Protein 3C3D (pdb70)

Structure (mmCIF, N/CA/C/O backbone):
data_3C3D
#
_entry.id   3C3D
#
_cell.length_a   185.278
_cell.length_b   185.278
_cell.length_c   67.789
_cell.angle_alpha   90.00
_cell.angle_beta   90.00
_cell.angle_gamma   120.00
#
_symmetry.space_group_name_H-M   'P 32'
#
loop_
_entity.id
_entity.type
_entity.pdbx_description
1 polymer '2-phospho-L-lactate transferase'
2 non-polymer 'PHOSPHATE ION'
3 non-polymer 1-deoxy-1-(8-hydroxy-2,4-dioxo-3,4-dihydropyrimido[4,5-b]quinolin-10(2H)-yl)-D-ribitol
4 water water
#
loop_
_atom_site.group_PDB
_atom_site.id
_atom_site.type_symbol
_atom_site.label_atom_id
_atom_site.label_alt_id
_atom_site.label_comp_id
_atom_site.label_asym_id
_atom_site.label_entity_id
_atom_site.label_seq_id
_atom_site.pdbx_PDB_ins_code
_atom_site.Cartn_x
_atom_site.Cartn_y
_atom_site.Cartn_z
_atom_site.occupancy
_atom_site.B_iso_or_equiv
_atom_site.auth_seq_id
_atom_site.auth_comp_id
_atom_site.auth_asym_id
_atom_site.auth_atom_id
_atom_site.pdbx_PDB_model_num
ATOM 9 N N . ILE A 1 2 ? -56.897 65.630 7.445 1.00 26.89 2 ILE A N 1
ATOM 10 C CA . ILE A 1 2 ? -55.856 66.402 8.090 1.00 23.26 2 ILE A CA 1
ATOM 11 C C . ILE A 1 2 ? -55.536 65.755 9.426 1.00 22.47 2 ILE A C 1
ATOM 12 O O . ILE A 1 2 ? -56.438 65.368 10.154 1.00 23.08 2 ILE A O 1
ATOM 17 N N . ILE A 1 3 ? -54.254 65.614 9.741 1.00 21.34 3 ILE A N 1
ATOM 18 C CA . ILE A 1 3 ? -53.853 65.034 11.018 1.00 21.02 3 ILE A CA 1
ATOM 19 C C . ILE A 1 3 ? -52.923 66.001 11.755 1.00 22.31 3 ILE A C 1
ATOM 20 O O . ILE A 1 3 ? -51.920 66.440 11.190 1.00 23.62 3 ILE A O 1
ATOM 25 N N . PHE A 1 4 ? -53.264 66.345 13.001 1.00 21.38 4 PHE A N 1
ATOM 26 C CA . PHE A 1 4 ? -52.425 67.227 13.814 1.00 19.94 4 PHE A CA 1
ATOM 27 C C . PHE A 1 4 ? -51.383 66.318 14.435 1.00 20.59 4 PHE A C 1
ATOM 28 O O . PHE A 1 4 ? -51.719 65.373 15.142 1.00 21.97 4 PHE A O 1
ATOM 36 N N . SER A 1 5 ? -50.114 66.596 14.178 1.00 22.90 5 SER A N 1
ATOM 37 C CA . SER A 1 5 ? -49.061 65.743 14.697 1.00 24.30 5 SER A CA 1
ATOM 38 C C . SER A 1 5 ? -48.025 66.428 15.562 1.00 26.89 5 SER A C 1
ATOM 39 O O . SER A 1 5 ? -47.669 67.591 15.348 1.00 27.07 5 SER A O 1
ATOM 42 N N . GLY A 1 6 ? -47.537 65.666 16.536 1.00 29.40 6 GLY A N 1
ATOM 43 C CA . GLY A 1 6 ? -46.522 66.138 17.458 1.00 30.04 6 GLY A CA 1
ATOM 44 C C . GLY A 1 6 ? -46.086 64.957 18.305 1.00 31.18 6 GLY A C 1
ATOM 45 O O . GLY A 1 6 ? -46.750 63.928 18.302 1.00 33.90 6 GLY A O 1
ATOM 46 N N . GLY A 1 7 ? -44.985 65.073 19.028 1.00 30.02 7 GLY A N 1
ATOM 47 C CA . GLY A 1 7 ? -44.567 63.952 19.848 1.00 31.66 7 GLY A CA 1
ATOM 48 C C . GLY A 1 7 ? -44.283 62.692 19.052 1.00 32.15 7 GLY A C 1
ATOM 49 O O . GLY A 1 7 ? -43.975 62.763 17.868 1.00 32.28 7 GLY A O 1
ATOM 50 N N . THR A 1 8 ? -44.380 61.531 19.692 1.00 33.92 8 THR A N 1
ATOM 51 C CA . THR A 1 8 ? -44.115 60.281 18.993 1.00 34.97 8 THR A CA 1
ATOM 52 C C . THR A 1 8 ? -45.373 59.460 18.790 1.00 33.47 8 THR A C 1
ATOM 53 O O . THR A 1 8 ? -45.401 58.547 17.969 1.00 34.79 8 THR A O 1
ATOM 57 N N . GLY A 1 9 ? -46.422 59.782 19.530 1.00 31.96 9 GLY A N 1
ATOM 58 C CA . GLY A 1 9 ? -47.655 59.038 19.378 1.00 29.36 9 GLY A CA 1
ATOM 59 C C . GLY A 1 9 ? -48.284 59.166 18.001 1.00 29.92 9 GLY A C 1
ATOM 60 O O . GLY A 1 9 ? -48.557 58.160 17.345 1.00 30.63 9 GLY A O 1
ATOM 61 N N . THR A 1 10 ? -48.504 60.395 17.546 1.00 27.73 10 THR A N 1
ATOM 62 C CA . THR A 1 10 ? -49.140 60.620 16.257 1.00 26.80 10 THR A CA 1
ATOM 63 C C . THR A 1 10 ? -48.345 60.054 15.089 1.00 27.20 10 THR A C 1
ATOM 64 O O . THR A 1 10 ? -48.908 59.463 14.167 1.00 27.22 10 THR A O 1
ATOM 68 N N . PRO A 1 11 ? -47.022 60.244 15.099 1.00 28.15 11 PRO A N 1
ATOM 69 C CA . PRO A 1 11 ? -46.300 59.675 13.965 1.00 28.44 11 PRO A CA 1
ATOM 70 C C . PRO A 1 11 ? -46.421 58.150 13.940 1.00 27.86 11 PRO A C 1
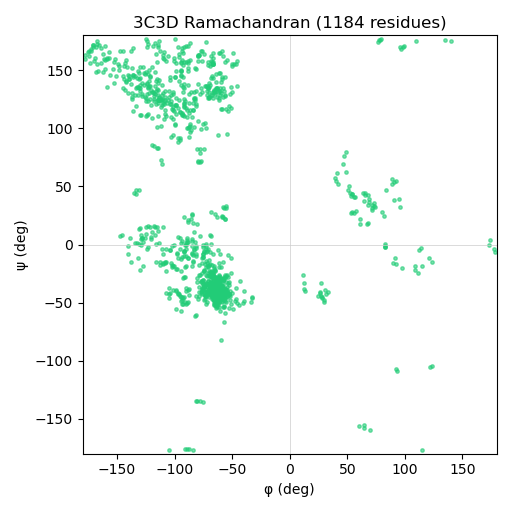ATOM 71 O O . PRO A 1 11 ? -46.388 57.548 12.872 1.00 28.19 11 PRO A O 1
ATOM 75 N N . LYS A 1 12 ? -46.589 57.513 15.095 1.00 28.22 12 LYS A N 1
ATOM 76 C CA . LYS A 1 12 ? -46.744 56.054 15.087 1.00 28.12 12 LYS A CA 1
ATOM 77 C C . LYS A 1 12 ? -48.079 55.674 14.461 1.00 27.39 12 LYS A C 1
ATOM 78 O O . LYS A 1 12 ? -48.196 54.653 13.787 1.00 26.97 12 LYS A O 1
ATOM 84 N N . LEU A 1 13 ? -49.085 56.509 14.687 1.00 26.74 13 LEU A N 1
ATOM 85 C CA . LEU A 1 13 ? -50.405 56.274 14.141 1.00 25.35 13 LEU A CA 1
ATOM 86 C C . LEU A 1 13 ? -50.375 56.562 12.640 1.00 27.13 13 LEU A C 1
ATOM 87 O O . LEU A 1 13 ? -51.045 55.885 11.859 1.00 27.79 13 LEU A O 1
ATOM 92 N N . LEU A 1 14 ? -49.600 57.564 12.234 1.00 26.30 14 LEU A N 1
ATOM 93 C CA . LEU A 1 14 ? -49.498 57.893 10.816 1.00 26.74 14 LEU A CA 1
ATOM 94 C C . LEU A 1 14 ? -48.854 56.729 10.070 1.00 27.09 14 LEU A C 1
ATOM 95 O O . LEU A 1 14 ? -49.123 56.503 8.890 1.00 25.75 14 LEU A O 1
ATOM 100 N N . ASP A 1 15 ? -48.008 55.991 10.778 1.00 28.26 15 ASP A N 1
ATOM 101 C CA . ASP A 1 15 ? -47.318 54.850 10.209 1.00 30.10 15 ASP A CA 1
ATOM 102 C C . ASP A 1 15 ? -48.347 53.806 9.765 1.00 31.48 15 ASP A C 1
ATOM 103 O O . ASP A 1 15 ? -48.137 53.090 8.789 1.00 32.15 15 ASP A O 1
ATOM 108 N N . GLY A 1 16 ? -49.463 53.727 10.484 1.00 31.17 16 GLY A N 1
ATOM 109 C CA . GLY A 1 16 ? -50.498 52.782 10.111 1.00 29.70 16 GLY A CA 1
ATOM 110 C C . GLY A 1 16 ? -51.457 53.394 9.104 1.00 29.34 16 GLY A C 1
ATOM 111 O O . GLY A 1 16 ? -51.896 52.727 8.176 1.00 29.39 16 GLY A O 1
ATOM 112 N N . LEU A 1 17 ? -51.769 54.674 9.279 1.00 28.73 17 LEU A N 1
ATOM 113 C CA . LEU A 1 17 ? -52.688 55.378 8.392 1.00 28.96 17 LEU A CA 1
ATOM 114 C C . LEU A 1 17 ? -52.220 55.443 6.948 1.00 30.28 17 LEU A C 1
ATOM 115 O O . LEU A 1 17 ? -53.031 55.426 6.029 1.00 30.04 17 LEU A O 1
ATOM 120 N N . LYS A 1 18 ? -50.910 55.543 6.751 1.00 31.33 18 LYS A N 1
ATOM 121 C CA . LYS A 1 18 ? -50.361 55.636 5.408 1.00 31.71 18 LYS A CA 1
ATOM 122 C C . LYS A 1 18 ? -50.416 54.279 4.709 1.00 33.09 18 LYS A C 1
ATOM 123 O O . LYS A 1 18 ? -50.101 54.170 3.523 1.00 31.45 18 LYS A O 1
ATOM 129 N N . GLU A 1 19 ? -50.818 53.254 5.457 1.00 33.96 19 GLU A N 1
ATOM 130 C CA . GLU A 1 19 ? -50.939 51.901 4.920 1.00 35.78 19 GLU A CA 1
ATOM 131 C C . GLU A 1 19 ? -52.387 51.580 4.525 1.00 35.25 19 GLU A C 1
ATOM 132 O O . GLU A 1 19 ? -52.637 50.527 3.939 1.00 36.80 19 GLU A O 1
ATOM 138 N N . ILE A 1 20 ? -53.338 52.459 4.853 1.00 31.46 20 ILE A N 1
ATOM 139 C CA . ILE A 1 20 ? -54.729 52.177 4.525 1.00 28.95 20 ILE A CA 1
ATOM 140 C C . ILE A 1 20 ? -55.463 53.282 3.785 1.00 28.52 20 ILE A C 1
ATOM 141 O O . ILE A 1 20 ? -56.663 53.193 3.538 1.00 27.04 20 ILE A O 1
ATOM 146 N N . LEU A 1 21 ? -54.734 54.320 3.422 1.00 28.25 21 LEU A N 1
ATOM 147 C CA . LEU A 1 21 ? -55.306 55.421 2.673 1.00 28.16 21 LEU A CA 1
ATOM 148 C C . LEU A 1 21 ? -54.244 55.913 1.708 1.00 29.34 21 LEU A C 1
ATOM 149 O O . LEU A 1 21 ? -53.043 55.744 1.940 1.00 30.03 21 LEU A O 1
ATOM 154 N N . PRO A 1 22 ? -54.672 56.510 0.595 1.00 29.34 22 PRO A N 1
ATOM 155 C CA . PRO A 1 22 ? -53.693 57.011 -0.372 1.00 29.41 22 PRO A CA 1
ATOM 156 C C . PRO A 1 22 ? -52.918 58.163 0.266 1.00 30.44 22 PRO A C 1
ATOM 157 O O . PRO A 1 22 ? -53.515 59.121 0.780 1.00 30.40 22 PRO A O 1
ATOM 161 N N . GLU A 1 23 ? -51.592 58.046 0.258 1.00 31.91 23 GLU A N 1
ATOM 162 C CA . GLU A 1 23 ? -50.728 59.055 0.859 1.00 34.60 23 GLU A CA 1
ATOM 163 C C . GLU A 1 23 ? -50.946 60.487 0.400 1.00 34.04 23 GLU A C 1
ATOM 164 O O . GLU A 1 23 ? -50.755 61.415 1.183 1.00 33.54 23 GLU A O 1
ATOM 170 N N . GLU A 1 24 ? -51.348 60.668 -0.854 1.00 34.31 24 GLU A N 1
ATOM 171 C CA . GLU A 1 24 ? -51.569 62.008 -1.391 1.00 36.47 24 GLU A CA 1
ATOM 172 C C . GLU A 1 24 ? -52.731 62.695 -0.703 1.00 35.10 24 GLU A C 1
ATOM 173 O O . GLU A 1 24 ? -52.847 63.918 -0.750 1.00 34.41 24 GLU A O 1
ATOM 179 N N . GLU A 1 25 ? -53.592 61.903 -0.070 1.00 34.38 25 GLU A N 1
ATOM 180 C CA . GLU A 1 25 ? -54.759 62.441 0.623 1.00 34.89 25 GLU A CA 1
ATOM 181 C C . GLU A 1 25 ? -54.485 62.780 2.091 1.00 32.67 25 GLU A C 1
ATOM 182 O O . GLU A 1 25 ? -55.372 63.284 2.781 1.00 31.57 25 GLU A O 1
ATOM 188 N N . LEU A 1 26 ? -53.283 62.488 2.579 1.00 29.07 26 LEU A N 1
ATOM 189 C CA . LEU A 1 26 ? -52.967 62.792 3.973 1.00 27.33 26 LEU A CA 1
ATOM 190 C C . LEU A 1 26 ? -52.195 64.094 4.066 1.00 26.32 26 LEU A C 1
ATOM 191 O O . LEU A 1 26 ? -51.122 64.244 3.490 1.00 25.91 26 LEU A O 1
ATOM 196 N N . THR A 1 27 ? -52.771 65.037 4.789 1.00 25.73 27 THR A N 1
ATOM 197 C CA . THR A 1 27 ? -52.165 66.332 5.016 1.00 24.08 27 THR A CA 1
ATOM 198 C C . THR A 1 27 ? -51.882 66.357 6.511 1.00 23.08 27 THR A C 1
ATOM 199 O O . THR A 1 27 ? -52.794 66.187 7.324 1.00 22.95 27 THR A O 1
ATOM 203 N N . VAL A 1 28 ? -50.620 66.549 6.871 1.00 20.83 28 VAL A N 1
ATOM 204 C CA . VAL A 1 28 ? -50.238 66.567 8.271 1.00 19.95 28 VAL A CA 1
ATOM 205 C C . VAL A 1 28 ? -49.868 67.975 8.725 1.00 20.58 28 VAL A C 1
ATOM 206 O O . VAL A 1 28 ? -48.967 68.578 8.162 1.00 22.17 28 VAL A O 1
ATOM 210 N N . VAL A 1 29 ? -50.565 68.498 9.727 1.00 18.27 29 VAL A N 1
ATOM 211 C CA . VAL A 1 29 ? -50.253 69.816 10.253 1.00 18.46 29 VAL A CA 1
ATOM 212 C C . VAL A 1 29 ? -49.371 69.542 11.474 1.00 20.09 29 VAL A C 1
ATOM 213 O O . VAL A 1 29 ? -49.808 68.907 12.433 1.00 20.09 29 VAL A O 1
ATOM 217 N N . VAL A 1 30 ? -48.127 70.015 11.429 1.00 20.30 30 VAL A N 1
ATOM 218 C CA . VAL A 1 30 ? -47.176 69.731 12.496 1.00 20.85 30 VAL A CA 1
ATOM 219 C C . VAL A 1 30 ? -46.858 70.825 13.504 1.00 20.92 30 VAL A C 1
ATOM 220 O O . VAL A 1 30 ? -46.785 72.006 13.178 1.00 23.02 30 VAL A O 1
ATOM 224 N N . ASN A 1 31 ? -46.657 70.409 14.746 1.00 21.16 31 ASN A N 1
ATOM 225 C CA . ASN A 1 31 ? -46.311 71.323 15.821 1.00 20.87 31 ASN A CA 1
ATOM 226 C C . ASN A 1 31 ? -44.902 71.887 15.586 1.00 21.10 31 ASN A C 1
ATOM 227 O O . ASN A 1 31 ? -44.019 71.174 15.089 1.00 19.76 31 ASN A O 1
ATOM 232 N N . THR A 1 32 ? -44.692 73.158 15.925 1.00 19.46 32 THR A N 1
ATOM 233 C CA . THR A 1 32 ? -43.371 73.751 15.748 1.00 20.12 32 THR A CA 1
ATOM 234 C C . THR A 1 32 ? -42.901 74.427 17.023 1.00 20.72 32 THR A C 1
ATOM 235 O O . THR A 1 32 ? -41.873 75.107 17.027 1.00 21.60 32 THR A O 1
ATOM 239 N N . ALA A 1 33 ? -43.648 74.238 18.109 1.00 20.32 33 ALA A N 1
ATOM 240 C CA . ALA A 1 33 ? -43.300 74.871 19.377 1.00 21.41 33 ALA A CA 1
ATOM 241 C C . ALA A 1 33 ? -42.032 74.309 20.009 1.00 23.51 33 ALA A C 1
ATOM 242 O O . ALA A 1 33 ? -41.555 74.831 21.015 1.00 24.88 33 ALA A O 1
ATOM 244 N N . GLU A 1 34 ? -41.484 73.254 19.413 1.00 25.51 34 GLU A N 1
ATOM 245 C CA . GLU A 1 34 ? -40.256 72.639 19.917 1.00 27.47 34 GLU A CA 1
ATOM 246 C C . GLU A 1 34 ? -39.078 73.034 19.028 1.00 26.71 34 GLU A C 1
ATOM 247 O O . GLU A 1 34 ? -37.944 72.670 19.327 1.00 27.30 34 GLU A O 1
ATOM 253 N N . ASP A 1 35 ? -39.342 73.746 17.932 1.00 23.45 35 ASP A N 1
ATOM 254 C CA . ASP A 1 35 ? -38.279 74.140 17.009 1.00 24.99 35 ASP A CA 1
ATOM 255 C C . ASP A 1 35 ? -37.206 75.016 17.681 1.00 25.09 35 ASP A C 1
ATOM 256 O O . ASP A 1 35 ? -37.521 75.949 18.424 1.00 26.38 35 ASP A O 1
ATOM 261 N N . LEU A 1 36 ? -35.938 74.704 17.427 1.00 24.30 36 LEU A N 1
ATOM 262 C CA . LEU A 1 36 ? -34.813 75.457 17.973 1.00 23.70 36 LEU A CA 1
ATOM 263 C C . LEU A 1 36 ? -33.657 75.543 16.998 1.00 22.81 36 LEU A C 1
ATOM 264 O O . LEU A 1 36 ? -33.370 74.589 16.276 1.00 23.93 36 LEU A O 1
ATOM 269 N N . TRP A 1 37 ? -32.987 76.686 16.967 1.00 21.27 37 TRP A N 1
ATOM 270 C CA . TRP A 1 37 ? -31.810 76.795 16.130 1.00 19.77 37 TRP A CA 1
ATOM 271 C C . TRP A 1 37 ? -30.724 76.179 17.001 1.00 19.52 37 TRP A C 1
ATOM 272 O O . TRP A 1 37 ? -30.543 76.580 18.149 1.00 20.97 37 TRP A O 1
ATOM 283 N N . VAL A 1 38 ? -30.039 75.170 16.479 1.00 18.60 38 VAL A N 1
ATOM 284 C CA . VAL A 1 38 ? -28.984 74.493 17.220 1.00 17.62 38 VAL A CA 1
ATOM 285 C C . VAL A 1 38 ? -27.760 74.384 16.324 1.00 20.10 38 VAL A C 1
ATOM 286 O O . VAL A 1 38 ? -27.856 73.925 15.179 1.00 19.71 38 VAL A O 1
ATOM 290 N N . SER A 1 39 ? -26.613 74.822 16.832 1.00 19.38 39 SER A N 1
ATOM 291 C CA . SER A 1 39 ? -25.390 74.755 16.058 1.00 20.09 39 SER A CA 1
ATOM 292 C C . SER A 1 39 ? -25.524 75.387 14.673 1.00 20.58 39 SER A C 1
ATOM 293 O O . SER A 1 39 ? -25.090 74.810 13.682 1.00 21.11 39 SER A O 1
ATOM 296 N N . GLY A 1 40 ? -26.147 76.562 14.619 1.00 22.04 40 GLY A N 1
ATOM 297 C CA . GLY A 1 40 ? -26.296 77.284 13.364 1.00 19.98 40 GLY A CA 1
ATOM 298 C C . GLY A 1 40 ? -27.442 76.898 12.452 1.00 20.87 40 GLY A C 1
ATOM 299 O O . GLY A 1 40 ? -27.643 77.525 11.403 1.00 21.67 40 GLY A O 1
ATOM 300 N N . ASN A 1 41 ? -28.219 75.893 12.833 1.00 19.66 41 ASN A N 1
ATOM 301 C CA . ASN A 1 41 ? -29.299 75.470 11.959 1.00 20.78 41 ASN A CA 1
ATOM 302 C C . ASN A 1 41 ? -30.585 75.112 12.676 1.00 22.48 41 ASN A C 1
ATOM 303 O O . ASN A 1 41 ? -30.572 74.578 13.781 1.00 23.59 41 ASN A O 1
ATOM 308 N N . LEU A 1 42 ? -31.700 75.404 12.022 1.00 22.70 42 LEU A N 1
ATOM 309 C CA . LEU A 1 42 ? -32.999 75.153 12.606 1.00 22.86 42 LEU A CA 1
ATOM 310 C C . LEU A 1 42 ? -33.406 73.691 12.709 1.00 22.34 42 LEU A C 1
ATOM 311 O O . LEU A 1 42 ? -33.400 72.954 11.734 1.00 21.81 42 LEU A O 1
ATOM 316 N N . ILE A 1 43 ? -33.767 73.265 13.904 1.00 21.91 43 ILE A N 1
ATOM 317 C CA . ILE A 1 43 ? -34.218 71.906 14.050 1.00 22.54 43 ILE A CA 1
ATOM 318 C C . ILE A 1 43 ? -35.729 71.921 14.318 1.00 23.10 43 ILE A C 1
ATOM 319 O O . ILE A 1 43 ? -36.206 72.604 15.233 1.00 21.58 43 ILE A O 1
ATOM 324 N N . SER A 1 44 ? -36.472 71.210 13.470 1.00 22.40 44 SER A N 1
ATOM 325 C CA . SER A 1 44 ? -37.920 71.092 13.625 1.00 22.62 44 SER A CA 1
ATOM 326 C C . SER A 1 44 ? -38.138 69.619 13.791 1.00 22.74 44 SER A C 1
ATOM 327 O O . SER A 1 44 ? -38.410 68.907 12.827 1.00 24.61 44 SER A O 1
ATOM 330 N N . PRO A 1 45 ? -38.018 69.148 15.026 1.00 22.75 45 PRO A N 1
ATOM 331 C CA . PRO A 1 45 ? -38.173 67.752 15.404 1.00 24.30 45 PRO A CA 1
ATOM 332 C C . PRO A 1 45 ? -39.481 67.080 15.004 1.00 24.68 45 PRO A C 1
ATOM 333 O O . PRO A 1 45 ? -39.468 65.944 14.542 1.00 25.91 45 PRO A O 1
ATOM 337 N N . ASP A 1 46 ? -40.605 67.769 15.159 1.00 24.24 46 ASP A N 1
ATOM 338 C CA . ASP A 1 46 ? -41.882 67.161 14.804 1.00 26.06 46 ASP A CA 1
ATOM 339 C C . ASP A 1 46 ? -42.071 67.102 13.289 1.00 25.91 46 ASP A C 1
ATOM 340 O O . ASP A 1 46 ? -42.630 66.152 12.754 1.00 25.75 46 ASP A O 1
ATOM 345 N N . LEU A 1 47 ? -41.591 68.128 12.606 1.00 26.03 47 LEU A N 1
ATOM 346 C CA . LEU A 1 47 ? -41.661 68.197 11.159 1.00 27.99 47 LEU A CA 1
ATOM 347 C C . LEU A 1 47 ? -40.778 67.122 10.532 1.00 27.96 47 LEU A C 1
ATOM 348 O O . LEU A 1 47 ? -41.185 66.429 9.602 1.00 27.57 47 LEU A O 1
ATOM 353 N N . ASP A 1 48 ? -39.564 66.997 11.060 1.00 26.46 48 ASP A N 1
ATOM 354 C CA . ASP A 1 48 ? -38.587 66.042 10.569 1.00 26.14 48 ASP A CA 1
ATOM 355 C C . ASP A 1 48 ? -38.976 64.589 10.756 1.00 26.79 48 ASP A C 1
ATOM 356 O O . ASP A 1 48 ? -38.758 63.760 9.867 1.00 26.66 48 ASP A O 1
ATOM 361 N N . THR A 1 49 ? -39.551 64.281 11.912 1.00 25.79 49 THR A N 1
ATOM 362 C CA . THR A 1 49 ? -39.981 62.927 12.195 1.00 24.11 49 THR A CA 1
ATOM 363 C C . THR A 1 49 ? -41.007 62.523 11.137 1.00 23.44 49 THR A C 1
ATOM 364 O O . THR A 1 49 ? -40.951 61.429 10.586 1.00 22.53 49 THR A O 1
ATOM 368 N N . VAL A 1 50 ? -41.930 63.421 10.832 1.00 22.10 50 VAL A N 1
ATOM 369 C CA . VAL A 1 50 ? -42.929 63.118 9.834 1.00 23.74 50 VAL A CA 1
ATOM 370 C C . VAL A 1 50 ? -42.273 62.983 8.462 1.00 25.98 50 VAL A C 1
ATOM 371 O O . VAL A 1 50 ? -42.620 62.087 7.701 1.00 25.71 50 VAL A O 1
ATOM 375 N N . LEU A 1 51 ? -41.320 63.862 8.156 1.00 25.87 51 LEU A N 1
ATOM 376 C CA . LEU A 1 51 ? -40.616 63.789 6.884 1.00 27.23 51 LEU A CA 1
ATOM 377 C C . LEU A 1 51 ? -39.924 62.443 6.724 1.00 28.85 51 LEU A C 1
ATOM 378 O O . LEU A 1 51 ? -39.971 61.835 5.653 1.00 29.89 51 LEU A O 1
ATOM 383 N N . TYR A 1 52 ? -39.267 62.001 7.794 1.00 28.84 52 TYR A N 1
ATOM 384 C CA . TYR A 1 52 ? -38.531 60.744 7.793 1.00 29.91 52 TYR A CA 1
ATOM 385 C C . TYR A 1 52 ? -39.471 59.544 7.749 1.00 31.61 52 TYR A C 1
ATOM 386 O O . TYR A 1 52 ? -39.166 58.519 7.144 1.00 32.33 52 TYR A O 1
ATOM 395 N N . LEU A 1 53 ? -40.613 59.669 8.403 1.00 32.33 53 LEU A N 1
ATOM 396 C CA . LEU A 1 53 ? -41.568 58.583 8.411 1.00 31.83 53 LEU A CA 1
ATOM 397 C C . LEU A 1 53 ? -42.116 58.367 6.993 1.00 31.89 53 LEU A C 1
ATOM 398 O O . LEU A 1 53 ? -42.248 57.228 6.544 1.00 31.08 53 LEU A O 1
ATOM 403 N N . PHE A 1 54 ? -42.398 59.450 6.275 1.00 30.77 54 PHE A N 1
ATOM 404 C CA . PHE A 1 54 ? -42.932 59.315 4.925 1.00 33.13 54 PHE A CA 1
ATOM 405 C C . PHE A 1 54 ? -41.885 59.123 3.831 1.00 34.27 54 PHE A C 1
ATOM 406 O O . PHE A 1 54 ? -42.218 59.077 2.645 1.00 35.36 54 PHE A O 1
ATOM 414 N N . SER A 1 55 ? -40.623 59.000 4.221 1.00 34.37 55 SER A N 1
ATOM 415 C CA . SER A 1 55 ? -39.553 58.818 3.243 1.00 35.19 55 SER A CA 1
ATOM 416 C C . SER A 1 55 ? -38.778 57.558 3.585 1.00 36.59 55 SER A C 1
ATOM 417 O O . SER A 1 55 ? -37.672 57.329 3.094 1.00 36.87 55 SER A O 1
ATOM 420 N N . ASP A 1 56 ? -39.382 56.750 4.449 1.00 38.49 56 ASP A N 1
ATOM 421 C CA . ASP A 1 56 ? -38.818 55.486 4.898 1.00 40.40 56 ASP A CA 1
ATOM 422 C C . ASP A 1 56 ? -37.382 55.562 5.408 1.00 39.04 56 ASP A C 1
ATOM 423 O O . ASP A 1 56 ? -36.534 54.748 5.039 1.00 40.27 56 ASP A O 1
ATOM 428 N N . GLN A 1 57 ? -37.104 56.537 6.265 1.00 36.84 57 GLN A N 1
ATOM 429 C CA . GLN A 1 57 ? -35.770 56.658 6.835 1.00 34.95 57 GLN A CA 1
ATOM 430 C C . GLN A 1 57 ? -35.805 56.910 8.330 1.00 32.92 57 GLN A C 1
ATOM 431 O O . GLN A 1 57 ? -34.764 57.047 8.962 1.00 33.33 57 GLN A O 1
ATOM 437 N N . ILE A 1 58 ? -37.001 56.952 8.904 1.00 31.16 58 ILE A N 1
ATOM 438 C CA . ILE A 1 58 ? -37.134 57.189 10.339 1.00 30.63 58 ILE A CA 1
ATOM 439 C C . ILE A 1 58 ? -36.516 56.050 11.142 1.00 30.81 58 ILE A C 1
ATOM 440 O O . ILE A 1 58 ? -36.531 54.904 10.712 1.00 31.29 58 ILE A O 1
ATOM 445 N N . ASP A 1 59 ? -35.958 56.371 12.303 1.00 33.16 59 ASP A N 1
ATOM 446 C CA . ASP A 1 59 ? -35.375 55.359 13.181 1.00 36.23 59 ASP A CA 1
ATOM 447 C C . ASP A 1 59 ? -36.513 54.836 14.050 1.00 36.67 59 ASP A C 1
ATOM 448 O O . ASP A 1 59 ? -36.952 55.506 14.983 1.00 37.17 59 ASP A O 1
ATOM 453 N N . ARG A 1 60 ? -37.002 53.642 13.733 1.00 37.88 60 ARG A N 1
ATOM 454 C CA . ARG A 1 60 ? -38.122 53.059 14.473 1.00 39.65 60 ARG A CA 1
ATOM 455 C C . ARG A 1 60 ? -37.804 52.600 15.881 1.00 40.42 60 ARG A C 1
ATOM 456 O O . ARG A 1 60 ? -38.693 52.166 16.614 1.00 41.20 60 ARG A O 1
ATOM 464 N N . LYS A 1 61 ? -36.541 52.705 16.269 1.00 41.73 61 LYS A N 1
ATOM 465 C CA . LYS A 1 61 ? -36.147 52.302 17.606 1.00 43.48 61 LYS A CA 1
ATOM 466 C C . LYS A 1 61 ? -36.456 53.415 18.616 1.00 42.97 61 LYS A C 1
ATOM 467 O O . LYS A 1 61 ? -36.984 53.134 19.693 1.00 43.90 61 LYS A O 1
ATOM 473 N N . ARG A 1 62 ? -36.140 54.666 18.267 1.00 40.92 62 ARG A N 1
ATOM 474 C CA . ARG A 1 62 ? -36.410 55.812 19.146 1.00 39.39 62 ARG A CA 1
ATOM 475 C C . ARG A 1 62 ? -37.547 56.666 18.587 1.00 37.45 62 ARG A C 1
ATOM 476 O O . ARG A 1 62 ? -38.129 57.498 19.284 1.00 36.25 62 ARG A O 1
ATOM 484 N N . TRP A 1 63 ? -37.853 56.449 17.317 1.00 36.26 63 TRP A N 1
ATOM 485 C CA . TRP A 1 63 ? -38.889 57.199 16.618 1.00 34.29 63 TRP A CA 1
ATOM 486 C C . TRP A 1 63 ? -38.552 58.672 16.400 1.00 32.86 63 TRP A C 1
ATOM 487 O O . TRP A 1 63 ? -39.426 59.540 16.431 1.00 32.07 63 TRP A O 1
ATOM 498 N N . TRP A 1 64 ? -37.265 58.942 16.194 1.00 31.29 64 TRP A N 1
ATOM 499 C CA . TRP A 1 64 ? -36.775 60.280 15.892 1.00 29.80 64 TRP A CA 1
ATOM 500 C C . TRP A 1 64 ? -35.413 60.083 15.256 1.00 30.51 64 TRP A C 1
ATOM 501 O O . TRP A 1 64 ? -34.736 59.089 15.536 1.00 30.62 64 TRP A O 1
ATOM 512 N N . GLY A 1 65 ? -35.020 61.001 14.378 1.00 29.19 65 GLY A N 1
ATOM 513 C CA . GLY A 1 65 ? -33.733 60.858 13.730 1.00 28.98 65 GLY A CA 1
ATOM 514 C C . GLY A 1 65 ? -33.790 59.828 12.618 1.00 30.25 65 GLY A C 1
ATOM 515 O O . GLY A 1 65 ? -34.816 59.176 12.416 1.00 29.42 65 GLY A O 1
ATOM 516 N N . ILE A 1 66 ? -32.683 59.677 11.899 1.00 31.00 66 ILE A N 1
ATOM 517 C CA . ILE A 1 66 ? -32.606 58.752 10.782 1.00 32.77 66 ILE A CA 1
ATOM 518 C C . ILE A 1 66 ? -32.039 57.386 11.167 1.00 34.48 66 ILE A C 1
ATOM 519 O O . ILE A 1 66 ? -31.161 57.288 12.017 1.00 35.47 66 ILE A O 1
ATOM 524 N N . GLU A 1 67 ? -32.554 56.336 10.530 1.00 36.56 67 GLU A N 1
ATOM 525 C CA . GLU A 1 67 ? -32.114 54.966 10.799 1.00 39.77 67 GLU A CA 1
ATOM 526 C C . GLU A 1 67 ? -30.640 54.754 10.443 1.00 38.38 67 GLU A C 1
ATOM 527 O O . GLU A 1 67 ? -30.191 55.162 9.374 1.00 36.68 67 GLU A O 1
ATOM 533 N N . ASN A 1 68 ? -29.912 54.097 11.346 1.00 39.15 68 ASN A N 1
ATOM 534 C CA . ASN A 1 68 ? -28.476 53.822 11.197 1.00 41.55 68 ASN A CA 1
ATOM 535 C C . ASN A 1 68 ? -27.704 55.021 10.638 1.00 39.46 68 ASN A C 1
ATOM 536 O O . ASN A 1 68 ? -26.966 54.914 9.663 1.00 39.67 68 ASN A O 1
ATOM 541 N N . ASP A 1 69 ? -27.890 56.163 11.285 1.00 37.09 69 ASP A N 1
ATOM 542 C CA . ASP A 1 69 ? -27.234 57.402 10.901 1.00 35.25 69 ASP A CA 1
ATOM 543 C C . ASP A 1 69 ? -25.879 57.435 11.595 1.00 34.87 69 ASP A C 1
ATOM 544 O O . ASP A 1 69 ? -25.664 56.742 12.599 1.00 34.39 69 ASP A O 1
ATOM 549 N N . THR A 1 70 ? -24.962 58.228 11.050 1.00 33.24 70 THR A N 1
ATOM 550 C CA . THR A 1 70 ? -23.635 58.370 11.644 1.00 32.15 70 THR A CA 1
ATOM 551 C C . THR A 1 70 ? -23.618 59.605 12.535 1.00 31.92 70 THR A C 1
ATOM 552 O O . THR A 1 70 ? -24.478 60.480 12.413 1.00 31.88 70 THR A O 1
ATOM 556 N N . PHE A 1 71 ? -22.639 59.663 13.432 1.00 31.48 71 PHE A N 1
ATOM 557 C CA . PHE A 1 71 ? -22.497 60.774 14.369 1.00 32.13 71 PHE A CA 1
ATOM 558 C C . PHE A 1 71 ? -21.065 61.292 14.462 1.00 32.40 71 PHE A C 1
ATOM 559 O O . PHE A 1 71 ? -20.540 61.501 15.553 1.00 34.05 71 PHE A O 1
ATOM 567 N N . GLY A 1 72 ? -20.448 61.502 13.304 1.00 32.12 72 GLY A N 1
ATOM 568 C CA . GLY A 1 72 ? -19.088 61.989 13.262 1.00 31.49 72 GLY A CA 1
ATOM 569 C C . GLY A 1 72 ? -18.898 63.306 13.980 1.00 31.01 72 GLY A C 1
ATOM 570 O O . GLY A 1 72 ? -18.042 63.431 14.847 1.00 32.84 72 GLY A O 1
ATOM 571 N N . THR A 1 73 ? -19.706 64.294 13.634 1.00 29.99 73 THR A N 1
ATOM 572 C CA . THR A 1 73 ? -19.577 65.593 14.257 1.00 29.20 73 THR A CA 1
ATOM 573 C C . THR A 1 73 ? -19.923 65.604 15.744 1.00 30.23 73 THR A C 1
ATOM 574 O O . THR A 1 73 ? -19.229 66.215 16.555 1.00 26.72 73 THR A O 1
ATOM 578 N N . TYR A 1 74 ? -21.003 64.916 16.082 1.00 32.46 74 TYR A N 1
ATOM 579 C CA . TYR A 1 74 ? -21.454 64.840 17.456 1.00 34.18 74 TYR A CA 1
ATOM 580 C C . TYR A 1 74 ? -20.383 64.210 18.340 1.00 34.73 74 TYR A C 1
ATOM 581 O O . TYR A 1 74 ? -20.115 64.693 19.438 1.00 31.43 74 TYR A O 1
ATOM 590 N N . GLU A 1 75 ? -19.786 63.124 17.859 1.00 36.71 75 GLU A N 1
ATOM 591 C CA . GLU A 1 75 ? -18.768 62.426 18.629 1.00 40.93 75 GLU A CA 1
ATOM 592 C C . GLU A 1 75 ? -17.505 63.253 18.805 1.00 40.83 75 GLU A C 1
ATOM 593 O O . GLU A 1 75 ? -16.902 63.259 19.881 1.00 40.01 75 GLU A O 1
ATOM 599 N N . ARG A 1 76 ? -17.113 63.958 17.750 1.00 40.85 76 ARG A N 1
ATOM 600 C CA . ARG A 1 76 ? -15.930 64.793 17.815 1.00 41.27 76 ARG A CA 1
ATOM 601 C C . ARG A 1 76 ? -16.088 65.819 18.937 1.00 41.33 76 ARG A C 1
ATOM 602 O O . ARG A 1 76 ? -15.192 65.991 19.757 1.00 41.68 76 ARG A O 1
ATOM 618 N N . LYS A 1 78 ? -17.949 65.623 21.493 1.00 47.72 78 LYS A N 1
ATOM 619 C CA . LYS A 1 78 ? -18.047 64.948 22.775 1.00 48.70 78 LYS A CA 1
ATOM 620 C C . LYS A 1 78 ? -16.631 64.723 23.314 1.00 47.90 78 LYS A C 1
ATOM 621 O O . LYS A 1 78 ? -16.379 64.898 24.502 1.00 47.69 78 LYS A O 1
ATOM 627 N N . GLU A 1 79 ? -15.712 64.346 22.427 1.00 46.64 79 GLU A N 1
ATOM 628 C CA . GLU A 1 79 ? -14.323 64.118 22.806 1.00 45.77 79 GLU A CA 1
ATOM 629 C C . GLU A 1 79 ? -13.733 65.408 23.369 1.00 45.57 79 GLU A C 1
ATOM 630 O O . GLU A 1 79 ? -12.844 65.368 24.221 1.00 46.55 79 GLU A O 1
ATOM 636 N N . LEU A 1 80 ? -14.227 66.545 22.876 1.00 43.14 80 LEU A N 1
ATOM 637 C CA . LEU A 1 80 ? -13.761 67.860 23.305 1.00 41.49 80 LEU A CA 1
ATOM 638 C C . LEU A 1 80 ? -14.581 68.384 24.472 1.00 42.33 80 LEU A C 1
ATOM 639 O O . LEU A 1 80 ? -14.343 69.487 24.970 1.00 42.62 80 LEU A O 1
ATOM 644 N N . GLY A 1 81 ? -15.560 67.590 24.894 1.00 43.18 81 GLY A N 1
ATOM 645 C CA . GLY A 1 81 ? -16.401 67.970 26.015 1.00 43.47 81 GLY A CA 1
ATOM 646 C C . GLY A 1 81 ? -17.406 69.068 25.742 1.00 44.33 81 GLY A C 1
ATOM 647 O O . GLY A 1 81 ? -17.716 69.861 26.632 1.00 45.87 81 GLY A O 1
ATOM 648 N N . ILE A 1 82 ? -17.921 69.125 24.519 1.00 43.76 82 ILE A N 1
ATOM 649 C CA . ILE A 1 82 ? -18.907 70.134 24.157 1.00 43.04 82 ILE A CA 1
ATOM 650 C C . ILE A 1 82 ? -20.206 69.434 23.773 1.00 43.61 82 ILE A C 1
ATOM 651 O O . ILE A 1 82 ? -20.216 68.569 22.906 1.00 43.31 82 ILE A O 1
ATOM 656 N N . GLU A 1 83 ? -21.303 69.808 24.421 1.00 45.40 83 GLU A N 1
ATOM 657 C CA . GLU A 1 83 ? -22.606 69.193 24.141 1.00 45.98 83 GLU A CA 1
ATOM 658 C C . GLU A 1 83 ? -23.450 70.102 23.249 1.00 42.74 83 GLU A C 1
ATOM 659 O O . GLU A 1 83 ? -23.572 71.292 23.523 1.00 41.78 83 GLU A O 1
ATOM 665 N N . GLU A 1 84 ? -24.029 69.559 22.180 1.00 39.64 84 GLU A N 1
ATOM 666 C CA . GLU A 1 84 ? -24.858 70.399 21.313 1.00 38.00 84 GLU A CA 1
ATOM 667 C C . GLU A 1 84 ? -26.221 70.615 21.945 1.00 36.23 84 GLU A C 1
ATOM 668 O O . GLU A 1 84 ? -26.875 71.624 21.687 1.00 36.74 84 GLU A O 1
ATOM 674 N N . GLY A 1 85 ? -26.636 69.665 22.781 1.00 34.68 85 GLY A N 1
ATOM 675 C CA . GLY A 1 85 ? -27.926 69.764 23.438 1.00 34.70 85 GLY A CA 1
ATOM 676 C C . GLY A 1 85 ? -28.800 68.558 23.149 1.00 35.81 85 GLY A C 1
ATOM 677 O O . GLY A 1 85 ? -29.807 68.328 23.817 1.00 36.74 85 GLY A O 1
ATOM 678 N N . LEU A 1 86 ? -28.410 67.790 22.139 1.00 35.74 86 LEU A N 1
ATOM 679 C CA . LEU A 1 86 ? -29.133 66.591 21.736 1.00 34.47 86 LEU A CA 1
ATOM 680 C C . LEU A 1 86 ? -28.247 65.878 20.738 1.00 33.35 86 LEU A C 1
ATOM 681 O O . LEU A 1 86 ? -27.386 66.501 20.128 1.00 33.31 86 LEU A O 1
ATOM 686 N N . LYS A 1 87 ? -28.456 64.578 20.576 1.00 33.06 87 LYS A N 1
ATOM 687 C CA . LYS A 1 87 ? -27.643 63.798 19.666 1.00 33.42 87 LYS A CA 1
ATOM 688 C C . LYS A 1 87 ? -28.010 64.060 18.194 1.00 32.76 87 LYS A C 1
ATOM 689 O O . LYS A 1 87 ? -29.023 63.571 17.692 1.00 32.33 87 LYS A O 1
ATOM 695 N N . LEU A 1 88 ? -27.170 64.830 17.508 1.00 30.75 88 LEU A N 1
ATOM 696 C CA . LEU A 1 88 ? -27.405 65.170 16.107 1.00 30.89 88 LEU A CA 1
ATOM 697 C C . LEU A 1 88 ? -26.610 64.311 15.136 1.00 29.99 88 LEU A C 1
ATOM 698 O O . LEU A 1 88 ? -25.388 64.424 15.084 1.00 31.98 88 LEU A O 1
ATOM 703 N N . GLY A 1 89 ? -27.297 63.464 14.369 1.00 26.54 89 GLY A N 1
ATOM 704 C CA . GLY A 1 89 ? -26.615 62.624 13.403 1.00 22.68 89 GLY A CA 1
ATOM 705 C C . GLY A 1 89 ? -26.191 63.410 12.171 1.00 23.52 89 GLY A C 1
ATOM 706 O O . GLY A 1 89 ? -26.761 64.463 11.877 1.00 21.66 89 GLY A O 1
ATOM 707 N N . ASP A 1 90 ? -25.200 62.904 11.438 1.00 23.75 90 ASP A N 1
ATOM 708 C CA . ASP A 1 90 ? -24.709 63.594 10.252 1.00 25.81 90 ASP A CA 1
ATOM 709 C C . ASP A 1 90 ? -25.764 63.736 9.158 1.00 25.20 90 ASP A C 1
ATOM 710 O O . ASP A 1 90 ? -25.926 64.819 8.593 1.00 24.96 90 ASP A O 1
ATOM 715 N N . ARG A 1 91 ? -26.487 62.658 8.858 1.00 26.06 91 ARG A N 1
ATOM 716 C CA . ARG A 1 91 ? -27.523 62.719 7.823 1.00 26.14 91 ARG A CA 1
ATOM 717 C C . ARG A 1 91 ? -28.669 63.642 8.231 1.00 23.70 91 ARG A C 1
ATOM 718 O O . ARG A 1 91 ? -29.198 64.403 7.410 1.00 23.42 91 ARG A O 1
ATOM 726 N N . ASP A 1 92 ? -29.033 63.588 9.506 1.00 22.69 92 ASP A N 1
ATOM 727 C CA . ASP A 1 92 ? -30.097 64.416 10.061 1.00 21.50 92 ASP A CA 1
ATOM 728 C C . ASP A 1 92 ? -29.713 65.897 9.956 1.00 22.68 92 ASP A C 1
ATOM 729 O O . ASP A 1 92 ? -30.550 66.748 9.627 1.00 23.47 92 ASP A O 1
ATOM 734 N N . ARG A 1 93 ? -28.442 66.208 10.225 1.00 22.07 93 ARG A N 1
ATOM 735 C CA . ARG A 1 93 ? -27.970 67.593 10.167 1.00 21.88 93 ARG A CA 1
ATOM 736 C C . ARG A 1 93 ? -28.136 68.159 8.756 1.00 22.84 93 ARG A C 1
ATOM 737 O O . ARG A 1 93 ? -28.336 69.371 8.587 1.00 24.17 93 ARG A O 1
ATOM 745 N N . ALA A 1 94 ? -28.067 67.290 7.746 1.00 21.79 94 ALA A N 1
ATOM 746 C CA . ALA A 1 94 ? -28.228 67.731 6.358 1.00 22.43 94 ALA A CA 1
ATOM 747 C C . ALA A 1 94 ? -29.613 68.347 6.159 1.00 23.16 94 ALA A C 1
ATOM 748 O O . ALA A 1 94 ? -29.773 69.328 5.419 1.00 22.48 94 ALA A O 1
ATOM 750 N N . THR A 1 95 ? -30.604 67.775 6.843 1.00 22.81 95 THR A N 1
ATOM 751 C CA . THR A 1 95 ? -31.983 68.249 6.778 1.00 21.70 95 THR A CA 1
ATOM 752 C C . THR A 1 95 ? -32.062 69.654 7.375 1.00 22.23 95 THR A C 1
ATOM 753 O O . THR A 1 95 ? -32.686 70.551 6.802 1.00 23.44 95 THR A O 1
ATOM 757 N N . HIS A 1 96 ? -31.419 69.851 8.523 1.00 22.85 96 HIS A N 1
ATOM 758 C CA . HIS A 1 96 ? -31.412 71.158 9.177 1.00 22.46 96 HIS A CA 1
ATOM 759 C C . HIS A 1 96 ? -30.735 72.187 8.255 1.00 23.64 96 HIS A C 1
ATOM 760 O O . HIS A 1 96 ? -31.216 73.318 8.104 1.00 23.34 96 HIS A O 1
ATOM 767 N N . ILE A 1 97 ? -29.624 71.796 7.638 1.00 21.96 97 ILE A N 1
ATOM 768 C CA . ILE A 1 97 ? -28.903 72.702 6.751 1.00 22.76 97 ILE A CA 1
ATOM 769 C C . ILE A 1 97 ? -29.733 73.099 5.516 1.00 24.30 97 ILE A C 1
ATOM 770 O O . ILE A 1 97 ? -29.908 74.302 5.236 1.00 24.44 97 ILE A O 1
ATOM 775 N N . ILE A 1 98 ? -30.258 72.107 4.793 1.00 22.83 98 ILE A N 1
ATOM 776 C CA . ILE A 1 98 ? -31.080 72.376 3.612 1.00 21.87 98 ILE A CA 1
ATOM 777 C C . ILE A 1 98 ? -32.228 73.301 3.992 1.00 22.35 98 ILE A C 1
ATOM 778 O O . ILE A 1 98 ? -32.524 74.271 3.286 1.00 24.73 98 ILE A O 1
ATOM 783 N N . ARG A 1 99 ? -32.880 73.005 5.108 1.00 19.91 99 ARG A N 1
ATOM 784 C CA . ARG A 1 99 ? -33.981 73.841 5.550 1.00 20.89 99 ARG A CA 1
ATOM 785 C C . ARG A 1 99 ? -33.505 75.248 5.907 1.00 21.51 99 ARG A C 1
ATOM 786 O O . ARG A 1 99 ? -34.125 76.239 5.518 1.00 21.80 99 ARG A O 1
ATOM 794 N N . SER A 1 100 ? -32.405 75.336 6.650 1.00 22.33 100 SER A N 1
ATOM 795 C CA . SER A 1 100 ? -31.903 76.635 7.081 1.00 24.14 100 SER A CA 1
ATOM 796 C C . SER A 1 100 ? -31.328 77.496 5.949 1.00 24.62 100 SER A C 1
ATOM 797 O O . SER A 1 100 ? -31.437 78.727 5.984 1.00 24.12 100 SER A O 1
ATOM 800 N N . ASN A 1 101 ? -30.723 76.873 4.944 1.00 24.70 101 ASN A N 1
ATOM 801 C CA . ASN A 1 101 ? -30.215 77.683 3.841 1.00 25.66 101 ASN A CA 1
ATOM 802 C C . ASN A 1 101 ? -31.397 78.358 3.171 1.00 24.59 101 ASN A C 1
ATOM 803 O O . ASN A 1 101 ? -31.320 79.524 2.781 1.00 26.23 101 ASN A O 1
ATOM 808 N N . ILE A 1 102 ? -32.506 77.634 3.071 1.00 24.83 102 ILE A N 1
ATOM 809 C CA . ILE A 1 102 ? -33.713 78.186 2.460 1.00 23.38 102 ILE A CA 1
ATOM 810 C C . ILE A 1 102 ? -34.261 79.343 3.300 1.00 23.68 102 ILE A C 1
ATOM 811 O O . ILE A 1 102 ? -34.614 80.397 2.769 1.00 24.18 102 ILE A O 1
ATOM 816 N N . ILE A 1 103 ? -34.317 79.171 4.612 1.00 24.14 103 ILE A N 1
ATOM 817 C CA . ILE A 1 103 ? -34.818 80.249 5.448 1.00 25.49 103 ILE A CA 1
ATOM 818 C C . ILE A 1 103 ? -33.852 81.438 5.407 1.00 26.57 103 ILE A C 1
ATOM 819 O O . ILE A 1 103 ? -34.275 82.596 5.375 1.00 25.98 103 ILE A O 1
ATOM 824 N N . ARG A 1 104 ? -32.556 81.150 5.390 1.00 26.53 104 ARG A N 1
ATOM 825 C CA . ARG A 1 104 ? -31.564 82.209 5.335 1.00 29.11 104 ARG A CA 1
ATOM 826 C C . ARG A 1 104 ? -31.683 83.011 4.042 1.00 31.17 104 ARG A C 1
ATOM 827 O O . ARG A 1 104 ? -31.384 84.205 4.024 1.00 30.65 104 ARG A O 1
ATOM 835 N N . ASP A 1 105 ? -32.125 82.368 2.964 1.00 32.63 105 ASP A N 1
ATOM 836 C CA . ASP A 1 105 ? -32.299 83.077 1.707 1.00 35.08 105 ASP A CA 1
ATOM 837 C C . ASP A 1 105 ? -33.542 83.962 1.689 1.00 35.11 105 ASP A C 1
ATOM 838 O O . ASP A 1 105 ? -33.737 84.722 0.753 1.00 37.75 105 ASP A O 1
ATOM 843 N N . GLY A 1 106 ? -34.391 83.864 2.702 1.00 33.19 106 GLY A N 1
ATOM 844 C CA . GLY A 1 106 ? -35.567 84.716 2.723 1.00 31.12 106 GLY A CA 1
ATOM 845 C C . GLY A 1 106 ? -36.907 84.012 2.600 1.00 30.61 106 GLY A C 1
ATOM 846 O O . GLY A 1 106 ? -37.951 84.661 2.652 1.00 30.68 106 GLY A O 1
ATOM 847 N N . ALA A 1 107 ? -36.882 82.694 2.430 1.00 28.45 107 ALA A N 1
ATOM 848 C CA . ALA A 1 107 ? -38.104 81.921 2.311 1.00 27.30 107 ALA A CA 1
ATOM 849 C C . ALA A 1 107 ? -38.587 81.497 3.707 1.00 27.74 107 ALA A C 1
ATOM 850 O O . ALA A 1 107 ? -37.873 81.652 4.692 1.00 28.59 107 ALA A O 1
ATOM 852 N N . SER A 1 108 ? -39.797 80.947 3.772 1.00 27.22 108 SER A N 1
ATOM 853 C CA . SER A 1 108 ? -40.412 80.531 5.029 1.00 25.13 108 SER A CA 1
ATOM 854 C C . SER A 1 108 ? -40.207 79.074 5.404 1.00 23.73 108 SER A C 1
ATOM 855 O O . SER A 1 108 ? -39.760 78.257 4.601 1.00 24.05 108 SER A O 1
ATOM 858 N N . LEU A 1 109 ? -40.559 78.745 6.638 1.00 22.64 109 LEU A N 1
ATOM 859 C CA . LEU A 1 109 ? -40.445 77.374 7.109 1.00 22.19 109 LEU A CA 1
ATOM 860 C C . LEU A 1 109 ? -41.280 76.458 6.213 1.00 21.25 109 LEU A C 1
ATOM 861 O O . LEU A 1 109 ? -40.857 75.351 5.883 1.00 21.99 109 LEU A O 1
ATOM 866 N N . THR A 1 110 ? -42.462 76.916 5.806 1.00 20.95 110 THR A N 1
ATOM 867 C CA . THR A 1 110 ? -43.314 76.110 4.934 1.00 22.35 110 THR A CA 1
ATOM 868 C C . THR A 1 110 ? -42.610 75.845 3.595 1.00 23.81 110 THR A C 1
ATOM 869 O O . THR A 1 110 ? -42.576 74.707 3.119 1.00 26.00 110 THR A O 1
ATOM 873 N N . ASP A 1 111 ? -42.048 76.898 3.006 1.00 23.80 111 ASP A N 1
ATOM 874 C CA . ASP A 1 111 ? -41.298 76.790 1.754 1.00 25.28 111 ASP A CA 1
ATOM 875 C C . ASP A 1 111 ? -40.217 75.718 1.883 1.00 25.03 111 ASP A C 1
ATOM 876 O O . ASP A 1 111 ? -40.025 74.905 0.972 1.00 26.20 111 ASP A O 1
ATOM 881 N N . SER A 1 112 ? -39.508 75.705 3.008 1.00 23.09 112 SER A N 1
ATOM 882 C CA . SER A 1 112 ? -38.451 74.713 3.170 1.00 24.68 112 SER A CA 1
ATOM 883 C C . SER A 1 112 ? -39.019 73.312 3.325 1.00 24.31 112 SER A C 1
ATOM 884 O O . SER A 1 112 ? -38.356 72.318 2.989 1.00 25.25 112 SER A O 1
ATOM 887 N N . THR A 1 113 ? -40.243 73.216 3.829 1.00 22.75 113 THR A N 1
ATOM 888 C CA . THR A 1 113 ? -40.838 71.905 4.003 1.00 23.03 113 THR A CA 1
ATOM 889 C C . THR A 1 113 ? -41.274 71.373 2.643 1.00 22.92 113 THR A C 1
ATOM 890 O O . THR A 1 113 ? -41.193 70.174 2.376 1.00 23.10 113 THR A O 1
ATOM 894 N N . VAL A 1 114 ? -41.703 72.268 1.766 1.00 22.39 114 VAL A N 1
ATOM 895 C CA . VAL A 1 114 ? -42.097 71.857 0.429 1.00 24.94 114 VAL A CA 1
ATOM 896 C C . VAL A 1 114 ? -40.874 71.313 -0.316 1.00 26.27 114 VAL A C 1
ATOM 897 O O . VAL A 1 114 ? -40.930 70.254 -0.948 1.00 27.56 114 VAL A O 1
ATOM 901 N N . LYS A 1 115 ? -39.758 72.023 -0.216 1.00 27.04 115 LYS A N 1
ATOM 902 C CA . LYS A 1 115 ? -38.536 71.592 -0.881 1.00 27.80 115 LYS A CA 1
ATOM 903 C C . LYS A 1 115 ? -38.026 70.255 -0.345 1.00 27.11 115 LYS A C 1
ATOM 904 O O . LYS A 1 115 ? -37.675 69.358 -1.120 1.00 28.91 115 LYS A O 1
ATOM 910 N N . LEU A 1 116 ? -37.985 70.115 0.976 1.00 25.93 116 LEU A N 1
ATOM 911 C CA . LEU A 1 116 ? -37.520 68.870 1.577 1.00 26.27 116 LEU A CA 1
ATOM 912 C C . LEU A 1 116 ? -38.429 67.704 1.193 1.00 26.45 116 LEU A C 1
ATOM 913 O O . LEU A 1 116 ? -37.972 66.566 1.073 1.00 25.80 116 LEU A O 1
ATOM 918 N N . SER A 1 117 ? -39.715 67.985 1.003 1.00 27.07 117 SER A N 1
ATOM 919 C CA . SER A 1 117 ? -40.656 66.942 0.617 1.00 29.35 117 SER A CA 1
ATOM 920 C C . SER A 1 117 ? -40.354 66.473 -0.798 1.00 29.53 117 SER A C 1
ATOM 921 O O . SER A 1 117 ? -40.444 65.281 -1.090 1.00 28.02 117 SER A O 1
ATOM 924 N N . SER A 1 118 ? -39.993 67.410 -1.674 1.00 29.97 118 SER A N 1
ATOM 925 C CA . SER A 1 118 ? -39.645 67.049 -3.043 1.00 30.38 118 SER A CA 1
ATOM 926 C C . SER A 1 118 ? -38.398 66.196 -3.023 1.00 30.35 118 SER A C 1
ATOM 927 O O . SER A 1 118 ? -38.370 65.117 -3.611 1.00 30.73 118 SER A O 1
ATOM 930 N N . LEU A 1 119 ? -37.366 66.696 -2.348 1.00 29.02 119 LEU A N 1
ATOM 931 C CA . LEU A 1 119 ? -36.090 65.987 -2.270 1.00 28.91 119 LEU A CA 1
ATOM 932 C C . LEU A 1 119 ? -36.258 64.579 -1.762 1.00 28.04 119 LEU A C 1
ATOM 933 O O . LEU A 1 119 ? -35.632 63.656 -2.272 1.00 30.21 119 LEU A O 1
ATOM 938 N N . PHE A 1 120 ? -37.102 64.414 -0.750 1.00 28.67 120 PHE A N 1
ATOM 939 C CA . PHE A 1 120 ? -37.333 63.103 -0.157 1.00 29.29 120 PHE A CA 1
ATOM 940 C C . PHE A 1 120 ? -38.325 62.253 -0.946 1.00 28.03 120 PHE A C 1
ATOM 941 O O . PHE A 1 120 ? -38.474 61.063 -0.680 1.00 26.19 120 PHE A O 1
ATOM 949 N N . GLY A 1 121 ? -38.993 62.871 -1.917 1.00 28.43 121 GLY A N 1
ATOM 950 C CA . GLY A 1 121 ? -39.959 62.151 -2.732 1.00 30.87 121 GLY A CA 1
ATOM 951 C C . GLY A 1 121 ? -41.201 61.724 -1.965 1.00 32.06 121 GLY A C 1
ATOM 952 O O . GLY A 1 121 ? -41.687 60.605 -2.126 1.00 32.16 121 GLY A O 1
ATOM 953 N N . ILE A 1 122 ? -41.713 62.624 -1.132 1.00 31.88 122 ILE A N 1
ATOM 954 C CA . ILE A 1 122 ? -42.897 62.370 -0.319 1.00 31.84 122 ILE A CA 1
ATOM 955 C C . ILE A 1 122 ? -44.174 62.811 -1.051 1.00 33.22 122 ILE A C 1
ATOM 956 O O . ILE A 1 122 ? -44.225 63.894 -1.632 1.00 31.51 122 ILE A O 1
ATOM 961 N N . LYS A 1 123 ? -45.197 61.958 -1.023 1.00 35.29 123 LYS A N 1
ATOM 962 C CA . LYS A 1 123 ? -46.464 62.253 -1.685 1.00 36.84 123 LYS A CA 1
ATOM 963 C C . LYS A 1 123 ? -47.420 62.951 -0.718 1.00 35.04 123 LYS A C 1
ATOM 964 O O . LYS A 1 123 ? -48.287 63.723 -1.133 1.00 32.92 123 LYS A O 1
ATOM 970 N N . ALA A 1 124 ? -47.253 62.681 0.573 1.00 33.27 124 ALA A N 1
ATOM 971 C CA . ALA A 1 124 ? -48.102 63.298 1.585 1.00 31.68 124 ALA A CA 1
ATOM 972 C C . ALA A 1 124 ? -47.848 64.799 1.646 1.00 31.02 124 ALA A C 1
ATOM 973 O O . ALA A 1 124 ? -46.777 65.279 1.269 1.00 31.99 124 ALA A O 1
ATOM 975 N N . ASN A 1 125 ? -48.840 65.542 2.116 1.00 28.97 125 ASN A N 1
ATOM 976 C CA . ASN A 1 125 ? -48.720 66.984 2.223 1.00 29.42 125 ASN A CA 1
ATOM 977 C C . ASN A 1 125 ? -48.387 67.365 3.681 1.00 28.88 125 ASN A C 1
ATOM 978 O O . ASN A 1 125 ? -49.259 67.362 4.553 1.00 28.42 125 ASN A O 1
ATOM 983 N N . ILE A 1 126 ? -47.121 67.689 3.932 1.00 26.75 126 ILE A N 1
ATOM 984 C CA . ILE A 1 126 ? -46.650 68.036 5.271 1.00 24.96 126 ILE A CA 1
ATOM 985 C C . ILE A 1 126 ? -46.541 69.540 5.459 1.00 25.24 126 ILE A C 1
ATOM 986 O O . ILE A 1 126 ? -45.793 70.213 4.755 1.00 26.58 126 ILE A O 1
ATOM 991 N N . LEU A 1 127 ? -47.274 70.069 6.427 1.00 24.63 127 LEU A N 1
ATOM 992 C CA . LEU A 1 127 ? -47.285 71.505 6.658 1.00 24.59 127 LEU A CA 1
ATOM 993 C C . LEU A 1 127 ? -47.055 71.927 8.111 1.00 25.44 127 LEU A C 1
ATOM 994 O O . LEU A 1 127 ? -47.614 71.345 9.046 1.00 24.04 127 LEU A O 1
ATOM 999 N N . PRO A 1 128 ? -46.190 72.928 8.323 1.00 25.12 128 PRO A N 1
ATOM 1000 C CA . PRO A 1 128 ? -46.005 73.320 9.720 1.00 23.46 128 PRO A CA 1
ATOM 1001 C C . PRO A 1 128 ? -47.214 74.165 10.107 1.00 23.73 128 PRO A C 1
ATOM 1002 O O . PRO A 1 128 ? -47.776 74.870 9.276 1.00 21.84 128 PRO A O 1
ATOM 1014 N N . SER A 1 130 ? -47.510 76.896 11.645 1.00 22.50 130 SER A N 1
ATOM 1015 C CA . SER A 1 130 ? -47.358 78.331 11.480 1.00 22.87 130 SER A CA 1
ATOM 1016 C C . SER A 1 130 ? -45.941 78.627 11.036 1.00 22.91 130 SER A C 1
ATOM 1017 O O . SER A 1 130 ? -45.046 77.819 11.242 1.00 22.80 130 SER A O 1
ATOM 1020 N N . ASP A 1 131 ? -45.748 79.778 10.406 1.00 25.03 131 ASP A N 1
ATOM 1021 C CA . ASP A 1 131 ? -44.424 80.185 9.952 1.00 27.34 131 ASP A CA 1
ATOM 1022 C C . ASP A 1 131 ? -43.780 81.070 11.025 1.00 27.60 131 ASP A C 1
ATOM 1023 O O . ASP A 1 131 ? -42.585 81.334 10.982 1.00 27.86 131 ASP A O 1
ATOM 1028 N N . ASP A 1 132 ? -44.582 81.508 11.994 1.00 27.39 132 ASP A N 1
ATOM 1029 C CA . ASP A 1 132 ? -44.102 82.358 13.080 1.00 29.30 132 ASP A CA 1
ATOM 1030 C C . ASP A 1 132 ? -43.423 81.542 14.186 1.00 27.59 132 ASP A C 1
ATOM 1031 O O . ASP A 1 132 ? -43.755 80.382 14.413 1.00 27.65 132 ASP A O 1
ATOM 1036 N N . PRO A 1 133 ? -42.458 82.147 14.883 1.00 24.81 133 PRO A N 1
ATOM 1037 C CA . PRO A 1 133 ? -41.751 81.445 15.953 1.00 23.09 133 PRO A CA 1
ATOM 1038 C C . PRO A 1 133 ? -42.614 81.203 17.184 1.00 22.95 133 PRO A C 1
ATOM 1039 O O . PRO A 1 133 ? -43.322 82.099 17.635 1.00 23.51 133 PRO A O 1
ATOM 1043 N N . VAL A 1 134 ? -42.563 79.986 17.717 1.00 22.14 134 VAL A N 1
ATOM 1044 C CA . VAL A 1 134 ? -43.316 79.631 18.910 1.00 20.89 134 VAL A CA 1
ATOM 1045 C C . VAL A 1 134 ? -42.386 78.744 19.743 1.00 21.12 134 VAL A C 1
ATOM 1046 O O . VAL A 1 134 ? -41.781 77.810 19.226 1.00 21.07 134 VAL A O 1
ATOM 1050 N N . SER A 1 135 ? -42.254 79.058 21.028 1.00 22.46 135 SER A N 1
ATOM 1051 C CA . SER A 1 135 ? -41.352 78.307 21.910 1.00 23.05 135 SER A CA 1
ATOM 1052 C C . SER A 1 135 ? -42.014 77.819 23.177 1.00 23.00 135 SER A C 1
ATOM 1053 O O . SER A 1 135 ? -42.629 78.590 23.910 1.00 24.93 135 SER A O 1
ATOM 1056 N N . THR A 1 136 ? -41.853 76.539 23.454 1.00 22.93 136 THR A N 1
ATOM 1057 C CA . THR A 1 136 ? -42.428 75.959 24.639 1.00 23.33 136 THR A CA 1
ATOM 1058 C C . THR A 1 136 ? -41.462 76.005 25.803 1.00 22.56 136 THR A C 1
ATOM 1059 O O . THR A 1 136 ? -40.366 75.456 25.742 1.00 21.94 136 THR A O 1
ATOM 1063 N N . TYR A 1 137 ? -41.877 76.666 26.871 1.00 22.06 137 TYR A N 1
ATOM 1064 C CA . TYR A 1 137 ? -41.038 76.750 28.044 1.00 23.41 137 TYR A CA 1
ATOM 1065 C C . TYR A 1 137 ? -41.702 75.996 29.175 1.00 23.13 137 TYR A C 1
ATOM 1066 O O . TYR A 1 137 ? -42.919 76.026 29.308 1.00 23.12 137 TYR A O 1
ATOM 1075 N N . ILE A 1 138 ? -40.896 75.305 29.973 1.00 23.57 138 ILE A N 1
ATOM 1076 C CA . ILE A 1 138 ? -41.405 74.550 31.105 1.00 24.02 138 ILE A CA 1
ATOM 1077 C C . ILE A 1 138 ? -41.018 75.259 32.400 1.00 25.16 138 ILE A C 1
ATOM 1078 O O . ILE A 1 138 ? -39.842 75.533 32.649 1.00 22.81 138 ILE A O 1
ATOM 1083 N N . GLU A 1 139 ? -42.015 75.570 33.220 1.00 26.63 139 GLU A N 1
ATOM 1084 C CA . GLU A 1 139 ? -41.762 76.248 34.480 1.00 27.05 139 GLU A CA 1
ATOM 1085 C C . GLU A 1 139 ? -41.579 75.196 35.575 1.00 28.17 139 GLU A C 1
ATOM 1086 O O . GLU A 1 139 ? -42.523 74.499 35.942 1.00 29.46 139 GLU A O 1
ATOM 1092 N N . THR A 1 140 ? -40.356 75.061 36.080 1.00 28.73 140 THR A N 1
ATOM 1093 C CA . THR A 1 140 ? -40.084 74.079 37.120 1.00 29.35 140 THR A CA 1
ATOM 1094 C C . THR A 1 140 ? -39.719 74.752 38.431 1.00 30.46 140 THR A C 1
ATOM 1095 O O . THR A 1 140 ? -39.597 75.970 38.500 1.00 30.23 140 THR A O 1
ATOM 1099 N N . ALA A 1 141 ? -39.543 73.943 39.470 1.00 32.75 141 ALA A N 1
ATOM 1100 C CA . ALA A 1 141 ? -39.178 74.456 40.787 1.00 35.87 141 ALA A CA 1
ATOM 1101 C C . ALA A 1 141 ? -37.756 75.014 40.766 1.00 37.19 141 ALA A C 1
ATOM 1102 O O . ALA A 1 141 ? -37.409 75.861 41.587 1.00 37.68 141 ALA A O 1
ATOM 1104 N N . GLU A 1 142 ? -36.950 74.527 39.821 1.00 39.14 142 GLU A N 1
ATOM 1105 C CA . GLU A 1 142 ? -35.556 74.955 39.646 1.00 41.82 142 GLU A CA 1
ATOM 1106 C C . GLU A 1 142 ? -35.492 76.214 38.785 1.00 41.32 142 GLU A C 1
ATOM 1107 O O . GLU A 1 142 ? -34.493 76.931 38.782 1.00 42.85 142 GLU A O 1
ATOM 1113 N N . GLY A 1 143 ? -36.561 76.476 38.047 1.00 39.53 143 GLY A N 1
ATOM 1114 C CA . GLY A 1 143 ? -36.587 77.653 37.202 1.00 37.50 143 GLY A CA 1
ATOM 1115 C C . GLY A 1 143 ? -37.238 77.370 35.862 1.00 36.34 143 GLY A C 1
ATOM 1116 O O . GLY A 1 143 ? -37.591 76.237 35.551 1.00 36.86 143 GLY A O 1
ATOM 1117 N N . ILE A 1 144 ? -37.395 78.407 35.058 1.00 34.71 144 ILE A N 1
ATOM 1118 C CA . ILE A 1 144 ? -38.011 78.256 33.757 1.00 32.34 144 ILE A CA 1
ATOM 1119 C C . ILE A 1 144 ? -36.960 77.900 32.710 1.00 32.48 144 ILE A C 1
ATOM 1120 O O . ILE A 1 144 ? -35.878 78.472 32.706 1.00 32.93 144 ILE A O 1
ATOM 1133 N N . HIS A 1 146 ? -36.371 75.818 28.456 1.00 31.78 146 HIS A N 1
ATOM 1134 C CA . HIS A 1 146 ? -36.947 75.340 27.206 1.00 30.19 146 HIS A CA 1
ATOM 1135 C C . HIS A 1 146 ? -37.260 73.852 27.350 1.00 28.58 146 HIS A C 1
ATOM 1136 O O . HIS A 1 146 ? -36.572 73.142 28.087 1.00 27.05 146 HIS A O 1
ATOM 1143 N N . PHE A 1 147 ? -38.294 73.394 26.643 1.00 26.63 147 PHE A N 1
ATOM 1144 C CA . PHE A 1 147 ? -38.707 71.996 26.689 1.00 26.76 147 PHE A CA 1
ATOM 1145 C C . PHE A 1 147 ? -37.522 71.046 26.557 1.00 26.44 147 PHE A C 1
ATOM 1146 O O . PHE A 1 147 ? -37.404 70.088 27.318 1.00 25.90 147 PHE A O 1
ATOM 1154 N N . GLN A 1 148 ? -36.655 71.314 25.579 1.00 27.98 148 GLN A N 1
ATOM 1155 C CA . GLN A 1 148 ? -35.472 70.486 25.351 1.00 30.26 148 GLN A CA 1
ATOM 1156 C C . GLN A 1 148 ? -34.607 70.387 26.605 1.00 29.62 148 GLN A C 1
ATOM 1157 O O . GLN A 1 148 ? -34.153 69.298 26.960 1.00 31.01 148 GLN A O 1
ATOM 1163 N N . ASP A 1 149 ? -34.375 71.514 27.272 1.00 29.13 149 ASP A N 1
ATOM 1164 C CA . ASP A 1 149 ? -33.555 71.505 28.486 1.00 31.42 149 ASP A CA 1
ATOM 1165 C C . ASP A 1 149 ? -34.173 70.605 29.537 1.00 29.72 149 ASP A C 1
ATOM 1166 O O . ASP A 1 149 ? -33.472 69.868 30.229 1.00 30.04 149 ASP A O 1
ATOM 1171 N N . PHE A 1 150 ? -35.496 70.675 29.639 1.00 27.96 150 PHE A N 1
ATOM 1172 C CA . PHE A 1 150 ? -36.247 69.880 30.593 1.00 28.15 150 PHE A CA 1
ATOM 1173 C C . PHE A 1 150 ? -36.308 68.397 30.239 1.00 29.50 150 PHE A C 1
ATOM 1174 O O . PHE A 1 150 ? -36.026 67.547 31.081 1.00 28.14 150 PHE A O 1
ATOM 1182 N N . TRP A 1 151 ? -36.668 68.093 28.992 1.00 30.62 151 TRP A N 1
ATOM 1183 C CA . TRP A 1 151 ? -36.798 66.706 28.551 1.00 31.70 151 TRP A CA 1
ATOM 1184 C C . TRP A 1 151 ? -35.506 65.969 28.208 1.00 31.46 151 TRP A C 1
ATOM 1185 O O . TRP A 1 151 ? -35.330 64.813 28.594 1.00 32.01 151 TRP A O 1
ATOM 1196 N N . ILE A 1 152 ? -34.605 66.615 27.476 1.00 32.08 152 ILE A N 1
ATOM 1197 C CA . ILE A 1 152 ? -33.354 65.962 27.107 1.00 32.66 152 ILE A CA 1
ATOM 1198 C C . ILE A 1 152 ? -32.245 66.264 28.113 1.00 34.82 152 ILE A C 1
ATOM 1199 O O . ILE A 1 152 ? -31.601 65.352 28.631 1.00 35.96 152 ILE A O 1
ATOM 1204 N N . GLY A 1 153 ? -32.036 67.540 28.406 1.00 36.77 153 GLY A N 1
ATOM 1205 C CA . GLY A 1 153 ? -31.011 67.917 29.364 1.00 39.26 153 GLY A CA 1
ATOM 1206 C C . GLY A 1 153 ? -31.243 67.358 30.763 1.00 41.14 153 GLY A C 1
ATOM 1207 O O . GLY A 1 153 ? -30.364 66.691 31.318 1.00 42.15 153 GLY A O 1
ATOM 1208 N N . LYS A 1 154 ? -32.426 67.610 31.326 1.00 41.45 154 LYS A N 1
ATOM 1209 C CA . LYS A 1 154 ? -32.766 67.140 32.672 1.00 41.44 154 LYS A CA 1
ATOM 1210 C C . LYS A 1 154 ? -33.492 65.791 32.684 1.00 40.66 154 LYS A C 1
ATOM 1211 O O . LYS A 1 154 ? -33.903 65.316 33.740 1.00 40.12 154 LYS A O 1
ATOM 1217 N N . ARG A 1 155 ? -33.671 65.193 31.511 1.00 40.58 155 ARG A N 1
ATOM 1218 C CA . ARG A 1 155 ? -34.345 63.901 31.395 1.00 40.63 155 ARG A CA 1
ATOM 1219 C C . ARG A 1 155 ? -35.763 63.884 31.963 1.00 39.77 155 ARG A C 1
ATOM 1220 O O . ARG A 1 155 ? -36.238 62.846 32.417 1.00 38.98 155 ARG A O 1
ATOM 1228 N N . GLY A 1 156 ? -36.431 65.033 31.934 1.00 38.40 156 GLY A N 1
ATOM 1229 C CA . GLY A 1 156 ? -37.786 65.124 32.447 1.00 37.10 156 GLY A CA 1
ATOM 1230 C C . GLY A 1 156 ? -37.892 64.934 33.953 1.00 36.62 156 GLY A C 1
ATOM 1231 O O . GLY A 1 156 ? -38.979 64.682 34.471 1.00 35.05 156 GLY A O 1
ATOM 1232 N N . GLU A 1 157 ? -36.770 65.068 34.657 1.00 36.92 157 GLU A N 1
ATOM 1233 C CA . GLU A 1 157 ? -36.745 64.893 36.113 1.00 37.48 157 GLU A CA 1
ATOM 1234 C C . GLU A 1 157 ? -37.301 66.054 36.954 1.00 35.51 157 GLU A C 1
ATOM 1235 O O . GLU A 1 157 ? -38.006 65.827 37.931 1.00 34.98 157 GLU A O 1
ATOM 1241 N N . PRO A 1 158 ? -37.004 67.312 36.583 1.00 34.94 158 PRO A N 1
ATOM 1242 C CA . PRO A 1 158 ? -37.504 68.467 37.343 1.00 34.54 158 PRO A CA 1
ATOM 1243 C C . PRO A 1 158 ? -38.993 68.387 37.692 1.00 35.56 158 PRO A C 1
ATOM 1244 O O . PRO A 1 158 ? -39.764 67.713 37.006 1.00 35.57 158 PRO A O 1
ATOM 1248 N N . ASP A 1 159 ? -39.396 69.080 38.753 1.00 35.74 159 ASP A N 1
ATOM 1249 C CA . ASP A 1 159 ? -40.793 69.111 39.152 1.00 37.41 159 ASP A CA 1
ATOM 1250 C C . ASP A 1 159 ? -41.463 70.232 38.387 1.00 36.96 159 ASP A C 1
ATOM 1251 O O . ASP A 1 159 ? -41.173 71.411 38.590 1.00 38.17 159 ASP A O 1
ATOM 1256 N N . VAL A 1 160 ? -42.362 69.853 37.496 1.00 35.42 160 VAL A N 1
ATOM 1257 C CA . VAL A 1 160 ? -43.062 70.815 36.663 1.00 32.65 160 VAL A CA 1
ATOM 1258 C C . VAL A 1 160 ? -44.173 71.522 37.397 1.00 31.70 160 VAL A C 1
ATOM 1259 O O . VAL A 1 160 ? -45.021 70.876 38.008 1.00 32.35 160 VAL A O 1
ATOM 1263 N N . ARG A 1 161 ? -44.177 72.849 37.313 1.00 30.36 161 ARG A N 1
ATOM 1264 C CA . ARG A 1 161 ? -45.193 73.656 37.967 1.00 30.71 161 ARG A CA 1
ATOM 1265 C C . ARG A 1 161 ? -45.935 74.540 36.978 1.00 29.38 161 ARG A C 1
ATOM 1266 O O . ARG A 1 161 ? -46.857 75.261 37.357 1.00 29.39 161 ARG A O 1
ATOM 1274 N N . GLY A 1 162 ? -45.547 74.487 35.708 1.00 27.42 162 GLY A N 1
ATOM 1275 C CA . GLY A 1 162 ? -46.229 75.296 34.715 1.00 24.49 162 GLY A CA 1
ATOM 1276 C C . GLY A 1 162 ? -45.723 75.112 33.296 1.00 25.96 162 GLY A C 1
ATOM 1277 O O . GLY A 1 162 ? -44.609 74.621 33.069 1.00 25.22 162 GLY A O 1
ATOM 1278 N N . VAL A 1 163 ? -46.542 75.484 32.323 1.00 23.32 163 VAL A N 1
ATOM 1279 C CA . VAL A 1 163 ? -46.109 75.364 30.953 1.00 25.21 163 VAL A CA 1
ATOM 1280 C C . VAL A 1 163 ? -46.413 76.691 30.294 1.00 26.91 163 VAL A C 1
ATOM 1281 O O . VAL A 1 163 ? -47.485 77.245 30.502 1.00 27.22 163 VAL A O 1
ATOM 1285 N N . ASP A 1 164 ? -45.453 77.203 29.523 1.00 27.46 164 ASP A N 1
ATOM 1286 C CA . ASP A 1 164 ? -45.616 78.482 28.834 1.00 28.26 164 ASP A CA 1
ATOM 1287 C C . ASP A 1 164 ? -45.247 78.368 27.351 1.00 27.24 164 ASP A C 1
ATOM 1288 O O . ASP A 1 164 ? -44.081 78.175 26.998 1.00 26.59 164 ASP A O 1
ATOM 1293 N N . ILE A 1 165 ? -46.251 78.475 26.486 1.00 27.44 165 ILE A N 1
ATOM 1294 C CA . ILE A 1 165 ? -46.042 78.405 25.039 1.00 26.90 165 ILE A CA 1
ATOM 1295 C C . ILE A 1 165 ? -45.917 79.844 24.546 1.00 26.19 165 ILE A C 1
ATOM 1296 O O . ILE A 1 165 ? -46.908 80.485 24.196 1.00 27.44 165 ILE A O 1
ATOM 1301 N N . ARG A 1 166 ? -44.694 80.354 24.535 1.00 25.20 166 ARG A N 1
ATOM 1302 C CA . ARG A 1 166 ? -44.468 81.734 24.127 1.00 24.94 166 ARG A CA 1
ATOM 1303 C C . ARG A 1 166 ? -44.610 82.009 22.643 1.00 24.24 166 ARG A C 1
ATOM 1304 O O . ARG A 1 166 ? -44.139 81.243 21.794 1.00 24.41 166 ARG A O 1
ATOM 1312 N N . GLY A 1 167 ? -45.278 83.114 22.336 1.00 24.66 167 GLY A N 1
ATOM 1313 C CA . GLY A 1 167 ? -45.459 83.514 20.955 1.00 25.56 167 GLY A CA 1
ATOM 1314 C C . GLY A 1 167 ? -46.692 82.988 20.258 1.00 27.23 167 GLY A C 1
ATOM 1315 O O . GLY A 1 167 ? -47.076 83.507 19.208 1.00 27.51 167 GLY A O 1
ATOM 1316 N N . VAL A 1 168 ? -47.326 81.971 20.830 1.00 28.09 168 VAL A N 1
ATOM 1317 C CA . VAL A 1 168 ? -48.505 81.389 20.194 1.00 29.72 168 VAL A CA 1
ATOM 1318 C C . VAL A 1 168 ? -49.598 82.427 19.911 1.00 30.07 168 VAL A C 1
ATOM 1319 O O . VAL A 1 168 ? -50.192 82.418 18.836 1.00 28.53 168 VAL A O 1
ATOM 1323 N N . SER A 1 169 ? -49.842 83.328 20.861 1.00 31.81 169 SER A N 1
ATOM 1324 C CA . SER A 1 169 ? -50.857 84.373 20.689 1.00 33.89 169 SER A CA 1
ATOM 1325 C C . SER A 1 169 ? -50.462 85.373 19.600 1.00 34.08 169 SER A C 1
ATOM 1326 O O . SER A 1 169 ? -51.319 85.986 18.976 1.00 33.91 169 SER A O 1
ATOM 1329 N N . GLU A 1 170 ? -49.167 85.552 19.375 1.00 33.47 170 GLU A N 1
ATOM 1330 C CA . GLU A 1 170 ? -48.722 86.493 18.356 1.00 34.50 170 GLU A CA 1
ATOM 1331 C C . GLU A 1 170 ? -48.576 85.793 17.004 1.00 33.04 170 GLU A C 1
ATOM 1332 O O . GLU A 1 170 ? -48.533 86.436 15.960 1.00 33.53 170 GLU A O 1
ATOM 1338 N N . ALA A 1 171 ? -48.497 84.471 17.027 1.00 30.32 171 ALA A N 1
ATOM 1339 C CA . ALA A 1 171 ? -48.342 83.711 15.805 1.00 28.59 171 ALA A CA 1
ATOM 1340 C C . ALA A 1 171 ? -49.664 83.571 15.066 1.00 28.64 171 ALA A C 1
ATOM 1341 O O . ALA A 1 171 ? -50.732 83.800 15.623 1.00 29.38 171 ALA A O 1
ATOM 1343 N N . SER A 1 172 ? -49.590 83.208 13.797 1.00 27.60 172 SER A N 1
ATOM 1344 C CA . SER A 1 172 ? -50.788 83.032 12.999 1.00 29.26 172 SER A CA 1
ATOM 1345 C C . SER A 1 172 ? -50.780 81.665 12.342 1.00 28.02 172 SER A C 1
ATOM 1346 O O . SER A 1 172 ? -49.719 81.093 12.093 1.00 27.97 172 SER A O 1
ATOM 1349 N N . ILE A 1 173 ? -51.967 81.140 12.067 1.00 25.98 173 ILE A N 1
ATOM 1350 C CA . ILE A 1 173 ? -52.070 79.849 11.408 1.00 25.62 173 ILE A CA 1
ATOM 1351 C C . ILE A 1 173 ? -51.490 79.981 9.998 1.00 24.39 173 ILE A C 1
ATOM 1352 O O . ILE A 1 173 ? -51.814 80.909 9.273 1.00 25.83 173 ILE A O 1
ATOM 1357 N N . SER A 1 174 ? -50.618 79.063 9.616 1.00 25.14 174 SER A N 1
ATOM 1358 C CA . SER A 1 174 ? -50.025 79.097 8.285 1.00 26.55 174 SER A CA 1
ATOM 1359 C C . SER A 1 174 ? -51.090 79.234 7.197 1.00 27.33 174 SER A C 1
ATOM 1360 O O . SER A 1 174 ? -52.087 78.506 7.199 1.00 28.41 174 SER A O 1
ATOM 1363 N N . PRO A 1 175 ? -50.897 80.176 6.257 1.00 27.66 175 PRO A N 1
ATOM 1364 C CA . PRO A 1 175 ? -51.852 80.391 5.162 1.00 26.48 175 PRO A CA 1
ATOM 1365 C C . PRO A 1 175 ? -52.109 79.089 4.402 1.00 25.17 175 PRO A C 1
ATOM 1366 O O . PRO A 1 175 ? -53.235 78.816 3.996 1.00 24.33 175 PRO A O 1
ATOM 1370 N N . LYS A 1 176 ? -51.082 78.260 4.236 1.00 26.50 176 LYS A N 1
ATOM 1371 C CA . LYS A 1 176 ? -51.290 76.987 3.549 1.00 28.69 176 LYS A CA 1
ATOM 1372 C C . LYS A 1 176 ? -52.168 76.030 4.358 1.00 28.36 176 LYS A C 1
ATOM 1373 O O . LYS A 1 176 ? -52.855 75.182 3.795 1.00 29.29 176 LYS A O 1
ATOM 1379 N N . VAL A 1 177 ? -52.141 76.158 5.678 1.00 27.24 177 VAL A N 1
ATOM 1380 C CA . VAL A 1 177 ? -52.966 75.310 6.512 1.00 26.07 177 VAL A CA 1
ATOM 1381 C C . VAL A 1 177 ? -54.416 75.776 6.353 1.00 26.58 177 VAL A C 1
ATOM 1382 O O . VAL A 1 177 ? -55.329 74.959 6.253 1.00 24.90 177 VAL A O 1
ATOM 1386 N N . LEU A 1 178 ? -54.622 77.088 6.312 1.00 25.07 178 LEU A N 1
ATOM 1387 C CA . LEU A 1 178 ? -55.967 77.606 6.150 1.00 26.22 178 LEU A CA 1
ATOM 1388 C C . LEU A 1 178 ? -56.537 77.148 4.811 1.00 27.60 178 LEU A C 1
ATOM 1389 O O . LEU A 1 178 ? -57.720 76.806 4.714 1.00 27.79 178 LEU A O 1
ATOM 1394 N N . GLU A 1 179 ? -55.687 77.140 3.785 1.00 28.65 179 GLU A N 1
ATOM 1395 C CA . GLU A 1 179 ? -56.099 76.711 2.457 1.00 28.61 179 GLU A CA 1
ATOM 1396 C C . GLU A 1 179 ? -56.475 75.224 2.513 1.00 27.17 179 GLU A C 1
ATOM 1397 O O . GLU A 1 179 ? -57.482 74.813 1.947 1.00 27.13 179 GLU A O 1
ATOM 1403 N N . ALA A 1 180 ? -55.678 74.421 3.209 1.00 25.38 180 ALA A N 1
ATOM 1404 C CA . ALA A 1 180 ? -55.976 72.995 3.328 1.00 25.46 180 ALA A CA 1
ATOM 1405 C C . ALA A 1 180 ? -57.316 72.750 4.036 1.00 27.74 180 ALA A C 1
ATOM 1406 O O . ALA A 1 180 ? -58.067 71.849 3.655 1.00 27.53 180 ALA A O 1
ATOM 1408 N N . PHE A 1 181 ? -57.612 73.552 5.059 1.00 28.12 181 PHE A N 1
ATOM 1409 C CA . PHE A 1 181 ? -58.857 73.430 5.813 1.00 31.85 181 PHE A CA 1
ATOM 1410 C C . PHE A 1 181 ? -60.065 73.754 4.946 1.00 35.38 181 PHE A C 1
ATOM 1411 O O . PHE A 1 181 ? -61.142 73.180 5.103 1.00 35.67 181 PHE A O 1
ATOM 1419 N N . GLU A 1 182 ? -59.880 74.699 4.038 1.00 38.88 182 GLU A N 1
ATOM 1420 C CA . GLU A 1 182 ? -60.950 75.114 3.161 1.00 40.73 182 GLU A CA 1
ATOM 1421 C C . GLU A 1 182 ? -61.481 73.932 2.361 1.00 41.18 182 GLU A C 1
ATOM 1422 O O . GLU A 1 182 ? -62.668 73.884 2.033 1.00 39.88 182 GLU A O 1
ATOM 1428 N N . LYS A 1 183 ? -60.601 72.979 2.060 1.00 41.00 183 LYS A N 1
ATOM 1429 C CA . LYS A 1 183 ? -60.968 71.809 1.270 1.00 42.63 183 LYS A CA 1
ATOM 1430 C C . LYS A 1 183 ? -61.192 70.536 2.080 1.00 42.61 183 LYS A C 1
ATOM 1431 O O . LYS A 1 183 ? -61.785 69.582 1.592 1.00 43.22 183 LYS A O 1
ATOM 1437 N N . GLU A 1 184 ? -60.706 70.516 3.313 1.00 42.09 184 GLU A N 1
ATOM 1438 C CA . GLU A 1 184 ? -60.853 69.345 4.165 1.00 41.05 184 GLU A CA 1
ATOM 1439 C C . GLU A 1 184 ? -62.102 69.414 5.008 1.00 39.94 184 GLU A C 1
ATOM 1440 O O . GLU A 1 184 ? -62.618 70.492 5.284 1.00 41.37 184 GLU A O 1
ATOM 1446 N N . GLU A 1 185 ? -62.564 68.253 5.443 1.00 37.99 185 GLU A N 1
ATOM 1447 C CA . GLU A 1 185 ? -63.742 68.172 6.282 1.00 38.03 185 GLU A CA 1
ATOM 1448 C C . GLU A 1 185 ? -63.453 67.299 7.511 1.00 34.52 185 GLU A C 1
ATOM 1449 O O . GLU A 1 185 ? -64.120 67.432 8.541 1.00 33.04 185 GLU A O 1
ATOM 1455 N N . ASN A 1 186 ? -62.442 66.435 7.404 1.00 30.41 186 ASN A N 1
ATOM 1456 C CA . ASN A 1 186 ? -62.060 65.540 8.501 1.00 29.15 186 ASN A CA 1
ATOM 1457 C C . ASN A 1 186 ? -60.698 65.858 9.116 1.00 28.52 186 ASN A C 1
ATOM 1458 O O . ASN A 1 186 ? -59.674 65.887 8.430 1.00 29.85 186 ASN A O 1
ATOM 1463 N N . ILE A 1 187 ? -60.698 66.077 10.423 1.00 26.22 187 ILE A N 1
ATOM 1464 C CA . ILE A 1 187 ? -59.486 66.389 11.154 1.00 24.43 187 ILE A CA 1
ATOM 1465 C C . ILE A 1 187 ? -59.238 65.327 12.224 1.00 23.71 187 ILE A C 1
ATOM 1466 O O . ILE A 1 187 ? -60.137 64.974 12.982 1.00 24.06 187 ILE A O 1
ATOM 1471 N N . LEU A 1 188 ? -58.016 64.814 12.273 1.00 21.68 188 LEU A N 1
ATOM 1472 C CA . LEU A 1 188 ? -57.636 63.810 13.250 1.00 21.20 188 LEU A CA 1
ATOM 1473 C C . LEU A 1 188 ? -56.567 64.357 14.210 1.00 22.29 188 LEU A C 1
ATOM 1474 O O . LEU A 1 188 ? -55.589 64.978 13.779 1.00 22.75 188 LEU A O 1
ATOM 1479 N N . ILE A 1 189 ? -56.754 64.131 15.506 1.00 21.33 189 ILE A N 1
ATOM 1480 C CA . ILE A 1 189 ? -55.778 64.567 16.503 1.00 22.68 189 ILE A CA 1
ATOM 1481 C C . ILE A 1 189 ? -55.131 63.297 17.021 1.00 23.58 189 ILE A C 1
ATOM 1482 O O . ILE A 1 189 ? -55.750 62.504 17.737 1.00 23.20 189 ILE A O 1
ATOM 1487 N N . GLY A 1 190 ? -53.881 63.091 16.626 1.00 24.73 190 GLY A N 1
ATOM 1488 C CA . GLY A 1 190 ? -53.164 61.897 17.026 1.00 24.92 190 GLY A CA 1
ATOM 1489 C C . GLY A 1 190 ? -53.035 61.746 18.519 1.00 26.94 190 GLY A C 1
ATOM 1490 O O . GLY A 1 190 ? -53.298 62.698 19.260 1.00 25.37 190 GLY A O 1
ATOM 1491 N N . PRO A 1 191 ? -52.633 60.555 19.001 1.00 27.78 191 PRO A N 1
ATOM 1492 C CA . PRO A 1 191 ? -52.467 60.280 20.434 1.00 28.47 191 PRO A CA 1
ATOM 1493 C C . PRO A 1 191 ? -51.155 60.835 20.976 1.00 29.44 191 PRO A C 1
ATOM 1494 O O . PRO A 1 191 ? -50.227 60.088 21.290 1.00 31.87 191 PRO A O 1
ATOM 1498 N N . SER A 1 192 ? -51.083 62.154 21.073 1.00 31.32 192 SER A N 1
ATOM 1499 C CA . SER A 1 192 ? -49.893 62.812 21.596 1.00 32.23 192 SER A CA 1
ATOM 1500 C C . SER A 1 192 ? -50.260 63.696 22.770 1.00 32.18 192 SER A C 1
ATOM 1501 O O . SER A 1 192 ? -51.445 63.918 23.049 1.00 33.26 192 SER A O 1
ATOM 1504 N N . ASN A 1 193 ? -49.231 64.185 23.454 1.00 31.10 193 ASN A N 1
ATOM 1505 C CA . ASN A 1 193 ? -49.391 65.067 24.601 1.00 30.19 193 ASN A CA 1
ATOM 1506 C C . ASN A 1 193 ? -50.311 66.224 24.217 1.00 29.89 193 ASN A C 1
ATOM 1507 O O . ASN A 1 193 ? -49.986 67.015 23.337 1.00 29.99 193 ASN A O 1
ATOM 1512 N N . PRO A 1 194 ? -51.463 66.344 24.885 1.00 29.27 194 PRO A N 1
ATOM 1513 C CA . PRO A 1 194 ? -52.419 67.416 24.597 1.00 29.84 194 PRO A CA 1
ATOM 1514 C C . PRO A 1 194 ? -51.944 68.804 25.029 1.00 30.75 194 PRO A C 1
ATOM 1515 O O . PRO A 1 194 ? -52.522 69.816 24.627 1.00 32.32 194 PRO A O 1
ATOM 1519 N N . ILE A 1 195 ? -50.892 68.862 25.837 1.00 29.70 195 ILE A N 1
ATOM 1520 C CA . ILE A 1 195 ? -50.401 70.151 26.307 1.00 29.34 195 ILE A CA 1
ATOM 1521 C C . ILE A 1 195 ? -49.337 70.805 25.427 1.00 28.59 195 ILE A C 1
ATOM 1522 O O . ILE A 1 195 ? -49.468 71.973 25.060 1.00 26.68 195 ILE A O 1
ATOM 1527 N N . THR A 1 196 ? -48.294 70.048 25.095 1.00 27.48 196 THR A N 1
ATOM 1528 C CA . THR A 1 196 ? -47.191 70.574 24.297 1.00 28.17 196 THR A CA 1
ATOM 1529 C C . THR A 1 196 ? -47.057 70.040 22.865 1.00 29.36 196 THR A C 1
ATOM 1530 O O . THR A 1 196 ? -46.340 70.632 22.060 1.00 29.65 196 THR A O 1
ATOM 1534 N N . SER A 1 197 ? -47.714 68.924 22.550 1.00 29.13 197 SER A N 1
ATOM 1535 C CA . SER A 1 197 ? -47.6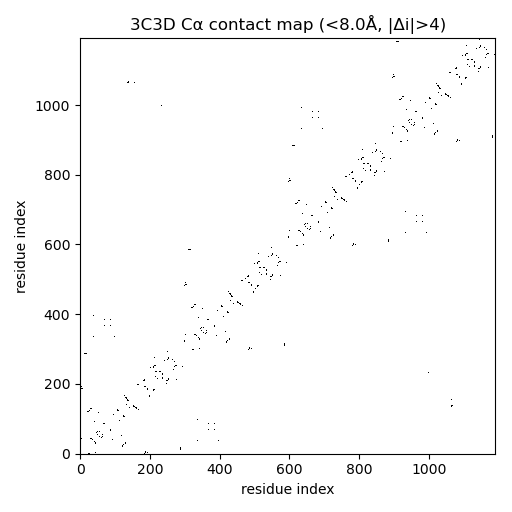19 68.371 21.197 1.00 29.37 197 SER A CA 1
ATOM 1536 C C . SER A 1 197 ? -48.795 68.816 20.330 1.00 29.42 197 SER A C 1
ATOM 1537 O O . SER A 1 197 ? -48.610 69.180 19.173 1.00 31.72 197 SER A O 1
ATOM 1540 N N . ILE A 1 198 ? -49.998 68.798 20.894 1.00 27.51 198 ILE A N 1
ATOM 1541 C CA . ILE A 1 198 ? -51.196 69.207 20.176 1.00 25.54 198 ILE A CA 1
ATOM 1542 C C . ILE A 1 198 ? -51.605 70.617 20.575 1.00 26.84 198 ILE A C 1
ATOM 1543 O O . ILE A 1 198 ? -52.044 71.415 19.737 1.00 28.00 198 ILE A O 1
ATOM 1548 N N . GLY A 1 199 ? -51.455 70.907 21.868 1.00 27.39 199 GLY A N 1
ATOM 1549 C CA . GLY A 1 199 ? -51.824 72.198 22.427 1.00 24.77 199 GLY A CA 1
ATOM 1550 C C . GLY A 1 199 ? -51.409 73.421 21.639 1.00 24.35 199 GLY A C 1
ATOM 1551 O O . GLY A 1 199 ? -52.241 74.288 21.361 1.00 24.05 199 GLY A O 1
ATOM 1552 N N . PRO A 1 200 ? -50.124 73.535 21.273 1.00 23.50 200 PRO A N 1
ATOM 1553 C CA . PRO A 1 200 ? -49.667 74.700 20.509 1.00 23.10 200 PRO A CA 1
ATOM 1554 C C . PRO A 1 200 ? -50.486 74.897 19.238 1.00 22.33 200 PRO A C 1
ATOM 1555 O O . PRO A 1 200 ? -50.847 76.024 18.889 1.00 21.67 200 PRO A O 1
ATOM 1559 N N . ILE A 1 201 ? -50.798 73.799 18.555 1.00 21.37 201 ILE A N 1
ATOM 1560 C CA . ILE A 1 201 ? -51.565 73.894 17.320 1.00 22.30 201 ILE A CA 1
ATOM 1561 C C . ILE A 1 201 ? -52.980 74.415 17.555 1.00 24.03 201 ILE A C 1
ATOM 1562 O O . ILE A 1 201 ? -53.422 75.346 16.876 1.00 24.51 201 ILE A O 1
ATOM 1567 N N . ILE A 1 202 ? -53.702 73.836 18.510 1.00 24.45 202 ILE A N 1
ATOM 1568 C CA . ILE A 1 202 ? -55.064 74.302 18.744 1.00 26.59 202 ILE A CA 1
ATOM 1569 C C . ILE A 1 202 ? -55.103 75.638 19.478 1.00 26.88 202 ILE A C 1
ATOM 1570 O O . ILE A 1 202 ? -56.153 76.269 19.557 1.00 27.22 202 ILE A O 1
ATOM 1575 N N . SER A 1 203 ? -53.960 76.079 19.997 1.00 27.23 203 SER A N 1
ATOM 1576 C CA . SER A 1 203 ? -53.885 77.353 20.707 1.00 28.10 203 SER A CA 1
ATOM 1577 C C . SER A 1 203 ? -53.701 78.518 19.746 1.00 29.60 203 SER A C 1
ATOM 1578 O O . SER A 1 203 ? -53.861 79.678 20.137 1.00 31.25 203 SER A O 1
ATOM 1581 N N . LEU A 1 204 ? -53.351 78.228 18.497 1.00 27.34 204 LEU A N 1
ATOM 1582 C CA . LEU A 1 204 ? -53.174 79.301 17.532 1.00 26.82 204 LEU A CA 1
ATOM 1583 C C . LEU A 1 204 ? -54.495 80.052 17.409 1.00 27.60 204 LEU A C 1
ATOM 1584 O O . LEU A 1 204 ? -55.568 79.451 17.431 1.00 28.62 204 LEU A O 1
ATOM 1589 N N . PRO A 1 205 ? -54.434 81.389 17.305 1.00 29.14 205 PRO A N 1
ATOM 1590 C CA . PRO A 1 205 ? -55.666 82.174 17.188 1.00 29.02 205 PRO A CA 1
ATOM 1591 C C . PRO A 1 205 ? -56.551 81.772 16.018 1.00 30.01 205 PRO A C 1
ATOM 1592 O O . PRO A 1 205 ? -56.094 81.660 14.878 1.00 29.36 205 PRO A O 1
ATOM 1596 N N . GLY A 1 206 ? -57.824 81.542 16.329 1.00 30.70 206 GLY A N 1
ATOM 1597 C CA . GLY A 1 206 ? -58.798 81.159 15.326 1.00 30.05 206 GLY A CA 1
ATOM 1598 C C . GLY A 1 206 ? -58.921 79.666 15.086 1.00 30.66 206 GLY A C 1
ATOM 1599 O O . GLY A 1 206 ? -59.929 79.218 14.540 1.00 31.41 206 GLY A O 1
ATOM 1608 N N . ARG A 1 208 ? -59.427 77.034 17.142 1.00 34.60 208 ARG A N 1
ATOM 1609 C CA . ARG A 1 208 ? -60.560 76.419 17.825 1.00 37.39 208 ARG A CA 1
ATOM 1610 C C . ARG A 1 208 ? -61.858 76.615 17.063 1.00 37.80 208 ARG A C 1
ATOM 1611 O O . ARG A 1 208 ? -62.596 75.663 16.832 1.00 37.59 208 ARG A O 1
ATOM 1619 N N . GLU A 1 209 ? -62.136 77.850 16.669 1.00 37.85 209 GLU A N 1
ATOM 1620 C CA . GLU A 1 209 ? -63.362 78.131 15.954 1.00 39.52 209 GLU A CA 1
ATOM 1621 C C . GLU A 1 209 ? -63.332 77.437 14.597 1.00 38.94 209 GLU A C 1
ATOM 1622 O O . GLU A 1 209 ? -64.370 77.085 14.029 1.00 39.59 209 GLU A O 1
ATOM 1628 N N . LEU A 1 210 ? -62.136 77.216 14.080 1.00 36.72 210 LEU A N 1
ATOM 1629 C CA . LEU A 1 210 ? -62.003 76.556 12.800 1.00 35.15 210 LEU A CA 1
ATOM 1630 C C . LEU A 1 210 ? -62.330 75.061 12.967 1.00 34.40 210 LEU A C 1
ATOM 1631 O O . LEU A 1 210 ? -62.995 74.465 12.125 1.00 34.90 210 LEU A O 1
ATOM 1636 N N . LEU A 1 211 ? -61.884 74.460 14.066 1.00 32.88 211 LEU A N 1
ATOM 1637 C CA . LEU A 1 211 ? -62.140 73.045 14.323 1.00 32.58 211 LEU A CA 1
ATOM 1638 C C . LEU A 1 211 ? -63.615 72.740 14.549 1.00 33.05 211 LEU A C 1
ATOM 1639 O O . LEU A 1 211 ? -64.090 71.666 14.198 1.00 33.60 211 LEU A O 1
ATOM 1644 N N . LYS A 1 212 ? -64.342 73.686 15.129 1.00 33.20 212 LYS A N 1
ATOM 1645 C CA . LYS A 1 212 ? -65.759 73.491 15.393 1.00 34.00 212 LYS A CA 1
ATOM 1646 C C . LYS A 1 212 ? -66.551 73.206 14.127 1.00 34.76 212 LYS A C 1
ATOM 1647 O O . LYS A 1 212 ? -67.469 72.384 14.130 1.00 34.63 212 LYS A O 1
ATOM 1653 N N . LYS A 1 213 ? -66.192 73.870 13.037 1.00 35.05 213 LYS A N 1
ATOM 1654 C CA . LYS A 1 213 ? -66.906 73.670 11.790 1.00 36.58 213 LYS A CA 1
ATOM 1655 C C . LYS A 1 213 ? -66.457 72.411 11.044 1.00 35.45 213 LYS A C 1
ATOM 1656 O O . LYS A 1 213 ? -66.730 72.260 9.857 1.00 36.92 213 LYS A O 1
ATOM 1662 N N . LYS A 1 214 ? -65.780 71.499 11.734 1.00 32.72 214 LYS A N 1
ATOM 1663 C CA . LYS A 1 214 ? -65.323 70.285 11.075 1.00 31.49 214 LYS A CA 1
ATOM 1664 C C . LYS A 1 214 ? -65.503 69.019 11.889 1.00 29.55 214 LYS A C 1
ATOM 1665 O O . LYS A 1 214 ? -65.781 69.076 13.079 1.00 30.17 214 LYS A O 1
ATOM 1671 N N . LYS A 1 215 ? -65.370 67.871 11.236 1.00 28.23 215 LYS A N 1
ATOM 1672 C CA . LYS A 1 215 ? -65.518 66.599 11.927 1.00 28.44 215 LYS A CA 1
ATOM 1673 C C . LYS A 1 215 ? -64.169 66.259 12.537 1.00 28.11 215 LYS A C 1
ATOM 1674 O O . LYS A 1 215 ? -63.221 65.941 11.814 1.00 27.69 215 LYS A O 1
ATOM 1680 N N . VAL A 1 216 ? -64.090 66.330 13.866 1.00 26.93 216 VAL A N 1
ATOM 1681 C CA . VAL A 1 216 ? -62.854 66.059 14.579 1.00 25.81 216 VAL A CA 1
ATOM 1682 C C . VAL A 1 216 ? -62.879 64.771 15.388 1.00 26.80 216 VAL A C 1
ATOM 1683 O O . VAL A 1 216 ? -63.806 64.526 16.168 1.00 28.29 216 VAL A O 1
ATOM 1687 N N . VAL A 1 217 ? -61.842 63.963 15.208 1.00 24.42 217 VAL A N 1
ATOM 1688 C CA . VAL A 1 217 ? -61.689 62.709 15.922 1.00 22.95 217 VAL A CA 1
ATOM 1689 C C . VAL A 1 217 ? -60.349 62.755 16.656 1.00 23.59 217 VAL A C 1
ATOM 1690 O O . VAL A 1 217 ? -59.344 63.148 16.081 1.00 24.93 217 VAL A O 1
ATOM 1694 N N . ALA A 1 218 ? -60.330 62.354 17.919 1.00 23.39 218 ALA A N 1
ATOM 1695 C CA . ALA A 1 218 ? -59.094 62.357 18.684 1.00 23.23 218 ALA A CA 1
ATOM 1696 C C . ALA A 1 218 ? -58.867 60.985 19.293 1.00 24.32 218 ALA A C 1
ATOM 1697 O O . ALA A 1 218 ? -59.818 60.287 19.612 1.00 25.05 218 ALA A O 1
ATOM 1699 N N . VAL A 1 219 ? -57.607 60.594 19.436 1.00 25.55 219 VAL A N 1
ATOM 1700 C CA . VAL A 1 219 ? -57.250 59.314 20.041 1.00 26.24 219 VAL A CA 1
ATOM 1701 C C . VAL A 1 219 ? -56.511 59.649 21.325 1.00 28.68 219 VAL A C 1
ATOM 1702 O O . VAL A 1 219 ? -55.510 60.369 21.296 1.00 28.60 219 VAL A O 1
ATOM 1706 N N . SER A 1 220 ? -57.000 59.122 22.444 1.00 29.72 220 SER A N 1
ATOM 1707 C CA . SER A 1 220 ? -56.388 59.393 23.733 1.00 30.22 220 SER A CA 1
ATOM 1708 C C . SER A 1 220 ? -54.968 58.851 23.836 1.00 30.76 220 SER A C 1
ATOM 1709 O O . SER A 1 220 ? -54.692 57.716 23.435 1.00 30.44 220 SER A O 1
ATOM 1712 N N . PRO A 1 221 ? -54.040 59.673 24.357 1.00 31.08 221 PRO A N 1
ATOM 1713 C CA . PRO A 1 221 ? -52.640 59.277 24.522 1.00 31.91 221 PRO A CA 1
ATOM 1714 C C . PRO A 1 221 ? -52.433 58.678 25.910 1.00 32.24 221 PRO A C 1
ATOM 1715 O O . PRO A 1 221 ? -51.352 58.196 26.229 1.00 32.88 221 PRO A O 1
ATOM 1719 N N . ILE A 1 222 ? -53.477 58.721 26.731 1.00 33.69 222 ILE A N 1
ATOM 1720 C CA . ILE A 1 222 ? -53.397 58.188 28.086 1.00 36.80 222 ILE A CA 1
ATOM 1721 C C . ILE A 1 222 ? -54.081 56.834 28.263 1.00 37.77 222 ILE A C 1
ATOM 1722 O O . ILE A 1 222 ? -55.237 56.653 27.883 1.00 39.50 222 ILE A O 1
ATOM 1727 N N . ILE A 1 223 ? -53.354 55.884 28.839 1.00 38.88 223 ILE A N 1
ATOM 1728 C CA . ILE A 1 223 ? -53.902 54.560 29.109 1.00 40.14 223 ILE A CA 1
ATOM 1729 C C . ILE A 1 223 ? -53.929 54.408 30.621 1.00 40.50 223 ILE A C 1
ATOM 1730 O O . ILE A 1 223 ? -52.902 54.148 31.248 1.00 38.94 223 ILE A O 1
ATOM 1735 N N . GLY A 1 224 ? -55.104 54.594 31.208 1.00 41.12 224 GLY A N 1
ATOM 1736 C CA . GLY A 1 224 ? -55.212 54.489 32.648 1.00 41.67 224 GLY A CA 1
ATOM 1737 C C . GLY A 1 224 ? -55.049 55.848 33.302 1.00 43.12 224 GLY A C 1
ATOM 1738 O O . GLY A 1 224 ? -55.927 56.708 33.184 1.00 42.16 224 GLY A O 1
ATOM 1739 N N . ASN A 1 225 ? -53.916 56.044 33.976 1.00 44.42 225 ASN A N 1
ATOM 1740 C CA . ASN A 1 225 ? -53.631 57.298 34.679 1.00 46.37 225 ASN A CA 1
ATOM 1741 C C . ASN A 1 225 ? -52.247 57.838 34.306 1.00 45.50 225 ASN A C 1
ATOM 1742 O O . ASN A 1 225 ? -51.704 58.723 34.963 1.00 44.41 225 ASN A O 1
ATOM 1747 N N . ALA A 1 226 ? -51.681 57.291 33.240 1.00 44.86 226 ALA A N 1
ATOM 1748 C CA . ALA A 1 226 ? -50.375 57.719 32.769 1.00 44.24 226 ALA A CA 1
ATOM 1749 C C . ALA A 1 226 ? -50.295 57.551 31.259 1.00 44.04 226 ALA A C 1
ATOM 1750 O O . ALA A 1 226 ? -51.009 56.738 30.665 1.00 44.04 226 ALA A O 1
ATOM 1752 N N . PRO A 1 227 ? -49.426 58.334 30.614 1.00 43.83 227 PRO A N 1
ATOM 1753 C CA . PRO A 1 227 ? -49.275 58.240 29.161 1.00 42.78 227 PRO A CA 1
ATOM 1754 C C . PRO A 1 227 ? -48.393 57.051 28.803 1.00 41.98 227 PRO A C 1
ATOM 1755 O O . PRO A 1 227 ? -47.674 56.524 29.653 1.00 40.26 227 PRO A O 1
ATOM 1759 N N . VAL A 1 228 ? -48.461 56.629 27.547 1.00 42.77 228 VAL A N 1
ATOM 1760 C CA . VAL A 1 228 ? -47.650 55.513 27.071 1.00 42.77 228 VAL A CA 1
ATOM 1761 C C . VAL A 1 228 ? -46.168 55.897 27.138 1.00 43.48 228 VAL A C 1
ATOM 1762 O O . VAL A 1 228 ? -45.315 55.068 27.459 1.00 43.64 228 VAL A O 1
ATOM 1766 N N . SER A 1 229 ? -45.877 57.164 26.837 1.00 44.72 229 SER A N 1
ATOM 1767 C CA . SER A 1 229 ? -44.506 57.698 26.856 1.00 44.72 229 SER A CA 1
ATOM 1768 C C . SER A 1 229 ? -44.555 59.222 26.937 1.00 44.26 229 SER A C 1
ATOM 1769 O O . SER A 1 229 ? -45.573 59.833 26.602 1.00 44.98 229 SER A O 1
ATOM 1772 N N . GLY A 1 230 ? -43.458 59.839 27.367 1.00 42.84 230 GLY A N 1
ATOM 1773 C CA . GLY A 1 230 ? -43.438 61.289 27.447 1.00 41.62 230 GLY A CA 1
ATOM 1774 C C . GLY A 1 230 ? -43.766 61.831 28.825 1.00 40.82 230 GLY A C 1
ATOM 1775 O O . GLY A 1 230 ? -44.203 61.090 29.702 1.00 40.20 230 GLY A O 1
ATOM 1776 N N . PRO A 1 231 ? -43.576 63.140 29.034 1.00 40.37 231 PRO A N 1
ATOM 1777 C CA . PRO A 1 231 ? -43.842 63.797 30.314 1.00 38.88 231 PRO A CA 1
ATOM 1778 C C . PRO A 1 231 ? -45.269 64.318 30.505 1.00 37.38 231 PRO A C 1
ATOM 1779 O O . PRO A 1 231 ? -45.497 65.204 31.334 1.00 37.84 231 PRO A O 1
ATOM 1783 N N . ALA A 1 232 ? -46.230 63.788 29.753 1.00 35.02 232 ALA A N 1
ATOM 1784 C CA . ALA A 1 232 ? -47.612 64.252 29.886 1.00 33.42 232 ALA A CA 1
ATOM 1785 C C . ALA A 1 232 ? -48.102 64.120 31.326 1.00 32.88 232 ALA A C 1
ATOM 1786 O O . ALA A 1 232 ? -48.960 64.888 31.776 1.00 31.59 232 ALA A O 1
ATOM 1788 N N . GLY A 1 233 ? -47.540 63.147 32.041 1.00 32.47 233 GLY A N 1
ATOM 1789 C CA . GLY A 1 233 ? -47.910 62.909 33.424 1.00 31.48 233 GLY A CA 1
ATOM 1790 C C . GLY A 1 233 ? -47.594 64.090 34.320 1.00 31.71 233 GLY A C 1
ATOM 1791 O O . GLY A 1 233 ? -48.249 64.302 35.342 1.00 32.55 233 GLY A O 1
ATOM 1792 N N . LYS A 1 234 ? -46.580 64.861 33.947 1.00 30.89 234 LYS A N 1
ATOM 1793 C CA . LYS A 1 234 ? -46.209 66.029 34.726 1.00 29.80 234 LYS A CA 1
ATOM 1794 C C . LYS A 1 234 ? -46.787 67.295 34.123 1.00 29.69 234 LYS A C 1
ATOM 1795 O O . LYS A 1 234 ? -47.267 68.168 34.847 1.00 28.70 234 LYS A O 1
ATOM 1801 N N . LEU A 1 235 ? -46.767 67.392 32.798 1.00 29.09 235 LEU A N 1
ATOM 1802 C CA . LEU A 1 235 ? -47.266 68.601 32.159 1.00 31.17 235 LEU A CA 1
ATOM 1803 C C . LEU A 1 235 ? -48.768 68.816 32.283 1.00 31.73 235 LEU A C 1
ATOM 1804 O O . LEU A 1 235 ? -49.230 69.949 32.397 1.00 31.78 235 LEU A O 1
ATOM 1817 N N . PRO A 1 237 ? -51.054 67.768 34.813 1.00 34.90 237 PRO A N 1
ATOM 1818 C CA . PRO A 1 237 ? -51.463 68.243 36.138 1.00 36.27 237 PRO A CA 1
ATOM 1819 C C . PRO A 1 237 ? -50.927 69.650 36.417 1.00 37.76 237 PRO A C 1
ATOM 1820 O O . PRO A 1 237 ? -51.517 70.411 37.185 1.00 38.35 237 PRO A O 1
ATOM 1824 N N . ALA A 1 238 ? -49.820 70.003 35.770 1.00 38.42 238 ALA A N 1
ATOM 1825 C CA . ALA A 1 238 ? -49.235 71.323 35.945 1.00 38.72 238 ALA A CA 1
ATOM 1826 C C . ALA A 1 238 ? -50.085 72.383 35.244 1.00 40.04 238 ALA A C 1
ATOM 1827 O O . ALA A 1 238 ? -49.783 73.577 35.324 1.00 40.37 238 ALA A O 1
ATOM 1829 N N . CYS A 1 239 ? -51.137 71.946 34.552 1.00 39.96 239 CYS A N 1
ATOM 1830 C CA . CYS A 1 239 ? -52.045 72.862 33.865 1.00 39.96 239 CYS A CA 1
ATOM 1831 C C . CYS A 1 239 ? -53.471 72.663 34.357 1.00 40.02 239 CYS A C 1
ATOM 1832 O O . CYS A 1 239 ? -54.429 73.106 33.721 1.00 40.25 239 CYS A O 1
ATOM 1835 N N . GLY A 1 240 ? -53.603 71.985 35.492 1.00 40.28 240 GLY A N 1
ATOM 1836 C CA . GLY A 1 240 ? -54.916 71.754 36.069 1.00 40.67 240 GLY A CA 1
ATOM 1837 C C . GLY A 1 240 ? -55.755 70.754 35.306 1.00 40.00 240 GLY A C 1
ATOM 1838 O O . GLY A 1 240 ? -56.978 70.866 35.268 1.00 39.80 240 GLY A O 1
ATOM 1839 N N . ILE A 1 241 ? -55.095 69.779 34.690 1.00 39.94 241 ILE A N 1
ATOM 1840 C CA . ILE A 1 241 ? -55.796 68.753 33.929 1.00 40.63 241 ILE A CA 1
ATOM 1841 C C . ILE A 1 241 ? -55.514 67.386 34.534 1.00 40.82 241 ILE A C 1
ATOM 1842 O O . ILE A 1 241 ? -54.359 67.042 34.796 1.00 40.09 241 ILE A O 1
ATOM 1847 N N . GLU A 1 242 ? -56.574 66.616 34.761 1.00 41.92 242 GLU A N 1
ATOM 1848 C CA . GLU A 1 242 ? -56.448 65.279 35.340 1.00 44.10 242 GLU A CA 1
ATOM 1849 C C . GLU A 1 242 ? -55.830 64.352 34.294 1.00 43.49 242 GLU A C 1
ATOM 1850 O O . GLU A 1 242 ? -56.230 64.373 33.129 1.00 44.30 242 GLU A O 1
ATOM 1856 N N . VAL A 1 243 ? -54.851 63.547 34.697 1.00 41.93 243 VAL A N 1
ATOM 1857 C CA . VAL A 1 243 ? -54.215 62.641 33.753 1.00 40.59 243 VAL A CA 1
ATOM 1858 C C . VAL A 1 243 ? -55.078 61.401 33.488 1.00 40.24 243 VAL A C 1
ATOM 1859 O O . VAL A 1 243 ? -54.855 60.344 34.077 1.00 40.10 243 VAL A O 1
ATOM 1863 N N . SER A 1 244 ? -56.055 61.541 32.593 1.00 38.45 244 SER A N 1
ATOM 1864 C CA . SER A 1 244 ? -56.946 60.442 32.233 1.00 38.73 244 SER A CA 1
ATOM 1865 C C . SER A 1 244 ? -57.572 60.711 30.870 1.00 39.34 244 SER A C 1
ATOM 1866 O O . SER A 1 244 ? -57.632 61.858 30.423 1.00 39.55 244 SER A O 1
ATOM 1869 N N . SER A 1 245 ? -58.066 59.663 30.220 1.00 39.09 245 SER A N 1
ATOM 1870 C CA . SER A 1 245 ? -58.701 59.842 28.928 1.00 39.64 245 SER A CA 1
ATOM 1871 C C . SER A 1 245 ? -59.815 60.867 29.049 1.00 40.13 245 SER A C 1
ATOM 1872 O O . SER A 1 245 ? -60.061 61.644 28.126 1.00 39.10 245 SER A O 1
ATOM 1883 N N . GLY A 1 247 ? -59.864 63.435 31.111 1.00 39.35 247 GLY A N 1
ATOM 1884 C CA . GLY A 1 247 ? -59.251 64.750 31.161 1.00 35.28 247 GLY A CA 1
ATOM 1885 C C . GLY A 1 247 ? -58.951 65.233 29.757 1.00 33.30 247 GLY A C 1
ATOM 1886 O O . GLY A 1 247 ? -59.230 66.384 29.407 1.00 32.52 247 GLY A O 1
ATOM 1887 N N . VAL A 1 248 ? -58.402 64.344 28.936 1.00 31.34 248 VAL A N 1
ATOM 1888 C CA . VAL A 1 248 ? -58.077 64.691 27.556 1.00 30.66 248 VAL A CA 1
ATOM 1889 C C . VAL A 1 248 ? -59.321 65.087 26.775 1.00 31.69 248 VAL A C 1
ATOM 1890 O O . VAL A 1 248 ? -59.306 66.071 26.026 1.00 32.97 248 VAL A O 1
ATOM 1894 N N . ALA A 1 249 ? -60.401 64.334 26.957 1.00 31.22 249 ALA A N 1
ATOM 1895 C CA . ALA A 1 249 ? -61.645 64.624 26.253 1.00 30.73 249 ALA A CA 1
ATOM 1896 C C . ALA A 1 249 ? -62.214 65.985 26.650 1.00 31.94 249 ALA A C 1
ATOM 1897 O O . ALA A 1 249 ? -62.759 66.701 25.805 1.00 30.00 249 ALA A O 1
ATOM 1899 N N . GLU A 1 250 ? -62.094 66.340 27.931 1.00 33.87 250 GLU A N 1
ATOM 1900 C CA . GLU A 1 250 ? -62.601 67.626 28.414 1.00 37.15 250 GLU A CA 1
ATOM 1901 C C . GLU A 1 250 ? -61.768 68.761 27.825 1.00 35.97 250 GLU A C 1
ATOM 1902 O O . GLU A 1 250 ? -62.273 69.852 27.546 1.00 33.33 250 GLU A O 1
ATOM 1908 N N . TYR A 1 251 ? -60.484 68.484 27.633 1.00 35.55 251 TYR A N 1
ATOM 1909 C CA . TYR A 1 251 ? -59.570 69.465 27.070 1.00 35.95 251 TYR A CA 1
ATOM 1910 C C . TYR A 1 251 ? -59.979 69.847 25.643 1.00 35.00 251 TYR A C 1
ATOM 1911 O O . TYR A 1 251 ? -59.831 71.005 25.243 1.00 36.64 251 TYR A O 1
ATOM 1920 N N . TYR A 1 252 ? -60.506 68.887 24.884 1.00 32.09 252 TYR A N 1
ATOM 1921 C CA . TYR A 1 252 ? -60.916 69.149 23.506 1.00 30.63 252 TYR A CA 1
ATOM 1922 C C . TYR A 1 252 ? -62.419 69.363 23.359 1.00 31.82 252 TYR A C 1
ATOM 1923 O O . TYR A 1 252 ? -62.929 69.601 22.254 1.00 30.91 252 TYR A O 1
ATOM 1932 N N . GLN A 1 253 ? -63.111 69.273 24.488 1.00 32.57 253 GLN A N 1
ATOM 1933 C CA . GLN A 1 253 ? -64.559 69.421 24.576 1.00 34.67 253 GLN A CA 1
ATOM 1934 C C . GLN A 1 253 ? -65.183 70.394 23.582 1.00 34.53 253 GLN A C 1
ATOM 1935 O O . GLN A 1 253 ? -66.191 70.091 22.952 1.00 34.26 253 GLN A O 1
ATOM 1941 N N . ASP A 1 254 ? -64.584 71.566 23.450 1.00 35.36 254 ASP A N 1
ATOM 1942 C CA . ASP A 1 254 ? -65.084 72.585 22.542 1.00 36.13 254 ASP A CA 1
ATOM 1943 C C . ASP A 1 254 ? -65.287 72.164 21.085 1.00 35.31 254 ASP A C 1
ATOM 1944 O O . ASP A 1 254 ? -66.112 72.752 20.389 1.00 34.92 254 ASP A O 1
ATOM 1949 N N . PHE A 1 255 ? -64.552 71.159 20.615 1.00 32.37 255 PHE A N 1
ATOM 1950 C CA . PHE A 1 255 ? -64.677 70.765 19.217 1.00 30.56 255 PHE A CA 1
ATOM 1951 C C . PHE A 1 255 ? -64.641 69.268 18.935 1.00 30.12 255 PHE A C 1
ATOM 1952 O O . PHE A 1 255 ? -64.884 68.846 17.810 1.00 33.01 255 PHE A O 1
ATOM 1960 N N . LEU A 1 256 ? -64.340 68.465 19.941 1.00 29.64 256 LEU A N 1
ATOM 1961 C CA . LEU A 1 256 ? -64.258 67.025 19.749 1.00 28.88 256 LEU A CA 1
ATOM 1962 C C . LEU A 1 256 ? -65.580 66.403 19.319 1.00 29.85 256 LEU A C 1
ATOM 1963 O O . LEU A 1 256 ? -66.621 66.667 19.914 1.00 32.97 256 LEU A O 1
ATOM 1968 N N . ASP A 1 257 ? -65.553 65.580 18.278 1.00 29.97 257 ASP A N 1
ATOM 1969 C CA . ASP A 1 257 ? -66.775 64.923 17.827 1.00 29.83 257 ASP A CA 1
ATOM 1970 C C . ASP A 1 257 ? -66.755 63.438 18.178 1.00 29.59 257 ASP A C 1
ATOM 1971 O O . ASP A 1 257 ? -67.760 62.888 18.599 1.00 30.75 257 ASP A O 1
ATOM 1976 N N . VAL A 1 258 ? -65.608 62.795 17.999 1.00 27.61 258 VAL A N 1
ATOM 1977 C CA . VAL A 1 258 ? -65.476 61.374 18.282 1.00 26.03 258 VAL A CA 1
ATOM 1978 C C . VAL A 1 258 ? -64.204 61.148 19.076 1.00 26.90 258 VAL A C 1
ATOM 1979 O O . VAL A 1 258 ? -63.155 61.686 18.739 1.00 29.04 258 VAL A O 1
ATOM 1983 N N . PHE A 1 259 ? -64.288 60.344 20.124 1.00 26.60 259 PHE A N 1
ATOM 1984 C CA . PHE A 1 259 ? -63.135 60.092 20.960 1.00 27.28 259 PHE A CA 1
ATOM 1985 C C . PHE A 1 259 ? -62.822 58.610 21.023 1.00 27.91 259 PHE A C 1
ATOM 1986 O O . PHE A 1 259 ? -63.722 57.787 21.170 1.00 30.88 259 PHE A O 1
ATOM 1994 N N . VAL A 1 260 ? -61.548 58.264 20.921 1.00 26.89 260 VAL A N 1
ATOM 1995 C CA . VAL A 1 260 ? -61.134 56.876 20.973 1.00 27.89 260 VAL A CA 1
ATOM 1996 C C . VAL A 1 260 ? -60.112 56.668 22.089 1.00 29.32 260 VAL A C 1
ATOM 1997 O O . VAL A 1 260 ? -59.007 57.188 22.007 1.00 29.46 260 VAL A O 1
ATOM 2001 N N . PHE A 1 261 ? -60.474 55.934 23.139 1.00 32.09 261 PHE A N 1
ATOM 2002 C CA . PHE A 1 261 ? -59.519 55.669 24.221 1.00 35.03 261 PHE A CA 1
ATOM 2003 C C . PHE A 1 261 ? -59.261 54.167 24.356 1.00 36.25 261 PHE A C 1
ATOM 2004 O O . PHE A 1 261 ? -59.938 53.362 23.716 1.00 36.62 261 PHE A O 1
ATOM 2012 N N . ASP A 1 262 ? -58.282 53.787 25.170 1.00 38.90 262 ASP A N 1
ATOM 2013 C CA . ASP A 1 262 ? -57.924 52.381 25.309 1.00 44.15 262 ASP A CA 1
ATOM 2014 C C . ASP A 1 262 ? -58.975 51.486 25.973 1.00 46.26 262 ASP A C 1
ATOM 2015 O O . ASP A 1 262 ? -59.823 51.954 26.734 1.00 46.42 262 ASP A O 1
ATOM 2020 N N . GLU A 1 263 ? -58.910 50.192 25.661 1.00 48.01 263 GLU A N 1
ATOM 2021 C CA . GLU A 1 263 ? -59.838 49.201 26.200 1.00 50.36 263 GLU A CA 1
ATOM 2022 C C . GLU A 1 263 ? -59.618 49.019 27.694 1.00 51.14 263 GLU A C 1
ATOM 2023 O O . GLU A 1 263 ? -60.571 48.835 28.451 1.00 52.80 263 GLU A O 1
ATOM 2029 N N . ARG A 1 264 ? -58.358 49.057 28.113 1.00 50.38 264 ARG A N 1
ATOM 2030 C CA . ARG A 1 264 ? -58.035 48.879 29.517 1.00 51.33 264 ARG A CA 1
ATOM 2031 C C . ARG A 1 264 ? -58.783 49.807 30.459 1.00 52.97 264 ARG A C 1
ATOM 2032 O O . ARG A 1 264 ? -58.710 49.620 31.670 1.00 53.58 264 ARG A O 1
ATOM 2040 N N . ASP A 1 265 ? -59.501 50.794 29.932 1.00 55.45 265 ASP A N 1
ATOM 2041 C CA . ASP A 1 265 ? -60.206 51.724 30.806 1.00 60.44 265 ASP A CA 1
ATOM 2042 C C . ASP A 1 265 ? -61.679 51.455 31.077 1.00 63.23 265 ASP A C 1
ATOM 2043 O O . ASP A 1 265 ? -62.127 51.598 32.214 1.00 64.66 265 ASP A O 1
ATOM 2048 N N . ARG A 1 266 ? -62.443 51.085 30.057 1.00 67.37 266 ARG A N 1
ATOM 2049 C CA . ARG A 1 266 ? -63.863 50.817 30.272 1.00 72.92 266 ARG A CA 1
ATOM 2050 C C . ARG A 1 266 ? -64.448 51.958 31.102 1.00 74.86 266 ARG A C 1
ATOM 2051 O O . ARG A 1 266 ? -64.672 51.813 32.306 1.00 75.31 266 ARG A O 1
ATOM 2059 N N . ALA A 1 267 ? -64.675 53.101 30.468 1.00 77.34 267 ALA A N 1
ATOM 2060 C CA . ALA A 1 267 ? -65.226 54.244 31.182 1.00 79.91 267 ALA A CA 1
ATOM 2061 C C . ALA A 1 267 ? -66.682 54.500 30.804 1.00 81.15 267 ALA A C 1
ATOM 2062 O O . ALA A 1 267 ? -67.150 54.075 29.746 1.00 80.63 267 ALA A O 1
ATOM 2064 N N . ASP A 1 268 ? -67.385 55.194 31.692 1.00 83.14 268 ASP A N 1
ATOM 2065 C CA . ASP A 1 268 ? -68.790 55.522 31.496 1.00 85.22 268 ASP A CA 1
ATOM 2066 C C . ASP A 1 268 ? -69.009 56.250 30.174 1.00 84.98 268 ASP A C 1
ATOM 2067 O O . ASP A 1 268 ? -68.506 57.353 29.972 1.00 84.60 268 ASP A O 1
ATOM 2072 N N . GLU A 1 269 ? -69.760 55.626 29.276 1.00 85.13 269 GLU A N 1
ATOM 2073 C CA . GLU A 1 269 ? -70.047 56.237 27.987 1.00 85.62 269 GLU A CA 1
ATOM 2074 C C . GLU A 1 269 ? -70.992 57.430 28.151 1.00 84.59 269 GLU A C 1
ATOM 2075 O O . GLU A 1 269 ? -71.103 58.270 27.255 1.00 84.48 269 GLU A O 1
ATOM 2081 N N . PHE A 1 270 ? -71.665 57.503 29.300 1.00 82.78 270 PHE A N 1
ATOM 2082 C CA . PHE A 1 270 ? -72.582 58.608 29.580 1.00 80.91 270 PHE A CA 1
ATOM 2083 C C . PHE A 1 270 ? -71.776 59.879 29.838 1.00 78.02 270 PHE A C 1
ATOM 2084 O O . PHE A 1 270 ? -72.184 60.978 29.452 1.00 76.91 270 PHE A O 1
ATOM 2092 N N . ALA A 1 271 ? -70.630 59.710 30.494 1.00 74.75 271 ALA A N 1
ATOM 2093 C CA . ALA A 1 271 ? -69.738 60.820 30.809 1.00 71.46 271 ALA A CA 1
ATOM 2094 C C . ALA A 1 271 ? -69.308 61.522 29.522 1.00 69.75 271 ALA A C 1
ATOM 2095 O O . ALA A 1 271 ? -69.393 62.747 29.411 1.00 68.86 271 ALA A O 1
ATOM 2097 N N . PHE A 1 272 ? -68.849 60.740 28.548 1.00 67.61 272 PHE A N 1
ATOM 2098 C CA . PHE A 1 272 ? -68.422 61.301 27.275 1.00 65.25 272 PHE A CA 1
ATOM 2099 C C . PHE A 1 272 ? -69.609 61.926 26.549 1.00 65.85 272 PHE A C 1
ATOM 2100 O O . PHE A 1 272 ? -69.492 63.014 25.986 1.00 65.73 272 PHE A O 1
ATOM 2108 N N . GLU A 1 273 ? -70.752 61.246 26.567 1.00 66.96 273 GLU A N 1
ATOM 2109 C CA . GLU A 1 273 ? -71.942 61.776 25.909 1.00 68.63 273 GLU A CA 1
ATOM 2110 C C . GLU A 1 273 ? -72.270 63.159 26.461 1.00 68.58 273 GLU A C 1
ATOM 2111 O O . GLU A 1 273 ? -72.678 64.055 25.716 1.00 68.51 273 GLU A O 1
ATOM 2117 N N . ARG A 1 274 ? -72.083 63.326 27.769 1.00 68.07 274 ARG A N 1
ATOM 2118 C CA . ARG A 1 274 ? -72.341 64.603 28.426 1.00 67.47 274 ARG A CA 1
ATOM 2119 C C . ARG A 1 274 ? -71.395 65.682 27.911 1.00 65.33 274 ARG A C 1
ATOM 2120 O O . ARG A 1 274 ? -71.765 66.851 27.843 1.00 65.13 274 ARG A O 1
ATOM 2128 N N . LEU A 1 275 ? -70.177 65.281 27.547 1.00 63.07 275 LEU A N 1
ATOM 2129 C CA . LEU A 1 275 ? -69.174 66.203 27.008 1.00 60.20 275 LEU A CA 1
ATOM 2130 C C . LEU A 1 275 ? -69.501 66.548 25.564 1.00 58.84 275 LEU A C 1
ATOM 2131 O O . LEU A 1 275 ? -68.902 67.448 24.979 1.00 58.20 275 LEU A O 1
ATOM 2136 N N . GLY A 1 276 ? -70.444 65.812 24.987 1.00 58.25 276 GLY A N 1
ATOM 2137 C CA . GLY A 1 276 ? -70.844 66.059 23.613 1.00 56.13 276 GLY A CA 1
ATOM 2138 C C . GLY A 1 276 ? -69.969 65.404 22.561 1.00 54.10 276 GLY A C 1
ATOM 2139 O O . GLY A 1 276 ? -69.578 66.047 21.589 1.00 54.23 276 GLY A O 1
ATOM 2140 N N . CYS A 1 277 ? -69.651 64.129 22.741 1.00 52.32 277 CYS A N 1
ATOM 2141 C CA . CYS A 1 277 ? -68.829 63.435 21.755 1.00 50.74 277 CYS A CA 1
ATOM 2142 C C . CYS A 1 277 ? -69.001 61.928 21.859 1.00 48.87 277 CYS A C 1
ATOM 2143 O O . CYS A 1 277 ? -69.011 61.366 22.953 1.00 49.26 277 CYS A O 1
ATOM 2146 N N . HIS A 1 278 ? -69.143 61.273 20.718 1.00 46.64 278 HIS A N 1
ATOM 2147 C CA . HIS A 1 278 ? -69.296 59.829 20.706 1.00 46.40 278 HIS A CA 1
ATOM 2148 C C . HIS A 1 278 ? -67.953 59.220 21.062 1.00 42.89 278 HIS A C 1
ATOM 2149 O O . HIS A 1 278 ? -66.938 59.607 20.515 1.00 43.52 278 HIS A O 1
ATOM 2156 N N . ALA A 1 279 ? -67.938 58.270 21.982 1.00 40.71 279 ALA A N 1
ATOM 2157 C CA . ALA A 1 279 ? -66.686 57.641 22.375 1.00 39.48 279 ALA A CA 1
ATOM 2158 C C . ALA A 1 279 ? -66.718 56.132 22.178 1.00 39.60 279 ALA A C 1
ATOM 2159 O O . ALA A 1 279 ? -67.773 55.508 22.262 1.00 41.61 279 ALA A O 1
ATOM 2161 N N . SER A 1 280 ? -65.554 55.551 21.908 1.00 38.91 280 SER A N 1
ATOM 2162 C CA . SER A 1 280 ? -65.420 54.111 21.716 1.00 38.03 280 SER A CA 1
ATOM 2163 C C . SER A 1 280 ? -64.013 53.710 22.121 1.00 39.04 280 SER A C 1
ATOM 2164 O O . SER A 1 280 ? -63.110 54.550 22.162 1.00 38.75 280 SER A O 1
ATOM 2167 N N . ARG A 1 281 ? -63.822 52.427 22.412 1.00 39.25 281 ARG A N 1
ATOM 2168 C CA . ARG A 1 281 ? -62.518 51.946 22.841 1.00 39.48 281 ARG A CA 1
ATOM 2169 C C . ARG A 1 281 ? -61.807 51.071 21.821 1.00 38.05 281 ARG A C 1
ATOM 2170 O O . ARG A 1 281 ? -62.414 50.555 20.886 1.00 39.16 281 ARG A O 1
ATOM 2178 N N . ALA A 1 282 ? -60.505 50.906 22.014 1.00 36.76 282 ALA A N 1
ATOM 2179 C CA . ALA A 1 282 ? -59.700 50.095 21.115 1.00 35.13 282 ALA A CA 1
ATOM 2180 C C . ALA A 1 282 ? -58.337 49.954 21.752 1.00 35.19 282 ALA A C 1
ATOM 2181 O O . ALA A 1 282 ? -58.061 50.600 22.765 1.00 35.48 282 ALA A O 1
ATOM 2183 N N . ASP A 1 283 ? -57.485 49.110 21.179 1.00 35.53 283 ASP A N 1
ATOM 2184 C CA . ASP A 1 283 ? -56.136 48.937 21.713 1.00 36.85 283 ASP A CA 1
ATOM 2185 C C . ASP A 1 283 ? -55.279 50.068 21.139 1.00 36.66 283 ASP A C 1
ATOM 2186 O O . ASP A 1 283 ? -54.858 50.011 19.986 1.00 38.62 283 ASP A O 1
ATOM 2191 N N . THR A 1 284 ? -55.038 51.099 21.942 1.00 36.61 284 THR A N 1
ATOM 2192 C CA . THR A 1 284 ? -54.247 52.250 21.504 1.00 37.37 284 THR A CA 1
ATOM 2193 C C . THR A 1 284 ? -52.755 52.078 21.774 1.00 39.39 284 THR A C 1
ATOM 2194 O O . THR A 1 284 ? -51.967 53.000 21.557 1.00 40.58 284 THR A O 1
ATOM 2198 N N . LEU A 1 285 ? -52.367 50.900 22.248 1.00 40.37 285 LEU A N 1
ATOM 2199 C CA . LEU A 1 285 ? -50.965 50.642 22.536 1.00 41.60 285 LEU A CA 1
ATOM 2200 C C . LEU A 1 285 ? -50.311 50.095 21.277 1.00 41.80 285 LEU A C 1
ATOM 2201 O O . LEU A 1 285 ? -50.395 48.902 20.984 1.00 42.93 285 LEU A O 1
ATOM 2214 N N . THR A 1 287 ? -47.505 48.759 19.620 1.00 43.65 287 THR A N 1
ATOM 2215 C CA . THR A 1 287 ? -46.218 48.118 19.813 1.00 44.13 287 THR A CA 1
ATOM 2216 C C . THR A 1 287 ? -45.577 47.661 18.500 1.00 44.51 287 THR A C 1
ATOM 2217 O O . THR A 1 287 ? -44.475 47.112 18.503 1.00 45.45 287 THR A O 1
ATOM 2221 N N . SER A 1 288 ? -46.263 47.888 17.383 1.00 43.22 288 SER A N 1
ATOM 2222 C CA . SER A 1 288 ? -45.742 47.496 16.077 1.00 43.31 288 SER A CA 1
ATOM 2223 C C . SER A 1 288 ? -46.520 48.148 14.947 1.00 43.25 288 SER A C 1
ATOM 2224 O O . SER A 1 288 ? -47.562 48.770 15.166 1.00 43.80 288 SER A O 1
ATOM 2227 N N . THR A 1 289 ? -46.022 47.991 13.732 1.00 42.25 289 THR A N 1
ATOM 2228 C CA . THR A 1 289 ? -46.694 48.572 12.592 1.00 43.80 289 THR A CA 1
ATOM 2229 C C . THR A 1 289 ? -48.106 48.004 12.472 1.00 42.98 289 THR A C 1
ATOM 2230 O O . THR A 1 289 ? -49.053 48.745 12.223 1.00 44.38 289 THR A O 1
ATOM 2234 N N . GLU A 1 290 ? -48.255 46.697 12.666 1.00 42.30 290 GLU A N 1
ATOM 2235 C CA . GLU A 1 290 ? -49.573 46.082 12.572 1.00 41.99 290 GLU A CA 1
ATOM 2236 C C . GLU A 1 290 ? -50.557 46.672 13.572 1.00 39.60 290 GLU A C 1
ATOM 2237 O O . GLU A 1 290 ? -51.703 46.959 13.224 1.00 39.49 290 GLU A O 1
ATOM 2243 N N . LYS A 1 291 ? -50.120 46.863 14.811 1.00 36.58 291 LYS A N 1
ATOM 2244 C CA . LYS A 1 291 ? -50.998 47.448 15.812 1.00 36.13 291 LYS A CA 1
ATOM 2245 C C . LYS A 1 291 ? -51.427 48.863 15.418 1.00 34.38 291 LYS A C 1
ATOM 2246 O O . LYS A 1 291 ? -52.574 49.247 15.639 1.00 33.79 291 LYS A O 1
ATOM 2252 N N . SER A 1 292 ? -50.510 49.626 14.823 1.00 32.70 292 SER A N 1
ATOM 2253 C CA . SER A 1 292 ? -50.810 50.989 14.380 1.00 32.25 292 SER A CA 1
ATOM 2254 C C . SER A 1 292 ? -51.818 50.922 13.244 1.00 31.12 292 SER A C 1
ATOM 2255 O O . SER A 1 292 ? -52.741 51.729 13.169 1.00 29.70 292 SER A O 1
ATOM 2258 N N . LYS A 1 293 ? -51.622 49.956 12.354 1.00 30.03 293 LYS A N 1
ATOM 2259 C CA . LYS A 1 293 ? -52.526 49.776 11.230 1.00 30.77 293 LYS A CA 1
ATOM 2260 C C . LYS A 1 293 ? -53.921 49.475 11.774 1.00 30.70 293 LYS A C 1
ATOM 2261 O O . LYS A 1 293 ? -54.905 50.089 11.350 1.00 29.44 293 LYS A O 1
ATOM 2267 N N . GLU A 1 294 ? -53.998 48.550 12.731 1.00 30.26 294 GLU A N 1
ATOM 2268 C CA . GLU A 1 294 ? -55.283 48.195 13.328 1.00 31.44 294 GLU A CA 1
ATOM 2269 C C . GLU A 1 294 ? -55.966 49.411 13.955 1.00 28.94 294 GLU A C 1
ATOM 2270 O O . GLU A 1 294 ? -57.170 49.614 13.782 1.00 29.01 294 GLU A O 1
ATOM 2276 N N . LEU A 1 295 ? -55.200 50.227 14.671 1.00 25.79 295 LEU A N 1
ATOM 2277 C CA . LEU A 1 295 ? -55.770 51.419 15.280 1.00 23.84 295 LEU A CA 1
ATOM 2278 C C . LEU A 1 295 ? -56.156 52.449 14.195 1.00 22.66 295 LEU A C 1
ATOM 2279 O O . LEU A 1 295 ? -57.168 53.137 14.316 1.00 22.79 295 LEU A O 1
ATOM 2284 N N . ALA A 1 296 ? -55.371 52.544 13.128 1.00 20.50 296 ALA A N 1
ATOM 2285 C CA . ALA A 1 296 ? -55.698 53.494 12.072 1.00 22.05 296 ALA A CA 1
ATOM 2286 C C . ALA A 1 296 ? -57.017 53.098 11.405 1.00 22.00 296 ALA A C 1
ATOM 2287 O O . ALA A 1 296 ? -57.803 53.963 11.016 1.00 21.76 296 ALA A O 1
ATOM 2289 N N . GLU A 1 297 ? -57.264 51.795 11.280 1.00 22.28 297 GLU A N 1
ATOM 2290 C CA . GLU A 1 297 ? -58.509 51.331 10.669 1.00 24.85 297 GLU A CA 1
ATOM 2291 C C . GLU A 1 297 ? -59.695 51.743 11.538 1.00 24.01 297 GLU A C 1
ATOM 2292 O O . GLU A 1 297 ? -60.711 52.225 11.031 1.00 23.27 297 GLU A O 1
ATOM 2298 N N . ILE A 1 298 ? -59.573 51.559 12.847 1.00 23.97 298 ILE A N 1
ATOM 2299 C CA . ILE A 1 298 ? -60.655 51.957 13.734 1.00 24.02 298 ILE A CA 1
ATOM 2300 C C . ILE A 1 298 ? -60.873 53.462 13.636 1.00 24.59 298 ILE A C 1
ATOM 2301 O O . ILE A 1 298 ? -62.014 53.943 13.684 1.00 24.83 298 ILE A O 1
ATOM 2306 N N . VAL A 1 299 ? -59.781 54.210 13.483 1.00 23.88 299 VAL A N 1
ATOM 2307 C CA . VAL A 1 299 ? -59.896 55.652 13.356 1.00 23.34 299 VAL A CA 1
ATOM 2308 C C . VAL A 1 299 ? -60.634 55.986 12.064 1.00 22.86 299 VAL A C 1
ATOM 2309 O O . VAL A 1 299 ? -61.533 56.827 12.066 1.00 22.74 299 VAL A O 1
ATOM 2313 N N . VAL A 1 300 ? -60.280 55.335 10.960 1.00 22.67 300 VAL A N 1
ATOM 2314 C CA . VAL A 1 300 ? -60.977 55.634 9.711 1.00 23.05 300 VAL A CA 1
ATOM 2315 C C . VAL A 1 300 ? -62.457 55.288 9.848 1.00 25.11 300 VAL A C 1
ATOM 2316 O O . VAL A 1 300 ? -63.332 56.010 9.356 1.00 24.89 300 VAL A O 1
ATOM 2320 N N . GLN A 1 301 ? -62.738 54.195 10.547 1.00 25.35 301 GLN A N 1
ATOM 2321 C CA . GLN A 1 301 ? -64.108 53.775 10.773 1.00 26.29 301 GLN A CA 1
ATOM 2322 C C . GLN A 1 301 ? -64.859 54.872 11.541 1.00 27.64 301 GLN A C 1
ATOM 2323 O O . GLN A 1 301 ? -66.036 55.145 11.262 1.00 27.58 301 GLN A O 1
ATOM 2329 N N . ALA A 1 302 ? -64.180 55.507 12.502 1.00 27.26 302 ALA A N 1
ATOM 2330 C CA . ALA A 1 302 ? -64.803 56.582 13.283 1.00 26.31 302 ALA A CA 1
ATOM 2331 C C . ALA A 1 302 ? -65.268 57.727 12.386 1.00 27.26 302 ALA A C 1
ATOM 2332 O O . ALA A 1 302 ? -66.321 58.323 12.625 1.00 27.98 302 ALA A O 1
ATOM 2334 N N . PHE A 1 303 ? -64.488 58.044 11.356 1.00 26.60 303 PHE A N 1
ATOM 2335 C CA . PHE A 1 303 ? -64.866 59.116 10.441 1.00 27.54 303 PHE A CA 1
ATOM 2336 C C . PHE A 1 303 ? -66.015 58.679 9.548 1.00 30.39 303 PHE A C 1
ATOM 2337 O O . PHE A 1 303 ? -66.851 59.495 9.167 1.00 30.21 303 PHE A O 1
ATOM 2345 N N . LEU A 1 304 ? -66.051 57.392 9.210 1.00 32.81 304 LEU A N 1
ATOM 2346 C CA . LEU A 1 304 ? -67.112 56.861 8.362 1.00 34.70 304 LEU A CA 1
ATOM 2347 C C . LEU A 1 304 ? -68.444 56.758 9.101 1.00 38.43 304 LEU A C 1
ATOM 2348 O O . LEU A 1 304 ? -69.475 57.132 8.552 1.00 36.89 304 LEU A O 1
ATOM 2353 N N . GLU A 1 305 ? -68.424 56.255 10.336 1.00 44.44 305 GLU A N 1
ATOM 2354 C CA . GLU A 1 305 ? -69.650 56.120 11.135 1.00 52.60 305 GLU A CA 1
ATOM 2355 C C . GLU A 1 305 ? -70.302 57.470 11.411 1.00 58.27 305 GLU A C 1
ATOM 2356 O O . GLU A 1 305 ? -71.531 57.589 11.409 1.00 58.50 305 GLU A O 1
ATOM 2362 N N . HIS A 1 306 ? -69.468 58.476 11.669 1.00 64.74 306 HIS A N 1
ATOM 2363 C CA . HIS A 1 306 ? -69.933 59.836 11.943 1.00 71.63 306 HIS A CA 1
ATOM 2364 C C . HIS A 1 306 ? -70.796 59.913 13.221 1.00 74.64 306 HIS A C 1
ATOM 2365 O O . HIS A 1 306 ? -70.278 60.419 14.249 1.00 75.56 306 HIS A O 1
ATOM 2380 N N . ILE B 1 2 ? 6.488 86.541 15.709 1.00 32.35 2 ILE B N 1
ATOM 2381 C CA . ILE B 1 2 ? 5.210 86.674 15.041 1.00 30.54 2 ILE B CA 1
ATOM 2382 C C . ILE B 1 2 ? 5.309 86.208 13.604 1.00 30.21 2 ILE B C 1
ATOM 2383 O O . ILE B 1 2 ? 6.205 86.625 12.871 1.00 30.44 2 ILE B O 1
ATOM 2388 N N . ILE B 1 3 ? 4.387 85.339 13.204 1.00 29.71 3 ILE B N 1
ATOM 2389 C CA . ILE B 1 3 ? 4.371 84.825 11.842 1.00 28.68 3 ILE B CA 1
ATOM 2390 C C . ILE B 1 3 ? 3.037 85.156 11.154 1.00 29.37 3 ILE B C 1
ATOM 2391 O O . ILE B 1 3 ? 1.965 84.839 11.684 1.00 30.27 3 ILE B O 1
ATOM 2396 N N . PHE B 1 4 ? 3.118 85.810 9.992 1.00 28.02 4 PHE B N 1
ATOM 2397 C CA . PHE B 1 4 ? 1.952 86.174 9.188 1.00 26.44 4 PHE B CA 1
ATOM 2398 C C . PHE B 1 4 ? 1.665 84.951 8.315 1.00 28.13 4 PHE B C 1
ATOM 2399 O O . PHE B 1 4 ? 2.482 84.583 7.466 1.00 27.03 4 PHE B O 1
ATOM 2407 N N . SER B 1 5 ? 0.509 84.322 8.522 1.00 27.90 5 SER B N 1
ATOM 2408 C CA . SER B 1 5 ? 0.182 83.119 7.782 1.00 28.76 5 SER B CA 1
ATOM 2409 C C . SER B 1 5 ? -1.074 83.158 6.948 1.00 29.79 5 SER B C 1
ATOM 2410 O O . SER B 1 5 ? -2.084 83.734 7.329 1.00 31.64 5 SER B O 1
ATOM 2413 N N . GLY B 1 6 ? -1.009 82.499 5.807 1.00 31.13 6 GLY B N 1
ATOM 2414 C CA . GLY B 1 6 ? -2.158 82.430 4.938 1.00 31.98 6 GLY B CA 1
ATOM 2415 C C . GLY B 1 6 ? -1.811 81.397 3.905 1.00 33.00 6 GLY B C 1
ATOM 2416 O O . GLY B 1 6 ? -0.637 81.083 3.724 1.00 34.76 6 GLY B O 1
ATOM 2417 N N . GLY B 1 7 ? -2.810 80.855 3.228 1.00 33.12 7 GLY B N 1
ATOM 2418 C CA . GLY B 1 7 ? -2.530 79.868 2.202 1.00 32.75 7 GLY B CA 1
ATOM 2419 C C . GLY B 1 7 ? -1.912 78.602 2.744 1.00 33.90 7 GLY B C 1
ATOM 2420 O O . GLY B 1 7 ? -2.062 78.293 3.928 1.00 35.24 7 GLY B O 1
ATOM 2421 N N . THR B 1 8 ? -1.218 77.861 1.891 1.00 34.02 8 THR B N 1
ATOM 2422 C CA . THR B 1 8 ? -0.600 76.616 2.326 1.00 36.31 8 THR B CA 1
ATOM 2423 C C . THR B 1 8 ? 0.916 76.755 2.556 1.00 35.81 8 THR B C 1
ATOM 2424 O O . THR B 1 8 ? 1.522 75.950 3.261 1.00 36.33 8 THR B O 1
ATOM 2428 N N . GLY B 1 9 ? 1.518 77.789 1.982 1.00 35.16 9 GLY B N 1
ATOM 2429 C CA . GLY B 1 9 ? 2.948 77.982 2.148 1.00 33.86 9 GLY B CA 1
ATOM 2430 C C . GLY B 1 9 ? 3.416 78.168 3.583 1.00 33.67 9 GLY B C 1
ATOM 2431 O O . GLY B 1 9 ? 4.251 77.412 4.078 1.00 33.25 9 GLY B O 1
ATOM 2432 N N . THR B 1 10 ? 2.874 79.168 4.263 1.00 31.23 10 THR B N 1
ATOM 2433 C CA . THR B 1 10 ? 3.289 79.425 5.624 1.00 30.54 10 THR B CA 1
ATOM 2434 C C . THR B 1 10 ? 3.051 78.263 6.576 1.00 30.31 10 THR B C 1
ATOM 2435 O O . THR B 1 10 ? 3.894 77.947 7.414 1.00 29.63 10 THR B O 1
ATOM 2439 N N . PRO B 1 11 ? 1.888 77.620 6.475 1.00 31.46 11 PRO B N 1
ATOM 2440 C CA . PRO B 1 11 ? 1.705 76.507 7.404 1.00 31.33 11 PRO B CA 1
ATOM 2441 C C . PRO B 1 11 ? 2.756 75.423 7.163 1.00 30.34 11 PRO B C 1
ATOM 2442 O O . PRO B 1 11 ? 3.151 74.724 8.094 1.00 29.31 11 PRO B O 1
ATOM 2446 N N . LYS B 1 12 ? 3.238 75.286 5.932 1.00 29.82 12 LYS B N 1
ATOM 2447 C CA . LYS B 1 12 ? 4.266 74.276 5.693 1.00 30.26 12 LYS B CA 1
ATOM 2448 C C . LYS B 1 12 ? 5.566 74.666 6.397 1.00 27.83 12 LYS B C 1
ATOM 2449 O O . LYS B 1 12 ? 6.294 73.815 6.904 1.00 27.15 12 LYS B O 1
ATOM 2455 N N . LEU B 1 13 ? 5.843 75.960 6.440 1.00 25.24 13 LEU B N 1
ATOM 2456 C CA . LEU B 1 13 ? 7.043 76.450 7.085 1.00 25.14 13 LEU B CA 1
ATOM 2457 C C . LEU B 1 13 ? 6.865 76.346 8.597 1.00 26.40 13 LEU B C 1
ATOM 2458 O O . LEU B 1 13 ? 7.773 75.917 9.314 1.00 27.47 13 LEU B O 1
ATOM 2463 N N . LEU B 1 14 ? 5.693 76.732 9.086 1.00 25.10 14 LEU B N 1
ATOM 2464 C CA . LEU B 1 14 ? 5.421 76.629 10.504 1.00 24.65 14 LEU B CA 1
ATOM 2465 C C . LEU B 1 14 ? 5.608 75.184 10.931 1.00 25.00 14 LEU B C 1
ATOM 2466 O O . LEU B 1 14 ? 5.953 74.909 12.088 1.00 24.71 14 LEU B O 1
ATOM 2471 N N . ASP B 1 15 ? 5.392 74.256 10.001 1.00 24.88 15 ASP B N 1
ATOM 2472 C CA . ASP B 1 15 ? 5.537 72.840 10.318 1.00 26.22 15 ASP B CA 1
ATOM 2473 C C . ASP B 1 15 ? 6.972 72.565 10.758 1.00 26.88 15 ASP B C 1
ATOM 2474 O O . ASP B 1 15 ? 7.208 71.727 11.621 1.00 29.16 15 ASP B O 1
ATOM 2479 N N . GLY B 1 16 ? 7.918 73.291 10.167 1.00 26.99 16 GLY B N 1
ATOM 2480 C CA . GLY B 1 16 ? 9.314 73.134 10.526 1.00 28.67 16 GLY B CA 1
ATOM 2481 C C . GLY B 1 16 ? 9.704 74.041 11.690 1.00 29.84 16 GLY B C 1
ATOM 2482 O O . GLY B 1 16 ? 10.468 73.635 12.566 1.00 29.81 16 GLY B O 1
ATOM 2483 N N . LEU B 1 17 ? 9.178 75.265 11.710 1.00 28.08 17 LEU B N 1
ATOM 2484 C CA . LEU B 1 17 ? 9.485 76.214 12.776 1.00 28.35 17 LEU B CA 1
ATOM 2485 C C . LEU B 1 17 ? 9.107 75.695 14.155 1.00 28.91 17 LEU B C 1
ATOM 2486 O O . LEU B 1 17 ? 9.784 75.969 15.139 1.00 28.62 17 LEU B O 1
ATOM 2491 N N . LYS B 1 18 ? 8.013 74.953 14.230 1.00 28.77 18 LYS B N 1
ATOM 2492 C CA . LYS B 1 18 ? 7.565 74.446 15.511 1.00 29.78 18 LYS B CA 1
ATOM 2493 C C . LYS B 1 18 ? 8.477 73.322 16.012 1.00 29.76 18 LYS B C 1
ATOM 2494 O O . LYS B 1 18 ? 8.274 72.784 17.095 1.00 30.30 18 LYS B O 1
ATOM 2500 N N . GLU B 1 19 ? 9.487 72.981 15.224 1.00 30.83 19 GLU B N 1
ATOM 2501 C CA . GLU B 1 19 ? 10.425 71.924 15.589 1.00 32.77 19 GLU B CA 1
ATOM 2502 C C . GLU B 1 19 ? 11.766 72.486 16.064 1.00 31.46 19 GLU B C 1
ATOM 2503 O O . GLU B 1 19 ? 12.645 71.730 16.485 1.00 30.95 19 GLU B O 1
ATOM 2509 N N . ILE B 1 20 ? 11.923 73.804 15.993 1.00 28.93 20 ILE B N 1
ATOM 2510 C CA . ILE B 1 20 ? 13.178 74.418 16.401 1.00 28.34 20 ILE B CA 1
ATOM 2511 C C . ILE B 1 20 ? 13.008 75.573 17.380 1.00 28.72 20 ILE B C 1
ATOM 2512 O O . ILE B 1 20 ? 13.991 76.180 17.796 1.00 30.16 20 ILE B O 1
ATOM 2517 N N . LEU B 1 21 ? 11.764 75.889 17.726 1.00 27.46 21 LEU B N 1
ATOM 2518 C CA . LEU B 1 21 ? 11.482 76.947 18.689 1.00 27.38 21 LEU B CA 1
ATOM 2519 C C . LEU B 1 21 ? 10.389 76.510 19.654 1.00 28.14 21 LEU B C 1
ATOM 2520 O O . LEU B 1 21 ? 9.543 75.676 19.324 1.00 26.86 21 LEU B O 1
ATOM 2525 N N . PRO B 1 22 ? 10.407 77.058 20.875 1.00 29.19 22 PRO B N 1
ATOM 2526 C CA . PRO B 1 22 ? 9.371 76.670 21.832 1.00 31.53 22 PRO B CA 1
ATOM 2527 C C . PRO B 1 22 ? 8.008 77.148 21.315 1.00 34.57 22 PRO B C 1
ATOM 2528 O O . PRO B 1 22 ? 7.851 78.315 20.936 1.00 33.49 22 PRO B O 1
ATOM 2532 N N . GLU B 1 23 ? 7.045 76.226 21.289 1.00 37.16 23 GLU B N 1
ATOM 2533 C CA . GLU B 1 23 ? 5.706 76.510 20.794 1.00 39.77 23 GLU B CA 1
ATOM 2534 C C . GLU B 1 23 ? 5.048 77.764 21.388 1.00 39.47 23 GLU B C 1
ATOM 2535 O O . GLU B 1 23 ? 4.417 78.533 20.661 1.00 37.59 23 GLU B O 1
ATOM 2541 N N . GLU B 1 24 ? 5.201 77.964 22.697 1.00 39.33 24 GLU B N 1
ATOM 2542 C CA . GLU B 1 24 ? 4.612 79.114 23.386 1.00 40.50 24 GLU B CA 1
ATOM 2543 C C . GLU B 1 24 ? 5.070 80.449 22.804 1.00 40.12 24 GLU B C 1
ATOM 2544 O O . GLU B 1 24 ? 4.337 81.440 22.839 1.00 41.16 24 GLU B O 1
ATOM 2550 N N . GLU B 1 25 ? 6.289 80.478 22.281 1.00 38.44 25 GLU B N 1
ATOM 2551 C CA . GLU B 1 25 ? 6.838 81.707 21.729 1.00 37.25 25 GLU B CA 1
ATOM 2552 C C . GLU B 1 25 ? 6.367 81.993 20.306 1.00 35.49 25 GLU B C 1
ATOM 2553 O O . GLU B 1 25 ? 6.696 83.033 19.736 1.00 34.88 25 GLU B O 1
ATOM 2559 N N . LEU B 1 26 ? 5.585 81.081 19.739 1.00 32.23 26 LEU B N 1
ATOM 2560 C CA . LEU B 1 26 ? 5.092 81.263 18.378 1.00 30.47 26 LEU B CA 1
ATOM 2561 C C . LEU B 1 26 ? 3.718 81.926 18.295 1.00 29.08 26 LEU B C 1
ATOM 2562 O O . LEU B 1 26 ? 2.702 81.337 18.677 1.00 28.49 26 LEU B O 1
ATOM 2567 N N . THR B 1 27 ? 3.691 83.152 17.790 1.00 26.17 27 THR B N 1
ATOM 2568 C CA . THR B 1 27 ? 2.443 83.876 17.629 1.00 26.23 27 THR B CA 1
ATOM 2569 C C . THR B 1 27 ? 2.126 83.950 16.129 1.00 26.29 27 THR B C 1
ATOM 2570 O O . THR B 1 27 ? 2.829 84.604 15.360 1.00 26.10 27 THR B O 1
ATOM 2574 N N . VAL B 1 28 ? 1.069 83.257 15.720 1.00 25.34 28 VAL B N 1
ATOM 2575 C CA . VAL B 1 28 ? 0.685 83.237 14.315 1.00 24.76 28 VAL B CA 1
ATOM 2576 C C . VAL B 1 28 ? -0.496 84.154 14.044 1.00 24.75 28 VAL B C 1
ATOM 2577 O O . VAL B 1 28 ? -1.588 83.941 14.567 1.00 26.13 28 VAL B O 1
ATOM 2581 N N . VAL B 1 29 ? -0.279 85.183 13.239 1.00 23.91 29 VAL B N 1
ATOM 2582 C CA . VAL B 1 29 ? -1.352 86.101 12.900 1.00 24.06 29 VAL B CA 1
ATOM 2583 C C . VAL B 1 29 ? -1.907 85.586 11.573 1.00 25.75 29 VAL B C 1
ATOM 2584 O O . VAL B 1 29 ? -1.212 85.611 10.554 1.00 27.51 29 VAL B O 1
ATOM 2588 N N . VAL B 1 30 ? -3.153 85.116 11.592 1.00 25.19 30 VAL B N 1
ATOM 2589 C CA . VAL B 1 30 ? -3.768 84.534 10.405 1.00 26.06 30 VAL B CA 1
ATOM 2590 C C . VAL B 1 30 ? -4.723 85.428 9.611 1.00 26.94 30 VAL B C 1
ATOM 2591 O O . VAL B 1 30 ? -5.457 86.244 10.169 1.00 25.81 30 VAL B O 1
ATOM 2595 N N . ASN B 1 31 ? -4.694 85.255 8.292 1.00 27.90 31 ASN B N 1
ATOM 2596 C CA . ASN B 1 31 ? -5.555 85.990 7.368 1.00 28.05 31 ASN B CA 1
ATOM 2597 C C . ASN B 1 31 ? -6.990 85.500 7.539 1.00 27.86 31 ASN B C 1
ATOM 2598 O O . ASN B 1 31 ? -7.220 84.305 7.693 1.00 27.69 31 ASN B O 1
ATOM 2603 N N . THR B 1 32 ? -7.951 86.418 7.521 1.00 27.69 32 THR B N 1
ATOM 2604 C CA . THR B 1 32 ? -9.362 86.049 7.653 1.00 27.83 32 THR B CA 1
ATOM 2605 C C . THR B 1 32 ? -10.185 86.485 6.445 1.00 29.22 32 THR B C 1
ATOM 2606 O O . THR B 1 32 ? -11.404 86.344 6.450 1.00 28.91 32 THR B O 1
ATOM 2610 N N . ALA B 1 33 ? -9.523 87.007 5.413 1.00 31.30 33 ALA B N 1
ATOM 2611 C CA . ALA B 1 33 ? -10.213 87.483 4.208 1.00 33.10 33 ALA B CA 1
ATOM 2612 C C . ALA B 1 33 ? -10.843 86.374 3.369 1.00 34.10 33 ALA B C 1
ATOM 2613 O O . ALA B 1 33 ? -11.439 86.637 2.329 1.00 34.55 33 ALA B O 1
ATOM 2615 N N . GLU B 1 34 ? -10.706 85.138 3.825 1.00 36.40 34 GLU B N 1
ATOM 2616 C CA . GLU B 1 34 ? -11.251 83.984 3.119 1.00 37.93 34 GLU B CA 1
ATOM 2617 C C . GLU B 1 34 ? -12.397 83.410 3.942 1.00 36.47 34 GLU B C 1
ATOM 2618 O O . GLU B 1 34 ? -13.049 82.462 3.521 1.00 35.71 34 GLU B O 1
ATOM 2624 N N . ASP B 1 35 ? -12.625 83.971 5.124 1.00 35.74 35 ASP B N 1
ATOM 2625 C CA . ASP B 1 35 ? -13.676 83.476 6.008 1.00 35.96 35 ASP B CA 1
ATOM 2626 C C . ASP B 1 35 ? -15.067 83.588 5.365 1.00 35.28 35 ASP B C 1
ATOM 2627 O O . ASP B 1 35 ? -15.427 84.624 4.813 1.00 34.52 35 ASP B O 1
ATOM 2632 N N . LEU B 1 36 ? -15.833 82.503 5.428 1.00 33.85 36 LEU B N 1
ATOM 2633 C CA . LEU B 1 36 ? -17.186 82.482 4.880 1.00 32.80 36 LEU B CA 1
ATOM 2634 C C . LEU B 1 36 ? -18.117 81.684 5.759 1.00 30.61 36 LEU B C 1
ATOM 2635 O O . LEU B 1 36 ? -17.735 80.637 6.287 1.00 28.96 36 LEU B O 1
ATOM 2640 N N . TRP B 1 37 ? -19.341 82.181 5.925 1.00 28.10 37 TRP B N 1
ATOM 2641 C CA . TRP B 1 37 ? -20.327 81.437 6.691 1.00 26.52 37 TRP B CA 1
ATOM 2642 C C . TRP B 1 37 ? -20.888 80.436 5.689 1.00 25.82 37 TRP B C 1
ATOM 2643 O O . TRP B 1 37 ? -21.290 80.813 4.591 1.00 26.39 37 TRP B O 1
ATOM 2654 N N . VAL B 1 38 ? -20.857 79.160 6.047 1.00 25.98 38 VAL B N 1
ATOM 2655 C CA . VAL B 1 38 ? -21.344 78.105 5.168 1.00 26.00 38 VAL B CA 1
ATOM 2656 C C . VAL B 1 38 ? -22.161 77.133 5.999 1.00 26.12 38 VAL B C 1
ATOM 2657 O O . VAL B 1 38 ? -21.686 76.632 7.015 1.00 27.23 38 VAL B O 1
ATOM 2661 N N . SER B 1 39 ? -23.390 76.880 5.562 1.00 25.12 39 SER B N 1
ATOM 2662 C CA . SER B 1 39 ? -24.284 75.971 6.255 1.00 24.31 39 SER B CA 1
ATOM 2663 C C . SER B 1 39 ? -24.504 76.361 7.717 1.00 23.50 39 SER B C 1
ATOM 2664 O O . SER B 1 39 ? -24.529 75.518 8.610 1.00 21.19 39 SER B O 1
ATOM 2667 N N . GLY B 1 40 ? -24.654 77.662 7.935 1.00 23.36 40 GLY B N 1
ATOM 2668 C CA . GLY B 1 40 ? -24.913 78.176 9.260 1.00 23.81 40 GLY B CA 1
ATOM 2669 C C . GLY B 1 40 ? -23.712 78.367 10.155 1.00 25.24 40 GLY B C 1
ATOM 2670 O O . GLY B 1 40 ? -23.863 78.839 11.287 1.00 25.29 40 GLY B O 1
ATOM 2671 N N . ASN B 1 41 ? -22.521 78.017 9.677 1.00 24.07 41 ASN B N 1
ATOM 2672 C CA . ASN B 1 41 ? -21.352 78.180 10.523 1.00 24.34 41 ASN B CA 1
ATOM 2673 C C . ASN B 1 41 ? -20.146 78.817 9.872 1.00 24.67 41 ASN B C 1
ATOM 2674 O O . ASN B 1 41 ? -19.880 78.632 8.685 1.00 25.06 41 ASN B O 1
ATOM 2679 N N . LEU B 1 42 ? -19.426 79.595 10.670 1.00 24.54 42 LEU B N 1
ATOM 2680 C CA . LEU B 1 42 ? -18.256 80.301 10.182 1.00 24.48 42 LEU B CA 1
ATOM 2681 C C . LEU B 1 42 ? -17.067 79.403 9.867 1.00 23.86 42 LEU B C 1
ATOM 2682 O O . LEU B 1 42 ? -16.640 78.612 10.699 1.00 22.14 42 LEU B O 1
ATOM 2687 N N . ILE B 1 43 ? -16.551 79.513 8.650 1.00 23.44 43 ILE B N 1
ATOM 2688 C CA . ILE B 1 43 ? -15.390 78.738 8.269 1.00 23.28 43 ILE B CA 1
ATOM 2689 C C . ILE B 1 43 ? -14.198 79.690 8.100 1.00 25.84 43 ILE B C 1
ATOM 2690 O O . ILE B 1 43 ? -14.246 80.612 7.270 1.00 24.89 43 ILE B O 1
ATOM 2695 N N . SER B 1 44 ? -13.150 79.467 8.897 1.00 26.09 44 SER B N 1
ATOM 2696 C CA . SER B 1 44 ? -11.920 80.257 8.822 1.00 28.10 44 SER B CA 1
ATOM 2697 C C . SER B 1 44 ? -10.862 79.281 8.386 1.00 27.19 44 SER B C 1
ATOM 2698 O O . SER B 1 44 ? -10.112 78.747 9.200 1.00 29.17 44 SER B O 1
ATOM 2701 N N . PRO B 1 45 ? -10.775 79.041 7.083 1.00 26.81 45 PRO B N 1
ATOM 2702 C CA . PRO B 1 45 ? -9.809 78.100 6.517 1.00 27.17 45 PRO B CA 1
ATOM 2703 C C . PRO B 1 45 ? -8.356 78.286 6.931 1.00 28.44 45 PRO B C 1
ATOM 2704 O O . PRO B 1 45 ? -7.691 77.321 7.309 1.00 28.97 45 PRO B O 1
ATOM 2708 N N . ASP B 1 46 ? -7.860 79.516 6.861 1.00 29.10 46 ASP B N 1
ATOM 2709 C CA . ASP B 1 46 ? -6.473 79.774 7.219 1.00 29.56 46 ASP B CA 1
ATOM 2710 C C . ASP B 1 46 ? -6.246 79.609 8.717 1.00 28.57 46 ASP B C 1
ATOM 2711 O O . ASP B 1 46 ? -5.173 79.199 9.151 1.00 28.96 46 ASP B O 1
ATOM 2716 N N . LEU B 1 47 ? -7.267 79.916 9.509 1.00 27.69 47 LEU B N 1
ATOM 2717 C CA . LEU B 1 47 ? -7.179 79.775 10.957 1.00 27.11 47 LEU B CA 1
ATOM 2718 C C . LEU B 1 47 ? -7.177 78.300 11.337 1.00 26.65 47 LEU B C 1
ATOM 2719 O O . LEU B 1 47 ? -6.410 77.871 12.194 1.00 28.34 47 LEU B O 1
ATOM 2724 N N . ASP B 1 48 ? -8.037 77.533 10.680 1.00 25.19 48 ASP B N 1
ATOM 2725 C CA . ASP B 1 48 ? -8.173 76.108 10.946 1.00 25.99 48 ASP B CA 1
ATOM 2726 C C . ASP B 1 48 ? -6.974 75.275 10.514 1.00 24.76 48 ASP B C 1
ATOM 2727 O O . ASP B 1 48 ? -6.601 74.318 11.191 1.00 23.32 48 ASP B O 1
ATOM 2732 N N . THR B 1 49 ? -6.367 75.645 9.394 1.00 23.72 49 THR B N 1
ATOM 2733 C CA . THR B 1 49 ? -5.203 74.929 8.910 1.00 24.23 49 THR B CA 1
ATOM 2734 C C . THR B 1 49 ? -4.108 75.017 9.973 1.00 23.89 49 THR B C 1
ATOM 2735 O O . THR B 1 49 ? -3.434 74.038 10.267 1.00 22.00 49 THR B O 1
ATOM 2739 N N . VAL B 1 50 ? -3.958 76.194 10.566 1.00 23.90 50 VAL B N 1
ATOM 2740 C CA . VAL B 1 50 ? -2.950 76.367 11.591 1.00 24.51 50 VAL B CA 1
ATOM 2741 C C . VAL B 1 50 ? -3.347 75.608 12.862 1.00 24.89 50 VAL B C 1
ATOM 2742 O O . VAL B 1 50 ? -2.510 74.954 13.483 1.00 25.19 50 VAL B O 1
ATOM 2746 N N . LEU B 1 51 ? -4.624 75.667 13.232 1.00 24.11 51 LEU B N 1
ATOM 2747 C CA . LEU B 1 51 ? -5.091 74.952 14.414 1.00 23.51 51 LEU B CA 1
ATOM 2748 C C . LEU B 1 51 ? -4.879 73.457 14.262 1.00 23.98 51 LEU B C 1
ATOM 2749 O O . LEU B 1 51 ? -4.522 72.773 15.223 1.00 25.34 51 LEU B O 1
ATOM 2754 N N . TYR B 1 52 ? -5.125 72.945 13.059 1.00 22.66 52 TYR B N 1
ATOM 2755 C CA . TYR B 1 52 ? -4.971 71.522 12.802 1.00 23.22 52 TYR B CA 1
ATOM 2756 C C . TYR B 1 52 ? -3.490 71.155 12.722 1.00 23.64 52 TYR B C 1
ATOM 2757 O O . TYR B 1 52 ? -3.078 70.083 13.157 1.00 23.93 52 TYR B O 1
ATOM 2766 N N . LEU B 1 53 ? -2.689 72.052 12.166 1.00 23.98 53 LEU B N 1
ATOM 2767 C CA . LEU B 1 53 ? -1.266 71.815 12.055 1.00 24.23 53 LEU B CA 1
ATOM 2768 C C . LEU B 1 53 ? -0.673 71.708 13.467 1.00 25.87 53 LEU B C 1
ATOM 2769 O O . LEU B 1 53 ? 0.028 70.748 13.775 1.00 25.48 53 LEU B O 1
ATOM 2774 N N . PHE B 1 54 ? -0.978 72.664 14.341 1.00 26.94 54 PHE B N 1
ATOM 2775 C CA . PHE B 1 54 ? -0.445 72.605 15.695 1.00 27.88 54 PHE B CA 1
ATOM 2776 C C . PHE B 1 54 ? -1.068 71.536 16.597 1.00 29.52 54 PHE B C 1
ATOM 2777 O O . PHE B 1 54 ? -0.596 71.332 17.716 1.00 32.60 54 PHE B O 1
ATOM 2785 N N . SER B 1 55 ? -2.112 70.851 16.132 1.00 29.06 55 SER B N 1
ATOM 2786 C CA . SER B 1 55 ? -2.733 69.808 16.949 1.00 28.88 55 SER B CA 1
ATOM 2787 C C . SER B 1 55 ? -2.581 68.425 16.315 1.00 31.48 55 SER B C 1
ATOM 2788 O O . SER B 1 55 ? -3.263 67.463 16.686 1.00 30.59 55 SER B O 1
ATOM 2791 N N . ASP B 1 56 ? -1.673 68.341 15.348 1.00 33.43 56 ASP B N 1
ATOM 2792 C CA . ASP B 1 56 ? -1.364 67.095 14.661 1.00 36.50 56 ASP B CA 1
ATOM 2793 C C . ASP B 1 56 ? -2.566 66.383 14.053 1.00 35.98 56 ASP B C 1
ATOM 2794 O O . ASP B 1 56 ? -2.693 65.167 14.165 1.00 36.28 56 ASP B O 1
ATOM 2799 N N . GLN B 1 57 ? -3.450 67.132 13.407 1.00 34.77 57 GLN B N 1
ATOM 2800 C CA . GLN B 1 57 ? -4.604 66.508 12.780 1.00 33.42 57 GLN B CA 1
ATOM 2801 C C . GLN B 1 57 ? -4.823 67.004 11.353 1.00 31.64 57 GLN B C 1
ATOM 2802 O O . GLN B 1 57 ? -5.754 66.571 10.676 1.00 30.27 57 GLN B O 1
ATOM 2808 N N . ILE B 1 58 ? -3.940 67.891 10.900 1.00 30.13 58 ILE B N 1
ATOM 2809 C CA . ILE B 1 58 ? -4.001 68.443 9.547 1.00 30.29 58 ILE B CA 1
ATOM 2810 C C . ILE B 1 58 ? -3.855 67.321 8.519 1.00 32.20 58 ILE B C 1
ATOM 2811 O O . ILE B 1 58 ? -3.183 66.319 8.773 1.00 30.64 58 ILE B O 1
ATOM 2816 N N . ASP B 1 59 ? -4.504 67.478 7.370 1.00 34.41 59 ASP B N 1
ATOM 2817 C CA . ASP B 1 59 ? -4.410 66.493 6.298 1.00 36.63 59 ASP B CA 1
ATOM 2818 C C . ASP B 1 59 ? -3.214 66.920 5.452 1.00 37.29 59 ASP B C 1
ATOM 2819 O O . ASP B 1 59 ? -3.310 67.835 4.632 1.00 36.46 59 ASP B O 1
ATOM 2824 N N . ARG B 1 60 ? -2.086 66.252 5.677 1.00 38.53 60 ARG B N 1
ATOM 2825 C CA . ARG B 1 60 ? -0.835 66.563 4.987 1.00 40.57 60 ARG B CA 1
ATOM 2826 C C . ARG B 1 60 ? -0.803 66.221 3.503 1.00 42.45 60 ARG B C 1
ATOM 2827 O O . ARG B 1 60 ? 0.238 66.306 2.855 1.00 43.06 60 ARG B O 1
ATOM 2835 N N . LYS B 1 61 ? -1.950 65.843 2.961 1.00 44.54 61 LYS B N 1
ATOM 2836 C CA . LYS B 1 61 ? -2.018 65.520 1.553 1.00 45.51 61 LYS B CA 1
ATOM 2837 C C . LYS B 1 61 ? -2.489 66.762 0.804 1.00 44.63 61 LYS B C 1
ATOM 2838 O O . LYS B 1 61 ? -1.932 67.109 -0.232 1.00 45.72 61 LYS B O 1
ATOM 2844 N N . ARG B 1 62 ? -3.499 67.444 1.334 1.00 42.81 62 ARG B N 1
ATOM 2845 C CA . ARG B 1 62 ? -4.001 68.651 0.681 1.00 42.09 62 ARG B CA 1
ATOM 2846 C C . ARG B 1 62 ? -3.614 69.884 1.473 1.00 39.36 62 ARG B C 1
ATOM 2847 O O . ARG B 1 62 ? -3.694 71.013 0.975 1.00 38.49 62 ARG B O 1
ATOM 2855 N N . TRP B 1 63 ? -3.196 69.653 2.712 1.00 36.65 63 TRP B N 1
ATOM 2856 C CA . TRP B 1 63 ? -2.818 70.715 3.628 1.00 34.06 63 TRP B CA 1
ATOM 2857 C C . TRP B 1 63 ? -3.965 71.653 3.986 1.00 33.51 63 TRP B C 1
ATOM 2858 O O . TRP B 1 63 ? -3.827 72.881 3.986 1.00 32.83 63 TRP B O 1
ATOM 2869 N N . TRP B 1 64 ? -5.111 71.042 4.270 1.00 32.46 64 TRP B N 1
ATOM 2870 C CA . TRP B 1 64 ? -6.321 71.724 4.717 1.00 31.77 64 TRP B CA 1
ATOM 2871 C C . TRP B 1 64 ? -7.246 70.616 5.184 1.00 31.38 64 TRP B C 1
ATOM 2872 O O . TRP B 1 64 ? -7.178 69.490 4.679 1.00 31.96 64 TRP B O 1
ATOM 2883 N N . GLY B 1 65 ? -8.080 70.903 6.175 1.00 29.99 65 GLY B N 1
ATOM 2884 C CA . GLY B 1 65 ? -8.981 69.875 6.660 1.00 29.55 65 GLY B CA 1
ATOM 2885 C C . GLY B 1 65 ? -8.306 68.881 7.584 1.00 29.54 65 GLY B C 1
ATOM 2886 O O . GLY B 1 65 ? -7.096 68.927 7.802 1.00 29.15 65 GLY B O 1
ATOM 2887 N N . ILE B 1 66 ? -9.097 67.965 8.121 1.00 30.64 66 ILE B N 1
ATOM 2888 C CA . ILE B 1 66 ? -8.590 66.975 9.047 1.00 31.47 66 ILE B CA 1
ATOM 2889 C C . ILE B 1 66 ? -8.247 65.638 8.389 1.00 33.98 66 ILE B C 1
ATOM 2890 O O . ILE B 1 66 ? -8.948 65.174 7.500 1.00 33.63 66 ILE B O 1
ATOM 2895 N N . GLU B 1 67 ? -7.150 65.037 8.841 1.00 38.21 67 GLU B N 1
ATOM 2896 C CA . GLU B 1 67 ? -6.691 63.759 8.327 1.00 41.44 67 GLU B CA 1
ATOM 2897 C C . GLU B 1 67 ? -7.768 62.698 8.508 1.00 41.26 67 GLU B C 1
ATOM 2898 O O . GLU B 1 67 ? -8.354 62.581 9.586 1.00 39.17 67 GLU B O 1
ATOM 2904 N N . ASN B 1 68 ? -7.991 61.919 7.449 1.00 41.27 68 ASN B N 1
ATOM 2905 C CA . ASN B 1 68 ? -8.999 60.861 7.422 1.00 43.23 68 ASN B CA 1
ATOM 2906 C C . ASN B 1 68 ? -10.288 61.256 8.141 1.00 40.26 68 ASN B C 1
ATOM 2907 O O . ASN B 1 68 ? -10.736 60.591 9.064 1.00 39.78 68 ASN B O 1
ATOM 2912 N N . ASP B 1 69 ? -10.884 62.350 7.694 1.00 37.46 69 ASP B N 1
ATOM 2913 C CA . ASP B 1 69 ? -12.120 62.837 8.280 1.00 35.77 69 ASP B CA 1
ATOM 2914 C C . ASP B 1 69 ? -13.276 62.182 7.524 1.00 35.04 69 ASP B C 1
ATOM 2915 O O . ASP B 1 69 ? -13.100 61.741 6.384 1.00 33.56 69 ASP B O 1
ATOM 2920 N N . THR B 1 70 ? -14.445 62.101 8.158 1.00 33.19 70 THR B N 1
ATOM 2921 C CA . THR B 1 70 ? -15.613 61.513 7.495 1.00 34.01 70 THR B CA 1
ATOM 2922 C C . THR B 1 70 ? -16.426 62.612 6.804 1.00 34.10 70 THR B C 1
ATOM 2923 O O . THR B 1 70 ? -16.222 63.803 7.061 1.00 34.43 70 THR B O 1
ATOM 2927 N N . PHE B 1 71 ? -17.332 62.224 5.915 1.00 33.30 71 PHE B N 1
ATOM 2928 C CA . PHE B 1 71 ? -18.156 63.210 5.220 1.00 33.40 71 PHE B CA 1
ATOM 2929 C C . PHE B 1 71 ? -19.642 62.833 5.154 1.00 33.65 71 PHE B C 1
ATOM 2930 O O . PHE B 1 71 ? -20.286 62.973 4.106 1.00 33.60 71 PHE B O 1
ATOM 2938 N N . GLY B 1 72 ? -20.180 62.371 6.280 1.00 31.55 72 GLY B N 1
ATOM 2939 C CA . GLY B 1 72 ? -21.576 61.989 6.329 1.00 31.04 72 GLY B CA 1
ATOM 2940 C C . GLY B 1 72 ? -22.541 63.054 5.838 1.00 31.90 72 GLY B C 1
ATOM 2941 O O . GLY B 1 72 ? -23.355 62.797 4.950 1.00 32.97 72 GLY B O 1
ATOM 2942 N N . THR B 1 73 ? -22.464 64.252 6.407 1.00 31.29 73 THR B N 1
ATOM 2943 C CA . THR B 1 73 ? -23.367 65.320 6.008 1.00 30.02 73 THR B CA 1
ATOM 2944 C C . THR B 1 73 ? -23.137 65.746 4.565 1.00 32.30 73 THR B C 1
ATOM 2945 O O . THR B 1 73 ? -24.087 65.922 3.799 1.00 31.40 73 THR B O 1
ATOM 2949 N N . TYR B 1 74 ? -21.872 65.906 4.199 1.00 34.46 74 TYR B N 1
ATOM 2950 C CA . TYR B 1 74 ? -21.526 66.314 2.848 1.00 36.26 74 TYR B CA 1
ATOM 2951 C C . TYR B 1 74 ? -22.044 65.335 1.797 1.00 37.00 74 TYR B C 1
ATOM 2952 O O . TYR B 1 74 ? -22.563 65.745 0.760 1.00 35.89 74 TYR B O 1
ATOM 2961 N N . GLU B 1 75 ? -21.890 64.043 2.066 1.00 38.51 75 GLU B N 1
ATOM 2962 C CA . GLU B 1 75 ? -22.334 63.018 1.133 1.00 43.53 75 GLU B CA 1
ATOM 2963 C C . GLU B 1 75 ? -23.844 62.949 1.021 1.00 43.59 75 GLU B C 1
ATOM 2964 O O . GLU B 1 75 ? -24.383 62.838 -0.084 1.00 44.21 75 GLU B O 1
ATOM 2970 N N . ARG B 1 76 ? -24.525 63.015 2.160 1.00 42.91 76 ARG B N 1
ATOM 2971 C CA . ARG B 1 76 ? -25.976 62.964 2.156 1.00 42.68 76 ARG B CA 1
ATOM 2972 C C . ARG B 1 76 ? -26.542 64.103 1.327 1.00 43.07 76 ARG B C 1
ATOM 2973 O O . ARG B 1 76 ? -27.436 63.902 0.502 1.00 42.09 76 ARG B O 1
ATOM 2989 N N . LYS B 1 78 ? -25.100 65.686 -1.030 1.00 48.79 78 LYS B N 1
ATOM 2990 C CA . LYS B 1 78 ? -24.739 65.528 -2.421 1.00 50.56 78 LYS B CA 1
ATOM 2991 C C . LYS B 1 78 ? -25.717 64.563 -3.094 1.00 49.24 78 LYS B C 1
ATOM 2992 O O . LYS B 1 78 ? -26.035 64.731 -4.271 1.00 47.90 78 LYS B O 1
ATOM 2998 N N . GLU B 1 79 ? -26.203 63.570 -2.343 1.00 48.00 79 GLU B N 1
ATOM 2999 C CA . GLU B 1 79 ? -27.168 62.598 -2.866 1.00 48.88 79 GLU B CA 1
ATOM 3000 C C . GLU B 1 79 ? -28.483 63.296 -3.206 1.00 48.57 79 GLU B C 1
ATOM 3001 O O . GLU B 1 79 ? -29.234 62.850 -4.070 1.00 49.22 79 GLU B O 1
ATOM 3007 N N . LEU B 1 80 ? -28.756 64.386 -2.503 1.00 47.72 80 LEU B N 1
ATOM 3008 C CA . LEU B 1 80 ? -29.965 65.158 -2.723 1.00 47.47 80 LEU B CA 1
ATOM 3009 C C . LEU B 1 80 ? -29.723 66.231 -3.770 1.00 48.32 80 LEU B C 1
ATOM 3010 O O . LEU B 1 80 ? -30.630 66.993 -4.103 1.00 48.55 80 LEU B O 1
ATOM 3015 N N . GLY B 1 81 ? -28.498 66.296 -4.281 1.00 48.53 81 GLY B N 1
ATOM 3016 C CA . GLY B 1 81 ? -28.186 67.290 -5.290 1.00 49.35 81 GLY B CA 1
ATOM 3017 C C . GLY B 1 81 ? -27.864 68.674 -4.750 1.00 50.77 81 GLY B C 1
ATOM 3018 O O . GLY B 1 81 ? -28.033 69.670 -5.461 1.00 50.57 81 GLY B O 1
ATOM 3019 N N . ILE B 1 82 ? -27.405 68.749 -3.500 1.00 51.18 82 ILE B N 1
ATOM 3020 C CA . ILE B 1 82 ? -27.047 70.037 -2.903 1.00 51.01 82 ILE B CA 1
ATOM 3021 C C . ILE B 1 82 ? -25.530 70.105 -2.702 1.00 51.58 82 ILE B C 1
ATOM 3022 O O . ILE B 1 82 ? -24.909 69.132 -2.257 1.00 51.61 82 ILE B O 1
ATOM 3027 N N . GLU B 1 83 ? -24.938 71.250 -3.028 1.00 51.33 83 GLU B N 1
ATOM 3028 C CA . GLU B 1 83 ? -23.492 71.445 -2.897 1.00 50.89 83 GLU B CA 1
ATOM 3029 C C . GLU B 1 83 ? -23.186 72.522 -1.866 1.00 49.31 83 GLU B C 1
ATOM 3030 O O . GLU B 1 83 ? -23.616 73.666 -2.028 1.00 48.62 83 GLU B O 1
ATOM 3036 N N . GLU B 1 84 ? -22.437 72.176 -0.817 1.00 47.43 84 GLU B N 1
ATOM 3037 C CA . GLU B 1 84 ? -22.115 73.170 0.211 1.00 46.09 84 GLU B CA 1
ATOM 3038 C C . GLU B 1 84 ? -21.133 74.213 -0.304 1.00 45.95 84 GLU B C 1
ATOM 3039 O O . GLU B 1 84 ? -21.005 75.285 0.281 1.00 47.10 84 GLU B O 1
ATOM 3045 N N . GLY B 1 85 ? -20.435 73.904 -1.390 1.00 44.80 85 GLY B N 1
ATOM 3046 C CA . GLY B 1 85 ? -19.480 74.859 -1.924 1.00 44.14 85 GLY B CA 1
ATOM 3047 C C . GLY B 1 85 ? -18.053 74.382 -1.749 1.00 43.79 85 GLY B C 1
ATOM 3048 O O . GLY B 1 85 ? -17.155 74.796 -2.477 1.00 44.45 85 GLY B O 1
ATOM 3049 N N . LEU B 1 86 ? -17.844 73.519 -0.763 1.00 42.51 86 LEU B N 1
ATOM 3050 C CA . LEU B 1 86 ? -16.535 72.944 -0.492 1.00 41.13 86 LEU B CA 1
ATOM 3051 C C . LEU B 1 86 ? -16.760 71.656 0.263 1.00 40.08 86 LEU B C 1
ATOM 3052 O O . LEU B 1 86 ? -17.831 71.454 0.837 1.00 40.12 86 LEU B O 1
ATOM 3057 N N . LYS B 1 87 ? -15.759 70.782 0.255 1.00 37.62 87 LYS B N 1
ATOM 3058 C CA . LYS B 1 87 ? -15.888 69.509 0.934 1.00 36.77 87 LYS B CA 1
ATOM 3059 C C . LYS B 1 87 ? -15.717 69.681 2.441 1.00 35.75 87 LYS B C 1
ATOM 3060 O O . LYS B 1 87 ? -14.597 69.766 2.946 1.00 37.01 87 LYS B O 1
ATOM 3066 N N . LEU B 1 88 ? -16.840 69.727 3.153 1.00 32.68 88 LEU B N 1
ATOM 3067 C CA . LEU B 1 88 ? -16.850 69.892 4.600 1.00 29.74 88 LEU B CA 1
ATOM 3068 C C . LEU B 1 88 ? -16.905 68.554 5.321 1.00 28.22 88 LEU B C 1
ATOM 3069 O O . LEU B 1 88 ? -17.916 67.868 5.256 1.00 29.15 88 LEU B O 1
ATOM 3074 N N . GLY B 1 89 ? -15.834 68.185 6.017 1.00 26.44 89 GLY B N 1
ATOM 3075 C CA . GLY B 1 89 ? -15.831 66.927 6.743 1.00 23.65 89 GLY B CA 1
ATOM 3076 C C . GLY B 1 89 ? -16.597 67.036 8.051 1.00 23.75 89 GLY B C 1
ATOM 3077 O O . GLY B 1 89 ? -16.836 68.128 8.550 1.00 21.77 89 GLY B O 1
ATOM 3078 N N . ASP B 1 90 ? -16.971 65.907 8.633 1.00 25.80 90 ASP B N 1
ATOM 3079 C CA . ASP B 1 90 ? -17.732 65.945 9.876 1.00 27.82 90 ASP B CA 1
ATOM 3080 C C . ASP B 1 90 ? -16.960 66.501 11.069 1.00 27.33 90 ASP B C 1
ATOM 3081 O O . ASP B 1 90 ? -17.489 67.317 11.822 1.00 27.70 90 ASP B O 1
ATOM 3086 N N . ARG B 1 91 ? -15.712 66.079 11.239 1.00 27.97 91 ARG B N 1
ATOM 3087 C CA . ARG B 1 91 ? -14.904 66.568 12.352 1.00 27.61 91 ARG B CA 1
ATOM 3088 C C . ARG B 1 91 ? -14.558 68.036 12.138 1.00 26.72 91 ARG B C 1
ATOM 3089 O O . ARG B 1 91 ? -14.549 68.837 13.079 1.00 26.70 91 ARG B O 1
ATOM 3097 N N . ASP B 1 92 ? -14.302 68.394 10.888 1.00 24.80 92 ASP B N 1
ATOM 3098 C CA . ASP B 1 92 ? -13.969 69.760 10.555 1.00 23.66 92 ASP B CA 1
ATOM 3099 C C . ASP B 1 92 ? -15.150 70.685 10.879 1.00 24.46 92 ASP B C 1
ATOM 3100 O O .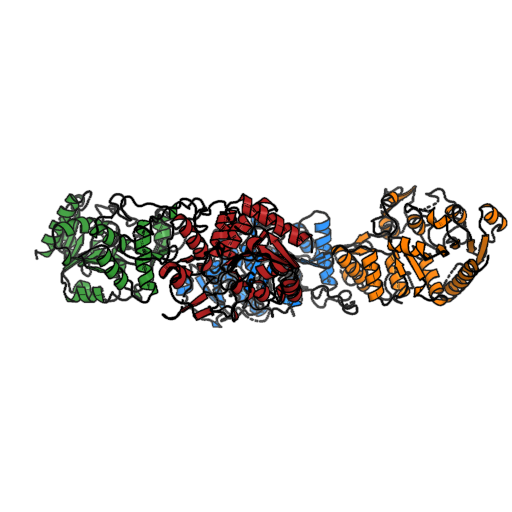 ASP B 1 92 ? -14.958 71.832 11.310 1.00 24.63 92 ASP B O 1
ATOM 3105 N N . ARG B 1 93 ? -16.372 70.186 10.680 1.00 23.67 93 ARG B N 1
ATOM 3106 C CA . ARG B 1 93 ? -17.576 70.972 10.941 1.00 22.65 93 ARG B CA 1
ATOM 3107 C C . ARG B 1 93 ? -17.685 71.309 12.429 1.00 21.86 93 ARG B C 1
ATOM 3108 O O . ARG B 1 93 ? -18.173 72.385 12.796 1.00 19.68 93 ARG B O 1
ATOM 3116 N N . ALA B 1 94 ? -17.227 70.393 13.280 1.00 20.14 94 ALA B N 1
ATOM 3117 C CA . ALA B 1 94 ? -17.275 70.617 14.720 1.00 21.32 94 ALA B CA 1
ATOM 3118 C C . ALA B 1 94 ? -16.549 71.910 15.084 1.00 22.27 94 ALA B C 1
ATOM 3119 O O . ALA B 1 94 ? -17.035 72.698 15.908 1.00 24.97 94 ALA B O 1
ATOM 3121 N N . THR B 1 95 ? -15.403 72.138 14.451 1.00 22.07 95 THR B N 1
ATOM 3122 C CA . THR B 1 95 ? -14.614 73.344 14.684 1.00 22.54 95 THR B CA 1
ATOM 3123 C C . THR B 1 95 ? -15.438 74.590 14.324 1.00 24.10 95 THR B C 1
ATOM 3124 O O . THR B 1 95 ? -15.462 75.572 15.070 1.00 23.56 95 THR B O 1
ATOM 3128 N N . HIS B 1 96 ? -16.105 74.538 13.171 1.00 24.38 96 HIS B N 1
ATOM 3129 C CA . HIS B 1 96 ? -16.933 75.649 12.704 1.00 23.98 96 HIS B CA 1
ATOM 3130 C C . HIS B 1 96 ? -18.034 75.931 13.715 1.00 23.81 96 HIS B C 1
ATOM 3131 O O . HIS B 1 96 ? -18.319 77.082 14.042 1.00 23.18 96 HIS B O 1
ATOM 3138 N N . ILE B 1 97 ? -18.658 74.861 14.189 1.00 22.70 97 ILE B N 1
ATOM 3139 C CA . ILE B 1 97 ? -19.742 74.966 15.140 1.00 23.24 97 ILE B CA 1
ATOM 3140 C C . ILE B 1 97 ? -19.276 75.525 16.483 1.00 24.32 97 ILE B C 1
ATOM 3141 O O . ILE B 1 97 ? -19.867 76.482 16.994 1.00 24.64 97 ILE B O 1
ATOM 3146 N N . ILE B 1 98 ? -18.218 74.944 17.050 1.00 23.73 98 ILE B N 1
ATOM 3147 C CA . ILE B 1 98 ? -17.702 75.424 18.330 1.00 24.39 98 ILE B CA 1
ATOM 3148 C C . ILE B 1 98 ? -17.346 76.910 18.231 1.00 25.39 98 ILE B C 1
ATOM 3149 O O . ILE B 1 98 ? -17.663 77.697 19.123 1.00 26.63 98 ILE B O 1
ATOM 3154 N N . ARG B 1 99 ? -16.710 77.297 17.132 1.00 24.23 99 ARG B N 1
ATOM 3155 C CA . ARG B 1 99 ? -16.336 78.690 16.924 1.00 23.90 99 ARG B CA 1
ATOM 3156 C C . ARG B 1 99 ? -17.557 79.574 16.788 1.00 25.86 99 ARG B C 1
ATOM 3157 O O . ARG B 1 99 ? -17.614 80.666 17.365 1.00 28.89 99 ARG B O 1
ATOM 3165 N N . SER B 1 100 ? -18.530 79.111 16.010 1.00 25.68 100 SER B N 1
ATOM 3166 C CA . SER B 1 100 ? -19.728 79.894 15.763 1.00 23.67 100 SER B CA 1
ATOM 3167 C C . SER B 1 100 ? -20.667 80.019 16.961 1.00 24.22 100 SER B C 1
ATOM 3168 O O . SER B 1 100 ? -21.337 81.035 17.107 1.00 25.72 100 SER B O 1
ATOM 3171 N N . ASN B 1 101 ? -20.723 79.006 17.818 1.00 25.86 101 ASN B N 1
ATOM 3172 C CA . ASN B 1 101 ? -21.579 79.086 19.006 1.00 28.15 101 ASN B CA 1
ATOM 3173 C C . ASN B 1 101 ? -20.997 80.168 19.923 1.00 30.15 101 ASN B C 1
ATOM 3174 O O . ASN B 1 101 ? -21.729 80.912 20.578 1.00 32.57 101 ASN B O 1
ATOM 3179 N N . ILE B 1 102 ? -19.673 80.259 19.964 1.00 30.38 102 ILE B N 1
ATOM 3180 C CA . ILE B 1 102 ? -19.033 81.270 20.789 1.00 29.97 102 ILE B CA 1
ATOM 3181 C C . ILE B 1 102 ? -19.345 82.656 20.233 1.00 29.65 102 ILE B C 1
ATOM 3182 O O . ILE B 1 102 ? -19.649 83.577 20.985 1.00 32.10 102 ILE B O 1
ATOM 3187 N N . ILE B 1 103 ? -19.288 82.796 18.916 1.00 29.00 103 ILE B N 1
ATOM 3188 C CA . ILE B 1 103 ? -19.576 84.068 18.277 1.00 28.12 103 ILE B CA 1
ATOM 3189 C C . ILE B 1 103 ? -21.059 84.426 18.409 1.00 31.63 103 ILE B C 1
ATOM 3190 O O . ILE B 1 103 ? -21.424 85.604 18.527 1.00 32.09 103 ILE B O 1
ATOM 3195 N N . ARG B 1 104 ? -21.919 83.413 18.399 1.00 32.20 104 ARG B N 1
ATOM 3196 C CA . ARG B 1 104 ? -23.340 83.677 18.532 1.00 33.89 104 ARG B CA 1
ATOM 3197 C C . ARG B 1 104 ? -23.684 84.138 19.947 1.00 35.85 104 ARG B C 1
ATOM 3198 O O . ARG B 1 104 ? -24.736 84.729 20.163 1.00 35.50 104 ARG B O 1
ATOM 3206 N N . ASP B 1 105 ? -22.809 83.865 20.912 1.00 38.86 105 ASP B N 1
ATOM 3207 C CA . ASP B 1 105 ? -23.052 84.294 22.288 1.00 41.29 105 ASP B CA 1
ATOM 3208 C C . ASP B 1 105 ? -22.501 85.676 22.568 1.00 40.58 105 ASP B C 1
ATOM 3209 O O . ASP B 1 105 ? -22.584 86.156 23.692 1.00 41.09 105 ASP B O 1
ATOM 3214 N N . GLY B 1 106 ? -21.929 86.305 21.547 1.00 40.05 106 GLY B N 1
ATOM 3215 C CA . GLY B 1 106 ? -21.400 87.649 21.713 1.00 39.90 106 GLY B CA 1
ATOM 3216 C C . GLY B 1 106 ? -19.887 87.800 21.702 1.00 38.75 106 GLY B C 1
ATOM 3217 O O . GLY B 1 106 ? -19.369 88.903 21.499 1.00 38.75 106 GLY B O 1
ATOM 3218 N N . ALA B 1 107 ? -19.180 86.692 21.919 1.00 36.56 107 ALA B N 1
ATOM 3219 C CA . ALA B 1 107 ? -17.720 86.698 21.938 1.00 32.96 107 ALA B CA 1
ATOM 3220 C C . ALA B 1 107 ? -17.171 86.974 20.531 1.00 32.41 107 ALA B C 1
ATOM 3221 O O . ALA B 1 107 ? -17.888 86.838 19.534 1.00 30.95 107 ALA B O 1
ATOM 3223 N N . SER B 1 108 ? -15.900 87.362 20.459 1.00 31.03 108 SER B N 1
ATOM 3224 C CA . SER B 1 108 ? -15.247 87.685 19.186 1.00 30.23 108 SER B CA 1
ATOM 3225 C C . SER B 1 108 ? -14.572 86.496 18.531 1.00 28.85 108 SER B C 1
ATOM 3226 O O . SER B 1 108 ? -14.398 85.439 19.140 1.00 28.75 108 SER B O 1
ATOM 3229 N N . LEU B 1 109 ? -14.146 86.704 17.292 1.00 27.82 109 LEU B N 1
ATOM 3230 C CA . LEU B 1 109 ? -13.445 85.671 16.555 1.00 27.71 109 LEU B CA 1
ATOM 3231 C C . LEU B 1 109 ? -12.171 85.276 17.326 1.00 28.22 109 LEU B C 1
ATOM 3232 O O . LEU B 1 109 ? -11.801 84.107 17.369 1.00 28.67 109 LEU B O 1
ATOM 3237 N N . THR B 1 110 ? -11.513 86.244 17.956 1.00 28.48 110 THR B N 1
ATOM 3238 C CA . THR B 1 110 ? -10.315 85.943 18.731 1.00 28.46 110 THR B CA 1
ATOM 3239 C C . THR B 1 110 ? -10.671 85.051 19.914 1.00 30.09 110 THR B C 1
ATOM 3240 O O . THR B 1 110 ? -9.956 84.097 20.221 1.00 31.60 110 THR B O 1
ATOM 3244 N N . ASP B 1 111 ? -11.776 85.353 20.585 1.00 31.36 111 ASP B N 1
ATOM 3245 C CA . ASP B 1 111 ? -12.201 84.542 21.722 1.00 33.15 111 ASP B CA 1
ATOM 3246 C C . ASP B 1 111 ? -12.386 83.079 21.325 1.00 31.78 111 ASP B C 1
ATOM 3247 O O . ASP B 1 111 ? -11.894 82.176 22.003 1.00 32.37 111 ASP B O 1
ATOM 3252 N N . SER B 1 112 ? -13.086 82.837 20.222 1.00 30.21 112 SER B N 1
ATOM 3253 C CA . SER B 1 112 ? -13.314 81.462 19.781 1.00 28.64 112 SER B CA 1
ATOM 3254 C C . SER B 1 112 ? -11.995 80.772 19.434 1.00 26.89 112 SER B C 1
ATOM 3255 O O . SER B 1 112 ? -11.825 79.577 19.701 1.00 24.68 112 SER B O 1
ATOM 3258 N N . THR B 1 113 ? -11.064 81.520 18.846 1.00 24.67 113 THR B N 1
ATOM 3259 C CA . THR B 1 113 ? -9.781 80.932 18.475 1.00 25.85 113 THR B CA 1
ATOM 3260 C C . THR B 1 113 ? -8.985 80.539 19.718 1.00 26.12 113 THR B C 1
ATOM 3261 O O . THR B 1 113 ? -8.351 79.480 19.756 1.00 24.86 113 THR B O 1
ATOM 3265 N N . VAL B 1 114 ? -9.036 81.385 20.742 1.00 26.77 114 VAL B N 1
ATOM 3266 C CA . VAL B 1 114 ? -8.339 81.107 21.989 1.00 27.25 114 VAL B CA 1
ATOM 3267 C C . VAL B 1 114 ? -8.934 79.852 22.633 1.00 27.59 114 VAL B C 1
ATOM 3268 O O . VAL B 1 114 ? -8.202 78.993 23.136 1.00 28.75 114 VAL B O 1
ATOM 3272 N N . LYS B 1 115 ? -10.260 79.742 22.605 1.00 27.77 115 LYS B N 1
ATOM 3273 C CA . LYS B 1 115 ? -10.951 78.586 23.176 1.00 28.04 115 LYS B CA 1
ATOM 3274 C C . LYS B 1 115 ? -10.611 77.318 22.402 1.00 27.68 115 LYS B C 1
ATOM 3275 O O . LYS B 1 115 ? -10.283 76.277 22.986 1.00 29.32 115 LYS B O 1
ATOM 3281 N N . LEU B 1 116 ? -10.694 77.400 21.080 1.00 26.83 116 LEU B N 1
ATOM 3282 C CA . LEU B 1 116 ? -10.378 76.256 20.245 1.00 26.99 116 LEU B CA 1
ATOM 3283 C C . LEU B 1 116 ? -8.947 75.805 20.528 1.00 26.84 116 LEU B C 1
ATOM 3284 O O . LEU B 1 116 ? -8.661 74.608 20.566 1.00 24.56 116 LEU B O 1
ATOM 3289 N N . SER B 1 117 ? -8.049 76.761 20.744 1.00 27.10 117 SER B N 1
ATOM 3290 C CA . SER B 1 117 ? -6.669 76.413 21.044 1.00 28.97 117 SER B CA 1
ATOM 3291 C C . SER B 1 117 ? -6.575 75.623 22.341 1.00 29.27 117 SER B C 1
ATOM 3292 O O . SER B 1 117 ? -5.772 74.691 22.439 1.00 30.66 117 SER B O 1
ATOM 3295 N N . SER B 1 118 ? -7.386 75.980 23.336 1.00 27.61 118 SER B N 1
ATOM 3296 C CA . SER B 1 118 ? -7.360 75.242 24.591 1.00 29.35 118 SER B CA 1
ATOM 3297 C C . SER B 1 118 ? -7.945 73.860 24.372 1.00 28.95 118 SER B C 1
ATOM 3298 O O . SER B 1 118 ? -7.395 72.870 24.851 1.00 30.15 118 SER B O 1
ATOM 3301 N N . LEU B 1 119 ? -9.069 73.792 23.664 1.00 28.09 119 LEU B N 1
ATOM 3302 C CA . LEU B 1 119 ? -9.700 72.501 23.407 1.00 27.41 119 LEU B CA 1
ATOM 3303 C C . LEU B 1 119 ? -8.758 71.579 22.659 1.00 25.82 119 LEU B C 1
ATOM 3304 O O . LEU B 1 119 ? -8.718 70.380 22.916 1.00 26.95 119 LEU B O 1
ATOM 3309 N N . PHE B 1 120 ? -8.002 72.139 21.726 1.00 25.28 120 PHE B N 1
ATOM 3310 C CA . PHE B 1 120 ? -7.068 71.343 20.942 1.00 27.34 120 PHE B CA 1
ATOM 3311 C C . PHE B 1 120 ? -5.732 71.100 21.644 1.00 28.20 120 PHE B C 1
ATOM 3312 O O . PHE B 1 120 ? -4.885 70.376 21.121 1.00 30.06 120 PHE B O 1
ATOM 3320 N N . GLY B 1 121 ? -5.541 71.703 22.814 1.00 26.86 121 GLY B N 1
ATOM 3321 C CA . GLY B 1 121 ? -4.298 71.533 23.538 1.00 26.92 121 GLY B CA 1
ATOM 3322 C C . GLY B 1 121 ? -3.123 72.209 22.848 1.00 29.00 121 GLY B C 1
ATOM 3323 O O . GLY B 1 121 ? -2.007 71.700 22.862 1.00 29.44 121 GLY B O 1
ATOM 3324 N N . ILE B 1 122 ? -3.361 73.366 22.246 1.00 28.69 122 ILE B N 1
ATOM 3325 C CA . ILE B 1 122 ? -2.304 74.081 21.543 1.00 29.61 122 ILE B CA 1
ATOM 3326 C C . ILE B 1 122 ? -1.650 75.132 22.446 1.00 31.05 122 ILE B C 1
ATOM 3327 O O . ILE B 1 122 ? -2.344 75.835 23.175 1.00 32.51 122 ILE B O 1
ATOM 3332 N N . LYS B 1 123 ? -0.320 75.227 22.410 1.00 31.46 123 LYS B N 1
ATOM 3333 C CA . LYS B 1 123 ? 0.407 76.197 23.237 1.00 32.56 123 LYS B CA 1
ATOM 3334 C C . LYS B 1 123 ? 0.774 77.451 22.451 1.00 30.83 123 LYS B C 1
ATOM 3335 O O . LYS B 1 123 ? 1.031 78.513 23.023 1.00 30.33 123 LYS B O 1
ATOM 3341 N N . ALA B 1 124 ? 0.797 77.324 21.133 1.00 29.01 124 ALA B N 1
ATOM 3342 C CA . ALA B 1 124 ? 1.119 78.445 20.276 1.00 28.35 124 ALA B CA 1
ATOM 3343 C C . ALA B 1 124 ? 0.016 79.480 20.391 1.00 28.60 124 ALA B C 1
ATOM 3344 O O . ALA B 1 124 ? -1.121 79.158 20.732 1.00 29.83 124 ALA B O 1
ATOM 3346 N N . ASN B 1 125 ? 0.353 80.728 20.104 1.00 29.34 125 ASN B N 1
ATOM 3347 C CA . ASN B 1 125 ? -0.599 81.818 20.180 1.00 29.71 125 ASN B CA 1
ATOM 3348 C C . ASN B 1 125 ? -1.160 82.090 18.779 1.00 29.01 125 ASN B C 1
ATOM 3349 O O . ASN B 1 125 ? -0.587 82.863 18.010 1.00 28.65 125 ASN B O 1
ATOM 3354 N N . ILE B 1 126 ? -2.272 81.435 18.453 1.00 28.79 126 ILE B N 1
ATOM 3355 C CA . ILE B 1 126 ? -2.908 81.589 17.140 1.00 27.50 126 ILE B CA 1
ATOM 3356 C C . ILE B 1 126 ? -3.952 82.700 17.185 1.00 27.70 126 ILE B C 1
ATOM 3357 O O . ILE B 1 126 ? -4.904 82.649 17.963 1.00 26.96 126 ILE B O 1
ATOM 3362 N N . LEU B 1 127 ? -3.785 83.703 16.339 1.00 26.28 127 LEU B N 1
ATOM 3363 C CA . LEU B 1 127 ? -4.710 84.815 16.369 1.00 27.01 127 LEU B CA 1
ATOM 3364 C C . LEU B 1 127 ? -5.166 85.294 14.992 1.00 27.45 127 LEU B C 1
ATOM 3365 O O . LEU B 1 127 ? -4.409 85.259 14.015 1.00 26.89 127 LEU B O 1
ATOM 3370 N N . PRO B 1 128 ? -6.433 85.709 14.882 1.00 27.73 128 PRO B N 1
ATOM 3371 C CA . PRO B 1 128 ? -6.893 86.190 13.576 1.00 28.01 128 PRO B CA 1
ATOM 3372 C C . PRO B 1 128 ? -6.418 87.635 13.442 1.00 28.02 128 PRO B C 1
ATOM 3373 O O . PRO B 1 128 ? -6.327 88.353 14.435 1.00 27.54 128 PRO B O 1
ATOM 3385 N N . SER B 1 130 ? -7.858 90.218 12.470 1.00 37.10 130 SER B N 1
ATOM 3386 C CA . SER B 1 130 ? -8.878 91.159 12.886 1.00 36.59 130 SER B CA 1
ATOM 3387 C C . SER B 1 130 ? -10.130 90.442 13.366 1.00 36.71 130 SER B C 1
ATOM 3388 O O . SER B 1 130 ? -10.386 89.306 12.980 1.00 36.58 130 SER B O 1
ATOM 3391 N N . ASP B 1 131 ? -10.903 91.116 14.211 1.00 37.24 131 ASP B N 1
ATOM 3392 C CA . ASP B 1 131 ? -12.150 90.569 14.727 1.00 38.54 131 ASP B CA 1
ATOM 3393 C C . ASP B 1 131 ? -13.277 91.016 13.802 1.00 39.49 131 ASP B C 1
ATOM 3394 O O . ASP B 1 131 ? -14.421 90.581 13.950 1.00 40.18 131 ASP B O 1
ATOM 3399 N N . ASP B 1 132 ? -12.940 91.880 12.846 1.00 39.52 132 ASP B N 1
ATOM 3400 C CA . ASP B 1 132 ? -13.908 92.416 11.892 1.00 40.72 132 ASP B CA 1
ATOM 3401 C C . ASP B 1 132 ? -13.956 91.618 10.592 1.00 40.26 132 ASP B C 1
ATOM 3402 O O . ASP B 1 132 ? -12.955 91.060 10.155 1.00 41.00 132 ASP B O 1
ATOM 3407 N N . PRO B 1 133 ? -15.130 91.573 9.946 1.00 39.02 133 PRO B N 1
ATOM 3408 C CA . PRO B 1 133 ? -15.291 90.835 8.690 1.00 36.66 133 PRO B CA 1
ATOM 3409 C C . PRO B 1 133 ? -14.562 91.476 7.517 1.00 34.47 133 PRO B C 1
ATOM 3410 O O . PRO B 1 133 ? -14.618 92.693 7.327 1.00 36.34 133 PRO B O 1
ATOM 3414 N N . VAL B 1 134 ? -13.874 90.646 6.739 1.00 31.49 134 VAL B N 1
ATOM 3415 C CA . VAL B 1 134 ? -13.141 91.090 5.561 1.00 28.81 134 VAL B CA 1
ATOM 3416 C C . VAL B 1 134 ? -13.311 89.980 4.527 1.00 29.25 134 VAL B C 1
ATOM 3417 O O . VAL B 1 134 ? -13.167 88.810 4.853 1.00 29.45 134 VAL B O 1
ATOM 3421 N N . SER B 1 135 ? -13.639 90.339 3.290 1.00 30.70 135 SER B N 1
ATOM 3422 C CA . SER B 1 135 ? -13.843 89.330 2.255 1.00 34.08 135 SER B CA 1
ATOM 3423 C C . SER B 1 135 ? -13.078 89.641 0.998 1.00 35.86 135 SER B C 1
ATOM 3424 O O . SER B 1 135 ? -12.974 90.793 0.596 1.00 38.05 135 SER B O 1
ATOM 3427 N N . THR B 1 136 ? -12.577 88.599 0.355 1.00 37.78 136 THR B N 1
ATOM 3428 C CA . THR B 1 136 ? -11.809 88.760 -0.855 1.00 41.03 136 THR B CA 1
ATOM 3429 C C . THR B 1 136 ? -12.619 88.404 -2.099 1.00 44.02 136 THR B C 1
ATOM 3430 O O . THR B 1 136 ? -13.097 87.274 -2.241 1.00 44.11 136 THR B O 1
ATOM 3434 N N . TYR B 1 137 ? -12.762 89.378 -2.997 1.00 47.27 137 TYR B N 1
ATOM 3435 C CA . TYR B 1 137 ? -13.506 89.188 -4.240 1.00 48.88 137 TYR B CA 1
ATOM 3436 C C . TYR B 1 137 ? -12.593 89.291 -5.452 1.00 50.53 137 TYR B C 1
ATOM 3437 O O . TYR B 1 137 ? -11.773 90.203 -5.548 1.00 51.08 137 TYR B O 1
ATOM 3446 N N . ILE B 1 138 ? -12.731 88.340 -6.369 1.00 53.21 138 ILE B N 1
ATOM 3447 C CA . ILE B 1 138 ? -11.919 88.310 -7.580 1.00 56.40 138 ILE B CA 1
ATOM 3448 C C . ILE B 1 138 ? -12.723 88.842 -8.758 1.00 59.57 138 ILE B C 1
ATOM 3449 O O . ILE B 1 138 ? -13.760 88.285 -9.120 1.00 60.33 138 ILE B O 1
ATOM 3454 N N . GLU B 1 139 ? -12.237 89.930 -9.346 1.00 62.70 139 GLU B N 1
ATOM 3455 C CA . GLU B 1 139 ? -12.897 90.551 -10.489 1.00 65.28 139 GLU B CA 1
ATOM 3456 C C . GLU B 1 139 ? -12.437 89.891 -11.782 1.00 66.07 139 GLU B C 1
ATOM 3457 O O . GLU B 1 139 ? -11.384 90.229 -12.318 1.00 66.16 139 GLU B O 1
ATOM 3463 N N . THR B 1 140 ? -13.232 88.945 -12.273 1.00 68.18 140 THR B N 1
ATOM 3464 C CA . THR B 1 140 ? -12.911 88.226 -13.505 1.00 70.61 140 THR B CA 1
ATOM 3465 C C . THR B 1 140 ? -13.769 88.696 -14.681 1.00 72.08 140 THR B C 1
ATOM 3466 O O . THR B 1 140 ? -14.576 89.621 -14.550 1.00 71.64 140 THR B O 1
ATOM 3470 N N . ALA B 1 141 ? -13.585 88.045 -15.827 1.00 73.38 141 ALA B N 1
ATOM 3471 C CA . ALA B 1 141 ? -14.343 88.371 -17.031 1.00 74.44 141 ALA B CA 1
ATOM 3472 C C . ALA B 1 141 ? -15.780 87.856 -16.894 1.00 74.69 141 ALA B C 1
ATOM 3473 O O . ALA B 1 141 ? -16.726 88.472 -17.393 1.00 74.40 141 ALA B O 1
ATOM 3475 N N . GLU B 1 142 ? -15.932 86.726 -16.206 1.00 74.74 142 GLU B N 1
ATOM 3476 C CA . GLU B 1 142 ? -17.242 86.121 -15.985 1.00 74.88 142 GLU B CA 1
ATOM 3477 C C . GLU B 1 142 ? -17.996 86.864 -14.884 1.00 74.42 142 GLU B C 1
ATOM 3478 O O . GLU B 1 142 ? -19.059 86.425 -14.443 1.00 74.25 142 GLU B O 1
ATOM 3484 N N . GLY B 1 143 ? -17.434 87.985 -14.439 1.00 73.82 143 GLY B N 1
ATOM 3485 C CA . GLY B 1 143 ? -18.071 88.763 -13.390 1.00 73.09 143 GLY B CA 1
ATOM 3486 C C . GLY B 1 143 ? -17.264 88.797 -12.104 1.00 72.39 143 GLY B C 1
ATOM 3487 O O . GLY B 1 143 ? -16.155 88.263 -12.037 1.00 72.28 143 GLY B O 1
ATOM 3488 N N . ILE B 1 144 ? -17.821 89.434 -11.080 1.00 71.52 144 ILE B N 1
ATOM 3489 C CA . ILE B 1 144 ? -17.161 89.541 -9.788 1.00 70.72 144 ILE B CA 1
ATOM 3490 C C . ILE B 1 144 ? -17.717 88.483 -8.848 1.00 70.88 144 ILE B C 1
ATOM 3491 O O . ILE B 1 144 ? -18.927 88.400 -8.648 1.00 70.07 144 ILE B O 1
ATOM 3504 N N . HIS B 1 146 ? -16.618 85.684 -5.200 1.00 67.07 146 HIS B N 1
ATOM 3505 C CA . HIS B 1 146 ? -15.786 85.504 -4.021 1.00 64.00 146 HIS B CA 1
ATOM 3506 C C . HIS B 1 146 ? -14.614 84.592 -4.372 1.00 61.47 146 HIS B C 1
ATOM 3507 O O . HIS B 1 146 ? -14.699 83.794 -5.312 1.00 60.25 146 HIS B O 1
ATOM 3514 N N . PHE B 1 147 ? -13.527 84.712 -3.609 1.00 58.56 147 PHE B N 1
ATOM 3515 C CA . PHE B 1 147 ? -12.329 83.907 -3.830 1.00 55.15 147 PHE B CA 1
ATOM 3516 C C . PHE B 1 147 ? -12.664 82.418 -3.884 1.00 54.16 147 PHE B C 1
ATOM 3517 O O . PHE B 1 147 ? -12.136 81.689 -4.719 1.00 51.71 147 PHE B O 1
ATOM 3525 N N . GLN B 1 148 ? -13.537 81.973 -2.982 1.00 54.96 148 GLN B N 1
ATOM 3526 C CA . GLN B 1 148 ? -13.932 80.565 -2.927 1.00 56.84 148 GLN B CA 1
ATOM 3527 C C . GLN B 1 148 ? -14.515 80.087 -4.252 1.00 56.25 148 GLN B C 1
ATOM 3528 O O . GLN B 1 148 ? -14.069 79.085 -4.813 1.00 55.52 148 GLN B O 1
ATOM 3534 N N . ASP B 1 149 ? -15.515 80.812 -4.742 1.00 55.94 149 ASP B N 1
ATOM 3535 C CA . ASP B 1 149 ? -16.175 80.475 -5.996 1.00 56.06 149 ASP B CA 1
ATOM 3536 C C . ASP B 1 149 ? -15.165 80.393 -7.125 1.00 55.93 149 ASP B C 1
ATOM 3537 O O . ASP B 1 149 ? -15.243 79.516 -7.983 1.00 56.43 149 ASP B O 1
ATOM 3542 N N . PHE B 1 150 ? -14.210 81.311 -7.114 1.00 54.74 150 PHE B N 1
ATOM 3543 C CA . PHE B 1 150 ? -13.194 81.339 -8.146 1.00 53.71 150 PHE B CA 1
ATOM 3544 C C . PHE B 1 150 ? -12.181 80.213 -8.036 1.00 54.28 150 PHE B C 1
ATOM 3545 O O . PHE B 1 150 ? -11.922 79.505 -9.010 1.00 54.75 150 PHE B O 1
ATOM 3553 N N . TRP B 1 151 ? -11.607 80.043 -6.851 1.00 54.53 151 TRP B N 1
ATOM 3554 C CA . TRP B 1 151 ? -10.591 79.022 -6.651 1.00 55.00 151 TRP B CA 1
ATOM 3555 C C . TRP B 1 151 ? -11.133 77.607 -6.554 1.00 56.06 151 TRP B C 1
ATOM 3556 O O . TRP B 1 151 ? -10.565 76.680 -7.135 1.00 56.48 151 TRP B O 1
ATOM 3567 N N . ILE B 1 152 ? -12.228 77.434 -5.825 1.00 57.48 152 ILE B N 1
ATOM 3568 C CA . ILE B 1 152 ? -12.819 76.113 -5.662 1.00 58.37 152 ILE B CA 1
ATOM 3569 C C . ILE B 1 152 ? -13.925 75.841 -6.678 1.00 60.40 152 ILE B C 1
ATOM 3570 O O . ILE B 1 152 ? -13.862 74.865 -7.430 1.00 60.11 152 ILE B O 1
ATOM 3575 N N . GLY B 1 153 ? -14.934 76.707 -6.697 1.00 62.12 153 GLY B N 1
ATOM 3576 C CA . GLY B 1 153 ? -16.038 76.533 -7.620 1.00 64.48 153 GLY B CA 1
ATOM 3577 C C . GLY B 1 153 ? -15.645 76.567 -9.089 1.00 66.27 153 GLY B C 1
ATOM 3578 O O . GLY B 1 153 ? -16.272 75.906 -9.914 1.00 66.70 153 GLY B O 1
ATOM 3579 N N . LYS B 1 154 ? -14.610 77.333 -9.426 1.00 67.32 154 LYS B N 1
ATOM 3580 C CA . LYS B 1 154 ? -14.173 77.433 -10.813 1.00 68.07 154 LYS B CA 1
ATOM 3581 C C . LYS B 1 154 ? -12.757 76.905 -11.013 1.00 68.59 154 LYS B C 1
ATOM 3582 O O . LYS B 1 154 ? -12.180 77.058 -12.090 1.00 68.72 154 LYS B O 1
ATOM 3588 N N . ARG B 1 155 ? -12.202 76.285 -9.976 1.00 69.12 155 ARG B N 1
ATOM 3589 C CA . ARG B 1 155 ? -10.853 75.728 -10.044 1.00 70.16 155 ARG B CA 1
ATOM 3590 C C . ARG B 1 155 ? -9.825 76.764 -10.503 1.00 69.84 155 ARG B C 1
ATOM 3591 O O . ARG B 1 155 ? -8.793 76.412 -11.082 1.00 69.03 155 ARG B O 1
ATOM 3599 N N . GLY B 1 156 ? -10.119 78.037 -10.243 1.00 69.40 156 GLY B N 1
ATOM 3600 C CA . GLY B 1 156 ? -9.216 79.108 -10.624 1.00 69.60 156 GLY B CA 1
ATOM 3601 C C . GLY B 1 156 ? -8.973 79.210 -12.119 1.00 69.89 156 GLY B C 1
ATOM 3602 O O . GLY B 1 156 ? -8.008 79.837 -12.554 1.00 69.43 156 GLY B O 1
ATOM 3603 N N . GLU B 1 157 ? -9.852 78.594 -12.905 1.00 70.26 157 GLU B N 1
ATOM 3604 C CA . GLU B 1 157 ? -9.732 78.610 -14.360 1.00 70.45 157 GLU B CA 1
ATOM 3605 C C . GLU B 1 157 ? -10.044 79.973 -14.980 1.00 70.71 157 GLU B C 1
ATOM 3606 O O . GLU B 1 157 ? -9.359 80.405 -15.905 1.00 71.59 157 GLU B O 1
ATOM 3612 N N . PRO B 1 158 ? -11.078 80.671 -14.479 1.00 70.77 158 PRO B N 1
ATOM 3613 C CA . PRO B 1 158 ? -11.435 81.986 -15.020 1.00 70.86 158 PRO B CA 1
ATOM 3614 C C . PRO B 1 158 ? -10.233 82.914 -15.139 1.00 71.68 158 PRO B C 1
ATOM 3615 O O . PRO B 1 158 ? -9.178 82.655 -14.559 1.00 71.92 158 PRO B O 1
ATOM 3619 N N . ASP B 1 159 ? -10.396 83.993 -15.898 1.00 73.01 159 ASP B N 1
ATOM 3620 C CA . ASP B 1 159 ? -9.329 84.971 -16.082 1.00 73.71 159 ASP B CA 1
ATOM 3621 C C . ASP B 1 159 ? -9.580 86.141 -15.138 1.00 73.00 159 ASP B C 1
ATOM 3622 O O . ASP B 1 159 ? -10.665 86.728 -15.138 1.00 73.19 159 ASP B O 1
ATOM 3627 N N . VAL B 1 160 ? -8.572 86.472 -14.336 1.00 71.96 160 VAL B N 1
ATOM 3628 C CA . VAL B 1 160 ? -8.679 87.557 -13.364 1.00 70.64 160 VAL B CA 1
ATOM 3629 C C . VAL B 1 160 ? -8.298 88.916 -13.949 1.00 69.41 160 VAL B C 1
ATOM 3630 O O . VAL B 1 160 ? -7.313 89.041 -14.676 1.00 69.00 160 VAL B O 1
ATOM 3634 N N . ARG B 1 161 ? -9.088 89.932 -13.621 1.00 68.77 161 ARG B N 1
ATOM 3635 C CA . ARG B 1 161 ? -8.846 91.289 -14.099 1.00 68.93 161 ARG B CA 1
ATOM 3636 C C . ARG B 1 161 ? -8.544 92.242 -12.947 1.00 67.23 161 ARG B C 1
ATOM 3637 O O . ARG B 1 161 ? -8.044 93.348 -13.161 1.00 66.68 161 ARG B O 1
ATOM 3645 N N . GLY B 1 162 ? -8.851 91.808 -11.727 1.00 65.51 162 GLY B N 1
ATOM 3646 C CA . GLY B 1 162 ? -8.604 92.634 -10.556 1.00 62.39 162 GLY B CA 1
ATOM 3647 C C . GLY B 1 162 ? -8.908 91.907 -9.259 1.00 60.49 162 GLY B C 1
ATOM 3648 O O . GLY B 1 162 ? -9.540 90.848 -9.262 1.00 60.05 162 GLY B O 1
ATOM 3649 N N . VAL B 1 163 ? -8.447 92.469 -8.145 1.00 58.54 163 VAL B N 1
ATOM 3650 C CA . VAL B 1 163 ? -8.680 91.876 -6.828 1.00 55.99 163 VAL B CA 1
ATOM 3651 C C . VAL B 1 163 ? -9.261 92.929 -5.897 1.00 54.13 163 VAL B C 1
ATOM 3652 O O . VAL B 1 163 ? -8.830 94.078 -5.909 1.00 52.86 163 VAL B O 1
ATOM 3656 N N . ASP B 1 164 ? -10.234 92.537 -5.083 1.00 53.32 164 ASP B N 1
ATOM 3657 C CA . ASP B 1 164 ? -10.856 93.476 -4.160 1.00 52.86 164 ASP B CA 1
ATOM 3658 C C . ASP B 1 164 ? -11.040 92.870 -2.766 1.00 50.80 164 ASP B C 1
ATOM 3659 O O . ASP B 1 164 ? -11.797 91.915 -2.592 1.00 50.45 164 ASP B O 1
ATOM 3664 N N . ILE B 1 165 ? -10.337 93.428 -1.783 1.00 48.38 165 ILE B N 1
ATOM 3665 C CA . ILE B 1 165 ? -10.428 92.963 -0.397 1.00 47.05 165 ILE B CA 1
ATOM 3666 C C . ILE B 1 165 ? -11.329 93.948 0.328 1.00 46.32 165 ILE B C 1
ATOM 3667 O O . ILE B 1 165 ? -10.881 94.985 0.815 1.00 47.78 165 ILE B O 1
ATOM 3672 N N . ARG B 1 166 ? -12.608 93.615 0.396 1.00 45.14 166 ARG B N 1
ATOM 3673 C CA . ARG B 1 166 ? -13.589 94.494 1.002 1.00 44.90 166 ARG B CA 1
ATOM 3674 C C . ARG B 1 166 ? -13.630 94.448 2.516 1.00 44.37 166 ARG B C 1
ATOM 3675 O O . ARG B 1 166 ? -13.545 93.380 3.124 1.00 45.46 166 ARG B O 1
ATOM 3683 N N . GLY B 1 167 ? -13.756 95.625 3.119 1.00 43.31 167 GLY B N 1
ATOM 3684 C CA . GLY B 1 167 ? -13.830 95.723 4.562 1.00 42.61 167 GLY B CA 1
ATOM 3685 C C . GLY B 1 167 ? -12.508 95.928 5.269 1.00 44.11 167 GLY B C 1
ATOM 3686 O O . GLY B 1 167 ? -12.489 96.329 6.431 1.00 43.81 167 GLY B O 1
ATOM 3687 N N . VAL B 1 168 ? -11.402 95.667 4.580 1.00 45.49 168 VAL B N 1
ATOM 3688 C CA . VAL B 1 168 ? -10.081 95.809 5.191 1.00 47.45 168 VAL B CA 1
ATOM 3689 C C . VAL B 1 168 ? -9.822 97.218 5.735 1.00 48.09 168 VAL B C 1
ATOM 3690 O O . VAL B 1 168 ? -9.283 97.378 6.830 1.00 47.92 168 VAL B O 1
ATOM 3694 N N . SER B 1 169 ? -10.226 98.228 4.970 1.00 49.42 169 SER B N 1
ATOM 3695 C CA . SER B 1 169 ? -10.053 99.629 5.350 1.00 49.53 169 SER B CA 1
ATOM 3696 C C . SER B 1 169 ? -10.857 99.957 6.600 1.00 48.91 169 SER B C 1
ATOM 3697 O O . SER B 1 169 ? -10.447 100.780 7.411 1.00 48.68 169 SER B O 1
ATOM 3700 N N . GLU B 1 170 ? -12.015 99.320 6.744 1.00 48.42 170 GLU B N 1
ATOM 3701 C CA . GLU B 1 170 ? -12.892 99.564 7.885 1.00 48.15 170 GLU B CA 1
ATOM 3702 C C . GLU B 1 170 ? -12.565 98.657 9.066 1.00 46.10 170 GLU B C 1
ATOM 3703 O O . GLU B 1 170 ? -13.053 98.865 10.180 1.00 44.48 170 GLU B O 1
ATOM 3709 N N . ALA B 1 171 ? -11.738 97.648 8.815 1.00 44.45 171 ALA B N 1
ATOM 3710 C CA . ALA B 1 171 ? -11.359 96.689 9.845 1.00 42.88 171 ALA B CA 1
ATOM 3711 C C . ALA B 1 171 ? -10.342 97.253 10.828 1.00 42.63 171 ALA B C 1
ATOM 3712 O O . ALA B 1 171 ? -9.738 98.298 10.593 1.00 42.82 171 ALA B O 1
ATOM 3714 N N . SER B 1 172 ? -10.155 96.563 11.941 1.00 41.60 172 SER B N 1
ATOM 3715 C CA . SER B 1 172 ? -9.193 97.010 12.929 1.00 42.59 172 SER B CA 1
ATOM 3716 C C . SER B 1 172 ? -8.316 95.829 13.297 1.00 42.20 172 SER B C 1
ATOM 3717 O O . SER B 1 172 ? -8.793 94.693 13.367 1.00 41.70 172 SER B O 1
ATOM 3720 N N . ILE B 1 173 ? -7.033 96.098 13.518 1.00 41.11 173 ILE B N 1
ATOM 3721 C CA . ILE B 1 173 ? -6.115 95.044 13.901 1.00 39.02 173 ILE B CA 1
ATOM 3722 C C . ILE B 1 173 ? -6.581 94.504 15.242 1.00 38.94 173 ILE B C 1
ATOM 3723 O O . ILE B 1 173 ? -6.921 95.260 16.153 1.00 39.44 173 ILE B O 1
ATOM 3728 N N . SER B 1 174 ? -6.615 93.187 15.347 1.00 38.66 174 SER B N 1
ATOM 3729 C CA . SER B 1 174 ? -7.039 92.538 16.567 1.00 39.15 174 SER B CA 1
ATOM 3730 C C . SER B 1 174 ? -6.303 93.081 17.795 1.00 39.90 174 SER B C 1
ATOM 3731 O O . SER B 1 174 ? -5.091 93.275 17.770 1.00 42.02 174 SER B O 1
ATOM 3734 N N . PRO B 1 175 ? -7.037 93.342 18.883 1.00 40.22 175 PRO B N 1
ATOM 3735 C CA . PRO B 1 175 ? -6.439 93.861 20.115 1.00 39.55 175 PRO B CA 1
ATOM 3736 C C . PRO B 1 175 ? -5.308 92.967 20.623 1.00 38.72 175 PRO B C 1
ATOM 3737 O O . PRO B 1 175 ? -4.294 93.455 21.126 1.00 38.48 175 PRO B O 1
ATOM 3741 N N . LYS B 1 176 ? -5.477 91.657 20.494 1.00 37.31 176 LYS B N 1
ATOM 3742 C CA . LYS B 1 176 ? -4.444 90.747 20.952 1.00 36.88 176 LYS B CA 1
ATOM 3743 C C . LYS B 1 176 ? -3.228 90.720 20.031 1.00 35.45 176 LYS B C 1
ATOM 3744 O O . LYS B 1 176 ? -2.131 90.369 20.461 1.00 34.58 176 LYS B O 1
ATOM 3750 N N . VAL B 1 177 ? -3.423 91.104 18.775 1.00 34.29 177 VAL B N 1
ATOM 3751 C CA . VAL B 1 177 ? -2.324 91.161 17.821 1.00 34.68 177 VAL B CA 1
ATOM 3752 C C . VAL B 1 177 ? -1.509 92.415 18.132 1.00 37.34 177 VAL B C 1
ATOM 3753 O O . VAL B 1 177 ? -0.280 92.398 18.076 1.00 38.77 177 VAL B O 1
ATOM 3757 N N . LEU B 1 178 ? -2.198 93.504 18.460 1.00 38.40 178 LEU B N 1
ATOM 3758 C CA . LEU B 1 178 ? -1.513 94.739 18.799 1.00 39.32 178 LEU B CA 1
ATOM 3759 C C . LEU B 1 178 ? -0.743 94.541 20.098 1.00 39.71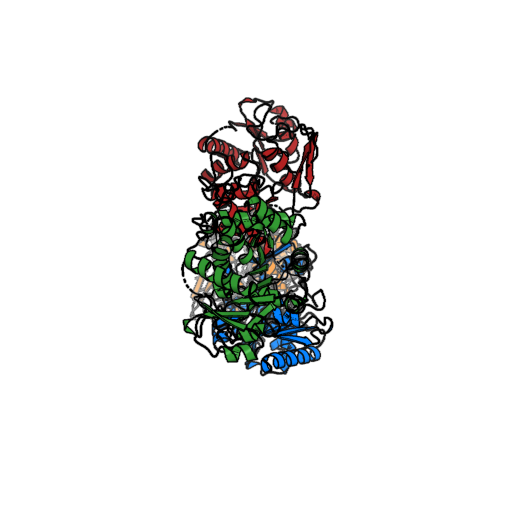 178 LEU B C 1
ATOM 3760 O O . LEU B 1 178 ? 0.279 95.181 20.329 1.00 38.69 178 LEU B O 1
ATOM 3765 N N . GLU B 1 179 ? -1.249 93.648 20.940 1.00 41.83 179 GLU B N 1
ATOM 3766 C CA . GLU B 1 179 ? -0.623 93.337 22.218 1.00 44.78 179 GLU B CA 1
ATOM 3767 C C . GLU B 1 179 ? 0.663 92.560 21.947 1.00 44.53 179 GLU B C 1
ATOM 3768 O O . GLU B 1 179 ? 1.694 92.786 22.584 1.00 44.87 179 GLU B O 1
ATOM 3774 N N . ALA B 1 180 ? 0.594 91.643 20.989 1.00 43.25 180 ALA B N 1
ATOM 3775 C CA . ALA B 1 180 ? 1.750 90.848 20.625 1.00 41.28 180 ALA B CA 1
ATOM 3776 C C . ALA B 1 180 ? 2.809 91.752 19.995 1.00 41.20 180 ALA B C 1
ATOM 3777 O O . ALA B 1 180 ? 4.001 91.601 20.269 1.00 40.27 180 ALA B O 1
ATOM 3779 N N . PHE B 1 181 ? 2.380 92.696 19.160 1.00 40.29 181 PHE B N 1
ATOM 3780 C CA . PHE B 1 181 ? 3.323 93.611 18.524 1.00 42.44 181 PHE B CA 1
ATOM 3781 C C . PHE B 1 181 ? 4.006 94.510 19.547 1.00 44.59 181 PHE B C 1
ATOM 3782 O O . PHE B 1 181 ? 5.080 95.049 19.302 1.00 44.54 181 PHE B O 1
ATOM 3790 N N . GLU B 1 182 ? 3.374 94.661 20.701 1.00 47.91 182 GLU B N 1
ATOM 3791 C CA . GLU B 1 182 ? 3.911 95.495 21.758 1.00 51.62 182 GLU B CA 1
ATOM 3792 C C . GLU B 1 182 ? 5.064 94.796 22.477 1.00 52.44 182 GLU B C 1
ATOM 3793 O O . GLU B 1 182 ? 5.930 95.445 23.049 1.00 53.17 182 GLU B O 1
ATOM 3799 N N . LYS B 1 183 ? 5.077 93.470 22.433 1.00 53.40 183 LYS B N 1
ATOM 3800 C CA . LYS B 1 183 ? 6.107 92.692 23.112 1.00 54.83 183 LYS B CA 1
ATOM 3801 C C . LYS B 1 183 ? 7.046 91.923 22.180 1.00 54.64 183 LYS B C 1
ATOM 3802 O O . LYS B 1 183 ? 7.941 91.214 22.639 1.00 55.46 183 LYS B O 1
ATOM 3808 N N . GLU B 1 184 ? 6.845 92.066 20.877 1.00 52.93 184 GLU B N 1
ATOM 3809 C CA . GLU B 1 184 ? 7.662 91.368 19.900 1.00 50.76 184 GLU B CA 1
ATOM 3810 C C . GLU B 1 184 ? 8.446 92.350 19.058 1.00 50.04 184 GLU B C 1
ATOM 3811 O O . GLU B 1 184 ? 8.126 93.532 19.017 1.00 51.01 184 GLU B O 1
ATOM 3817 N N . GLU B 1 185 ? 9.467 91.846 18.372 1.00 48.67 185 GLU B N 1
ATOM 3818 C CA . GLU B 1 185 ? 10.307 92.667 17.512 1.00 46.50 185 GLU B CA 1
ATOM 3819 C C . GLU B 1 185 ? 10.604 91.940 16.198 1.00 41.59 185 GLU B C 1
ATOM 3820 O O . GLU B 1 185 ? 11.040 92.547 15.224 1.00 40.92 185 GLU B O 1
ATOM 3826 N N . ASN B 1 186 ? 10.350 90.637 16.169 1.00 36.68 186 ASN B N 1
ATOM 3827 C CA . ASN B 1 186 ? 10.594 89.842 14.975 1.00 33.00 186 ASN B CA 1
ATOM 3828 C C . ASN B 1 186 ? 9.296 89.414 14.286 1.00 32.79 186 ASN B C 1
ATOM 3829 O O . ASN B 1 186 ? 8.403 88.842 14.911 1.00 35.17 186 ASN B O 1
ATOM 3834 N N . ILE B 1 187 ? 9.188 89.700 12.996 1.00 31.09 187 ILE B N 1
ATOM 3835 C CA . ILE B 1 187 ? 8.013 89.325 12.225 1.00 28.37 187 ILE B CA 1
ATOM 3836 C C . ILE B 1 187 ? 8.452 88.518 11.016 1.00 27.40 187 ILE B C 1
ATOM 3837 O O . ILE B 1 187 ? 9.321 88.942 10.257 1.00 26.40 187 ILE B O 1
ATOM 3842 N N . LEU B 1 188 ? 7.863 87.342 10.843 1.00 26.67 188 LEU B N 1
ATOM 3843 C CA . LEU B 1 188 ? 8.200 86.491 9.717 1.00 25.74 188 LEU B CA 1
ATOM 3844 C C . LEU B 1 188 ? 7.031 86.393 8.743 1.00 27.72 188 LEU B C 1
ATOM 3845 O O . LEU B 1 188 ? 5.917 86.040 9.126 1.00 29.45 188 LEU B O 1
ATOM 3850 N N . ILE B 1 189 ? 7.272 86.704 7.478 1.00 28.40 189 ILE B N 1
ATOM 3851 C CA . ILE B 1 189 ? 6.204 86.597 6.499 1.00 29.17 189 ILE B CA 1
ATOM 3852 C C . ILE B 1 189 ? 6.413 85.310 5.733 1.00 29.16 189 ILE B C 1
ATOM 3853 O O . ILE B 1 189 ? 7.349 85.195 4.952 1.00 29.66 189 ILE B O 1
ATOM 3858 N N . GLY B 1 190 ? 5.547 84.332 5.989 1.00 29.59 190 GLY B N 1
ATOM 3859 C CA . GLY B 1 190 ? 5.655 83.039 5.329 1.00 29.04 190 GLY B CA 1
ATOM 3860 C C . GLY B 1 190 ? 5.600 83.109 3.816 1.00 29.06 190 GLY B C 1
ATOM 3861 O O . GLY B 1 190 ? 5.149 84.111 3.264 1.00 28.52 190 GLY B O 1
ATOM 3862 N N . PRO B 1 191 ? 6.043 82.051 3.114 1.00 29.40 191 PRO B N 1
ATOM 3863 C CA . PRO B 1 191 ? 6.052 81.981 1.648 1.00 31.76 191 PRO B CA 1
ATOM 3864 C C . PRO B 1 191 ? 4.672 81.688 1.064 1.00 33.24 191 PRO B C 1
ATOM 3865 O O . PRO B 1 191 ? 4.416 80.592 0.549 1.00 33.79 191 PRO B O 1
ATOM 3869 N N . SER B 1 192 ? 3.798 82.686 1.146 1.00 35.09 192 SER B N 1
ATOM 3870 C CA . SER B 1 192 ? 2.435 82.584 0.651 1.00 36.67 192 SER B CA 1
ATOM 3871 C C . SER B 1 192 ? 2.115 83.686 -0.348 1.00 37.37 192 SER B C 1
ATOM 3872 O O . SER B 1 192 ? 2.924 84.582 -0.584 1.00 39.83 192 SER B O 1
ATOM 3875 N N . ASN B 1 193 ? 0.926 83.609 -0.930 1.00 37.97 193 ASN B N 1
ATOM 3876 C CA . ASN B 1 193 ? 0.481 84.588 -1.904 1.00 38.24 193 ASN B CA 1
ATOM 3877 C C . ASN B 1 193 ? 0.487 85.978 -1.277 1.00 37.52 193 ASN B C 1
ATOM 3878 O O . ASN B 1 193 ? -0.255 86.250 -0.331 1.00 39.21 193 ASN B O 1
ATOM 3883 N N . PRO B 1 194 ? 1.317 86.881 -1.804 1.00 36.90 194 PRO B N 1
ATOM 3884 C CA . PRO B 1 194 ? 1.405 88.244 -1.275 1.00 38.20 194 PRO B CA 1
ATOM 3885 C C . PRO B 1 194 ? 0.147 89.070 -1.492 1.00 40.86 194 PRO B C 1
ATOM 3886 O O . PRO B 1 194 ? -0.119 90.008 -0.739 1.00 41.48 194 PRO B O 1
ATOM 3890 N N . ILE B 1 195 ? -0.635 88.718 -2.510 1.00 41.66 195 ILE B N 1
ATOM 3891 C CA . ILE B 1 195 ? -1.852 89.467 -2.797 1.00 42.92 195 ILE B CA 1
ATOM 3892 C C . ILE B 1 195 ? -3.046 89.073 -1.932 1.00 43.29 195 ILE B C 1
ATOM 3893 O O . ILE B 1 195 ? -3.579 89.897 -1.181 1.00 43.72 195 ILE B O 1
ATOM 3898 N N . THR B 1 196 ? -3.452 87.811 -2.023 1.00 42.68 196 THR B N 1
ATOM 3899 C CA . THR B 1 196 ? -4.611 87.327 -1.280 1.00 43.04 196 THR B CA 1
ATOM 3900 C C . THR B 1 196 ? -4.362 86.653 0.073 1.00 41.93 196 THR B C 1
ATOM 3901 O O . THR B 1 196 ? -5.262 86.600 0.906 1.00 41.68 196 THR B O 1
ATOM 3905 N N . SER B 1 197 ? -3.159 86.136 0.300 1.00 41.45 197 SER B N 1
ATOM 3906 C CA . SER B 1 197 ? -2.872 85.484 1.577 1.00 41.04 197 SER B CA 1
ATOM 3907 C C . SER B 1 197 ? -2.254 86.429 2.607 1.00 39.91 197 SER B C 1
ATOM 3908 O O . SER B 1 197 ? -2.741 86.523 3.733 1.00 40.09 197 SER B O 1
ATOM 3911 N N . ILE B 1 198 ? -1.202 87.142 2.214 1.00 38.23 198 ILE B N 1
ATOM 3912 C CA . ILE B 1 198 ? -0.520 88.066 3.116 1.00 34.94 198 ILE B CA 1
ATOM 3913 C C . ILE B 1 198 ? -1.056 89.486 3.031 1.00 34.78 198 ILE B C 1
ATOM 3914 O O . ILE B 1 198 ? -1.295 90.136 4.058 1.00 33.89 198 ILE B O 1
ATOM 3919 N N . GLY B 1 199 ? -1.238 89.962 1.801 1.00 35.20 199 GLY B N 1
ATOM 3920 C CA . GLY B 1 199 ? -1.735 91.313 1.572 1.00 33.63 199 GLY B CA 1
ATOM 3921 C C . GLY B 1 199 ? -2.838 91.770 2.508 1.00 33.46 199 GLY B C 1
ATOM 3922 O O . GLY B 1 199 ? -2.765 92.878 3.048 1.00 35.73 199 GLY B O 1
ATOM 3923 N N . PRO B 1 200 ? -3.889 90.961 2.710 1.00 32.30 200 PRO B N 1
ATOM 3924 C CA . PRO B 1 200 ? -4.974 91.363 3.609 1.00 32.15 200 PRO B CA 1
ATOM 3925 C C . PRO B 1 200 ? -4.472 91.787 4.987 1.00 32.51 200 PRO B C 1
ATOM 3926 O O . PRO B 1 200 ? -4.932 92.790 5.547 1.00 32.55 200 PRO B O 1
ATOM 3930 N N . ILE B 1 201 ? -3.522 91.028 5.529 1.00 32.10 201 ILE B N 1
ATOM 3931 C CA . ILE B 1 201 ? -2.970 91.328 6.847 1.00 31.64 201 ILE B CA 1
ATOM 3932 C C . ILE B 1 201 ? -2.206 92.652 6.853 1.00 33.65 201 ILE B C 1
ATOM 3933 O O . ILE B 1 201 ? -2.429 93.499 7.717 1.00 32.64 201 ILE B O 1
ATOM 3938 N N . ILE B 1 202 ? -1.310 92.838 5.892 1.00 35.50 202 ILE B N 1
ATOM 3939 C CA . ILE B 1 202 ? -0.537 94.069 5.854 1.00 39.85 202 ILE B CA 1
ATOM 3940 C C . ILE B 1 202 ? -1.383 95.265 5.411 1.00 40.79 202 ILE B C 1
ATOM 3941 O O . ILE B 1 202 ? -1.012 96.411 5.667 1.00 40.95 202 ILE B O 1
ATOM 3946 N N . SER B 1 203 ? -2.518 95.001 4.761 1.00 41.22 203 SER B N 1
ATOM 3947 C CA . SER B 1 203 ? -3.403 96.072 4.298 1.00 40.78 203 SER B CA 1
ATOM 3948 C C . SER B 1 203 ? -4.224 96.689 5.432 1.00 41.02 203 SER B C 1
ATOM 3949 O O . SER B 1 203 ? -4.797 97.765 5.275 1.00 40.94 203 SER B O 1
ATOM 3952 N N . LEU B 1 204 ? -4.291 96.016 6.576 1.00 41.20 204 LEU B N 1
ATOM 3953 C CA . LEU B 1 204 ? -5.050 96.549 7.703 1.00 42.36 204 LEU B CA 1
ATOM 3954 C C . LEU B 1 204 ? -4.492 97.914 8.103 1.00 44.89 204 LEU B C 1
ATOM 3955 O O . LEU B 1 204 ? -3.284 98.148 8.041 1.00 44.89 204 LEU B O 1
ATOM 3960 N N . PRO B 1 205 ? -5.370 98.840 8.520 1.00 47.37 205 PRO B N 1
ATOM 3961 C CA . PRO B 1 205 ? -4.919 100.177 8.917 1.00 47.76 205 PRO B CA 1
ATOM 3962 C C . PRO B 1 205 ? -3.953 100.199 10.098 1.00 48.49 205 PRO B C 1
ATOM 3963 O O . PRO B 1 205 ? -4.248 99.678 11.181 1.00 47.26 205 PRO B O 1
ATOM 3967 N N . GLY B 1 206 ? -2.796 100.815 9.857 1.00 50.17 206 GLY B N 1
ATOM 3968 C CA . GLY B 1 206 ? -1.764 100.940 10.870 1.00 51.41 206 GLY B CA 1
ATOM 3969 C C . GLY B 1 206 ? -0.730 99.831 10.864 1.00 52.46 206 GLY B C 1
ATOM 3970 O O . GLY B 1 206 ? 0.242 99.894 11.617 1.00 53.79 206 GLY B O 1
ATOM 3979 N N . ARG B 1 208 ? 1.271 98.747 8.185 1.00 52.83 208 ARG B N 1
ATOM 3980 C CA . ARG B 1 208 ? 2.504 99.084 7.494 1.00 53.97 208 ARG B CA 1
ATOM 3981 C C . ARG B 1 208 ? 3.471 99.862 8.377 1.00 52.61 208 ARG B C 1
ATOM 3982 O O . ARG B 1 208 ? 4.659 99.569 8.406 1.00 52.46 208 ARG B O 1
ATOM 3990 N N . GLU B 1 209 ? 2.964 100.838 9.115 1.00 51.73 209 GLU B N 1
ATOM 3991 C CA . GLU B 1 209 ? 3.829 101.638 9.965 1.00 51.76 209 GLU B CA 1
ATOM 3992 C C . GLU B 1 209 ? 4.319 100.829 11.158 1.00 50.10 209 GLU B C 1
ATOM 3993 O O . GLU B 1 209 ? 5.366 101.110 11.739 1.00 50.74 209 GLU B O 1
ATOM 3999 N N . LEU B 1 210 ? 3.556 99.808 11.507 1.00 48.26 210 LEU B N 1
ATOM 4000 C CA . LEU B 1 210 ? 3.890 98.947 12.623 1.00 45.95 210 LEU B CA 1
ATOM 4001 C C . LEU B 1 210 ? 5.037 98.005 12.215 1.00 45.01 210 LEU B C 1
ATOM 4002 O O . LEU B 1 210 ? 5.939 97.728 13.006 1.00 44.07 210 LEU B O 1
ATOM 4007 N N . LEU B 1 211 ? 5.007 97.530 10.974 1.00 43.66 211 LEU B N 1
ATOM 4008 C CA . LEU B 1 211 ? 6.042 96.630 10.480 1.00 44.47 211 LEU B CA 1
ATOM 4009 C C . LEU B 1 211 ? 7.362 97.386 10.278 1.00 46.01 211 LEU B C 1
ATOM 4010 O O . LEU B 1 211 ? 8.445 96.822 10.435 1.00 46.44 211 LEU B O 1
ATOM 4015 N N . LYS B 1 212 ? 7.270 98.665 9.934 1.00 46.91 212 LYS B N 1
ATOM 4016 C CA . LYS B 1 212 ? 8.466 99.466 9.724 1.00 47.36 212 LYS B CA 1
ATOM 4017 C C . LYS B 1 212 ? 9.291 99.558 11.006 1.00 47.10 212 LYS B C 1
ATOM 4018 O O . LYS B 1 212 ? 10.507 99.711 10.960 1.00 46.27 212 LYS B O 1
ATOM 4024 N N . LYS B 1 213 ? 8.628 99.445 12.148 1.00 46.61 213 LYS B N 1
ATOM 4025 C CA . LYS B 1 213 ? 9.322 99.532 13.420 1.00 47.55 213 LYS B CA 1
ATOM 4026 C C . LYS B 1 213 ? 9.778 98.172 13.943 1.00 46.50 213 LYS B C 1
ATOM 4027 O O . LYS B 1 213 ? 9.975 98.001 15.148 1.00 46.59 213 LYS B O 1
ATOM 4033 N N . LYS B 1 214 ? 9.951 97.204 13.046 1.00 43.94 214 LYS B N 1
ATOM 4034 C CA . LYS B 1 214 ? 10.383 95.880 13.468 1.00 41.49 214 LYS B CA 1
ATOM 4035 C C . LYS B 1 214 ? 11.248 95.174 12.435 1.00 40.48 214 LYS B C 1
ATOM 4036 O O . LYS B 1 214 ? 11.342 95.606 11.284 1.00 40.54 214 LYS B O 1
ATOM 4042 N N . LYS B 1 215 ? 11.901 94.095 12.861 1.00 38.27 215 LYS B N 1
ATOM 4043 C CA . LYS B 1 215 ? 12.749 93.324 11.963 1.00 36.65 215 LYS B CA 1
ATOM 4044 C C . LYS B 1 215 ? 11.828 92.369 11.221 1.00 34.70 215 LYS B C 1
ATOM 4045 O O . LYS B 1 215 ? 11.211 91.482 11.827 1.00 33.79 215 LYS B O 1
ATOM 4051 N N . VAL B 1 216 ? 11.733 92.552 9.912 1.00 31.82 216 VAL B N 1
ATOM 4052 C CA . VAL B 1 216 ? 10.864 91.719 9.112 1.00 30.27 216 VAL B CA 1
ATOM 4053 C C . VAL B 1 216 ? 11.608 90.838 8.132 1.00 29.60 216 VAL B C 1
ATOM 4054 O O . VAL B 1 216 ? 12.405 91.316 7.334 1.00 30.60 216 VAL B O 1
ATOM 4058 N N . VAL B 1 217 ? 11.342 89.541 8.196 1.00 27.94 217 VAL B N 1
ATOM 4059 C CA . VAL B 1 217 ? 11.958 88.594 7.285 1.00 27.82 217 VAL B CA 1
ATOM 4060 C C . VAL B 1 217 ? 10.826 88.005 6.435 1.00 29.16 217 VAL B C 1
ATOM 4061 O O . VAL B 1 217 ? 9.720 87.799 6.932 1.00 29.45 217 VAL B O 1
ATOM 4065 N N . ALA B 1 218 ? 11.093 87.765 5.153 1.00 29.30 218 ALA B N 1
ATOM 4066 C CA . ALA B 1 218 ? 10.085 87.193 4.264 1.00 28.76 218 ALA B CA 1
ATOM 4067 C C . ALA B 1 218 ? 10.713 86.111 3.403 1.00 30.12 218 ALA B C 1
ATOM 4068 O O . ALA B 1 218 ? 11.881 86.214 3.028 1.00 32.47 218 ALA B O 1
ATOM 4070 N N . VAL B 1 219 ? 9.951 85.070 3.096 1.00 29.97 219 VAL B N 1
ATOM 4071 C CA . VAL B 1 219 ? 10.445 83.979 2.260 1.00 32.44 219 VAL B CA 1
ATOM 4072 C C . VAL B 1 219 ? 9.651 83.977 0.961 1.00 35.25 219 VAL B C 1
ATOM 4073 O O . VAL B 1 219 ? 8.426 83.891 0.987 1.00 37.16 219 VAL B O 1
ATOM 4077 N N . SER B 1 220 ? 10.346 84.057 -0.170 1.00 37.29 220 SER B N 1
ATOM 4078 C CA . SER B 1 220 ? 9.686 84.085 -1.471 1.00 38.73 220 SER B CA 1
ATOM 4079 C C . SER B 1 220 ? 8.836 82.854 -1.786 1.00 39.78 220 SER B C 1
ATOM 4080 O O . SER B 1 220 ? 9.300 81.717 -1.682 1.00 38.94 220 SER B O 1
ATOM 4083 N N . PRO B 1 221 ? 7.570 83.075 -2.185 1.00 41.75 221 PRO B N 1
ATOM 4084 C CA . PRO B 1 221 ? 6.659 81.980 -2.521 1.00 44.47 221 PRO B CA 1
ATOM 4085 C C . PRO B 1 221 ? 6.843 81.527 -3.974 1.00 47.96 221 PRO B C 1
ATOM 4086 O O . PRO B 1 221 ? 6.273 80.516 -4.399 1.00 48.36 221 PRO B O 1
ATOM 4090 N N . ILE B 1 222 ? 7.645 82.281 -4.724 1.00 50.72 222 ILE B N 1
ATOM 4091 C CA . ILE B 1 222 ? 7.916 81.962 -6.121 1.00 54.35 222 ILE B CA 1
ATOM 4092 C C . ILE B 1 222 ? 9.311 81.368 -6.315 1.00 56.58 222 ILE B C 1
ATOM 4093 O O . ILE B 1 222 ? 10.299 81.900 -5.803 1.00 56.51 222 ILE B O 1
ATOM 4098 N N . ILE B 1 223 ? 9.378 80.265 -7.056 1.00 59.09 223 ILE B N 1
ATOM 4099 C CA . ILE B 1 223 ? 10.640 79.604 -7.348 1.00 62.09 223 ILE B CA 1
ATOM 4100 C C . ILE B 1 223 ? 10.904 79.796 -8.832 1.00 65.15 223 ILE B C 1
ATOM 4101 O O . ILE B 1 223 ? 10.831 78.848 -9.614 1.00 66.73 223 ILE B O 1
ATOM 4106 N N . GLY B 1 224 ? 11.198 81.032 -9.219 1.00 67.59 224 GLY B N 1
ATOM 4107 C CA . GLY B 1 224 ? 11.461 81.323 -10.615 1.00 69.95 224 GLY B CA 1
ATOM 4108 C C . GLY B 1 224 ? 10.535 82.397 -11.148 1.00 72.03 224 GLY B C 1
ATOM 4109 O O . GLY B 1 224 ? 10.709 83.583 -10.844 1.00 71.75 224 GLY B O 1
ATOM 4110 N N . ASN B 1 225 ? 9.543 81.976 -11.931 1.00 73.94 225 ASN B N 1
ATOM 4111 C CA . ASN B 1 225 ? 8.574 82.889 -12.531 1.00 75.89 225 ASN B CA 1
ATOM 4112 C C . ASN B 1 225 ? 7.139 82.465 -12.195 1.00 76.38 225 ASN B C 1
ATOM 4113 O O . ASN B 1 225 ? 6.174 83.044 -12.697 1.00 76.77 225 ASN B O 1
ATOM 4118 N N . ALA B 1 226 ? 7.010 81.449 -11.344 1.00 76.81 226 ALA B N 1
ATOM 4119 C CA . ALA B 1 226 ? 5.704 80.940 -10.922 1.00 76.26 226 ALA B CA 1
ATOM 4120 C C . ALA B 1 226 ? 5.774 80.342 -9.511 1.00 75.91 226 ALA B C 1
ATOM 4121 O O . ALA B 1 226 ? 6.782 79.743 -9.122 1.00 74.73 226 ALA B O 1
ATOM 4123 N N . PRO B 1 227 ? 4.694 80.500 -8.727 1.00 75.84 227 PRO B N 1
ATOM 4124 C CA . PRO B 1 227 ? 4.622 79.980 -7.356 1.00 75.48 227 PRO B CA 1
ATOM 4125 C C . PRO B 1 227 ? 4.525 78.455 -7.320 1.00 74.66 227 PRO B C 1
ATOM 4126 O O . PRO B 1 227 ? 4.096 77.829 -8.294 1.00 74.88 227 PRO B O 1
ATOM 4130 N N . VAL B 1 228 ? 4.928 77.867 -6.196 1.00 73.55 228 VAL B N 1
ATOM 4131 C CA . VAL B 1 228 ? 4.889 76.418 -6.030 1.00 72.50 228 VAL B CA 1
ATOM 4132 C C . VAL B 1 228 ? 3.460 75.917 -6.207 1.00 72.54 228 VAL B C 1
ATOM 4133 O O . VAL B 1 228 ? 3.238 74.784 -6.640 1.00 72.66 228 VAL B O 1
ATOM 4137 N N . SER B 1 229 ? 2.497 76.771 -5.863 1.00 72.34 229 SER B N 1
ATOM 4138 C CA . SER B 1 229 ? 1.076 76.444 -5.989 1.00 72.11 229 SER B CA 1
ATOM 4139 C C . SER B 1 229 ? 0.214 77.669 -5.693 1.00 71.64 229 SER B C 1
ATOM 4140 O O . SER B 1 229 ? 0.705 78.685 -5.190 1.00 71.53 229 SER B O 1
ATOM 4143 N N . GLY B 1 230 ? -1.073 77.569 -6.009 1.00 71.04 230 GLY B N 1
ATOM 4144 C CA . GLY B 1 230 ? -1.975 78.678 -5.761 1.00 70.16 230 GLY B CA 1
ATOM 4145 C C . GLY B 1 230 ? -2.230 79.522 -6.996 1.00 69.59 230 GLY B C 1
ATOM 4146 O O . GLY B 1 230 ? -1.560 79.362 -8.020 1.00 69.15 230 GLY B O 1
ATOM 4147 N N . PRO B 1 231 ? -3.205 80.439 -6.927 1.00 69.11 231 PRO B N 1
ATOM 4148 C CA . PRO B 1 231 ? -3.568 81.326 -8.035 1.00 68.26 231 PRO B CA 1
ATOM 4149 C C . PRO B 1 231 ? -2.699 82.584 -8.111 1.00 67.17 231 PRO B C 1
ATOM 4150 O O . PRO B 1 231 ? -3.137 83.615 -8.623 1.00 66.31 231 PRO B O 1
ATOM 4154 N N . ALA B 1 232 ? -1.474 82.492 -7.599 1.00 66.80 232 ALA B N 1
ATOM 4155 C CA . ALA B 1 232 ? -0.546 83.624 -7.603 1.00 66.37 232 ALA B CA 1
ATOM 4156 C C . ALA B 1 232 ? -0.134 83.995 -9.028 1.00 65.93 232 ALA B C 1
ATOM 4157 O O . ALA B 1 232 ? 0.221 85.144 -9.307 1.00 64.63 232 ALA B O 1
ATOM 4159 N N . GLY B 1 233 ? -0.193 83.015 -9.925 1.00 65.63 233 GLY B N 1
ATOM 4160 C CA . GLY B 1 233 ? 0.173 83.257 -11.308 1.00 65.91 233 GLY B CA 1
ATOM 4161 C C . GLY B 1 233 ? -0.740 84.250 -12.008 1.00 66.21 233 GLY B C 1
ATOM 4162 O O . GLY B 1 233 ? -0.313 84.946 -12.930 1.00 67.20 233 GLY B O 1
ATOM 4163 N N . LYS B 1 234 ? -1.994 84.326 -11.573 1.00 65.47 234 LYS B N 1
ATOM 4164 C CA . LYS B 1 234 ? -2.951 85.244 -12.180 1.00 65.34 234 LYS B CA 1
ATOM 4165 C C . LYS B 1 234 ? -3.238 86.470 -11.319 1.00 65.49 234 LYS B C 1
ATOM 4166 O O . LYS B 1 234 ? -3.255 87.598 -11.814 1.00 65.62 234 LYS B O 1
ATOM 4172 N N . LEU B 1 235 ? -3.460 86.246 -10.029 1.00 65.30 235 LEU B N 1
ATOM 4173 C CA . LEU B 1 235 ? -3.768 87.334 -9.108 1.00 65.82 235 LEU B CA 1
ATOM 4174 C C . LEU B 1 235 ? -2.692 88.418 -9.018 1.00 66.54 235 LEU B C 1
ATOM 4175 O O . LEU B 1 235 ? -3.008 89.603 -8.895 1.00 66.36 235 LEU B O 1
ATOM 4188 N N . PRO B 1 237 ? -0.139 89.405 -11.397 1.00 68.54 237 PRO B N 1
ATOM 4189 C CA . PRO B 1 237 ? -0.067 90.314 -12.543 1.00 67.98 237 PRO B CA 1
ATOM 4190 C C . PRO B 1 237 ? -1.289 91.227 -12.609 1.00 67.56 237 PRO B C 1
ATOM 4191 O O . PRO B 1 237 ? -1.176 92.412 -12.932 1.00 67.70 237 PRO B O 1
ATOM 4195 N N . ALA B 1 238 ? -2.453 90.675 -12.283 1.00 66.71 238 ALA B N 1
ATOM 4196 C CA . ALA B 1 238 ? -3.691 91.441 -12.305 1.00 66.38 238 ALA B CA 1
ATOM 4197 C C . ALA B 1 238 ? -3.607 92.657 -11.383 1.00 66.46 238 ALA B C 1
ATOM 4198 O O . ALA B 1 238 ? -4.435 93.563 -11.463 1.00 65.93 238 ALA B O 1
ATOM 4200 N N . CYS B 1 239 ? -2.609 92.671 -10.505 1.00 66.54 239 CYS B N 1
ATOM 4201 C CA . CYS B 1 239 ? -2.420 93.794 -9.591 1.00 67.13 239 CYS B CA 1
ATOM 4202 C C . CYS B 1 239 ? -1.169 94.586 -9.961 1.00 67.33 239 CYS B C 1
ATOM 4203 O O . CYS B 1 239 ? -0.676 95.387 -9.164 1.00 67.64 239 CYS B O 1
ATOM 4206 N N . GLY B 1 240 ? -0.657 94.347 -11.167 1.00 66.92 240 GLY B N 1
ATOM 4207 C CA . GLY B 1 240 ? 0.525 95.056 -11.635 1.00 65.86 240 GLY B CA 1
ATOM 4208 C C . GLY B 1 240 ? 1.795 94.683 -10.901 1.00 65.09 240 GLY B C 1
ATOM 4209 O O . GLY B 1 240 ? 2.638 95.541 -10.617 1.00 64.45 240 GLY B O 1
ATOM 4210 N N . ILE B 1 241 ? 1.930 93.393 -10.607 1.00 64.46 241 ILE B N 1
ATOM 4211 C CA . ILE B 1 241 ? 3.087 92.877 -9.891 1.00 63.76 241 ILE B CA 1
ATOM 4212 C C . ILE B 1 241 ? 3.758 91.761 -10.681 1.00 64.12 241 ILE B C 1
ATOM 4213 O O . ILE B 1 241 ? 3.123 90.772 -11.037 1.00 64.29 241 ILE B O 1
ATOM 4218 N N . GLU B 1 242 ? 5.046 91.929 -10.956 1.00 64.96 242 GLU B N 1
ATOM 4219 C CA . GLU B 1 242 ? 5.811 90.936 -11.700 1.00 66.75 242 GLU B CA 1
ATOM 4220 C C . GLU B 1 242 ? 5.866 89.635 -10.903 1.00 66.08 242 GLU B C 1
ATOM 4221 O O . GLU B 1 242 ? 6.237 89.636 -9.730 1.00 66.87 242 GLU B O 1
ATOM 4227 N N . VAL B 1 243 ? 5.488 88.528 -11.534 1.00 64.57 243 VAL B N 1
ATOM 4228 C CA . VAL B 1 243 ? 5.501 87.235 -10.861 1.00 63.34 243 VAL B CA 1
ATOM 4229 C C . VAL B 1 243 ? 6.918 86.662 -10.776 1.00 63.20 243 VAL B C 1
ATOM 4230 O O . VAL B 1 243 ? 7.295 85.786 -11.552 1.00 63.11 243 VAL B O 1
ATOM 4234 N N . SER B 1 244 ? 7.698 87.170 -9.827 1.00 63.01 244 SER B N 1
ATOM 4235 C CA . SER B 1 244 ? 9.069 86.713 -9.619 1.00 63.12 244 SER B CA 1
ATOM 4236 C C . SER B 1 244 ? 9.482 87.022 -8.186 1.00 63.49 244 SER B C 1
ATOM 4237 O O . SER B 1 244 ? 8.816 87.797 -7.496 1.00 63.70 244 SER B O 1
ATOM 4240 N N . SER B 1 245 ? 10.583 86.426 -7.741 1.00 63.62 245 SER B N 1
ATOM 4241 C CA . SER B 1 245 ? 11.070 86.671 -6.389 1.00 64.11 245 SER B CA 1
ATOM 4242 C C . SER B 1 245 ? 11.320 88.158 -6.207 1.00 64.12 245 SER B C 1
ATOM 4243 O O . SER B 1 245 ? 11.118 88.705 -5.125 1.00 64.81 245 SER B O 1
ATOM 4254 N N . GLY B 1 247 ? 9.663 90.513 -7.632 1.00 57.63 247 GLY B N 1
ATOM 4255 C CA . GLY B 1 247 ? 8.385 91.188 -7.532 1.00 54.53 247 GLY B CA 1
ATOM 4256 C C . GLY B 1 247 ? 7.886 91.176 -6.102 1.00 52.80 247 GLY B C 1
ATOM 4257 O O . GLY B 1 247 ? 7.462 92.209 -5.569 1.00 52.42 247 GLY B O 1
ATOM 4258 N N . VAL B 1 248 ? 7.941 90.002 -5.475 1.00 50.43 248 VAL B N 1
ATOM 4259 C CA . VAL B 1 248 ? 7.496 89.860 -4.092 1.00 48.57 248 VAL B CA 1
ATOM 4260 C C . VAL B 1 248 ? 8.292 90.797 -3.196 1.00 48.11 248 VAL B C 1
ATOM 4261 O O . VAL B 1 248 ? 7.727 91.474 -2.337 1.00 47.64 248 VAL B O 1
ATOM 4265 N N . ALA B 1 249 ? 9.605 90.833 -3.409 1.00 48.32 249 ALA B N 1
ATOM 4266 C CA . ALA B 1 249 ? 10.496 91.695 -2.635 1.00 48.59 249 ALA B CA 1
ATOM 4267 C C . ALA B 1 249 ? 10.090 93.163 -2.775 1.00 49.18 249 ALA B C 1
ATOM 4268 O O . ALA B 1 249 ? 10.008 93.893 -1.784 1.00 47.19 249 ALA B O 1
ATOM 4270 N N . GLU B 1 250 ? 9.841 93.589 -4.011 1.00 50.97 250 GLU B N 1
ATOM 4271 C CA . GLU B 1 250 ? 9.438 94.966 -4.270 1.00 52.47 250 GLU B CA 1
ATOM 4272 C C . GLU B 1 250 ? 8.098 95.247 -3.623 1.00 51.53 250 GLU B C 1
ATOM 4273 O O . GLU B 1 250 ? 7.830 96.367 -3.187 1.00 50.79 250 GLU B O 1
ATOM 4279 N N . TYR B 1 251 ? 7.255 94.223 -3.562 1.00 49.97 251 TYR B N 1
ATOM 4280 C CA . TYR B 1 251 ? 5.943 94.388 -2.966 1.00 50.17 251 TYR B CA 1
ATOM 4281 C C . TYR B 1 251 ? 6.050 94.723 -1.474 1.00 50.21 251 TYR B C 1
ATOM 4282 O O . TYR B 1 251 ? 5.314 95.578 -0.977 1.00 50.38 251 TYR B O 1
ATOM 4291 N N . TYR B 1 252 ? 6.974 94.070 -0.770 1.00 49.10 252 TYR B N 1
ATOM 4292 C CA . TYR B 1 252 ? 7.159 94.311 0.665 1.00 49.48 252 TYR B CA 1
ATOM 4293 C C . TYR B 1 252 ? 8.246 95.336 0.937 1.00 50.62 252 TYR B C 1
ATOM 4294 O O . TYR B 1 252 ? 8.565 95.636 2.093 1.00 49.45 252 TYR B O 1
ATOM 4303 N N . GLN B 1 253 ? 8.811 95.853 -0.148 1.00 52.33 253 GLN B N 1
ATOM 4304 C CA . GLN B 1 253 ? 9.878 96.842 -0.102 1.00 54.16 253 GLN B CA 1
ATOM 4305 C C . GLN B 1 253 ? 9.797 97.831 1.062 1.00 53.21 253 GLN B C 1
ATOM 4306 O O . GLN B 1 253 ? 10.776 98.040 1.769 1.00 52.70 253 GLN B O 1
ATOM 4312 N N . ASP B 1 254 ? 8.632 98.432 1.256 1.00 53.51 254 ASP B N 1
ATOM 4313 C CA . ASP B 1 254 ? 8.436 99.410 2.322 1.00 54.19 254 ASP B CA 1
ATOM 4314 C C . ASP B 1 254 ? 8.873 99.011 3.733 1.00 52.82 254 ASP B C 1
ATOM 4315 O O . ASP B 1 254 ? 9.153 99.880 4.557 1.00 51.70 254 ASP B O 1
ATOM 4320 N N . PHE B 1 255 ? 8.932 97.715 4.025 1.00 50.64 255 PHE B N 1
ATOM 4321 C CA . PHE B 1 255 ? 9.307 97.293 5.372 1.00 48.31 255 PHE B CA 1
ATOM 4322 C C . PHE B 1 255 ? 10.124 95.999 5.457 1.00 46.26 255 PHE B C 1
ATOM 4323 O O . PHE B 1 255 ? 10.363 95.486 6.551 1.00 45.06 255 PHE B O 1
ATOM 4331 N N . LEU B 1 256 ? 10.557 95.478 4.318 1.00 44.08 256 LEU B N 1
ATOM 4332 C CA . LEU B 1 256 ? 11.322 94.238 4.309 1.00 45.26 256 LEU B CA 1
ATOM 4333 C C . LEU B 1 256 ? 12.810 94.444 4.629 1.00 46.04 256 LEU B C 1
ATOM 4334 O O . LEU B 1 256 ? 13.511 95.178 3.931 1.00 47.33 256 LEU B O 1
ATOM 4339 N N . ASP B 1 257 ? 13.285 93.796 5.690 1.00 45.17 257 ASP B N 1
ATOM 4340 C CA . ASP B 1 257 ? 14.687 93.895 6.085 1.00 43.80 257 ASP B CA 1
ATOM 4341 C C . ASP B 1 257 ? 15.505 92.758 5.482 1.00 43.66 257 ASP B C 1
ATOM 4342 O O . ASP B 1 257 ? 16.572 92.983 4.918 1.00 44.33 257 ASP B O 1
ATOM 4347 N N . VAL B 1 258 ? 14.998 91.536 5.604 1.00 42.68 258 VAL B N 1
ATOM 4348 C CA . VAL B 1 258 ? 15.683 90.362 5.072 1.00 41.46 258 VAL B CA 1
ATOM 4349 C C . VAL B 1 258 ? 14.758 89.567 4.158 1.00 41.23 258 VAL B C 1
ATOM 4350 O O . VAL B 1 258 ? 13.587 89.363 4.479 1.00 43.15 258 VAL B O 1
ATOM 4354 N N . PHE B 1 259 ? 15.284 89.108 3.028 1.00 40.94 259 PHE B N 1
ATOM 4355 C CA . PHE B 1 259 ? 14.499 88.338 2.068 1.00 41.16 259 PHE B CA 1
ATOM 4356 C C . PHE B 1 259 ? 15.170 86.995 1.796 1.00 41.61 259 PHE B C 1
ATOM 4357 O O . PHE B 1 259 ? 16.387 86.922 1.665 1.00 42.69 259 PHE B O 1
ATOM 4365 N N . VAL B 1 260 ? 14.384 85.930 1.704 1.00 42.62 260 VAL B N 1
ATOM 4366 C CA . VAL B 1 260 ? 14.944 84.606 1.446 1.00 43.13 260 VAL B CA 1
ATOM 4367 C C . VAL B 1 260 ? 14.307 83.973 0.216 1.00 44.96 260 VAL B C 1
ATOM 4368 O O . VAL B 1 260 ? 13.134 83.613 0.249 1.00 46.68 260 VAL B O 1
ATOM 4372 N N . PHE B 1 261 ? 15.058 83.840 -0.871 1.00 46.78 261 PHE B N 1
ATOM 4373 C CA . PHE B 1 261 ? 14.493 83.220 -2.066 1.00 50.29 261 PHE B CA 1
ATOM 4374 C C . PHE B 1 261 ? 15.168 81.897 -2.391 1.00 51.55 261 PHE B C 1
ATOM 4375 O O . PHE B 1 261 ? 16.183 81.545 -1.795 1.00 51.28 261 PHE B O 1
ATOM 4383 N N . ASP B 1 262 ? 14.593 81.163 -3.336 1.00 53.70 262 ASP B N 1
ATOM 4384 C CA . ASP B 1 262 ? 15.106 79.854 -3.697 1.00 56.39 262 ASP B CA 1
ATOM 4385 C C . ASP B 1 262 ? 16.478 79.851 -4.367 1.00 58.87 262 ASP B C 1
ATOM 4386 O O . ASP B 1 262 ? 16.892 80.836 -4.979 1.00 58.91 262 ASP B O 1
ATOM 4391 N N . GLU B 1 263 ? 17.174 78.722 -4.239 1.00 61.67 263 GLU B N 1
ATOM 4392 C CA . GLU B 1 263 ? 18.505 78.537 -4.811 1.00 64.09 263 GLU B CA 1
ATOM 4393 C C . GLU B 1 263 ? 18.464 78.643 -6.323 1.00 66.20 263 GLU B C 1
ATOM 4394 O O . GLU B 1 263 ? 19.241 79.381 -6.921 1.00 68.57 263 GLU B O 1
ATOM 4400 N N . ARG B 1 264 ? 17.559 77.895 -6.941 1.00 68.27 264 ARG B N 1
ATOM 4401 C CA . ARG B 1 264 ? 17.436 77.905 -8.390 1.00 71.04 264 ARG B CA 1
ATOM 4402 C C . ARG B 1 264 ? 17.430 79.292 -9.025 1.00 73.49 264 ARG B C 1
ATOM 4403 O O . ARG B 1 264 ? 18.000 79.475 -10.098 1.00 74.74 264 ARG B O 1
ATOM 4411 N N . ASP B 1 265 ? 16.799 80.269 -8.380 1.00 76.08 265 ASP B N 1
ATOM 4412 C CA . ASP B 1 265 ? 16.736 81.612 -8.949 1.00 80.11 265 ASP B CA 1
ATOM 4413 C C . ASP B 1 265 ? 18.091 82.222 -9.286 1.00 82.25 265 ASP B C 1
ATOM 4414 O O . ASP B 1 265 ? 18.289 82.726 -10.397 1.00 82.95 265 ASP B O 1
ATOM 4419 N N . ARG B 1 266 ? 19.019 82.178 -8.333 1.00 84.64 266 ARG B N 1
ATOM 4420 C CA . ARG B 1 266 ? 20.350 82.745 -8.535 1.00 87.22 266 ARG B CA 1
ATOM 4421 C C . ARG B 1 266 ? 20.177 84.151 -9.103 1.00 88.25 266 ARG B C 1
ATOM 4422 O O . ARG B 1 266 ? 20.584 84.446 -10.229 1.00 88.15 266 ARG B O 1
ATOM 4430 N N . ALA B 1 267 ? 19.549 85.012 -8.312 1.00 89.52 267 ALA B N 1
ATOM 4431 C CA . ALA B 1 267 ? 19.300 86.379 -8.730 1.00 91.06 267 ALA B CA 1
ATOM 4432 C C . ALA B 1 267 ? 20.364 87.339 -8.208 1.00 92.14 267 ALA B C 1
ATOM 4433 O O . ALA B 1 267 ? 21.127 87.012 -7.296 1.00 91.42 267 ALA B O 1
ATOM 4435 N N . ASP B 1 268 ? 20.399 88.524 -8.810 1.00 93.99 268 ASP B N 1
ATOM 4436 C CA . ASP B 1 268 ? 21.352 89.567 -8.453 1.00 95.81 268 ASP B CA 1
ATOM 4437 C C . ASP B 1 268 ? 21.149 90.015 -7.009 1.00 96.19 268 ASP B C 1
ATOM 4438 O O . ASP B 1 268 ? 20.314 90.882 -6.724 1.00 96.05 268 ASP B O 1
ATOM 4443 N N . GLU B 1 269 ? 21.916 89.416 -6.105 1.00 96.65 269 GLU B N 1
ATOM 4444 C CA . GLU B 1 269 ? 21.835 89.751 -4.691 1.00 97.16 269 GLU B CA 1
ATOM 4445 C C . GLU B 1 269 ? 22.191 91.220 -4.449 1.00 96.97 269 GLU B C 1
ATOM 4446 O O . GLU B 1 269 ? 21.892 91.772 -3.386 1.00 96.95 269 GLU B O 1
ATOM 4452 N N . PHE B 1 270 ? 22.820 91.849 -5.441 1.00 96.44 270 PHE B N 1
ATOM 4453 C CA . PHE B 1 270 ? 23.202 93.256 -5.339 1.00 96.18 270 PHE B CA 1
ATOM 4454 C C . PHE B 1 270 ? 21.967 94.100 -5.655 1.00 95.58 270 PHE B C 1
ATOM 4455 O O . PHE B 1 270 ? 21.817 95.222 -5.158 1.00 95.74 270 PHE B O 1
ATOM 4463 N N . ALA B 1 271 ? 21.086 93.543 -6.484 1.00 94.02 271 ALA B N 1
ATOM 4464 C CA . ALA B 1 271 ? 19.852 94.217 -6.875 1.00 92.27 271 ALA B CA 1
ATOM 4465 C C . ALA B 1 271 ? 18.922 94.341 -5.669 1.00 91.26 271 ALA B C 1
ATOM 4466 O O . ALA B 1 271 ? 18.308 95.391 -5.453 1.00 90.70 271 ALA B O 1
ATOM 4468 N N . PHE B 1 272 ? 18.822 93.266 -4.885 1.00 89.71 272 PHE B N 1
ATOM 4469 C CA . PHE B 1 272 ? 17.974 93.268 -3.694 1.00 88.07 272 PHE B CA 1
ATOM 4470 C C . PHE B 1 272 ? 18.442 94.343 -2.719 1.00 88.23 272 PHE B C 1
ATOM 4471 O O . PHE B 1 272 ? 17.628 94.996 -2.061 1.00 88.52 272 PHE B O 1
ATOM 4479 N N . GLU B 1 273 ? 19.756 94.519 -2.626 1.00 88.04 273 GLU B N 1
ATOM 4480 C CA . GLU B 1 273 ? 20.314 95.527 -1.737 1.00 88.39 273 GLU B CA 1
ATOM 4481 C C . GLU B 1 273 ? 19.829 96.907 -2.153 1.00 88.26 273 GLU B C 1
ATOM 4482 O O . GLU B 1 273 ? 19.679 97.798 -1.315 1.00 88.61 273 GLU B O 1
ATOM 4488 N N . ARG B 1 274 ? 19.582 97.081 -3.448 1.00 87.94 274 ARG B N 1
ATOM 4489 C CA . ARG B 1 274 ? 19.090 98.359 -3.947 1.00 87.70 274 ARG B CA 1
ATOM 4490 C C . ARG B 1 274 ? 17.716 98.660 -3.353 1.00 86.41 274 ARG B C 1
ATOM 4491 O O . ARG B 1 274 ? 17.411 99.812 -3.031 1.00 85.75 274 ARG B O 1
ATOM 4499 N N . LEU B 1 275 ? 16.896 97.619 -3.206 1.00 84.69 275 LEU B N 1
ATOM 4500 C CA . LEU B 1 275 ? 15.557 97.759 -2.634 1.00 82.78 275 LEU B CA 1
ATOM 4501 C C . LEU B 1 275 ? 15.661 98.121 -1.159 1.00 81.63 275 LEU B C 1
ATOM 4502 O O . LEU B 1 275 ? 14.699 98.599 -0.549 1.00 82.09 275 LEU B O 1
ATOM 4507 N N . GLY B 1 276 ? 16.840 97.882 -0.593 1.00 79.78 276 GLY B N 1
ATOM 4508 C CA . GLY B 1 276 ? 17.076 98.201 0.801 1.00 76.65 276 GLY B CA 1
ATOM 4509 C C . GLY B 1 276 ? 16.870 97.030 1.736 1.00 74.23 276 GLY B C 1
ATOM 4510 O O . GLY B 1 276 ? 16.446 97.212 2.880 1.00 75.27 276 GLY B O 1
ATOM 4511 N N . CYS B 1 277 ? 17.167 95.825 1.264 1.00 70.56 277 CYS B N 1
ATOM 4512 C CA . CYS B 1 277 ? 16.996 94.652 2.105 1.00 67.70 277 CYS B CA 1
ATOM 4513 C C . CYS B 1 277 ? 18.073 93.615 1.825 1.00 66.20 277 CYS B C 1
ATOM 4514 O O . CYS B 1 277 ? 18.516 93.459 0.688 1.00 66.28 277 CYS B O 1
ATOM 4517 N N . HIS B 1 278 ? 18.493 92.912 2.870 1.00 63.90 278 HIS B N 1
ATOM 4518 C CA . HIS B 1 278 ? 19.504 91.879 2.729 1.00 62.01 278 HIS B CA 1
ATOM 4519 C C . HIS B 1 278 ? 18.828 90.598 2.270 1.00 59.90 278 HIS B C 1
ATOM 4520 O O . HIS B 1 278 ? 17.829 90.182 2.845 1.00 59.92 278 HIS B O 1
ATOM 4527 N N . ALA B 1 279 ? 19.371 89.971 1.236 1.00 57.32 279 ALA B N 1
ATOM 4528 C CA . ALA B 1 279 ? 18.779 88.750 0.716 1.00 56.56 279 ALA B CA 1
ATOM 4529 C C . ALA B 1 279 ? 19.728 87.566 0.733 1.00 55.40 279 ALA B C 1
ATOM 4530 O O . ALA B 1 279 ? 20.923 87.723 0.540 1.00 56.88 279 ALA B O 1
ATOM 4532 N N . SER B 1 280 ? 19.188 86.378 0.979 1.00 54.79 280 SER B N 1
ATOM 4533 C CA . SER B 1 280 ? 19.982 85.155 0.990 1.00 53.93 280 SER B CA 1
ATOM 4534 C C . SER B 1 280 ? 19.153 84.044 0.368 1.00 52.90 280 SER B C 1
ATOM 4535 O O . SER B 1 280 ? 17.929 84.132 0.304 1.00 53.17 280 SER B O 1
ATOM 4538 N N . ARG B 1 281 ? 19.818 82.998 -0.098 1.00 51.99 281 ARG B N 1
ATOM 4539 C CA . ARG B 1 281 ? 19.113 81.903 -0.736 1.00 51.34 281 ARG B CA 1
ATOM 4540 C C . ARG B 1 281 ? 19.017 80.656 0.130 1.00 49.75 281 ARG B C 1
ATOM 4541 O O . ARG B 1 281 ? 19.750 80.509 1.106 1.00 49.51 281 ARG B O 1
ATOM 4549 N N . ALA B 1 282 ? 18.085 79.775 -0.230 1.00 47.74 282 ALA B N 1
ATOM 4550 C CA . ALA B 1 282 ? 17.867 78.519 0.482 1.00 45.74 282 ALA B CA 1
ATOM 4551 C C . ALA B 1 282 ? 16.898 77.688 -0.337 1.00 44.94 282 ALA B C 1
ATOM 4552 O O . ALA B 1 282 ? 16.348 78.180 -1.320 1.00 45.03 282 ALA B O 1
ATOM 4554 N N . ASP B 1 283 ? 16.697 76.433 0.054 1.00 44.30 283 ASP B N 1
ATOM 4555 C CA . ASP B 1 283 ? 15.769 75.550 -0.651 1.00 44.66 283 ASP B CA 1
ATOM 4556 C C . ASP B 1 283 ? 14.379 75.767 -0.060 1.00 45.32 283 ASP B C 1
ATOM 4557 O O . ASP B 1 283 ? 14.062 75.262 1.017 1.00 45.06 283 ASP B O 1
ATOM 4562 N N . THR B 1 284 ? 13.553 76.525 -0.773 1.00 45.94 284 THR B N 1
ATOM 4563 C CA . THR B 1 284 ? 12.206 76.826 -0.305 1.00 46.52 284 THR B CA 1
ATOM 4564 C C . THR B 1 284 ? 11.153 75.810 -0.727 1.00 47.36 284 THR B C 1
ATOM 4565 O O . THR B 1 284 ? 9.974 75.994 -0.431 1.00 49.59 284 THR B O 1
ATOM 4569 N N . LEU B 1 285 ? 11.561 74.753 -1.420 1.00 47.73 285 LEU B N 1
ATOM 4570 C CA . LEU B 1 285 ? 10.615 73.735 -1.873 1.00 48.18 285 LEU B CA 1
ATOM 4571 C C . LEU B 1 285 ? 10.451 72.695 -0.777 1.00 46.87 285 LEU B C 1
ATOM 4572 O O . LEU B 1 285 ? 11.169 71.701 -0.734 1.00 47.12 285 LEU B O 1
ATOM 4585 N N . THR B 1 287 ? 9.189 69.725 0.499 1.00 41.12 287 THR B N 1
ATOM 4586 C CA . THR B 1 287 ? 8.546 68.476 0.148 1.00 38.34 287 THR B CA 1
ATOM 4587 C C . THR B 1 287 ? 8.336 67.568 1.355 1.00 36.47 287 THR B C 1
ATOM 4588 O O . THR B 1 287 ? 7.746 66.502 1.238 1.00 36.42 287 THR B O 1
ATOM 4592 N N . SER B 1 288 ? 8.813 67.981 2.520 1.00 35.35 288 SER B N 1
ATOM 4593 C CA . SER B 1 288 ? 8.632 67.170 3.723 1.00 34.62 288 SER B CA 1
ATOM 4594 C C . SER B 1 288 ? 8.896 68.031 4.935 1.00 33.68 288 SER B C 1
ATOM 4595 O O . SER B 1 288 ? 9.397 69.148 4.800 1.00 32.27 288 SER B O 1
ATOM 4598 N N . THR B 1 289 ? 8.568 67.515 6.116 1.00 33.40 289 THR B N 1
ATOM 4599 C CA . THR B 1 289 ? 8.799 68.264 7.342 1.00 34.58 289 THR B CA 1
ATOM 4600 C C . THR B 1 289 ? 10.294 68.591 7.482 1.00 34.86 289 THR B C 1
ATOM 4601 O O . THR B 1 289 ? 10.654 69.722 7.825 1.00 32.40 289 THR B O 1
ATOM 4605 N N . GLU B 1 290 ? 11.158 67.615 7.195 1.00 35.96 290 GLU B N 1
ATOM 4606 C CA . GLU B 1 290 ? 12.605 67.828 7.297 1.00 38.04 290 GLU B CA 1
ATOM 4607 C C . GLU B 1 290 ? 13.056 68.991 6.436 1.00 36.08 290 GLU B C 1
ATOM 4608 O O . GLU B 1 290 ? 13.876 69.805 6.858 1.00 35.51 290 GLU B O 1
ATOM 4614 N N . LYS B 1 291 ? 12.524 69.067 5.225 1.00 35.00 291 LYS B N 1
ATOM 4615 C CA . LYS B 1 291 ? 12.868 70.160 4.335 1.00 35.40 291 LYS B CA 1
ATOM 4616 C C . LYS B 1 291 ? 12.376 71.470 4.942 1.00 33.68 291 LYS B C 1
ATOM 4617 O O . LYS B 1 291 ? 13.063 72.485 4.854 1.00 33.54 291 LYS B O 1
ATOM 4623 N N . SER B 1 292 ? 11.188 71.443 5.551 1.00 32.19 292 SER B N 1
ATOM 4624 C CA . SER B 1 292 ? 10.612 72.633 6.183 1.00 32.46 292 SER B CA 1
ATOM 4625 C C . SER B 1 292 ? 11.482 73.056 7.359 1.00 31.23 292 SER B C 1
ATOM 4626 O O . SER B 1 292 ? 11.791 74.237 7.532 1.00 29.09 292 SER B O 1
ATOM 4629 N N . LYS B 1 293 ? 11.870 72.071 8.162 1.00 30.86 293 LYS B N 1
ATOM 4630 C CA . LYS B 1 293 ? 12.718 72.309 9.319 1.00 32.14 293 LYS B CA 1
ATOM 4631 C C . LYS B 1 293 ? 14.029 72.952 8.878 1.00 32.74 293 LYS B C 1
ATOM 4632 O O . LYS B 1 293 ? 14.510 73.899 9.509 1.00 31.29 293 LYS B O 1
ATOM 4638 N N . GLU B 1 294 ? 14.600 72.467 7.781 1.00 33.27 294 GLU B N 1
ATOM 4639 C CA . GLU B 1 294 ? 15.858 73.047 7.324 1.00 35.76 294 GLU B CA 1
ATOM 4640 C C . GLU B 1 294 ? 15.684 74.485 6.867 1.00 33.80 294 GLU B C 1
ATOM 4641 O O . GLU B 1 294 ? 16.591 75.304 6.999 1.00 34.99 294 GLU B O 1
ATOM 4647 N N . LEU B 1 295 ? 14.517 74.803 6.331 1.00 31.23 295 LEU B N 1
ATOM 4648 C CA . LEU B 1 295 ? 14.286 76.155 5.868 1.00 29.56 295 LEU B CA 1
ATOM 4649 C C . LEU B 1 295 ? 14.009 77.039 7.077 1.00 28.04 295 LEU B C 1
ATOM 4650 O O . LEU B 1 295 ? 14.368 78.217 7.105 1.00 26.93 295 LEU B O 1
ATOM 4655 N N . ALA B 1 296 ? 13.385 76.455 8.091 1.00 27.80 296 ALA B N 1
ATOM 4656 C CA . ALA B 1 296 ? 13.073 77.208 9.291 1.00 27.45 296 ALA B CA 1
ATOM 4657 C C . ALA B 1 296 ? 14.366 77.615 10.001 1.00 28.03 296 ALA B C 1
ATOM 4658 O O . ALA B 1 296 ? 14.472 78.735 10.495 1.00 26.87 296 ALA B O 1
ATOM 4660 N N . GLU B 1 297 ? 15.358 76.724 10.032 1.00 28.89 297 GLU B N 1
ATOM 4661 C CA . GLU B 1 297 ? 16.626 77.041 10.696 1.00 30.38 297 GLU B CA 1
ATOM 4662 C C . GLU B 1 297 ? 17.307 78.219 10.014 1.00 30.16 297 GLU B C 1
ATOM 4663 O O . GLU B 1 297 ? 17.812 79.125 10.681 1.00 31.10 297 GLU B O 1
ATOM 4669 N N . ILE B 1 298 ? 17.319 78.203 8.685 1.00 30.36 298 ILE B N 1
ATOM 4670 C CA . ILE B 1 298 ? 17.934 79.275 7.910 1.00 30.44 298 ILE B CA 1
ATOM 4671 C C . ILE B 1 298 ? 17.222 80.579 8.220 1.00 31.16 298 ILE B C 1
ATOM 4672 O O . ILE B 1 298 ? 17.852 81.636 8.329 1.00 32.54 298 ILE B O 1
ATOM 4677 N N . VAL B 1 299 ? 15.903 80.502 8.373 1.00 31.43 299 VAL B N 1
ATOM 4678 C CA . VAL B 1 299 ? 15.118 81.685 8.695 1.00 30.58 299 VAL B CA 1
ATOM 4679 C C . VAL B 1 299 ? 15.463 82.206 10.079 1.00 29.76 299 VAL B C 1
ATOM 4680 O O . VAL B 1 299 ? 15.620 83.411 10.267 1.00 29.99 299 VAL B O 1
ATOM 4684 N N . VAL B 1 300 ? 15.570 81.308 11.054 1.00 28.87 300 VAL B N 1
ATOM 4685 C CA . VAL B 1 300 ? 15.907 81.730 12.410 1.00 29.87 300 VAL B CA 1
ATOM 4686 C C . VAL B 1 300 ? 17.266 82.409 12.421 1.00 30.71 300 VAL B C 1
ATOM 4687 O O . VAL B 1 300 ? 17.435 83.461 13.040 1.00 31.44 300 VAL B O 1
ATOM 4691 N N . GLN B 1 301 ? 18.233 81.809 11.731 1.00 30.29 301 GLN B N 1
ATOM 4692 C CA . GLN B 1 301 ? 19.574 82.370 11.644 1.00 30.60 301 GLN B CA 1
ATOM 4693 C C . GLN B 1 301 ? 19.497 83.773 11.043 1.00 29.38 301 GLN B C 1
ATOM 4694 O O . GLN B 1 301 ? 20.266 84.662 11.415 1.00 27.85 301 GLN B O 1
ATOM 4700 N N . ALA B 1 302 ? 18.565 83.968 10.114 1.00 28.57 302 ALA B N 1
ATOM 4701 C CA . ALA B 1 302 ? 18.393 85.266 9.477 1.00 28.86 302 ALA B CA 1
ATOM 4702 C C . ALA B 1 302 ? 18.024 86.322 10.507 1.00 30.49 302 ALA B C 1
ATOM 4703 O O . ALA B 1 302 ? 18.418 87.486 10.386 1.00 32.24 302 ALA B O 1
ATOM 4705 N N . PHE B 1 303 ? 17.263 85.920 11.520 1.00 29.68 303 PHE B N 1
ATOM 4706 C CA . PHE B 1 303 ? 16.853 86.849 12.563 1.00 30.73 303 PHE B CA 1
ATOM 4707 C C . PHE B 1 303 ? 18.002 87.126 13.529 1.00 32.47 303 PHE B C 1
ATOM 4708 O O . PHE B 1 303 ? 18.180 88.257 13.984 1.00 32.04 303 PHE B O 1
ATOM 4716 N N . LEU B 1 304 ? 18.782 86.090 13.829 1.00 34.05 304 LEU B N 1
ATOM 4717 C CA . LEU B 1 304 ? 19.915 86.196 14.747 1.00 34.59 304 LEU B CA 1
ATOM 4718 C C . LEU B 1 304 ? 21.054 87.040 14.188 1.00 38.06 304 LEU B C 1
ATOM 4719 O O . LEU B 1 304 ? 21.657 87.824 14.917 1.00 37.09 304 LEU B O 1
ATOM 4724 N N . GLU B 1 305 ? 21.355 86.871 12.901 1.00 42.22 305 GLU B N 1
ATOM 4725 C CA . GLU B 1 305 ? 22.431 87.629 12.268 1.00 48.48 305 GLU B CA 1
ATOM 4726 C C . GLU B 1 305 ? 22.104 89.108 12.181 1.00 52.01 305 GLU B C 1
ATOM 4727 O O . GLU B 1 305 ? 20.947 89.506 12.266 1.00 53.43 305 GLU B O 1
ATOM 4733 N N . HIS B 1 306 ? 23.133 89.926 12.013 1.00 57.93 306 HIS B N 1
ATOM 4734 C CA . HIS B 1 306 ? 22.946 91.367 11.925 1.00 63.32 306 HIS B CA 1
ATOM 4735 C C . HIS B 1 306 ? 23.681 91.942 10.714 1.00 64.25 306 HIS B C 1
ATOM 4736 O O . HIS B 1 306 ? 23.105 92.830 10.041 1.00 64.79 306 HIS B O 1
ATOM 4751 N N . ILE C 1 2 ? -99.117 73.926 49.585 1.00 30.56 2 ILE C N 1
ATOM 4752 C CA . ILE C 1 2 ? -97.840 73.772 48.912 1.00 29.61 2 ILE C CA 1
ATOM 4753 C C . ILE C 1 2 ? -97.939 74.219 47.459 1.00 29.13 2 ILE C C 1
ATOM 4754 O O . ILE C 1 2 ? -98.807 73.749 46.718 1.00 28.46 2 ILE C O 1
ATOM 4759 N N . ILE C 1 3 ? -97.053 75.127 47.059 1.00 27.88 3 ILE C N 1
ATOM 4760 C CA . ILE C 1 3 ? -97.043 75.619 45.687 1.00 27.28 3 ILE C CA 1
ATOM 4761 C C . ILE C 1 3 ? -95.707 75.273 45.016 1.00 28.54 3 ILE C C 1
ATOM 4762 O O . ILE C 1 3 ? -94.636 75.510 45.592 1.00 29.04 3 ILE C O 1
ATOM 4767 N N . PHE C 1 4 ? -95.782 74.690 43.818 1.00 27.33 4 PHE C N 1
ATOM 4768 C CA . PHE C 1 4 ? -94.600 74.330 43.033 1.00 25.91 4 PHE C CA 1
ATOM 4769 C C . PHE C 1 4 ? -94.306 75.560 42.182 1.00 27.43 4 PHE C C 1
ATOM 4770 O O . PHE C 1 4 ? -95.139 75.957 41.358 1.00 26.72 4 PHE C O 1
ATOM 4778 N N . SER C 1 5 ? -93.135 76.165 42.377 1.00 26.92 5 SER C N 1
ATOM 4779 C CA . SER C 1 5 ? -92.794 77.369 41.641 1.00 28.28 5 SER C CA 1
ATOM 4780 C C . SER C 1 5 ? -91.527 77.329 40.816 1.00 29.83 5 SER C C 1
ATOM 4781 O O . SER C 1 5 ? -90.499 76.797 41.228 1.00 31.19 5 SER C O 1
ATOM 4784 N N . GLY C 1 6 ? -91.606 77.944 39.651 1.00 31.10 6 GLY C N 1
ATOM 4785 C CA . GLY C 1 6 ? -90.460 78.019 38.779 1.00 32.08 6 GLY C CA 1
ATOM 4786 C C . GLY C 1 6 ? -90.829 79.037 37.733 1.00 33.53 6 GLY C C 1
ATOM 4787 O O . GLY C 1 6 ? -92.015 79.257 37.485 1.00 35.90 6 GLY C O 1
ATOM 4788 N N . GLY C 1 7 ? -89.837 79.672 37.127 1.00 33.08 7 GLY C N 1
ATOM 4789 C CA . GLY C 1 7 ? -90.129 80.646 36.096 1.00 31.61 7 GLY C CA 1
ATOM 4790 C C . GLY C 1 7 ? -90.774 81.909 36.623 1.00 33.32 7 GLY C C 1
ATOM 4791 O O . GLY C 1 7 ? -90.670 82.216 37.816 1.00 32.63 7 GLY C O 1
ATOM 4792 N N . THR C 1 8 ? -91.435 82.651 35.739 1.00 33.24 8 THR C N 1
ATOM 4793 C CA . THR C 1 8 ? -92.080 83.887 36.153 1.00 35.35 8 THR C CA 1
ATOM 4794 C C . THR C 1 8 ? -93.584 83.685 36.413 1.00 34.50 8 THR C C 1
ATOM 4795 O O . THR C 1 8 ? -94.202 84.457 37.136 1.00 34.61 8 THR C O 1
ATOM 4799 N N . GLY C 1 9 ? -94.158 82.632 35.843 1.00 34.72 9 GLY C N 1
ATOM 4800 C CA . GLY C 1 9 ? -95.574 82.376 36.038 1.00 33.31 9 GLY C CA 1
ATOM 4801 C C . GLY C 1 9 ? -96.022 82.237 37.484 1.00 32.73 9 GLY C C 1
ATOM 4802 O O . GLY C 1 9 ? -96.766 83.075 37.998 1.00 31.79 9 GLY C O 1
ATOM 4803 N N . THR C 1 10 ? -95.564 81.183 38.145 1.00 30.91 10 THR C N 1
ATOM 4804 C CA . THR C 1 10 ? -95.950 80.941 39.520 1.00 30.95 10 THR C CA 1
ATOM 4805 C C . THR C 1 10 ? -95.696 82.107 40.476 1.00 31.43 10 THR C C 1
ATOM 4806 O O . THR C 1 10 ? -96.516 82.403 41.347 1.00 29.84 10 THR C O 1
ATOM 4810 N N . PRO C 1 11 ? -94.547 82.775 40.340 1.00 32.93 11 PRO C N 1
ATOM 4811 C CA . PRO C 1 11 ? -94.342 83.888 41.262 1.00 33.18 11 PRO C CA 1
ATOM 4812 C C . PRO C 1 11 ? -95.376 84.989 41.020 1.00 32.47 11 PRO C C 1
ATOM 4813 O O . PRO C 1 11 ? -95.751 85.705 41.954 1.00 31.78 11 PRO C O 1
ATOM 4817 N N . LYS C 1 12 ? -95.869 85.122 39.790 1.00 31.11 12 LYS C N 1
ATOM 4818 C CA . LYS C 1 12 ? -96.889 86.143 39.542 1.00 30.77 12 LYS C CA 1
ATOM 4819 C C . LYS C 1 12 ? -98.196 85.777 40.247 1.00 28.59 12 LYS C C 1
ATOM 4820 O O . LYS C 1 12 ? -98.919 86.641 40.737 1.00 28.64 12 LYS C O 1
ATOM 4826 N N . LEU C 1 13 ? -98.486 84.487 40.310 1.00 26.19 13 LEU C N 1
ATOM 4827 C CA . LEU C 1 13 ? -99.687 84.010 40.964 1.00 25.80 13 LEU C CA 1
ATOM 4828 C C . LEU C 1 13 ? -99.511 84.136 42.480 1.00 27.18 13 LEU C C 1
ATOM 4829 O O . LEU C 1 13 ? -100.418 84.590 43.186 1.00 28.13 13 LEU C O 1
ATOM 4834 N N . LEU C 1 14 ? -98.344 83.744 42.984 1.00 25.48 14 LEU C N 1
ATOM 4835 C CA . LEU C 1 14 ? -98.069 83.858 44.405 1.00 24.20 14 LEU C CA 1
ATOM 4836 C C . LEU C 1 14 ? -98.248 85.306 44.828 1.00 25.39 14 LEU C C 1
ATOM 4837 O O . LEU C 1 14 ? -98.551 85.596 45.994 1.00 24.31 14 LEU C O 1
ATOM 4842 N N . ASP C 1 15 ? -98.069 86.222 43.880 1.00 25.91 15 ASP C N 1
ATOM 4843 C CA . ASP C 1 15 ? -98.218 87.637 44.178 1.00 26.74 15 ASP C CA 1
ATOM 4844 C C . ASP C 1 15 ? -99.660 87.894 44.597 1.00 26.54 15 ASP C C 1
ATOM 4845 O O . ASP C 1 15 ? -99.927 88.773 45.409 1.00 28.50 15 ASP C O 1
ATOM 4850 N N . GLY C 1 16 ? -100.583 87.112 44.043 1.00 26.49 16 GLY C N 1
ATOM 4851 C CA . GLY C 1 16 ? -101.987 87.247 44.387 1.00 27.09 16 GLY C CA 1
ATOM 4852 C C . GLY C 1 16 ? -102.359 86.358 45.564 1.00 27.84 16 GLY C C 1
ATOM 4853 O O . GLY C 1 16 ? -103.118 86.765 46.443 1.00 29.18 16 GLY C O 1
ATOM 4854 N N . LEU C 1 17 ? -101.823 85.143 45.599 1.00 26.79 17 LEU C N 1
ATOM 4855 C CA . LEU C 1 17 ? -102.122 84.214 46.682 1.00 27.18 17 LEU C CA 1
ATOM 4856 C C . LEU C 1 17 ? -101.753 84.749 48.063 1.00 27.91 17 LEU C C 1
ATOM 4857 O O . LEU C 1 17 ? -102.439 84.478 49.044 1.00 26.75 17 LEU C O 1
ATOM 4862 N N . LYS C 1 18 ? -100.663 85.499 48.142 1.00 27.94 18 LYS C N 1
ATOM 4863 C CA . LYS C 1 18 ? -100.228 86.025 49.424 1.00 30.00 18 LYS C CA 1
ATOM 4864 C C . LYS C 1 18 ? -101.155 87.142 49.913 1.00 30.81 18 LYS C C 1
ATOM 4865 O O . LYS C 1 18 ? -101.015 87.633 51.027 1.00 31.03 18 LYS C O 1
ATOM 4871 N N . GLU C 1 19 ? -102.109 87.532 49.078 1.00 32.93 19 GLU C N 1
ATOM 4872 C CA . GLU C 1 19 ? -103.054 88.588 49.436 1.00 34.73 19 GLU C CA 1
ATOM 4873 C C . GLU C 1 19 ? -104.384 88.015 49.938 1.00 33.43 19 GLU C C 1
ATOM 4874 O O . GLU C 1 19 ? -105.247 88.760 50.404 1.00 32.94 19 GLU C O 1
ATOM 4880 N N . ILE C 1 20 ? -104.551 86.698 49.840 1.00 31.34 20 ILE C N 1
ATOM 4881 C CA . ILE C 1 20 ? -105.797 86.082 50.269 1.00 30.01 20 ILE C CA 1
ATOM 4882 C C . ILE C 1 20 ? -105.620 84.909 51.224 1.00 30.61 20 ILE C C 1
ATOM 4883 O O . ILE C 1 20 ? -106.591 84.245 51.584 1.00 32.45 20 ILE C O 1
ATOM 4888 N N . LEU C 1 21 ? -104.383 84.644 51.625 1.00 29.40 21 LEU C N 1
ATOM 4889 C CA . LEU C 1 21 ? -104.116 83.567 52.564 1.00 28.14 21 LEU C CA 1
ATOM 4890 C C . LEU C 1 21 ? -103.032 84.003 53.515 1.00 28.76 21 LEU C C 1
ATOM 4891 O O . LEU C 1 21 ? -102.209 84.850 53.181 1.00 29.34 21 LEU C O 1
ATOM 4896 N N . PRO C 1 22 ? -103.031 83.442 54.726 1.00 29.64 22 PRO C N 1
ATOM 4897 C CA . PRO C 1 22 ? -101.994 83.825 55.683 1.00 31.07 22 PRO C CA 1
ATOM 4898 C C . PRO C 1 22 ? -100.638 83.357 55.146 1.00 33.38 22 PRO C C 1
ATOM 4899 O O . PRO C 1 22 ? -100.501 82.211 54.698 1.00 32.14 22 PRO C O 1
ATOM 4903 N N . GLU C 1 23 ? -99.655 84.256 55.176 1.00 36.16 23 GLU C N 1
ATOM 4904 C CA . GLU C 1 23 ? -98.320 83.964 54.670 1.00 39.56 23 GLU C CA 1
ATOM 4905 C C . GLU C 1 23 ? -97.674 82.707 55.277 1.00 39.79 23 GLU C C 1
ATOM 4906 O O . GLU C 1 23 ? -97.061 81.915 54.554 1.00 38.27 23 GLU C O 1
ATOM 4912 N N . GLU C 1 24 ? -97.826 82.522 56.589 1.00 39.70 24 GLU C N 1
ATOM 4913 C CA . GLU C 1 24 ? -97.249 81.374 57.291 1.00 40.93 24 GLU C CA 1
ATOM 4914 C C . GLU C 1 24 ? -97.712 80.036 56.720 1.00 40.74 24 GLU C C 1
ATOM 4915 O O . GLU C 1 24 ? -96.995 79.036 56.796 1.00 41.07 24 GLU C O 1
ATOM 4921 N N . GLU C 1 25 ? -98.913 80.017 56.152 1.00 39.27 25 GLU C N 1
ATOM 4922 C CA . GLU C 1 25 ? -99.464 78.788 55.601 1.00 37.80 25 GLU C CA 1
ATOM 4923 C C . GLU C 1 25 ? -98.984 78.482 54.188 1.00 36.39 25 GLU C C 1
ATOM 4924 O O . GLU C 1 25 ? -99.306 77.431 53.636 1.00 35.92 25 GLU C O 1
ATOM 4930 N N . LEU C 1 26 ? -98.211 79.387 53.601 1.00 33.04 26 LEU C N 1
ATOM 4931 C CA . LEU C 1 26 ? -97.718 79.163 52.249 1.00 31.12 26 LEU C CA 1
ATOM 4932 C C . LEU C 1 26 ? -96.357 78.483 52.207 1.00 29.68 26 LEU C C 1
ATOM 4933 O O . LEU C 1 26 ? -95.368 79.017 52.704 1.00 28.95 26 LEU C O 1
ATOM 4938 N N . THR C 1 27 ? -96.315 77.302 51.607 1.00 28.35 27 THR C N 1
ATOM 4939 C CA . THR C 1 27 ? -95.068 76.569 51.472 1.00 28.29 27 THR C CA 1
ATOM 4940 C C . THR C 1 27 ? -94.749 76.495 49.977 1.00 28.21 27 THR C C 1
ATOM 4941 O O . THR C 1 27 ? -95.442 75.825 49.212 1.00 28.29 27 THR C O 1
ATOM 4945 N N . VAL C 1 28 ? -93.703 77.203 49.565 1.00 27.15 28 VAL C N 1
ATOM 4946 C CA . VAL C 1 28 ? -93.319 77.227 48.157 1.00 25.30 28 VAL C CA 1
ATOM 4947 C C . VAL C 1 28 ? -92.138 76.296 47.895 1.00 26.10 28 VAL C C 1
ATOM 4948 O O . VAL C 1 28 ? -91.046 76.509 48.418 1.00 27.92 28 VAL C O 1
ATOM 4952 N N . VAL C 1 29 ? -92.359 75.250 47.110 1.00 26.07 29 VAL C N 1
ATOM 4953 C CA . VAL C 1 29 ? -91.288 74.319 46.777 1.00 25.70 29 VAL C CA 1
ATOM 4954 C C . VAL C 1 29 ? -90.723 74.848 45.457 1.00 26.92 29 VAL C C 1
ATOM 4955 O O . VAL C 1 29 ? -91.411 74.829 44.435 1.00 26.11 29 VAL C O 1
ATOM 4959 N N . VAL C 1 30 ? -89.477 75.320 45.483 1.00 26.67 30 VAL C N 1
ATOM 4960 C CA . VAL C 1 30 ? -88.869 75.914 44.298 1.00 27.30 30 VAL C CA 1
ATOM 4961 C C . VAL C 1 30 ? -87.922 75.034 43.488 1.00 28.26 30 VAL C C 1
ATOM 4962 O O . VAL C 1 30 ? -87.168 74.230 44.035 1.00 29.21 30 VAL C O 1
ATOM 4966 N N . ASN C 1 31 ? -87.964 75.205 42.170 1.00 28.62 31 ASN C N 1
ATOM 4967 C CA . ASN C 1 31 ? -87.100 74.466 41.257 1.00 28.36 31 ASN C CA 1
ATOM 4968 C C . ASN C 1 31 ? -85.652 74.927 41.418 1.00 28.25 31 ASN C C 1
ATOM 4969 O O . ASN C 1 31 ? -85.396 76.116 41.547 1.00 29.38 31 ASN C O 1
ATOM 4974 N N . THR C 1 32 ? -84.704 74.000 41.426 1.00 27.95 32 THR C N 1
ATOM 4975 C CA . THR C 1 32 ? -83.298 74.382 41.548 1.00 28.55 32 THR C CA 1
ATOM 4976 C C . THR C 1 32 ? -82.480 73.944 40.343 1.00 30.20 32 THR C C 1
ATOM 4977 O O . THR C 1 32 ? -81.256 74.019 40.374 1.00 30.46 32 THR C O 1
ATOM 4981 N N . ALA C 1 33 ? -83.153 73.499 39.283 1.00 32.17 33 ALA C N 1
ATOM 4982 C CA . ALA C 1 33 ? -82.475 73.016 38.077 1.00 33.31 33 ALA C CA 1
ATOM 4983 C C . ALA C 1 33 ? -81.835 74.115 37.240 1.00 34.36 33 ALA C C 1
ATOM 4984 O O . ALA C 1 33 ? -81.245 73.852 36.195 1.00 34.70 33 ALA C O 1
ATOM 4986 N N . GLU C 1 34 ? -81.963 75.346 37.704 1.00 36.16 34 GLU C N 1
ATOM 4987 C CA . GLU C 1 34 ? -81.401 76.489 37.007 1.00 37.81 34 GLU C CA 1
ATOM 4988 C C . GLU C 1 34 ? -80.236 77.028 37.824 1.00 36.39 34 GLU C C 1
ATOM 4989 O O . GLU C 1 34 ? -79.527 77.914 37.373 1.00 37.46 34 GLU C O 1
ATOM 4995 N N . ASP C 1 35 ? -80.054 76.506 39.033 1.00 35.18 35 ASP C N 1
ATOM 4996 C CA . ASP C 1 35 ? -78.989 76.981 39.916 1.00 35.30 35 ASP C CA 1
ATOM 4997 C C . ASP C 1 35 ? -77.596 76.872 39.276 1.00 34.57 35 ASP C C 1
ATOM 4998 O O . ASP C 1 35 ? -77.236 75.841 38.713 1.00 34.17 35 ASP C O 1
ATOM 5003 N N . LEU C 1 36 ? -76.824 77.952 39.357 1.00 32.51 36 LEU C N 1
ATOM 5004 C CA . LEU C 1 36 ? -75.472 77.971 38.809 1.00 31.91 36 LEU C CA 1
ATOM 5005 C C . LEU C 1 36 ? -74.531 78.757 39.687 1.00 29.11 36 LEU C C 1
ATOM 5006 O O . LEU C 1 36 ? -74.908 79.788 40.237 1.00 28.06 36 LEU C O 1
ATOM 5011 N N . TRP C 1 37 ? -73.305 78.259 39.829 1.00 27.34 37 TRP C N 1
ATOM 5012 C CA . TRP C 1 37 ? -72.299 78.989 40.590 1.00 25.87 37 TRP C CA 1
ATOM 5013 C C . TRP C 1 37 ? -71.743 80.004 39.591 1.00 24.29 37 TRP C C 1
ATOM 5014 O O . TRP C 1 37 ? -71.353 79.637 38.487 1.00 24.03 37 TRP C O 1
ATOM 5025 N N . VAL C 1 38 ? -71.769 81.281 39.958 1.00 24.18 38 VAL C N 1
ATOM 5026 C CA . VAL C 1 38 ? -71.287 82.345 39.083 1.00 24.36 38 VAL C CA 1
ATOM 5027 C C . VAL C 1 38 ? -70.470 83.325 39.907 1.00 24.56 38 VAL C C 1
ATOM 5028 O O . VAL C 1 38 ? -70.954 83.848 40.908 1.00 25.92 38 VAL C O 1
ATOM 5032 N N . SER C 1 39 ? -69.236 83.570 39.477 1.00 23.84 39 SER C N 1
ATOM 5033 C CA . SER C 1 39 ? -68.336 84.475 40.173 1.00 23.22 39 SER C CA 1
ATOM 5034 C C . SER C 1 39 ? -68.131 84.072 41.633 1.00 23.40 39 SER C C 1
ATOM 5035 O O . SER C 1 39 ? -68.106 84.912 42.531 1.00 21.94 39 SER C O 1
ATOM 5038 N N . GLY C 1 40 ? -68.006 82.768 41.855 1.00 24.25 40 GLY C N 1
ATOM 5039 C CA . GLY C 1 40 ? -67.756 82.257 43.187 1.00 24.55 40 GLY C CA 1
ATOM 5040 C C . GLY C 1 40 ? -68.946 82.075 44.104 1.00 26.05 40 GLY C C 1
ATOM 5041 O O . GLY C 1 40 ? -68.780 81.645 45.256 1.00 25.87 40 GLY C O 1
ATOM 5042 N N . ASN C 1 41 ? -70.143 82.382 43.619 1.00 24.01 41 ASN C N 1
ATOM 5043 C CA . ASN C 1 41 ? -71.301 82.233 44.474 1.00 24.77 41 ASN C CA 1
ATOM 5044 C C . ASN C 1 41 ? -72.500 81.599 43.812 1.00 25.01 41 ASN C C 1
ATOM 5045 O O . ASN C 1 41 ? -72.744 81.780 42.617 1.00 24.81 41 ASN C O 1
ATOM 5050 N N . LEU C 1 42 ? -73.239 80.829 44.602 1.00 24.03 42 LEU C N 1
ATOM 5051 C CA . LEU C 1 42 ? -74.401 80.130 44.085 1.00 24.40 42 LEU C CA 1
ATOM 5052 C C . LEU C 1 42 ? -75.583 81.041 43.775 1.00 23.77 42 LEU C C 1
ATOM 5053 O O . LEU C 1 42 ? -75.989 81.852 44.603 1.00 23.22 42 LEU C O 1
ATOM 5058 N N . ILE C 1 43 ? -76.114 80.924 42.563 1.00 23.41 43 ILE C N 1
ATOM 5059 C CA . ILE C 1 43 ? -77.273 81.706 42.177 1.00 23.21 43 ILE C CA 1
ATOM 5060 C C . ILE C 1 43 ? -78.462 80.754 42.011 1.00 25.38 43 ILE C C 1
ATOM 5061 O O . ILE C 1 43 ? -78.418 79.839 41.179 1.00 25.51 43 ILE C O 1
ATOM 5066 N N . SER C 1 44 ? -79.503 80.961 42.819 1.00 25.66 44 SER C N 1
ATOM 5067 C CA . SER C 1 44 ? -80.725 80.163 42.746 1.00 27.07 44 SER C CA 1
ATOM 5068 C C . SER C 1 44 ? -81.784 81.136 42.312 1.00 26.33 44 SER C C 1
ATOM 5069 O O . SER C 1 44 ? -82.531 81.662 43.134 1.00 28.07 44 SER C O 1
ATOM 5072 N N . PRO C 1 45 ? -81.878 81.384 41.006 1.00 26.87 45 PRO C N 1
ATOM 5073 C CA . PRO C 1 45 ? -82.844 82.322 40.421 1.00 27.03 45 PRO C CA 1
ATOM 5074 C C . PRO C 1 45 ? -84.296 82.140 40.842 1.00 28.09 45 PRO C C 1
ATOM 5075 O O . PRO C 1 45 ? -84.950 83.095 41.260 1.00 28.33 45 PRO C O 1
ATOM 5079 N N . ASP C 1 46 ? -84.801 80.918 40.729 1.00 29.54 46 ASP C N 1
ATOM 5080 C CA . ASP C 1 46 ? -86.179 80.635 41.093 1.00 29.54 46 ASP C CA 1
ATOM 5081 C C . ASP C 1 46 ? -86.400 80.806 42.595 1.00 28.82 46 ASP C C 1
ATOM 5082 O O . ASP C 1 46 ? -87.473 81.227 43.026 1.00 28.94 46 ASP C O 1
ATOM 5087 N N . LEU C 1 47 ? -85.383 80.495 43.395 1.00 27.51 47 LEU C N 1
ATOM 5088 C CA . LEU C 1 47 ? -85.478 80.649 44.848 1.00 26.86 47 LEU C CA 1
ATOM 5089 C C . LEU C 1 47 ? -85.463 82.122 45.245 1.00 27.36 47 LEU C C 1
ATOM 5090 O O . LEU C 1 47 ? -86.212 82.549 46.124 1.00 27.84 47 LEU C O 1
ATOM 5095 N N . ASP C 1 48 ? -84.604 82.890 44.586 1.00 26.73 48 ASP C N 1
ATOM 5096 C CA . ASP C 1 48 ? -84.456 84.312 44.863 1.00 27.21 48 ASP C CA 1
ATOM 5097 C C . ASP C 1 48 ? -85.656 85.139 44.433 1.00 26.43 48 ASP C C 1
ATOM 5098 O O . ASP C 1 48 ? -86.033 86.094 45.111 1.00 24.85 48 ASP C O 1
ATOM 5103 N N . THR C 1 49 ? -86.260 84.770 43.309 1.00 25.71 49 THR C N 1
ATOM 5104 C CA . THR C 1 49 ? -87.422 85.487 42.821 1.00 26.26 49 THR C CA 1
ATOM 5105 C C . THR C 1 49 ? -88.520 85.404 43.875 1.00 26.53 49 THR C C 1
ATOM 5106 O O . THR C 1 49 ? -89.200 86.387 44.161 1.00 25.69 49 THR C O 1
ATOM 5110 N N . VAL C 1 50 ? -88.673 84.228 44.467 1.00 25.49 50 VAL C N 1
ATOM 5111 C CA . VAL C 1 50 ? -89.681 84.053 45.491 1.00 25.75 50 VAL C CA 1
ATOM 5112 C C . VAL C 1 50 ? -89.280 84.809 46.759 1.00 26.29 50 VAL C C 1
ATOM 5113 O O . VAL C 1 50 ? -90.114 85.468 47.376 1.00 28.87 50 VAL C O 1
ATOM 5117 N N . LEU C 1 51 ? -88.007 84.744 47.139 1.00 25.52 51 LEU C N 1
ATOM 5118 C CA . LEU C 1 51 ? -87.548 85.463 48.321 1.00 24.52 51 LEU C CA 1
ATOM 5119 C C . LEU C 1 51 ? -87.785 86.954 48.159 1.00 25.54 51 LEU C C 1
ATOM 5120 O O . LEU C 1 51 ? -88.189 87.631 49.107 1.00 26.72 51 LEU C O 1
ATOM 5125 N N . TYR C 1 52 ? -87.515 87.472 46.963 1.00 24.45 52 TYR C N 1
ATOM 5126 C CA . TYR C 1 52 ? -87.679 88.897 46.708 1.00 24.74 52 TYR C CA 1
ATOM 5127 C C . TYR C 1 52 ? -89.153 89.273 46.621 1.00 25.60 52 TYR C C 1
ATOM 5128 O O . TYR C 1 52 ? -89.555 90.360 47.030 1.00 27.47 52 TYR C O 1
ATOM 5137 N N . LEU C 1 53 ? -89.964 88.370 46.091 1.00 25.86 53 LEU C N 1
ATOM 5138 C CA . LEU C 1 53 ? -91.382 88.634 45.977 1.00 25.54 53 LEU C CA 1
ATOM 5139 C C . LEU C 1 53 ? -91.973 88.706 47.392 1.00 26.69 53 LEU C C 1
ATOM 5140 O O . LEU C 1 53 ? -92.704 89.641 47.712 1.00 25.29 53 LEU C O 1
ATOM 5145 N N . PHE C 1 54 ? -91.641 87.753 48.260 1.00 27.30 54 PHE C N 1
ATOM 5146 C CA . PHE C 1 54 ? -92.191 87.823 49.609 1.00 28.95 54 PHE C CA 1
ATOM 5147 C C . PHE C 1 54 ? -91.548 88.874 50.513 1.00 29.57 54 PHE C C 1
ATOM 5148 O O . PHE C 1 54 ? -91.980 89.038 51.649 1.00 32.01 54 PHE C O 1
ATOM 5156 N N . SER C 1 55 ? -90.533 89.587 50.027 1.00 28.48 55 SER C N 1
ATOM 5157 C CA . SER C 1 55 ? -89.899 90.613 50.856 1.00 29.18 55 SER C CA 1
ATOM 5158 C C . SER C 1 55 ? -90.042 91.997 50.228 1.00 30.94 55 SER C C 1
ATOM 5159 O O . SER C 1 55 ? -89.346 92.946 50.599 1.00 29.30 55 SER C O 1
ATOM 5162 N N . ASP C 1 56 ? -90.960 92.092 49.271 1.00 32.55 56 ASP C N 1
ATOM 5163 C CA . ASP C 1 56 ? -91.258 93.332 48.571 1.00 35.62 56 ASP C CA 1
ATOM 5164 C C . ASP C 1 56 ? -90.064 94.033 47.941 1.00 35.21 56 ASP C C 1
ATOM 5165 O O . ASP C 1 56 ? -89.945 95.256 48.012 1.00 35.84 56 ASP C O 1
ATOM 5170 N N . GLN C 1 57 ? -89.177 93.269 47.318 1.00 33.81 57 GLN C N 1
ATOM 5171 C CA . GLN C 1 57 ? -88.033 93.887 46.672 1.00 32.78 57 GLN C CA 1
ATOM 5172 C C . GLN C 1 57 ? -87.841 93.397 45.245 1.00 31.18 57 GLN C C 1
ATOM 5173 O O . GLN C 1 57 ? -86.932 93.832 44.551 1.00 30.87 57 GLN C O 1
ATOM 5179 N N . ILE C 1 58 ? -88.723 92.508 44.803 1.00 30.46 58 ILE C N 1
ATOM 5180 C CA . ILE C 1 58 ? -88.654 91.974 43.448 1.00 30.32 58 ILE C CA 1
ATOM 5181 C C . ILE C 1 58 ? -88.793 93.111 42.434 1.00 32.06 58 ILE C C 1
ATOM 5182 O O . ILE C 1 58 ? -89.470 94.112 42.693 1.00 30.77 58 ILE C O 1
ATOM 5187 N N . ASP C 1 59 ? -88.134 92.964 41.290 1.00 33.47 59 ASP C N 1
ATOM 5188 C CA . ASP C 1 59 ? -88.215 93.958 40.228 1.00 36.26 59 ASP C CA 1
ATOM 5189 C C . ASP C 1 59 ? -89.415 93.555 39.382 1.00 36.97 59 ASP C C 1
ATOM 5190 O O . ASP C 1 59 ? -89.328 92.651 38.543 1.00 36.14 59 ASP C O 1
ATOM 5195 N N . ARG C 1 60 ? -90.536 94.230 39.616 1.00 37.94 60 ARG C N 1
ATOM 5196 C CA . ARG C 1 60 ? -91.790 93.936 38.925 1.00 40.75 60 ARG C CA 1
ATOM 5197 C C . ARG C 1 60 ? -91.825 94.267 37.441 1.00 43.00 60 ARG C C 1
ATOM 5198 O O . ARG C 1 60 ? -92.868 94.166 36.791 1.00 43.98 60 ARG C O 1
ATOM 5206 N N . LYS C 1 61 ? -90.679 94.651 36.900 1.00 45.41 61 LYS C N 1
ATOM 5207 C CA . LYS C 1 61 ? -90.607 94.965 35.489 1.00 46.62 61 LYS C CA 1
ATOM 5208 C C . LYS C 1 61 ? -90.155 93.715 34.740 1.00 45.27 61 LYS C C 1
ATOM 5209 O O . LYS C 1 61 ? -90.773 93.327 33.754 1.00 47.07 61 LYS C O 1
ATOM 5215 N N . ARG C 1 62 ? -89.093 93.074 35.216 1.00 42.95 62 ARG C N 1
ATOM 5216 C CA . ARG C 1 62 ? -88.597 91.864 34.564 1.00 41.95 62 ARG C CA 1
ATOM 5217 C C . ARG C 1 62 ? -88.998 90.628 35.346 1.00 39.16 62 ARG C C 1
ATOM 5218 O O . ARG C 1 62 ? -88.942 89.505 34.836 1.00 38.16 62 ARG C O 1
ATOM 5226 N N . TRP C 1 63 ? -89.397 90.852 36.592 1.00 36.63 63 TRP C N 1
ATOM 5227 C CA . TRP C 1 63 ? -89.783 89.787 37.502 1.00 34.33 63 TRP C CA 1
ATOM 5228 C C . TRP C 1 63 ? -88.636 88.855 37.870 1.00 33.53 63 TRP C C 1
ATOM 5229 O O . TRP C 1 63 ? -88.782 87.634 37.892 1.00 33.16 63 TRP C O 1
ATOM 5240 N N . TRP C 1 64 ? -87.482 89.460 38.131 1.00 31.86 64 TRP C N 1
ATOM 5241 C CA . TRP C 1 64 ? -86.282 88.767 38.580 1.00 31.50 64 TRP C CA 1
ATOM 5242 C C . TRP C 1 64 ? -85.349 89.863 39.070 1.00 30.73 64 TRP C C 1
ATOM 5243 O O . TRP C 1 64 ? -85.417 90.996 38.593 1.00 31.23 64 TRP C O 1
ATOM 5254 N N . GLY C 1 65 ? -84.508 89.557 40.048 1.00 29.34 65 GLY C N 1
ATOM 5255 C CA . GLY C 1 65 ? -83.615 90.583 40.548 1.00 29.69 65 GLY C CA 1
ATOM 5256 C C . GLY C 1 65 ? -84.313 91.580 41.459 1.00 29.78 65 GLY C C 1
ATOM 5257 O O . GLY C 1 65 ? -85.529 91.552 41.621 1.00 29.74 65 GLY C O 1
ATOM 5258 N N . ILE C 1 66 ? -83.538 92.477 42.047 1.00 30.39 66 ILE C N 1
ATOM 5259 C CA . ILE C 1 66 ? -84.077 93.455 42.964 1.00 31.75 66 ILE C CA 1
ATOM 5260 C C . ILE C 1 66 ? -84.466 94.777 42.310 1.00 33.31 66 ILE C C 1
ATOM 5261 O O . ILE C 1 66 ? -83.810 95.237 41.386 1.00 34.07 66 ILE C O 1
ATOM 5266 N N . GLU C 1 67 ? -85.546 95.377 42.800 1.00 36.23 67 GLU C N 1
ATOM 5267 C CA . GLU C 1 67 ? -86.029 96.647 42.284 1.00 39.08 67 GLU C CA 1
ATOM 5268 C C . GLU C 1 67 ? -84.959 97.718 42.468 1.00 38.84 67 GLU C C 1
ATOM 5269 O O . GLU C 1 67 ? -84.399 97.861 43.560 1.00 36.15 67 GLU C O 1
ATOM 5275 N N . ASN C 1 68 ? -84.706 98.470 41.395 1.00 39.55 68 ASN C N 1
ATOM 5276 C CA . ASN C 1 68 ? -83.701 99.536 41.359 1.00 42.07 68 ASN C CA 1
ATOM 5277 C C . ASN C 1 68 ? -82.402 99.169 42.080 1.00 40.10 68 ASN C C 1
ATOM 5278 O O . ASN C 1 68 ? -81.989 99.814 43.039 1.00 38.73 68 ASN C O 1
ATOM 5283 N N . ASP C 1 69 ? -81.756 98.124 41.585 1.00 38.21 69 ASP C N 1
ATOM 5284 C CA . ASP C 1 69 ? -80.509 97.647 42.158 1.00 36.87 69 ASP C CA 1
ATOM 5285 C C . ASP C 1 69 ? -79.360 98.279 41.383 1.00 35.66 69 ASP C C 1
ATOM 5286 O O . ASP C 1 69 ? -79.533 98.699 40.240 1.00 35.72 69 ASP C O 1
ATOM 5291 N N . THR C 1 70 ? -78.189 98.360 42.004 1.00 34.36 70 THR C N 1
ATOM 5292 C CA . THR C 1 70 ? -77.032 98.933 41.318 1.00 33.94 70 THR C CA 1
ATOM 5293 C C . THR C 1 70 ? -76.216 97.825 40.661 1.00 33.66 70 THR C C 1
ATOM 5294 O O . THR C 1 70 ? -76.418 96.640 40.942 1.00 33.62 70 THR C O 1
ATOM 5298 N N . PHE C 1 71 ? -75.303 98.200 39.776 1.00 32.78 71 PHE C N 1
ATOM 5299 C CA . PHE C 1 71 ? -74.485 97.199 39.101 1.00 33.21 71 PHE C CA 1
ATOM 5300 C C . PHE C 1 71 ? -72.992 97.550 39.068 1.00 33.11 71 PHE C C 1
ATOM 5301 O O . PHE C 1 71 ? -72.323 97.370 38.046 1.00 32.79 71 PHE C O 1
ATOM 5309 N N . GLY C 1 72 ? -72.475 98.030 40.196 1.00 31.26 72 GLY C N 1
ATOM 5310 C CA . GLY C 1 72 ? -71.074 98.402 40.269 1.00 31.18 72 GLY C CA 1
ATOM 5311 C C . GLY C 1 72 ? -70.088 97.374 39.742 1.00 31.49 72 GLY C C 1
ATOM 5312 O O . GLY C 1 72 ? -69.269 97.669 38.867 1.00 31.85 72 GLY C O 1
ATOM 5313 N N . THR C 1 73 ? -70.161 96.162 40.272 1.00 30.64 73 THR C N 1
ATOM 5314 C CA . THR C 1 73 ? -69.256 95.103 39.872 1.00 29.32 73 THR C CA 1
ATOM 5315 C C . THR C 1 73 ? -69.485 94.675 38.429 1.00 31.92 73 THR C C 1
ATOM 5316 O O . THR C 1 73 ? -68.532 94.492 37.662 1.00 30.72 73 THR C O 1
ATOM 5320 N N . TYR C 1 74 ? -70.752 94.528 38.060 1.00 34.50 74 TYR C N 1
ATOM 5321 C CA . TYR C 1 74 ? -71.106 94.121 36.710 1.00 36.74 74 TYR C CA 1
ATOM 5322 C C . TYR C 1 74 ? -70.568 95.092 35.662 1.00 37.71 74 TYR C C 1
ATOM 5323 O O . TYR C 1 74 ? -70.020 94.678 34.638 1.00 35.90 74 TYR C O 1
ATOM 5332 N N . GLU C 1 75 ? -70.742 96.383 35.923 1.00 39.89 75 GLU C N 1
ATOM 5333 C CA . GLU C 1 75 ? -70.288 97.423 35.010 1.00 44.57 75 GLU C CA 1
ATOM 5334 C C . GLU C 1 75 ? -68.776 97.477 34.913 1.00 45.09 75 GLU C C 1
ATOM 5335 O O . GLU C 1 75 ? -68.221 97.555 33.815 1.00 46.13 75 GLU C O 1
ATOM 5341 N N . ARG C 1 76 ? -68.111 97.435 36.061 1.00 44.89 76 ARG C N 1
ATOM 5342 C CA . ARG C 1 76 ? -66.660 97.479 36.080 1.00 44.43 76 ARG C CA 1
ATOM 5343 C C . ARG C 1 76 ? -66.078 96.364 35.234 1.00 44.83 76 ARG C C 1
ATOM 5344 O O . ARG C 1 76 ? -65.165 96.592 34.437 1.00 45.50 76 ARG C O 1
ATOM 5360 N N . LYS C 1 78 ? -67.569 94.805 32.842 1.00 47.55 78 LYS C N 1
ATOM 5361 C CA . LYS C 1 78 ? -67.947 94.989 31.458 1.00 49.27 78 LYS C CA 1
ATOM 5362 C C . LYS C 1 78 ? -66.923 95.908 30.784 1.00 48.55 78 LYS C C 1
ATOM 5363 O O . LYS C 1 78 ? -66.549 95.677 29.636 1.00 47.67 78 LYS C O 1
ATOM 5369 N N . GLU C 1 79 ? -66.457 96.930 31.504 1.00 47.46 79 GLU C N 1
ATOM 5370 C CA . GLU C 1 79 ? -65.456 97.859 30.975 1.00 48.58 79 GLU C CA 1
ATOM 5371 C C . GLU C 1 79 ? -64.171 97.109 30.622 1.00 48.08 79 GLU C C 1
ATOM 5372 O O . GLU C 1 79 ? -63.494 97.431 29.649 1.00 48.98 79 GLU C O 1
ATOM 5378 N N . LEU C 1 80 ? -63.833 96.116 31.432 1.00 47.19 80 LEU C N 1
ATOM 5379 C CA . LEU C 1 80 ? -62.644 95.316 31.202 1.00 46.78 80 LEU C CA 1
ATOM 5380 C C . LEU C 1 80 ? -62.926 94.247 30.167 1.00 47.96 80 LEU C C 1
ATOM 5381 O O . LEU C 1 80 ? -62.044 93.462 29.826 1.00 48.54 80 LEU C O 1
ATOM 5386 N N . GLY C 1 81 ? -64.161 94.206 29.677 1.00 48.26 81 GLY C N 1
ATOM 5387 C CA . GLY C 1 81 ? -64.511 93.218 28.676 1.00 49.47 81 GLY C CA 1
ATOM 5388 C C . GLY C 1 81 ? -64.802 91.825 29.213 1.00 51.08 81 GLY C C 1
ATOM 5389 O O . GLY C 1 81 ? -64.596 90.836 28.504 1.00 51.21 81 GLY C O 1
ATOM 5390 N N . ILE C 1 82 ? -65.278 91.733 30.455 1.00 51.68 82 ILE C N 1
ATOM 5391 C CA . ILE C 1 82 ? -65.608 90.432 31.047 1.00 52.35 82 ILE C CA 1
ATOM 5392 C C . ILE C 1 82 ? -67.121 90.335 31.305 1.00 53.15 82 ILE C C 1
ATOM 5393 O O . ILE C 1 82 ? -67.718 91.227 31.921 1.00 53.28 82 ILE C O 1
ATOM 5398 N N . GLU C 1 83 ? -67.734 89.254 30.830 1.00 52.98 83 GLU C N 1
ATOM 5399 C CA . GLU C 1 83 ? -69.169 89.041 30.998 1.00 52.67 83 GLU C CA 1
ATOM 5400 C C . GLU C 1 83 ? -69.439 87.966 32.039 1.00 50.79 83 GLU C C 1
ATOM 5401 O O . GLU C 1 83 ? -68.981 86.833 31.891 1.00 49.76 83 GLU C O 1
ATOM 5407 N N . GLU C 1 84 ? -70.184 88.307 33.088 1.00 48.68 84 GLU C N 1
ATOM 5408 C CA . GLU C 1 84 ? -70.473 87.311 34.120 1.00 47.53 84 GLU C CA 1
ATOM 5409 C C . GLU C 1 84 ? -71.430 86.256 33.598 1.00 46.72 84 GLU C C 1
ATOM 5410 O O . GLU C 1 84 ? -71.480 85.151 34.131 1.00 47.85 84 GLU C O 1
ATOM 5416 N N . GLY C 1 85 ? -72.190 86.595 32.561 1.00 45.36 85 GLY C N 1
ATOM 5417 C CA . GLY C 1 85 ? -73.133 85.638 32.009 1.00 44.84 85 GLY C CA 1
ATOM 5418 C C . GLY C 1 85 ? -74.574 86.075 32.190 1.00 44.28 85 GLY C C 1
ATOM 5419 O O . GLY C 1 85 ? -75.477 85.572 31.525 1.00 45.05 85 GLY C O 1
ATOM 5420 N N . LEU C 1 86 ? -74.783 87.007 33.110 1.00 43.22 86 LEU C N 1
ATOM 5421 C CA . LEU C 1 86 ? -76.098 87.559 33.391 1.00 42.19 86 LEU C CA 1
ATOM 5422 C C . LEU C 1 86 ? -75.897 88.834 34.184 1.00 41.42 86 LEU C C 1
ATOM 5423 O O . LEU C 1 86 ? -74.866 89.007 34.838 1.00 41.27 86 LEU C O 1
ATOM 5428 N N . LYS C 1 87 ? -76.878 89.726 34.119 1.00 39.96 87 LYS C N 1
ATOM 5429 C CA . LYS C 1 87 ? -76.777 90.993 34.817 1.00 39.61 87 LYS C CA 1
ATOM 5430 C C . LYS C 1 87 ? -76.939 90.791 36.318 1.00 37.99 87 LYS C C 1
ATOM 5431 O O . LYS C 1 87 ? -78.052 90.662 36.827 1.00 38.53 87 LYS C O 1
ATOM 5437 N N . LEU C 1 88 ? -75.814 90.767 37.022 1.00 35.58 88 LEU C N 1
ATOM 5438 C CA . LEU C 1 88 ? -75.799 90.576 38.465 1.00 33.37 88 LEU C CA 1
ATOM 5439 C C . LEU C 1 88 ? -75.743 91.906 39.201 1.00 32.25 88 LEU C C 1
ATOM 5440 O O . LEU C 1 88 ? -74.746 92.613 39.116 1.00 33.70 88 LEU C O 1
ATOM 5445 N N . GLY C 1 89 ? -76.796 92.254 39.929 1.00 30.90 89 GLY C N 1
ATOM 5446 C CA . GLY C 1 89 ? -76.786 93.512 40.662 1.00 29.12 89 GLY C CA 1
ATOM 5447 C C . GLY C 1 89 ? -76.014 93.416 41.969 1.00 27.69 89 GLY C C 1
ATOM 5448 O O . GLY C 1 89 ? -75.775 92.324 42.473 1.00 25.57 89 GLY C O 1
ATOM 5449 N N . ASP C 1 90 ? -75.637 94.553 42.539 1.00 28.77 90 ASP C N 1
ATOM 5450 C CA . ASP C 1 90 ? -74.876 94.537 43.782 1.00 29.95 90 ASP C CA 1
ATOM 5451 C C . ASP C 1 90 ? -75.653 94.008 44.985 1.00 30.19 90 ASP C C 1
ATOM 5452 O O . ASP C 1 90 ? -75.126 93.217 45.767 1.00 31.54 90 ASP C O 1
ATOM 5457 N N . ARG C 1 91 ? -76.905 94.425 45.135 1.00 30.39 91 ARG C N 1
ATOM 5458 C CA . ARG C 1 91 ? -77.711 93.950 46.259 1.00 29.83 91 ARG C CA 1
ATOM 5459 C C . ARG C 1 91 ? -78.047 92.471 46.064 1.00 27.75 91 ARG C C 1
ATOM 5460 O O . ARG C 1 91 ? -78.033 91.679 47.009 1.00 27.30 91 ARG C O 1
ATOM 5468 N N . ASP C 1 92 ? -78.320 92.101 44.821 1.00 26.37 92 ASP C N 1
ATOM 5469 C CA . ASP C 1 92 ? -78.649 90.728 44.477 1.00 24.97 92 ASP C CA 1
ATOM 5470 C C . ASP C 1 92 ? -77.472 89.797 44.797 1.00 24.98 92 ASP C C 1
ATOM 5471 O O . ASP C 1 92 ? -77.664 88.653 45.223 1.00 24.73 92 ASP C O 1
ATOM 5476 N N . ARG C 1 93 ? -76.252 90.290 44.594 1.00 23.71 93 ARG C N 1
ATOM 5477 C CA . ARG C 1 93 ? -75.060 89.491 44.847 1.00 22.75 93 ARG C CA 1
ATOM 5478 C C . ARG C 1 93 ? -74.941 89.156 46.333 1.00 22.15 93 ARG C C 1
ATOM 5479 O O . ARG C 1 93 ? -74.455 88.078 46.689 1.00 20.11 93 ARG C O 1
ATOM 5487 N N . ALA C 1 94 ? -75.392 90.068 47.195 1.00 20.37 94 ALA C N 1
ATOM 5488 C CA . ALA C 1 94 ? -75.327 89.838 48.635 1.00 20.86 94 ALA C CA 1
ATOM 5489 C C . ALA C 1 94 ? -76.069 88.560 48.992 1.00 22.39 94 ALA C C 1
ATOM 5490 O O . ALA C 1 94 ? -75.616 87.781 49.842 1.00 24.37 94 ALA C O 1
ATOM 5492 N N . THR C 1 95 ? -77.198 88.336 48.327 1.00 21.88 95 THR C N 1
ATOM 5493 C CA . THR C 1 95 ? -77.994 87.140 48.561 1.00 22.50 95 THR C CA 1
ATOM 5494 C C . THR C 1 95 ? -77.186 85.884 48.219 1.00 23.79 95 THR C C 1
ATOM 5495 O O . THR C 1 95 ? -77.183 84.914 48.982 1.00 25.07 95 THR C O 1
ATOM 5499 N N . HIS C 1 96 ? -76.512 85.913 47.069 1.00 23.80 96 HIS C N 1
ATOM 5500 C CA . HIS C 1 96 ? -75.694 84.790 46.607 1.00 23.81 96 HIS C CA 1
ATOM 5501 C C . HIS C 1 96 ? -74.597 84.509 47.628 1.00 24.32 96 HIS C C 1
ATOM 5502 O O . HIS C 1 96 ? -74.326 83.358 47.982 1.00 23.30 96 HIS C O 1
ATOM 5509 N N . ILE C 1 97 ? -73.964 85.583 48.085 1.00 22.97 97 ILE C N 1
ATOM 5510 C CA . ILE C 1 97 ? -72.885 85.492 49.047 1.00 23.07 97 ILE C CA 1
ATOM 5511 C C . ILE C 1 97 ? -73.374 84.959 50.390 1.00 24.68 97 ILE C C 1
ATOM 5512 O O . ILE C 1 97 ? -72.788 84.023 50.935 1.00 24.69 97 ILE C O 1
ATOM 5517 N N . ILE C 1 98 ? -74.448 85.542 50.921 1.00 24.70 98 ILE C N 1
ATOM 5518 C CA . ILE C 1 98 ? -74.965 85.078 52.205 1.00 25.88 98 ILE C CA 1
ATOM 5519 C C . ILE C 1 98 ? -75.306 83.590 52.121 1.00 27.24 98 ILE C C 1
ATOM 5520 O O . ILE C 1 98 ? -75.021 82.830 53.041 1.00 28.38 98 ILE C O 1
ATOM 5525 N N . ARG C 1 99 ? -75.890 83.179 51.002 1.00 25.85 99 ARG C N 1
ATOM 5526 C CA . ARG C 1 99 ? -76.254 81.785 50.802 1.00 25.50 99 ARG C CA 1
ATOM 5527 C C . ARG C 1 99 ? -75.034 80.897 50.690 1.00 27.07 99 ARG C C 1
ATOM 5528 O O . ARG C 1 99 ? -74.962 79.832 51.309 1.00 29.24 99 ARG C O 1
ATOM 5536 N N . SER C 1 100 ? -74.080 81.335 49.876 1.00 26.90 100 SER C N 1
ATOM 5537 C CA . SER C 1 100 ? -72.878 80.559 49.632 1.00 24.87 100 SER C CA 1
ATOM 5538 C C . SER C 1 100 ? -71.950 80.436 50.830 1.00 24.54 100 SER C C 1
ATOM 5539 O O . SER C 1 100 ? -71.252 79.437 50.964 1.00 25.26 100 SER C O 1
ATOM 5542 N N . ASN C 1 101 ? -71.938 81.434 51.705 1.00 25.57 101 ASN C N 1
ATOM 5543 C CA . ASN C 1 101 ? -71.091 81.353 52.895 1.00 27.56 101 ASN C CA 1
ATOM 5544 C C . ASN C 1 101 ? -71.661 80.267 53.808 1.00 29.97 101 ASN C C 1
ATOM 5545 O O . ASN C 1 101 ? -70.921 79.545 54.472 1.00 31.68 101 ASN C O 1
ATOM 5550 N N . ILE C 1 102 ? -72.985 80.161 53.847 1.00 30.65 102 ILE C N 1
ATOM 5551 C CA . ILE C 1 102 ? -73.627 79.149 54.671 1.00 29.39 102 ILE C CA 1
ATOM 5552 C C . ILE C 1 102 ? -73.302 77.775 54.101 1.00 29.48 102 ILE C C 1
ATOM 5553 O O . ILE C 1 102 ? -72.965 76.854 54.839 1.00 32.00 102 ILE C O 1
ATOM 5558 N N . ILE C 1 103 ? -73.371 77.643 52.783 1.00 28.63 103 ILE C N 1
ATOM 5559 C CA . ILE C 1 103 ? -73.077 76.372 52.144 1.00 28.24 103 ILE C CA 1
ATOM 5560 C C . ILE C 1 103 ? -71.601 76.013 52.296 1.00 31.68 103 ILE C C 1
ATOM 5561 O O . ILE C 1 103 ? -71.242 74.837 52.441 1.00 32.75 103 ILE C O 1
ATOM 5566 N N . ARG C 1 104 ? -70.740 77.023 52.276 1.00 32.91 104 ARG C N 1
ATOM 5567 C CA . ARG C 1 104 ? -69.320 76.771 52.426 1.00 34.21 104 ARG C CA 1
ATOM 5568 C C . ARG C 1 104 ? -68.991 76.296 53.835 1.00 36.01 104 ARG C C 1
ATOM 5569 O O . ARG C 1 104 ? -67.981 75.631 54.039 1.00 37.20 104 ARG C O 1
ATOM 5577 N N . ASP C 1 105 ? -69.838 76.629 54.806 1.00 38.43 105 ASP C N 1
ATOM 5578 C CA . ASP C 1 105 ? -69.614 76.190 56.182 1.00 40.58 105 ASP C CA 1
ATOM 5579 C C . ASP C 1 105 ? -70.158 74.797 56.468 1.00 39.80 105 ASP C C 1
ATOM 5580 O O . ASP C 1 105 ? -70.098 74.342 57.600 1.00 40.37 105 ASP C O 1
ATOM 5585 N N . GLY C 1 106 ? -70.696 74.132 55.450 1.00 39.02 106 GLY C N 1
ATOM 5586 C CA . GLY C 1 106 ? -71.224 72.791 55.639 1.00 38.23 106 GLY C CA 1
ATOM 5587 C C . GLY C 1 106 ? -72.742 72.649 55.598 1.00 37.47 106 GLY C C 1
ATOM 5588 O O . GLY C 1 106 ? -73.265 71.561 55.337 1.00 37.70 106 GLY C O 1
ATOM 5589 N N . ALA C 1 107 ? -73.458 73.743 55.848 1.00 34.83 107 ALA C N 1
ATOM 5590 C CA . ALA C 1 107 ? -74.917 73.710 55.839 1.00 31.94 107 ALA C CA 1
ATOM 5591 C C . ALA C 1 107 ? -75.470 73.443 54.429 1.00 31.87 107 ALA C C 1
ATOM 5592 O O . ALA C 1 107 ? -74.749 73.554 53.433 1.00 30.00 107 ALA C O 1
ATOM 5594 N N . SER C 1 108 ? -76.752 73.091 54.353 1.00 31.14 108 SER C N 1
ATOM 5595 C CA . SER C 1 108 ? -77.400 72.788 53.073 1.00 30.64 108 SER C CA 1
ATOM 5596 C C . SER C 1 108 ? -78.079 73.984 52.426 1.00 28.63 108 SER C C 1
ATOM 5597 O O . SER C 1 108 ? -78.265 75.035 53.046 1.00 26.95 108 SER C O 1
ATOM 5600 N N . LEU C 1 109 ? -78.482 73.790 51.176 1.00 28.10 109 LEU C N 1
ATOM 5601 C CA . LEU C 1 109 ? -79.183 74.821 50.435 1.00 27.80 109 LEU C CA 1
ATOM 5602 C C . LEU C 1 109 ? -80.444 75.215 51.223 1.00 28.63 109 LEU C C 1
ATOM 5603 O O . LEU C 1 109 ? -80.780 76.396 51.317 1.00 29.77 109 LEU C O 1
ATOM 5608 N N . THR C 1 110 ? -81.124 74.232 51.806 1.00 28.40 110 THR C N 1
ATOM 5609 C CA . THR C 1 110 ? -82.318 74.513 52.601 1.00 28.91 110 THR C CA 1
ATOM 5610 C C . THR C 1 110 ? -81.963 75.403 53.794 1.00 30.13 110 THR C C 1
ATOM 5611 O O . THR C 1 110 ? -82.680 76.351 54.105 1.00 31.30 110 THR C O 1
ATOM 5615 N N . ASP C 1 111 ? -80.859 75.100 54.471 1.00 31.41 111 ASP C N 1
ATOM 5616 C CA . ASP C 1 111 ? -80.428 75.913 55.604 1.00 32.48 111 ASP C CA 1
ATOM 5617 C C . ASP C 1 111 ? -80.225 77.374 55.201 1.00 31.77 111 ASP C C 1
ATOM 5618 O O . ASP C 1 111 ? -80.662 78.285 55.911 1.00 32.08 111 ASP C O 1
ATOM 5623 N N . SER C 1 112 ? -79.579 77.610 54.062 1.00 29.79 112 SER C N 1
ATOM 5624 C CA . SER C 1 112 ? -79.355 78.987 53.630 1.00 28.37 112 SER C CA 1
ATOM 5625 C C . SER C 1 112 ? -80.674 79.672 53.291 1.00 26.66 112 SER C C 1
ATOM 5626 O O . SER C 1 112 ? -80.849 80.869 53.549 1.00 25.11 112 SER C O 1
ATOM 5629 N N . THR C 1 113 ? -81.605 78.915 52.721 1.00 25.00 113 THR C N 1
ATOM 5630 C CA . THR C 1 113 ? -82.886 79.495 52.358 1.00 26.07 113 THR C CA 1
ATOM 5631 C C . THR C 1 113 ? -83.660 79.903 53.604 1.00 26.48 113 THR C C 1
ATOM 5632 O O . THR C 1 113 ? -84.277 80.974 53.648 1.00 24.56 113 THR C O 1
ATOM 5636 N N . VAL C 1 114 ? -83.605 79.057 54.627 1.00 27.49 114 VAL C N 1
ATOM 5637 C CA . VAL C 1 114 ? -84.282 79.348 55.882 1.00 28.36 114 VAL C CA 1
ATOM 5638 C C . VAL C 1 114 ? -83.673 80.605 56.511 1.00 28.03 114 VAL C C 1
ATOM 5639 O O . VAL C 1 114 ? -84.394 81.481 56.989 1.00 29.23 114 VAL C O 1
ATOM 5643 N N . LYS C 1 115 ? -82.346 80.700 56.498 1.00 28.73 115 LYS C N 1
ATOM 5644 C CA . LYS C 1 115 ? -81.652 81.859 57.059 1.00 28.87 115 LYS C CA 1
ATOM 5645 C C . LYS C 1 115 ? -81.987 83.131 56.283 1.00 29.17 115 LYS C C 1
ATOM 5646 O O . LYS C 1 115 ? -82.285 84.178 56.872 1.00 30.08 115 LYS C O 1
ATOM 5652 N N . LEU C 1 116 ? -81.940 83.045 54.957 1.00 28.48 116 LEU C N 1
ATOM 5653 C CA . LEU C 1 116 ? -82.253 84.203 54.134 1.00 28.27 116 LEU C CA 1
ATOM 5654 C C . LEU C 1 116 ? -83.675 84.668 54.424 1.00 27.75 116 LEU C C 1
ATOM 5655 O O . LEU C 1 116 ? -83.937 85.871 54.484 1.00 26.61 116 LEU C O 1
ATOM 5660 N N . SER C 1 117 ? -84.589 83.719 54.619 1.00 27.85 117 SER C N 1
ATOM 5661 C CA . SER C 1 117 ? -85.973 84.069 54.929 1.00 28.45 117 SER C CA 1
ATOM 5662 C C . SER C 1 117 ? -86.047 84.862 56.231 1.00 28.71 117 SER C C 1
ATOM 5663 O O . SER C 1 117 ? -86.802 85.835 56.322 1.00 28.89 117 SER C O 1
ATOM 5666 N N . SER C 1 118 ? -85.267 84.465 57.236 1.00 27.15 118 SER C N 1
ATOM 5667 C CA . SER C 1 118 ? -85.282 85.214 58.489 1.00 27.92 118 SER C CA 1
ATOM 5668 C C . SER C 1 118 ? -84.717 86.597 58.251 1.00 27.16 118 SER C C 1
ATOM 5669 O O . SER C 1 118 ? -85.295 87.584 58.687 1.00 28.64 118 SER C O 1
ATOM 5672 N N . LEU C 1 119 ? -83.578 86.671 57.566 1.00 27.19 119 LEU C N 1
ATOM 5673 C CA . LEU C 1 119 ? -82.953 87.969 57.303 1.00 27.01 119 LEU C CA 1
ATOM 5674 C C . LEU C 1 119 ? -83.882 88.894 56.556 1.00 25.39 119 LEU C C 1
ATOM 5675 O O . LEU C 1 119 ? -83.915 90.095 56.807 1.00 27.11 119 LEU C O 1
ATOM 5680 N N . PHE C 1 120 ? -84.636 88.333 55.628 1.00 25.57 120 PHE C N 1
ATOM 5681 C CA . PHE C 1 120 ? -85.557 89.127 54.838 1.00 27.51 120 PHE C CA 1
ATOM 5682 C C . PHE C 1 120 ? -86.877 89.397 55.556 1.00 27.88 120 PHE C C 1
ATOM 5683 O O . PHE C 1 120 ? -87.688 90.184 55.075 1.00 29.62 120 PHE C O 1
ATOM 5691 N N . GLY C 1 121 ? -87.089 88.749 56.698 1.00 25.60 121 GLY C N 1
ATOM 5692 C CA . GLY C 1 121 ? -88.319 88.942 57.432 1.00 24.67 121 GLY C CA 1
ATOM 5693 C C . GLY C 1 121 ? -89.502 88.248 56.779 1.00 27.30 121 GLY C C 1
ATOM 5694 O O . GLY C 1 121 ? -90.628 88.727 56.863 1.00 28.08 121 GLY C O 1
ATOM 5695 N N . ILE C 1 122 ? -89.263 87.113 56.132 1.00 26.91 122 ILE C N 1
ATOM 5696 C CA . ILE C 1 122 ? -90.329 86.379 55.461 1.00 27.82 122 ILE C CA 1
ATOM 5697 C C . ILE C 1 122 ? -90.977 85.328 56.374 1.00 30.19 122 ILE C C 1
ATOM 5698 O O . ILE C 1 122 ? -90.277 84.637 57.113 1.00 31.38 122 ILE C O 1
ATOM 5703 N N . LYS C 1 123 ? -92.307 85.210 56.331 1.00 30.99 123 LYS C N 1
ATOM 5704 C CA . LYS C 1 123 ? -93.010 84.236 57.173 1.00 32.28 123 LYS C CA 1
ATOM 5705 C C . LYS C 1 123 ? -93.401 82.994 56.385 1.00 31.02 123 LYS C C 1
ATOM 5706 O O . LYS C 1 123 ? -93.686 81.936 56.959 1.00 31.22 123 LYS C O 1
ATOM 5712 N N . ALA C 1 124 ? -93.410 83.117 55.066 1.00 28.53 124 ALA C N 1
ATOM 5713 C CA . ALA C 1 124 ? -93.750 81.992 54.227 1.00 28.06 124 ALA C CA 1
ATOM 5714 C C . ALA C 1 124 ? -92.635 80.963 54.308 1.00 28.49 124 ALA C C 1
ATOM 5715 O O . ALA C 1 124 ? -91.483 81.292 54.575 1.00 29.39 124 ALA C O 1
ATOM 5717 N N . ASN C 1 125 ? -92.984 79.710 54.074 1.00 28.77 125 ASN C N 1
ATOM 5718 C CA . ASN C 1 125 ? -92.029 78.627 54.132 1.00 29.34 125 ASN C CA 1
ATOM 5719 C C . ASN C 1 125 ? -91.501 78.344 52.715 1.00 28.71 125 ASN C C 1
ATOM 5720 O O . ASN C 1 125 ? -92.101 77.576 51.963 1.00 29.14 125 ASN C O 1
ATOM 5725 N N . ILE C 1 126 ? -90.392 78.991 52.354 1.00 28.44 126 ILE C N 1
ATOM 5726 C CA . ILE C 1 126 ? -89.765 78.838 51.030 1.00 26.70 126 ILE C CA 1
ATOM 5727 C C . ILE C 1 126 ? -88.705 77.735 51.075 1.00 27.11 126 ILE C C 1
ATOM 5728 O O . ILE C 1 126 ? -87.774 77.779 51.881 1.00 26.10 126 ILE C O 1
ATOM 5733 N N . LEU C 1 127 ? -88.835 76.755 50.194 1.00 25.13 127 LEU C N 1
ATOM 5734 C CA . LEU C 1 127 ? -87.912 75.639 50.224 1.00 25.17 127 LEU C CA 1
ATOM 5735 C C . LEU C 1 127 ? -87.473 75.149 48.851 1.00 26.23 127 LEU C C 1
ATOM 5736 O O . LEU C 1 127 ? -88.249 75.144 47.893 1.00 26.08 127 LEU C O 1
ATOM 5741 N N . PRO C 1 128 ? -86.203 74.753 48.725 1.00 28.04 128 PRO C N 1
ATOM 5742 C CA . PRO C 1 128 ? -85.748 74.261 47.421 1.00 28.86 128 PRO C CA 1
ATOM 5743 C C . PRO C 1 128 ? -86.213 72.813 47.293 1.00 29.55 128 PRO C C 1
ATOM 5744 O O . PRO C 1 128 ? -86.308 72.098 48.294 1.00 28.98 128 PRO C O 1
ATOM 5756 N N . SER C 1 130 ? -84.746 70.219 46.329 1.00 37.11 130 SER C N 1
ATOM 5757 C CA . SER C 1 130 ? -83.725 69.290 46.777 1.00 36.21 130 SER C CA 1
ATOM 5758 C C . SER C 1 130 ? -82.475 70.011 47.230 1.00 35.30 130 SER C C 1
ATOM 5759 O O . SER C 1 130 ? -82.209 71.124 46.805 1.00 35.19 130 SER C O 1
ATOM 5762 N N . ASP C 1 131 ? -81.708 69.363 48.096 1.00 36.79 131 ASP C N 1
ATOM 5763 C CA . ASP C 1 131 ? -80.456 69.925 48.583 1.00 37.75 131 ASP C CA 1
ATOM 5764 C C . ASP C 1 131 ? -79.332 69.478 47.649 1.00 38.59 131 ASP C C 1
ATOM 5765 O O . ASP C 1 131 ? -78.211 69.985 47.729 1.00 39.62 131 ASP C O 1
ATOM 5770 N N . ASP C 1 132 ? -79.652 68.544 46.754 1.00 38.56 132 ASP C N 1
ATOM 5771 C CA . ASP C 1 132 ? -78.691 68.004 45.795 1.00 39.52 132 ASP C CA 1
ATOM 5772 C C . ASP C 1 132 ? -78.634 68.812 44.503 1.00 39.11 132 ASP C C 1
ATOM 5773 O O . ASP C 1 1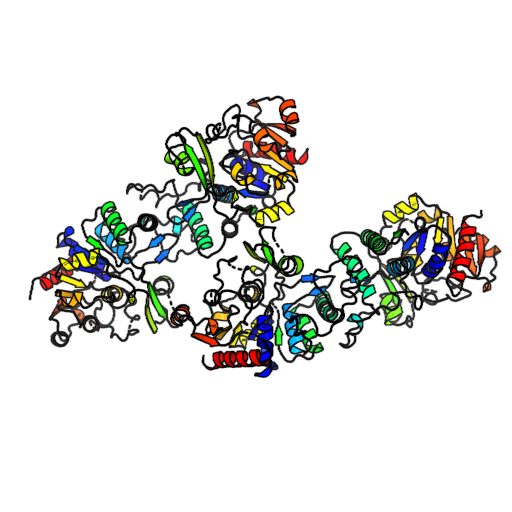32 ? -79.615 69.426 44.094 1.00 39.70 132 ASP C O 1
ATOM 5778 N N . PRO C 1 133 ? -77.476 68.805 43.831 1.00 37.94 133 PRO C N 1
ATOM 5779 C CA . PRO C 1 133 ? -77.310 69.550 42.582 1.00 35.30 133 PRO C CA 1
ATOM 5780 C C . PRO C 1 133 ? -78.061 68.922 41.417 1.00 33.35 133 PRO C C 1
ATOM 5781 O O . PRO C 1 133 ? -78.035 67.705 41.234 1.00 35.55 133 PRO C O 1
ATOM 5785 N N . VAL C 1 134 ? -78.729 69.758 40.631 1.00 30.30 134 VAL C N 1
ATOM 5786 C CA . VAL C 1 134 ? -79.474 69.308 39.462 1.00 28.24 134 VAL C CA 1
ATOM 5787 C C . VAL C 1 134 ? -79.316 70.421 38.432 1.00 29.28 134 VAL C C 1
ATOM 5788 O O . VAL C 1 134 ? -79.431 71.588 38.780 1.00 29.91 134 VAL C O 1
ATOM 5792 N N . SER C 1 135 ? -79.030 70.069 37.179 1.00 31.42 135 SER C N 1
ATOM 5793 C CA . SER C 1 135 ? -78.847 71.076 36.133 1.00 35.31 135 SER C CA 1
ATOM 5794 C C . SER C 1 135 ? -79.610 70.761 34.870 1.00 37.28 135 SER C C 1
ATOM 5795 O O . SER C 1 135 ? -79.700 69.607 34.458 1.00 39.53 135 SER C O 1
ATOM 5798 N N . THR C 1 136 ? -80.121 71.802 34.232 1.00 39.10 136 THR C N 1
ATOM 5799 C CA . THR C 1 136 ? -80.884 71.650 33.016 1.00 41.92 136 THR C CA 1
ATOM 5800 C C . THR C 1 136 ? -80.070 72.030 31.784 1.00 44.70 136 THR C C 1
ATOM 5801 O O . THR C 1 136 ? -79.567 73.154 31.679 1.00 43.87 136 THR C O 1
ATOM 5805 N N . TYR C 1 137 ? -79.959 71.083 30.852 1.00 47.72 137 TYR C N 1
ATOM 5806 C CA . TYR C 1 137 ? -79.215 71.285 29.611 1.00 49.45 137 TYR C CA 1
ATOM 5807 C C . TYR C 1 137 ? -80.127 71.196 28.398 1.00 51.03 137 TYR C C 1
ATOM 5808 O O . TYR C 1 137 ? -80.985 70.321 28.322 1.00 51.56 137 TYR C O 1
ATOM 5817 N N . ILE C 1 138 ? -79.940 72.113 27.455 1.00 53.89 138 ILE C N 1
ATOM 5818 C CA . ILE C 1 138 ? -80.746 72.151 26.240 1.00 56.93 138 ILE C CA 1
ATOM 5819 C C . ILE C 1 138 ? -79.949 71.600 25.062 1.00 59.81 138 ILE C C 1
ATOM 5820 O O . ILE C 1 138 ? -78.884 72.119 24.726 1.00 60.66 138 ILE C O 1
ATOM 5825 N N . GLU C 1 139 ? -80.470 70.544 24.444 1.00 62.57 139 GLU C N 1
ATOM 5826 C CA . GLU C 1 139 ? -79.815 69.918 23.298 1.00 64.46 139 GLU C CA 1
ATOM 5827 C C . GLU C 1 139 ? -80.251 70.600 22.011 1.00 65.30 139 GLU C C 1
ATOM 5828 O O . GLU C 1 139 ? -81.269 70.239 21.421 1.00 65.16 139 GLU C O 1
ATOM 5834 N N . THR C 1 140 ? -79.473 71.591 21.587 1.00 67.67 140 THR C N 1
ATOM 5835 C CA . THR C 1 140 ? -79.767 72.342 20.367 1.00 70.04 140 THR C CA 1
ATOM 5836 C C . THR C 1 140 ? -78.924 71.855 19.191 1.00 71.31 140 THR C C 1
ATOM 5837 O O . THR C 1 140 ? -78.071 70.972 19.339 1.00 70.65 140 THR C O 1
ATOM 5841 N N . ALA C 1 141 ? -79.169 72.445 18.025 1.00 72.39 141 ALA C N 1
ATOM 5842 C CA . ALA C 1 141 ? -78.429 72.095 16.822 1.00 73.41 141 ALA C CA 1
ATOM 5843 C C . ALA C 1 141 ? -77.007 72.656 16.927 1.00 73.76 141 ALA C C 1
ATOM 5844 O O . ALA C 1 141 ? -76.070 72.119 16.332 1.00 73.64 141 ALA C O 1
ATOM 5846 N N . GLU C 1 142 ? -76.855 73.731 17.697 1.00 73.96 142 GLU C N 1
ATOM 5847 C CA . GLU C 1 142 ? -75.553 74.366 17.898 1.00 74.08 142 GLU C CA 1
ATOM 5848 C C . GLU C 1 142 ? -74.764 73.644 18.989 1.00 73.55 142 GLU C C 1
ATOM 5849 O O . GLU C 1 142 ? -73.734 74.136 19.456 1.00 72.68 142 GLU C O 1
ATOM 5855 N N . GLY C 1 143 ? -75.258 72.479 19.396 1.00 73.14 143 GLY C N 1
ATOM 5856 C CA . GLY C 1 143 ? -74.584 71.715 20.430 1.00 72.44 143 GLY C CA 1
ATOM 5857 C C . GLY C 1 143 ? -75.349 71.702 21.740 1.00 71.90 143 GLY C C 1
ATOM 5858 O O . GLY C 1 143 ? -76.382 72.361 21.880 1.00 71.41 143 GLY C O 1
ATOM 5859 N N . ILE C 1 144 ? -74.840 70.941 22.701 1.00 71.35 144 ILE C N 1
ATOM 5860 C CA . ILE C 1 144 ? -75.465 70.833 24.011 1.00 70.93 144 ILE C CA 1
ATOM 5861 C C . ILE C 1 144 ? -74.922 71.925 24.915 1.00 71.06 144 ILE C C 1
ATOM 5862 O O . ILE C 1 144 ? -73.713 72.116 25.016 1.00 70.63 144 ILE C O 1
ATOM 5875 N N . HIS C 1 146 ? -76.072 74.717 28.583 1.00 67.06 146 HIS C N 1
ATOM 5876 C CA . HIS C 1 146 ? -76.895 74.903 29.768 1.00 63.65 146 HIS C CA 1
ATOM 5877 C C . HIS C 1 146 ? -78.066 75.823 29.444 1.00 60.90 146 HIS C C 1
ATOM 5878 O O . HIS C 1 146 ? -78.003 76.607 28.496 1.00 60.29 146 HIS C O 1
ATOM 5885 N N . PHE C 1 147 ? -79.130 75.728 30.239 1.00 58.03 147 PHE C N 1
ATOM 5886 C CA . PHE C 1 147 ? -80.318 76.550 30.030 1.00 54.72 147 PHE C CA 1
ATOM 5887 C C . PHE C 1 147 ? -79.977 78.038 29.995 1.00 53.76 147 PHE C C 1
ATOM 5888 O O . PHE C 1 147 ? -80.517 78.786 29.182 1.00 51.81 147 PHE C O 1
ATOM 5896 N N . GLN C 1 148 ? -79.081 78.460 30.884 1.00 54.34 148 GLN C N 1
ATOM 5897 C CA . GLN C 1 148 ? -78.679 79.862 30.963 1.00 55.93 148 GLN C CA 1
ATOM 5898 C C . GLN C 1 148 ? -78.076 80.372 29.655 1.00 55.04 148 GLN C C 1
ATOM 5899 O O . GLN C 1 148 ? -78.455 81.433 29.157 1.00 54.32 148 GLN C O 1
ATOM 5905 N N . ASP C 1 149 ? -77.134 79.612 29.109 1.00 54.13 149 ASP C N 1
ATOM 5906 C CA . ASP C 1 149 ? -76.476 79.986 27.866 1.00 53.72 149 ASP C CA 1
ATOM 5907 C C . ASP C 1 149 ? -77.481 80.075 26.734 1.00 53.64 149 ASP C C 1
ATOM 5908 O O . ASP C 1 149 ? -77.384 80.941 25.864 1.00 54.43 149 ASP C O 1
ATOM 5913 N N . PHE C 1 150 ? -78.454 79.175 26.756 1.00 51.96 150 PHE C N 1
ATOM 5914 C CA . PHE C 1 150 ? -79.470 79.144 25.726 1.00 50.63 150 PHE C CA 1
ATOM 5915 C C . PHE C 1 150 ? -80.500 80.254 25.840 1.00 51.00 150 PHE C C 1
ATOM 5916 O O . PHE C 1 150 ? -80.804 80.922 24.853 1.00 51.57 150 PHE C O 1
ATOM 5924 N N . TRP C 1 151 ? -81.037 80.452 27.038 1.00 51.47 151 TRP C N 1
ATOM 5925 C CA . TRP C 1 151 ? -82.065 81.463 27.245 1.00 52.43 151 TRP C CA 1
ATOM 5926 C C . TRP C 1 151 ? -81.548 82.884 27.362 1.00 53.33 151 TRP C C 1
ATOM 5927 O O . TRP C 1 151 ? -82.193 83.822 26.889 1.00 53.44 151 TRP C O 1
ATOM 5938 N N . ILE C 1 152 ? -80.393 83.049 27.993 1.00 55.29 152 ILE C N 1
ATOM 5939 C CA . ILE C 1 152 ? -79.812 84.376 28.168 1.00 56.84 152 ILE C CA 1
ATOM 5940 C C . ILE C 1 152 ? -78.730 84.677 27.131 1.00 58.87 152 ILE C C 1
ATOM 5941 O O . ILE C 1 152 ? -78.812 85.676 26.410 1.00 58.79 152 ILE C O 1
ATOM 5946 N N . GLY C 1 153 ? -77.725 83.809 27.055 1.00 60.69 153 GLY C N 1
ATOM 5947 C CA . GLY C 1 153 ? -76.642 84.009 26.110 1.00 63.76 153 GLY C CA 1
ATOM 5948 C C . GLY C 1 153 ? -77.043 83.890 24.649 1.00 65.69 153 GLY C C 1
ATOM 5949 O O . GLY C 1 153 ? -76.380 84.444 23.774 1.00 65.97 153 GLY C O 1
ATOM 5950 N N . LYS C 1 154 ? -78.122 83.166 24.374 1.00 67.08 154 LYS C N 1
ATOM 5951 C CA . LYS C 1 154 ? -78.571 83.000 23.000 1.00 68.21 154 LYS C CA 1
ATOM 5952 C C . LYS C 1 154 ? -79.987 83.525 22.805 1.00 68.95 154 LYS C C 1
ATOM 5953 O O . LYS C 1 154 ? -80.562 83.387 21.724 1.00 69.26 154 LYS C O 1
ATOM 5959 N N . ARG C 1 155 ? -80.546 84.127 23.851 1.00 69.32 155 ARG C N 1
ATOM 5960 C CA . ARG C 1 155 ? -81.896 84.681 23.784 1.00 70.28 155 ARG C CA 1
ATOM 5961 C C . ARG C 1 155 ? -82.926 83.651 23.312 1.00 69.97 155 ARG C C 1
ATOM 5962 O O . ARG C 1 155 ? -83.945 84.009 22.715 1.00 69.15 155 ARG C O 1
ATOM 5970 N N . GLY C 1 156 ? -82.652 82.377 23.580 1.00 69.86 156 GLY C N 1
ATOM 5971 C CA . GLY C 1 156 ? -83.564 81.318 23.186 1.00 70.78 156 GLY C CA 1
ATOM 5972 C C . GLY C 1 156 ? -83.791 81.223 21.687 1.00 71.40 156 GLY C C 1
ATOM 5973 O O . GLY C 1 156 ? -84.799 80.676 21.239 1.00 70.82 156 GLY C O 1
ATOM 5974 N N . GLU C 1 157 ? -82.853 81.754 20.908 1.00 71.99 157 GLU C N 1
ATOM 5975 C CA . GLU C 1 157 ? -82.961 81.723 19.454 1.00 72.17 157 GLU C CA 1
ATOM 5976 C C . GLU C 1 157 ? -82.631 80.354 18.856 1.00 72.01 157 GLU C C 1
ATOM 5977 O O . GLU C 1 157 ? -83.320 79.894 17.946 1.00 72.38 157 GLU C O 1
ATOM 5983 N N . PRO C 1 158 ? -81.579 79.683 19.360 1.00 71.70 158 PRO C N 1
ATOM 5984 C CA . PRO C 1 158 ? -81.201 78.364 18.843 1.00 71.95 158 PRO C CA 1
ATOM 5985 C C . PRO C 1 158 ? -82.387 77.411 18.788 1.00 72.77 158 PRO C C 1
ATOM 5986 O O . PRO C 1 158 ? -83.340 77.557 19.553 1.00 73.40 158 PRO C O 1
ATOM 5990 N N . ASP C 1 159 ? -82.330 76.440 17.879 1.00 73.80 159 ASP C N 1
ATOM 5991 C CA . ASP C 1 159 ? -83.399 75.458 17.750 1.00 74.38 159 ASP C CA 1
ATOM 5992 C C . ASP C 1 159 ? -83.137 74.326 18.730 1.00 74.01 159 ASP C C 1
ATOM 5993 O O . ASP C 1 159 ? -82.026 73.792 18.793 1.00 74.48 159 ASP C O 1
ATOM 5998 N N . VAL C 1 160 ? -84.166 73.965 19.491 1.00 73.18 160 VAL C N 1
ATOM 5999 C CA . VAL C 1 160 ? -84.051 72.906 20.492 1.00 71.53 160 VAL C CA 1
ATOM 6000 C C . VAL C 1 160 ? -84.449 71.537 19.946 1.00 70.40 160 VAL C C 1
ATOM 6001 O O . VAL C 1 160 ? -85.498 71.386 19.316 1.00 70.22 160 VAL C O 1
ATOM 6005 N N . ARG C 1 161 ? -83.602 70.543 20.191 1.00 69.50 161 ARG C N 1
ATOM 6006 C CA . ARG C 1 161 ? -83.871 69.183 19.737 1.00 69.54 161 ARG C CA 1
ATOM 6007 C C . ARG C 1 161 ? -84.132 68.238 20.900 1.00 67.34 161 ARG C C 1
ATOM 6008 O O . ARG C 1 161 ? -84.688 67.155 20.714 1.00 66.43 161 ARG C O 1
ATOM 6016 N N . GLY C 1 162 ? -83.726 68.652 22.099 1.00 65.65 162 GLY C N 1
ATOM 6017 C CA . GLY C 1 162 ? -83.932 67.828 23.280 1.00 62.70 162 GLY C CA 1
ATOM 6018 C C . GLY C 1 162 ? -83.667 68.575 24.575 1.00 60.90 162 GLY C C 1
ATOM 6019 O O . GLY C 1 162 ? -83.160 69.702 24.558 1.00 60.97 162 GLY C O 1
ATOM 6020 N N . VAL C 1 163 ? -84.027 67.957 25.698 1.00 58.35 163 VAL C N 1
ATOM 6021 C CA . VAL C 1 163 ? -83.815 68.553 27.019 1.00 55.80 163 VAL C CA 1
ATOM 6022 C C . VAL C 1 163 ? -83.303 67.488 27.979 1.00 54.33 163 VAL C C 1
ATOM 6023 O O . VAL C 1 163 ? -83.797 66.364 27.979 1.00 54.18 163 VAL C O 1
ATOM 6027 N N . ASP C 1 164 ? -82.321 67.843 28.800 1.00 53.06 164 ASP C N 1
ATOM 6028 C CA . ASP C 1 164 ? -81.757 66.898 29.760 1.00 52.84 164 ASP C CA 1
ATOM 6029 C C . ASP C 1 164 ? -81.608 67.519 31.152 1.00 50.92 164 ASP C C 1
ATOM 6030 O O . ASP C 1 164 ? -80.894 68.507 31.323 1.00 50.81 164 ASP C O 1
ATOM 6035 N N . ILE C 1 165 ? -82.285 66.940 32.139 1.00 48.32 165 ILE C N 1
ATOM 6036 C CA . ILE C 1 165 ? -82.205 67.431 33.509 1.00 47.26 165 ILE C CA 1
ATOM 6037 C C . ILE C 1 165 ? -81.297 66.486 34.270 1.00 46.76 165 ILE C C 1
ATOM 6038 O O . ILE C 1 165 ? -81.739 65.475 34.808 1.00 48.80 165 ILE C O 1
ATOM 6043 N N . ARG C 1 166 ? -80.017 66.826 34.312 1.00 45.90 166 ARG C N 1
ATOM 6044 C CA . ARG C 1 166 ? -79.035 65.984 34.964 1.00 45.75 166 ARG C CA 1
ATOM 6045 C C . ARG C 1 166 ? -79.028 66.050 36.475 1.00 45.00 166 ARG C C 1
ATOM 6046 O O . ARG C 1 166 ? -79.081 67.127 37.064 1.00 46.07 166 ARG C O 1
ATOM 6054 N N . GLY C 1 167 ? -78.956 64.880 37.098 1.00 43.86 167 GLY C N 1
ATOM 6055 C CA . GLY C 1 167 ? -78.900 64.815 38.543 1.00 43.71 167 GLY C CA 1
ATOM 6056 C C . GLY C 1 167 ? -80.204 64.563 39.261 1.00 44.58 167 GLY C C 1
ATOM 6057 O O . GLY C 1 167 ? -80.196 64.123 40.408 1.00 44.85 167 GLY C O 1
ATOM 6058 N N . VAL C 1 168 ? -81.323 64.833 38.598 1.00 45.85 168 VAL C N 1
ATOM 6059 C CA . VAL C 1 168 ? -82.634 64.650 39.219 1.00 47.91 168 VAL C CA 1
ATOM 6060 C C . VAL C 1 168 ? -82.838 63.216 39.707 1.00 48.63 168 VAL C C 1
ATOM 6061 O O . VAL C 1 168 ? -83.304 62.987 40.825 1.00 47.40 168 VAL C O 1
ATOM 6065 N N . SER C 1 169 ? -82.458 62.261 38.864 1.00 49.96 169 SER C N 1
ATOM 6066 C CA . SER C 1 169 ? -82.577 60.838 39.167 1.00 50.10 169 SER C CA 1
ATOM 6067 C C . SER C 1 169 ? -81.782 60.478 40.412 1.00 49.20 169 SER C C 1
ATOM 6068 O O . SER C 1 169 ? -82.184 59.617 41.186 1.00 49.44 169 SER C O 1
ATOM 6071 N N . GLU C 1 170 ? -80.645 61.137 40.600 1.00 49.30 170 GLU C N 1
ATOM 6072 C CA . GLU C 1 170 ? -79.784 60.867 41.746 1.00 49.59 170 GLU C CA 1
ATOM 6073 C C . GLU C 1 170 ? -80.108 61.781 42.928 1.00 47.90 170 GLU C C 1
ATOM 6074 O O . GLU C 1 170 ? -79.611 61.577 44.039 1.00 46.24 170 GLU C O 1
ATOM 6080 N N . ALA C 1 171 ? -80.946 62.786 42.689 1.00 46.31 171 ALA C N 1
ATOM 6081 C CA . ALA C 1 171 ? -81.312 63.738 43.735 1.00 44.60 171 ALA C CA 1
ATOM 6082 C C . ALA C 1 171 ? -82.380 63.202 44.684 1.00 44.22 171 ALA C C 1
ATOM 6083 O O . ALA C 1 171 ? -83.062 62.219 44.392 1.00 44.06 171 ALA C O 1
ATOM 6085 N N . SER C 1 172 ? -82.517 63.848 45.832 1.00 43.15 172 SER C N 1
ATOM 6086 C CA . SER C 1 172 ? -83.516 63.444 46.804 1.00 43.71 172 SER C CA 1
ATOM 6087 C C . SER C 1 172 ? -84.381 64.642 47.143 1.00 43.80 172 SER C C 1
ATOM 6088 O O . SER C 1 172 ? -83.906 65.785 47.145 1.00 43.43 172 SER C O 1
ATOM 6091 N N . ILE C 1 173 ? -85.654 64.379 47.420 1.00 42.00 173 ILE C N 1
ATOM 6092 C CA . ILE C 1 173 ? -86.567 65.443 47.782 1.00 40.59 173 ILE C CA 1
ATOM 6093 C C . ILE C 1 173 ? -86.107 65.983 49.124 1.00 40.44 173 ILE C C 1
ATOM 6094 O O . ILE C 1 173 ? -85.841 65.223 50.052 1.00 40.86 173 ILE C O 1
ATOM 6099 N N . SER C 1 174 ? -85.994 67.300 49.209 1.00 40.12 174 SER C N 1
ATOM 6100 C CA . SER C 1 174 ? -85.574 67.958 50.430 1.00 40.09 174 SER C CA 1
ATOM 6101 C C . SER C 1 174 ? -86.293 67.398 51.647 1.00 40.98 174 SER C C 1
ATOM 6102 O O . SER C 1 174 ? -87.500 67.166 51.615 1.00 42.87 174 SER C O 1
ATOM 6105 N N . PRO C 1 175 ? -85.556 67.170 52.740 1.00 41.13 175 PRO C N 1
ATOM 6106 C CA . PRO C 1 175 ? -86.144 66.637 53.969 1.00 40.46 175 PRO C CA 1
ATOM 6107 C C . PRO C 1 175 ? -87.289 67.522 54.472 1.00 39.61 175 PRO C C 1
ATOM 6108 O O . PRO C 1 175 ? -88.296 67.022 54.968 1.00 40.22 175 PRO C O 1
ATOM 6112 N N . LYS C 1 176 ? -87.143 68.837 54.348 1.00 38.67 176 LYS C N 1
ATOM 6113 C CA . LYS C 1 176 ? -88.200 69.727 54.802 1.00 38.78 176 LYS C CA 1
ATOM 6114 C C . LYS C 1 176 ? -89.419 69.751 53.881 1.00 37.99 176 LYS C C 1
ATOM 6115 O O . LYS C 1 176 ? -90.517 70.101 54.314 1.00 37.57 176 LYS C O 1
ATOM 6121 N N . VAL C 1 177 ? -89.229 69.373 52.621 1.00 36.82 177 VAL C N 1
ATOM 6122 C CA . VAL C 1 177 ? -90.334 69.323 51.673 1.00 36.32 177 VAL C CA 1
ATOM 6123 C C . VAL C 1 177 ? -91.161 68.070 51.973 1.00 38.95 177 VAL C C 1
ATOM 6124 O O . VAL C 1 177 ? -92.391 68.101 51.926 1.00 40.10 177 VAL C O 1
ATOM 6128 N N . LEU C 1 178 ? -90.482 66.967 52.281 1.00 39.84 178 LEU C N 1
ATOM 6129 C CA . LEU C 1 178 ? -91.171 65.726 52.605 1.00 41.02 178 LEU C CA 1
ATOM 6130 C C . LEU C 1 178 ? -91.929 65.920 53.914 1.00 41.55 178 LEU C C 1
ATOM 6131 O O . LEU C 1 178 ? -92.980 65.327 54.140 1.00 40.30 178 LEU C O 1
ATOM 6136 N N . GLU C 1 179 ? -91.376 66.765 54.772 1.00 43.25 179 GLU C N 1
ATOM 6137 C CA . GLU C 1 179 ? -91.975 67.070 56.056 1.00 45.23 179 GLU C CA 1
ATOM 6138 C C . GLU C 1 179 ? -93.275 67.834 55.816 1.00 45.77 179 GLU C C 1
ATOM 6139 O O . GLU C 1 179 ? -94.296 67.569 56.458 1.00 46.74 179 GLU C O 1
ATOM 6145 N N . ALA C 1 180 ? -93.234 68.783 54.883 1.00 44.19 180 ALA C N 1
ATOM 6146 C CA . ALA C 1 180 ? -94.410 69.579 54.562 1.00 42.06 180 ALA C CA 1
ATOM 6147 C C . ALA C 1 180 ? -95.475 68.698 53.916 1.00 41.52 180 ALA C C 1
ATOM 6148 O O . ALA C 1 180 ? -96.665 68.868 54.172 1.00 41.02 180 ALA C O 1
ATOM 6150 N N . PHE C 1 181 ? -95.052 67.756 53.080 1.00 41.01 181 PHE C N 1
ATOM 6151 C CA . PHE C 1 181 ? -96.000 66.861 52.426 1.00 42.47 181 PHE C CA 1
ATOM 6152 C C . PHE C 1 181 ? -96.692 65.959 53.441 1.00 44.31 181 PHE C C 1
ATOM 6153 O O . PHE C 1 181 ? -97.771 65.437 53.192 1.00 43.82 181 PHE C O 1
ATOM 6161 N N . GLU C 1 182 ? -96.059 65.790 54.592 1.00 48.28 182 GLU C N 1
ATOM 6162 C CA . GLU C 1 182 ? -96.591 64.947 55.649 1.00 52.29 182 GLU C CA 1
ATOM 6163 C C . GLU C 1 182 ? -97.755 65.631 56.363 1.00 53.03 182 GLU C C 1
ATOM 6164 O O . GLU C 1 182 ? -98.601 64.974 56.958 1.00 53.56 182 GLU C O 1
ATOM 6170 N N . LYS C 1 183 ? -97.799 66.955 56.288 1.00 53.83 183 LYS C N 1
ATOM 6171 C CA . LYS C 1 183 ? -98.839 67.726 56.956 1.00 55.40 183 LYS C CA 1
ATOM 6172 C C . LYS C 1 183 ? -99.757 68.490 56.003 1.00 55.30 183 LYS C C 1
ATOM 6173 O O . LYS C 1 183 ? -100.673 69.183 56.442 1.00 56.25 183 LYS C O 1
ATOM 6179 N N . GLU C 1 184 ? -99.515 68.357 54.706 1.00 53.63 184 GLU C N 1
ATOM 6180 C CA . GLU C 1 184 ? -100.307 69.057 53.708 1.00 52.04 184 GLU C CA 1
ATOM 6181 C C . GLU C 1 184 ? -101.084 68.095 52.838 1.00 51.33 184 GLU C C 1
ATOM 6182 O O . GLU C 1 184 ? -100.700 66.939 52.686 1.00 52.03 184 GLU C O 1
ATOM 6188 N N . GLU C 1 185 ? -102.166 68.588 52.244 1.00 49.22 185 GLU C N 1
ATOM 6189 C CA . GLU C 1 185 ? -102.984 67.772 51.362 1.00 47.54 185 GLU C CA 1
ATOM 6190 C C . GLU C 1 185 ? -103.275 68.515 50.063 1.00 42.85 185 GLU C C 1
ATOM 6191 O O . GLU C 1 185 ? -103.750 67.930 49.097 1.00 42.50 185 GLU C O 1
ATOM 6197 N N . ASN C 1 186 ? -102.971 69.806 50.039 1.00 38.43 186 ASN C N 1
ATOM 6198 C CA . ASN C 1 186 ? -103.212 70.614 48.853 1.00 34.42 186 ASN C CA 1
ATOM 6199 C C . ASN C 1 186 ? -101.922 71.050 48.169 1.00 34.27 186 ASN C C 1
ATOM 6200 O O . ASN C 1 186 ? -101.045 71.645 48.789 1.00 36.15 186 ASN C O 1
ATOM 6205 N N . ILE C 1 187 ? -101.803 70.741 46.887 1.00 32.48 187 ILE C N 1
ATOM 6206 C CA . ILE C 1 187 ? -100.633 71.124 46.123 1.00 30.41 187 ILE C CA 1
ATOM 6207 C C . ILE C 1 187 ? -101.081 71.925 44.904 1.00 29.24 187 ILE C C 1
ATOM 6208 O O . ILE C 1 187 ? -101.968 71.508 44.162 1.00 27.23 187 ILE C O 1
ATOM 6213 N N . LEU C 1 188 ? -100.473 73.088 44.710 1.00 28.34 188 LEU C N 1
ATOM 6214 C CA . LEU C 1 188 ? -100.807 73.936 43.581 1.00 27.11 188 LEU C CA 1
ATOM 6215 C C . LEU C 1 188 ? -99.626 74.033 42.618 1.00 28.76 188 LEU C C 1
ATOM 6216 O O . LEU C 1 188 ? -98.509 74.362 43.023 1.00 30.22 188 LEU C O 1
ATOM 6221 N N . ILE C 1 189 ? -99.859 73.742 41.344 1.00 28.87 189 ILE C N 1
ATOM 6222 C CA . ILE C 1 189 ? -98.789 73.854 40.366 1.00 29.24 189 ILE C CA 1
ATOM 6223 C C . ILE C 1 189 ? -99.056 75.133 39.616 1.00 29.03 189 ILE C C 1
ATOM 6224 O O . ILE C 1 189 ? -100.026 75.230 38.870 1.00 29.45 189 ILE C O 1
ATOM 6229 N N . GLY C 1 190 ? -98.204 76.127 39.847 1.00 29.70 190 GLY C N 1
ATOM 6230 C CA . GLY C 1 190 ? -98.359 77.426 39.211 1.00 29.05 190 GLY C CA 1
ATOM 6231 C C . GLY C 1 190 ? -98.275 77.375 37.702 1.00 29.71 190 GLY C C 1
ATOM 6232 O O . GLY C 1 190 ? -97.797 76.392 37.141 1.00 29.83 190 GLY C O 1
ATOM 6233 N N . PRO C 1 191 ? -98.714 78.437 37.013 1.00 30.61 191 PRO C N 1
ATOM 6234 C CA . PRO C 1 191 ? -98.696 78.518 35.548 1.00 32.97 191 PRO C CA 1
ATOM 6235 C C . PRO C 1 191 ? -97.314 78.801 34.970 1.00 34.64 191 PRO C C 1
ATOM 6236 O O . PRO C 1 191 ? -97.049 79.901 34.470 1.00 34.28 191 PRO C O 1
ATOM 6240 N N . SER C 1 192 ? -96.448 77.793 35.033 1.00 36.51 192 SER C N 1
ATOM 6241 C CA . SER C 1 192 ? -95.088 77.898 34.519 1.00 38.54 192 SER C CA 1
ATOM 6242 C C . SER C 1 192 ? -94.788 76.802 33.505 1.00 38.67 192 SER C C 1
ATOM 6243 O O . SER C 1 192 ? -95.615 75.922 33.256 1.00 40.21 192 SER C O 1
ATOM 6246 N N . ASN C 1 193 ? -93.593 76.865 32.930 1.00 38.95 193 ASN C N 1
ATOM 6247 C CA . ASN C 1 193 ? -93.147 75.890 31.947 1.00 38.38 193 ASN C CA 1
ATOM 6248 C C . ASN C 1 193 ? -93.152 74.506 32.583 1.00 37.00 193 ASN C C 1
ATOM 6249 O O . ASN C 1 193 ? -92.410 74.243 33.529 1.00 38.52 193 ASN C O 1
ATOM 6254 N N . PRO C 1 194 ? -93.981 73.598 32.066 1.00 36.06 194 PRO C N 1
ATOM 6255 C CA . PRO C 1 194 ? -94.076 72.233 32.596 1.00 36.80 194 PRO C CA 1
ATOM 6256 C C . PRO C 1 194 ? -92.816 71.392 32.400 1.00 38.43 194 PRO C C 1
ATOM 6257 O O . PRO C 1 194 ? -92.570 70.456 33.160 1.00 38.85 194 PRO C O 1
ATOM 6261 N N . ILE C 1 195 ? -92.014 71.736 31.394 1.00 39.19 195 ILE C N 1
ATOM 6262 C CA . ILE C 1 195 ? -90.787 71.000 31.109 1.00 39.67 195 ILE C CA 1
ATOM 6263 C C . ILE C 1 195 ? -89.593 71.417 31.978 1.00 40.31 195 ILE C C 1
ATOM 6264 O O . ILE C 1 195 ? -89.053 70.613 32.745 1.00 40.04 195 ILE C O 1
ATOM 6269 N N . THR C 1 196 ? -89.197 72.680 31.869 1.00 39.77 196 THR C N 1
ATOM 6270 C CA . THR C 1 196 ? -88.040 73.176 32.607 1.00 39.87 196 THR C CA 1
ATOM 6271 C C . THR C 1 196 ? -88.275 73.808 33.981 1.00 38.96 196 THR C C 1
ATOM 6272 O O . THR C 1 196 ? -87.392 73.768 34.832 1.00 38.87 196 THR C O 1
ATOM 6276 N N . SER C 1 197 ? -89.452 74.388 34.198 1.00 39.17 197 SER C N 1
ATOM 6277 C CA . SER C 1 197 ? -89.763 75.025 35.480 1.00 38.77 197 SER C CA 1
ATOM 6278 C C . SER C 1 197 ? -90.388 74.073 36.503 1.00 37.91 197 SER C C 1
ATOM 6279 O O . SER C 1 197 ? -89.920 73.985 37.639 1.00 38.53 197 SER C O 1
ATOM 6282 N N . ILE C 1 198 ? -91.424 73.344 36.096 1.00 36.11 198 ILE C N 1
ATOM 6283 C CA . ILE C 1 198 ? -92.101 72.412 36.991 1.00 33.32 198 ILE C CA 1
ATOM 6284 C C . ILE C 1 198 ? -91.580 70.981 36.899 1.00 33.89 198 ILE C C 1
ATOM 6285 O O . ILE C 1 198 ? -91.363 70.320 37.923 1.00 33.15 198 ILE C O 1
ATOM 6290 N N . GLY C 1 199 ? -91.389 70.509 35.668 1.00 34.38 199 GLY C N 1
ATOM 6291 C CA . GLY C 1 199 ? -90.901 69.154 35.443 1.00 32.52 199 GLY C CA 1
ATOM 6292 C C . GLY C 1 199 ? -89.806 68.690 36.392 1.00 31.96 199 GLY C C 1
ATOM 6293 O O . GLY C 1 199 ? -89.913 67.600 36.961 1.00 32.81 199 GLY C O 1
ATOM 6294 N N . PRO C 1 200 ? -88.731 69.477 36.576 1.00 30.25 200 PRO C N 1
ATOM 6295 C CA . PRO C 1 200 ? -87.652 69.069 37.482 1.00 30.52 200 PRO C CA 1
ATOM 6296 C C . PRO C 1 200 ? -88.167 68.680 38.867 1.00 30.61 200 PRO C C 1
ATOM 6297 O O . PRO C 1 200 ? -87.690 67.714 39.471 1.00 30.31 200 PRO C O 1
ATOM 6301 N N . ILE C 1 201 ? -89.144 69.427 39.370 1.00 30.36 201 ILE C N 1
ATOM 6302 C CA . ILE C 1 201 ? -89.704 69.134 40.681 1.00 31.14 201 ILE C CA 1
ATOM 6303 C C . ILE C 1 201 ? -90.444 67.791 40.696 1.00 33.40 201 ILE C C 1
ATOM 6304 O O . ILE C 1 201 ? -90.177 66.939 41.549 1.00 31.92 201 ILE C O 1
ATOM 6309 N N . ILE C 1 202 ? -91.363 67.595 39.754 1.00 34.63 202 ILE C N 1
ATOM 6310 C CA . ILE C 1 202 ? -92.119 66.351 39.717 1.00 39.57 202 ILE C CA 1
ATOM 6311 C C . ILE C 1 202 ? -91.268 65.159 39.267 1.00 40.73 202 ILE C C 1
ATOM 6312 O O . ILE C 1 202 ? -91.656 64.009 39.472 1.00 42.47 202 ILE C O 1
ATOM 6317 N N . SER C 1 203 ? -90.111 65.431 38.664 1.00 40.80 203 SER C N 1
ATOM 6318 C CA . SER C 1 203 ? -89.224 64.363 38.202 1.00 40.06 203 SER C CA 1
ATOM 6319 C C . SER C 1 203 ? -88.414 63.756 39.344 1.00 40.28 203 SER C C 1
ATOM 6320 O O . SER C 1 203 ? -87.867 62.668 39.207 1.00 40.71 203 SER C O 1
ATOM 6323 N N . LEU C 1 204 ? -88.323 64.456 40.470 1.00 40.52 204 LEU C N 1
ATOM 6324 C CA . LEU C 1 204 ? -87.568 63.936 41.607 1.00 41.43 204 LEU C CA 1
ATOM 6325 C C . LEU C 1 204 ? -88.108 62.562 41.994 1.00 43.57 204 LEU C C 1
ATOM 6326 O O . LEU C 1 204 ? -89.308 62.311 41.916 1.00 44.16 204 LEU C O 1
ATOM 6331 N N . PRO C 1 205 ? -87.221 61.649 42.417 1.00 45.59 205 PRO C N 1
ATOM 6332 C CA . PRO C 1 205 ? -87.663 60.306 42.800 1.00 46.19 205 PRO C CA 1
ATOM 6333 C C . PRO C 1 205 ? -88.640 60.261 43.971 1.00 47.13 205 PRO C C 1
ATOM 6334 O O . PRO C 1 205 ? -88.365 60.795 45.051 1.00 46.35 205 PRO C O 1
ATOM 6338 N N . GLY C 1 206 ? -89.779 59.609 43.733 1.00 48.62 206 GLY C N 1
ATOM 6339 C CA . GLY C 1 206 ? -90.802 59.463 44.754 1.00 49.99 206 GLY C CA 1
ATOM 6340 C C . GLY C 1 206 ? -91.829 60.578 44.803 1.00 50.90 206 GLY C C 1
ATOM 6341 O O . GLY C 1 206 ? -92.753 60.523 45.613 1.00 51.46 206 GLY C O 1
ATOM 6350 N N . ARG C 1 208 ? -93.843 61.638 42.147 1.00 53.27 208 ARG C N 1
ATOM 6351 C CA . ARG C 1 208 ? -95.062 61.305 41.432 1.00 54.43 208 ARG C CA 1
ATOM 6352 C C . ARG C 1 208 ? -96.043 60.538 42.310 1.00 53.63 208 ARG C C 1
ATOM 6353 O O . ARG C 1 208 ? -97.239 60.801 42.281 1.00 54.17 208 ARG C O 1
ATOM 6361 N N . GLU C 1 209 ? -95.543 59.603 43.105 1.00 52.72 209 GLU C N 1
ATOM 6362 C CA . GLU C 1 209 ? -96.423 58.819 43.957 1.00 52.31 209 GLU C CA 1
ATOM 6363 C C . GLU C 1 209 ? -96.956 59.658 45.108 1.00 50.56 209 GLU C C 1
ATOM 6364 O O . GLU C 1 209 ? -98.042 59.413 45.633 1.00 51.32 209 GLU C O 1
ATOM 6370 N N . LEU C 1 210 ? -96.183 60.662 45.485 1.00 48.21 210 LEU C N 1
ATOM 6371 C CA . LEU C 1 210 ? -96.548 61.559 46.564 1.00 45.17 210 LEU C CA 1
ATOM 6372 C C . LEU C 1 210 ? -97.681 62.486 46.101 1.00 43.92 210 LEU C C 1
ATOM 6373 O O . LEU C 1 210 ? -98.625 62.754 46.844 1.00 43.05 210 LEU C O 1
ATOM 6378 N N . LEU C 1 211 ? -97.598 62.964 44.866 1.00 42.05 211 LEU C N 1
ATOM 6379 C CA . LEU C 1 211 ? -98.625 63.848 44.348 1.00 43.25 211 LEU C CA 1
ATOM 6380 C C . LEU C 1 211 ? -99.960 63.104 44.233 1.00 45.17 211 LEU C C 1
ATOM 6381 O O . LEU C 1 211 ? -101.016 63.657 44.544 1.00 46.60 211 LEU C O 1
ATOM 6386 N N . LYS C 1 212 ? -99.915 61.849 43.797 1.00 45.97 212 LYS C N 1
ATOM 6387 C CA . LYS C 1 212 ? -101.127 61.055 43.664 1.00 45.80 212 LYS C CA 1
ATOM 6388 C C . LYS C 1 212 ? -101.922 60.984 44.970 1.00 45.29 212 LYS C C 1
ATOM 6389 O O . LYS C 1 212 ? -103.146 60.914 44.955 1.00 44.39 212 LYS C O 1
ATOM 6395 N N . LYS C 1 213 ? -101.233 61.012 46.102 1.00 44.45 213 LYS C N 1
ATOM 6396 C CA . LYS C 1 213 ? -101.922 60.946 47.376 1.00 45.36 213 LYS C CA 1
ATOM 6397 C C . LYS C 1 213 ? -102.388 62.314 47.868 1.00 45.19 213 LYS C C 1
ATOM 6398 O O . LYS C 1 213 ? -102.624 62.500 49.065 1.00 45.81 213 LYS C O 1
ATOM 6404 N N . LYS C 1 214 ? -102.532 63.272 46.956 1.00 43.01 214 LYS C N 1
ATOM 6405 C CA . LYS C 1 214 ? -102.965 64.602 47.354 1.00 40.37 214 LYS C CA 1
ATOM 6406 C C . LYS C 1 214 ? -103.850 65.285 46.317 1.00 39.11 214 LYS C C 1
ATOM 6407 O O . LYS C 1 214 ? -103.962 64.826 45.176 1.00 38.77 214 LYS C O 1
ATOM 6413 N N . LYS C 1 215 ? -104.504 66.369 46.727 1.00 36.53 215 LYS C N 1
ATOM 6414 C CA . LYS C 1 215 ? -105.364 67.120 45.822 1.00 35.22 215 LYS C CA 1
ATOM 6415 C C . LYS C 1 215 ? -104.445 68.071 45.073 1.00 33.41 215 LYS C C 1
ATOM 6416 O O . LYS C 1 215 ? -103.831 68.960 45.675 1.00 33.06 215 LYS C O 1
ATOM 6422 N N . VAL C 1 216 ? -104.344 67.885 43.765 1.00 31.23 216 VAL C N 1
ATOM 6423 C CA . VAL C 1 216 ? -103.472 68.723 42.964 1.00 30.15 216 VAL C CA 1
ATOM 6424 C C . VAL C 1 216 ? -104.208 69.621 41.988 1.00 29.94 216 VAL C C 1
ATOM 6425 O O . VAL C 1 216 ? -104.984 69.150 41.166 1.00 31.03 216 VAL C O 1
ATOM 6429 N N . VAL C 1 217 ? -103.951 70.920 42.079 1.00 28.33 217 VAL C N 1
ATOM 6430 C CA . VAL C 1 217 ? -104.561 71.877 41.176 1.00 28.56 217 VAL C CA 1
ATOM 6431 C C . VAL C 1 217 ? -103.444 72.486 40.321 1.00 29.58 217 VAL C C 1
ATOM 6432 O O . VAL C 1 217 ? -102.357 72.770 40.822 1.00 29.29 217 VAL C O 1
ATOM 6436 N N . ALA C 1 218 ? -103.703 72.666 39.030 1.00 30.80 218 ALA C N 1
ATOM 6437 C CA . ALA C 1 218 ? -102.705 73.254 38.139 1.00 30.93 218 ALA C CA 1
ATOM 6438 C C . ALA C 1 218 ? -103.349 74.349 37.314 1.00 32.02 218 ALA C C 1
ATOM 6439 O O . ALA C 1 218 ? -104.541 74.282 37.023 1.00 33.37 218 ALA C O 1
ATOM 6441 N N . VAL C 1 219 ? -102.568 75.361 36.952 1.00 32.10 219 VAL C N 1
ATOM 6442 C CA . VAL C 1 219 ? -103.067 76.470 36.145 1.00 34.31 219 VAL C CA 1
ATOM 6443 C C . VAL C 1 219 ? -102.298 76.488 34.829 1.00 36.53 219 VAL C C 1
ATOM 6444 O O . VAL C 1 219 ? -101.071 76.574 34.826 1.00 37.96 219 VAL C O 1
ATOM 6448 N N . SER C 1 220 ? -103.018 76.419 33.715 1.00 37.46 220 SER C N 1
ATOM 6449 C CA . SER C 1 220 ? -102.383 76.409 32.405 1.00 39.36 220 SER C CA 1
ATOM 6450 C C . SER C 1 220 ? -101.468 77.601 32.118 1.00 39.29 220 SER C C 1
ATOM 6451 O O . SER C 1 220 ? -101.867 78.758 32.251 1.00 39.03 220 SER C O 1
ATOM 6454 N N . PRO C 1 221 ? -100.222 77.326 31.706 1.00 40.80 221 PRO C N 1
ATOM 6455 C CA . PRO C 1 221 ? -99.265 78.388 31.396 1.00 42.96 221 PRO C CA 1
ATOM 6456 C C . PRO C 1 221 ? -99.436 78.875 29.953 1.00 45.98 221 PRO C C 1
ATOM 6457 O O . PRO C 1 221 ? -98.820 79.859 29.540 1.00 45.54 221 PRO C O 1
ATOM 6461 N N . ILE C 1 222 ? -100.282 78.178 29.196 1.00 49.79 222 ILE C N 1
ATOM 6462 C CA . ILE C 1 222 ? -100.546 78.531 27.802 1.00 53.78 222 ILE C CA 1
ATOM 6463 C C . ILE C 1 222 ? -101.938 79.120 27.599 1.00 56.08 222 ILE C C 1
ATOM 6464 O O . ILE C 1 222 ? -102.932 78.571 28.077 1.00 56.12 222 ILE C O 1
ATOM 6469 N N . ILE C 1 223 ? -101.998 80.240 26.884 1.00 58.93 223 ILE C N 1
ATOM 6470 C CA . ILE C 1 223 ? -103.262 80.898 26.589 1.00 62.26 223 ILE C CA 1
ATOM 6471 C C . ILE C 1 223 ? -103.502 80.757 25.094 1.00 65.01 223 ILE C C 1
ATOM 6472 O O . ILE C 1 223 ? -103.367 81.719 24.340 1.00 66.65 223 ILE C O 1
ATOM 6477 N N . GLY C 1 224 ? -103.842 79.544 24.670 1.00 67.41 224 GLY C N 1
ATOM 6478 C CA . GLY C 1 224 ? -104.091 79.295 23.263 1.00 69.72 224 GLY C CA 1
ATOM 6479 C C . GLY C 1 224 ? -103.177 78.222 22.707 1.00 71.91 224 GLY C C 1
ATOM 6480 O O . GLY C 1 224 ? -103.355 77.033 22.993 1.00 71.61 224 GLY C O 1
ATOM 6481 N N . ASN C 1 225 ? -102.189 78.649 21.922 1.00 74.05 225 ASN C N 1
ATOM 6482 C CA . ASN C 1 225 ? -101.229 77.742 21.298 1.00 76.00 225 ASN C CA 1
ATOM 6483 C C . ASN C 1 225 ? -99.785 78.131 21.638 1.00 76.77 225 ASN C C 1
ATOM 6484 O O . ASN C 1 225 ? -98.834 77.589 21.071 1.00 76.96 225 ASN C O 1
ATOM 6489 N N . ALA C 1 226 ? -99.632 79.072 22.569 1.00 77.60 226 ALA C N 1
ATOM 6490 C CA . ALA C 1 226 ? -98.317 79.543 23.010 1.00 77.35 226 ALA C CA 1
ATOM 6491 C C . ALA C 1 226 ? -98.393 80.142 24.419 1.00 77.26 226 ALA C C 1
ATOM 6492 O O . ALA C 1 226 ? -99.396 80.756 24.796 1.00 76.95 226 ALA C O 1
ATOM 6494 N N . PRO C 1 227 ? -97.325 79.971 25.218 1.00 77.16 227 PRO C N 1
ATOM 6495 C CA . PRO C 1 227 ? -97.271 80.495 26.589 1.00 76.63 227 PRO C CA 1
ATOM 6496 C C . PRO C 1 227 ? -97.220 82.022 26.632 1.00 75.79 227 PRO C C 1
ATOM 6497 O O . PRO C 1 227 ? -96.833 82.667 25.653 1.00 76.22 227 PRO C O 1
ATOM 6501 N N . VAL C 1 228 ? -97.614 82.592 27.769 1.00 74.37 228 VAL C N 1
ATOM 6502 C CA . VAL C 1 228 ? -97.609 84.040 27.949 1.00 72.79 228 VAL C CA 1
ATOM 6503 C C . VAL C 1 228 ? -96.180 84.561 27.811 1.00 72.27 228 VAL C C 1
ATOM 6504 O O . VAL C 1 228 ? -95.961 85.721 27.452 1.00 72.03 228 VAL C O 1
ATOM 6508 N N . SER C 1 229 ? -95.214 83.692 28.103 1.00 71.69 229 SER C N 1
ATOM 6509 C CA . SER C 1 229 ? -93.797 84.041 28.014 1.00 71.51 229 SER C CA 1
ATOM 6510 C C . SER C 1 229 ? -92.912 82.819 28.260 1.00 71.15 229 SER C C 1
ATOM 6511 O O . SER C 1 229 ? -93.385 81.778 28.724 1.00 71.31 229 SER C O 1
ATOM 6514 N N . GLY C 1 230 ? -91.627 82.945 27.944 1.00 70.66 230 GLY C N 1
ATOM 6515 C CA . GLY C 1 230 ? -90.714 81.837 28.150 1.00 70.20 230 GLY C CA 1
ATOM 6516 C C . GLY C 1 230 ? -90.483 81.014 26.897 1.00 69.81 230 GLY C C 1
ATOM 6517 O O . GLY C 1 230 ? -91.200 81.164 25.905 1.00 69.35 230 GLY C O 1
ATOM 6518 N N . PRO C 1 231 ? -89.480 80.126 26.916 1.00 69.49 231 PRO C N 1
ATOM 6519 C CA . PRO C 1 231 ? -89.132 79.261 25.785 1.00 69.11 231 PRO C CA 1
ATOM 6520 C C . PRO C 1 231 ? -89.958 77.972 25.726 1.00 68.22 231 PRO C C 1
ATOM 6521 O O . PRO C 1 231 ? -89.508 76.963 25.177 1.00 67.21 231 PRO C O 1
ATOM 6525 N N . ALA C 1 232 ? -91.162 78.016 26.297 1.00 67.78 232 ALA C N 1
ATOM 6526 C CA . ALA C 1 232 ? -92.060 76.862 26.322 1.00 66.76 232 ALA C CA 1
ATOM 6527 C C . ALA C 1 232 ? -92.454 76.432 24.906 1.00 66.17 232 ALA C C 1
ATOM 6528 O O . ALA C 1 232 ? -92.700 75.249 24.647 1.00 64.62 232 ALA C O 1
ATOM 6530 N N . GLY C 1 233 ? -92.501 77.402 23.997 1.00 65.58 233 GLY C N 1
ATOM 6531 C CA . GLY C 1 233 ? -92.859 77.113 22.620 1.00 65.68 233 GLY C CA 1
ATOM 6532 C C . GLY C 1 233 ? -91.913 76.146 21.929 1.00 65.86 233 GLY C C 1
ATOM 6533 O O . GLY C 1 233 ? -92.318 75.428 21.018 1.00 66.28 233 GLY C O 1
ATOM 6534 N N . LYS C 1 234 ? -90.654 76.115 22.354 1.00 66.12 234 LYS C N 1
ATOM 6535 C CA . LYS C 1 234 ? -89.676 75.219 21.744 1.00 66.90 234 LYS C CA 1
ATOM 6536 C C . LYS C 1 234 ? -89.353 73.997 22.597 1.00 67.11 234 LYS C C 1
ATOM 6537 O O . LYS C 1 234 ? -89.242 72.882 22.084 1.00 67.38 234 LYS C O 1
ATOM 6543 N N . LEU C 1 235 ? -89.202 74.210 23.899 1.00 67.06 235 LEU C N 1
ATOM 6544 C CA . LEU C 1 235 ? -88.868 73.125 24.813 1.00 67.66 235 LEU C CA 1
ATOM 6545 C C . LEU C 1 235 ? -89.931 72.032 24.896 1.00 68.30 235 LEU C C 1
ATOM 6546 O O . LEU C 1 235 ? -89.605 70.848 25.005 1.00 67.77 235 LEU C O 1
ATOM 6559 N N . PRO C 1 237 ? -92.491 71.058 22.520 1.00 68.95 237 PRO C N 1
ATOM 6560 C CA . PRO C 1 237 ? -92.578 70.173 21.355 1.00 67.98 237 PRO C CA 1
ATOM 6561 C C . PRO C 1 237 ? -91.370 69.242 21.266 1.00 67.05 237 PRO C C 1
ATOM 6562 O O . PRO C 1 237 ? -91.507 68.058 20.950 1.00 66.25 237 PRO C O 1
ATOM 6566 N N . ALA C 1 238 ? -90.193 69.782 21.566 1.00 65.81 238 ALA C N 1
ATOM 6567 C CA . ALA C 1 238 ? -88.966 69.001 21.526 1.00 65.59 238 ALA C CA 1
ATOM 6568 C C . ALA C 1 238 ? -89.016 67.823 22.505 1.00 66.00 238 ALA C C 1
ATOM 6569 O O . ALA C 1 238 ? -88.128 66.972 22.504 1.00 65.92 238 ALA C O 1
ATOM 6571 N N . CYS C 1 239 ? -90.050 67.778 23.341 1.00 66.04 239 CYS C N 1
ATOM 6572 C CA . CYS C 1 239 ? -90.201 66.685 24.300 1.00 66.61 239 CYS C CA 1
ATOM 6573 C C . CYS C 1 239 ? -91.438 65.843 23.997 1.00 66.71 239 CYS C C 1
ATOM 6574 O O . CYS C 1 239 ? -91.853 65.016 24.813 1.00 66.21 239 CYS C O 1
ATOM 6577 N N . GLY C 1 240 ? -92.021 66.065 22.819 1.00 66.43 240 GLY C N 1
ATOM 6578 C CA . GLY C 1 240 ? -93.197 65.315 22.411 1.00 65.76 240 GLY C CA 1
ATOM 6579 C C . GLY C 1 240 ? -94.458 65.728 23.143 1.00 65.64 240 GLY C C 1
ATOM 6580 O O . GLY C 1 240 ? -95.322 64.893 23.436 1.00 65.25 240 GLY C O 1
ATOM 6581 N N . ILE C 1 241 ? -94.559 67.022 23.435 1.00 64.92 241 ILE C N 1
ATOM 6582 C CA . ILE C 1 241 ? -95.705 67.574 24.147 1.00 63.82 241 ILE C CA 1
ATOM 6583 C C . ILE C 1 241 ? -96.338 68.678 23.315 1.00 63.56 241 ILE C C 1
ATOM 6584 O O . ILE C 1 241 ? -95.673 69.639 22.938 1.00 63.91 241 ILE C O 1
ATOM 6589 N N . GLU C 1 242 ? -97.626 68.542 23.030 1.00 64.04 242 GLU C N 1
ATOM 6590 C CA . GLU C 1 242 ? -98.323 69.539 22.232 1.00 65.38 242 GLU C CA 1
ATOM 6591 C C . GLU C 1 242 ? -98.434 70.847 23.012 1.00 64.39 242 GLU C C 1
ATOM 6592 O O . GLU C 1 242 ? -98.882 70.856 24.157 1.00 65.07 242 GLU C O 1
ATOM 6598 N N . VAL C 1 243 ? -98.022 71.948 22.394 1.00 62.25 243 VAL C N 1
ATOM 6599 C CA . VAL C 1 243 ? -98.074 73.248 23.049 1.00 60.44 243 VAL C CA 1
ATOM 6600 C C . VAL C 1 243 ? -99.498 73.801 23.125 1.00 60.04 243 VAL C C 1
ATOM 6601 O O . VAL C 1 243 ? -99.904 74.622 22.303 1.00 59.98 243 VAL C O 1
ATOM 6605 N N . SER C 1 244 ? -100.247 73.351 24.125 1.00 59.42 244 SER C N 1
ATOM 6606 C CA . SER C 1 244 ? -101.621 73.794 24.327 1.00 59.21 244 SER C CA 1
ATOM 6607 C C . SER C 1 244 ? -102.047 73.466 25.753 1.00 59.87 244 SER C C 1
ATOM 6608 O O . SER C 1 244 ? -101.408 72.656 26.427 1.00 59.66 244 SER C O 1
ATOM 6611 N N . SER C 1 245 ? -103.133 74.088 26.205 1.00 60.39 245 SER C N 1
ATOM 6612 C CA . SER C 1 245 ? -103.641 73.840 27.549 1.00 61.26 245 SER C CA 1
ATOM 6613 C C . SER C 1 245 ? -103.937 72.358 27.721 1.00 61.50 245 SER C C 1
ATOM 6614 O O . SER C 1 245 ? -103.766 71.800 28.802 1.00 62.16 245 SER C O 1
ATOM 6625 N N . GLY C 1 247 ? -102.318 69.991 26.257 1.00 55.52 247 GLY C N 1
ATOM 6626 C CA . GLY C 1 247 ? -101.054 69.285 26.339 1.00 52.35 247 GLY C CA 1
ATOM 6627 C C . GLY C 1 247 ? -100.531 69.276 27.763 1.00 50.60 247 GLY C C 1
ATOM 6628 O O . GLY C 1 247 ? -100.077 68.235 28.268 1.00 49.15 247 GLY C O 1
ATOM 6629 N N . VAL C 1 248 ? -100.598 70.437 28.416 1.00 47.96 248 VAL C N 1
ATOM 6630 C CA . VAL C 1 248 ? -100.136 70.565 29.796 1.00 46.08 248 VAL C CA 1
ATOM 6631 C C . VAL C 1 248 ? -100.929 69.613 30.683 1.00 45.62 248 VAL C C 1
ATOM 6632 O O . VAL C 1 248 ? -100.361 68.908 31.517 1.00 44.80 248 VAL C O 1
ATOM 6636 N N . ALA C 1 249 ? -102.244 69.593 30.489 1.00 46.00 249 ALA C N 1
ATOM 6637 C CA . ALA C 1 249 ? -103.127 68.718 31.254 1.00 46.67 249 ALA C CA 1
ATOM 6638 C C . ALA C 1 249 ? -102.699 67.258 31.116 1.00 47.82 249 ALA C C 1
ATOM 6639 O O . ALA C 1 249 ? -102.632 66.526 32.106 1.00 45.63 249 ALA C O 1
ATOM 6641 N N . GLU C 1 250 ? -102.415 66.836 29.884 1.00 50.81 250 GLU C N 1
ATOM 6642 C CA . GLU C 1 250 ? -101.983 65.464 29.634 1.00 53.45 250 GLU C CA 1
ATOM 6643 C C . GLU C 1 250 ? -100.665 65.177 30.317 1.00 53.08 250 GLU C C 1
ATOM 6644 O O . GLU C 1 250 ? -100.423 64.060 30.779 1.00 52.81 250 GLU C O 1
ATOM 6650 N N . TYR C 1 251 ? -99.809 66.189 30.376 1.00 51.74 251 TYR C N 1
ATOM 6651 C CA . TYR C 1 251 ? -98.513 66.025 31.005 1.00 51.75 251 TYR C CA 1
ATOM 6652 C C . TYR C 1 251 ? -98.655 65.683 32.493 1.00 51.31 251 TYR C C 1
ATOM 6653 O O . TYR C 1 251 ? -97.935 64.823 33.004 1.00 50.82 251 TYR C O 1
ATOM 6662 N N . TYR C 1 252 ? -99.589 66.339 33.180 1.00 50.23 252 TYR C N 1
ATOM 6663 C CA . TYR C 1 252 ? -99.802 66.097 34.611 1.00 50.84 252 TYR C CA 1
ATOM 6664 C C . TYR C 1 252 ? -100.911 65.089 34.868 1.00 51.98 252 TYR C C 1
ATOM 6665 O O . TYR C 1 252 ? -101.294 64.839 36.017 1.00 51.10 252 TYR C O 1
ATOM 6674 N N . GLN C 1 253 ? -101.416 64.522 33.779 1.00 53.96 253 GLN C N 1
ATOM 6675 C CA . GLN C 1 253 ? -102.502 63.552 33.804 1.00 55.32 253 GLN C CA 1
ATOM 6676 C C . GLN C 1 253 ? -102.450 62.526 34.936 1.00 54.44 253 GLN C C 1
ATOM 6677 O O . GLN C 1 253 ? -103.476 62.200 35.522 1.00 53.86 253 GLN C O 1
ATOM 6683 N N . ASP C 1 254 ? -101.263 62.024 35.245 1.00 54.71 254 ASP C N 1
ATOM 6684 C CA . ASP C 1 254 ? -101.108 61.028 36.303 1.00 55.20 254 ASP C CA 1
ATOM 6685 C C . ASP C 1 254 ? -101.516 61.466 37.712 1.00 53.58 254 ASP C C 1
ATOM 6686 O O . ASP C 1 254 ? -101.746 60.621 38.574 1.00 52.73 254 ASP C O 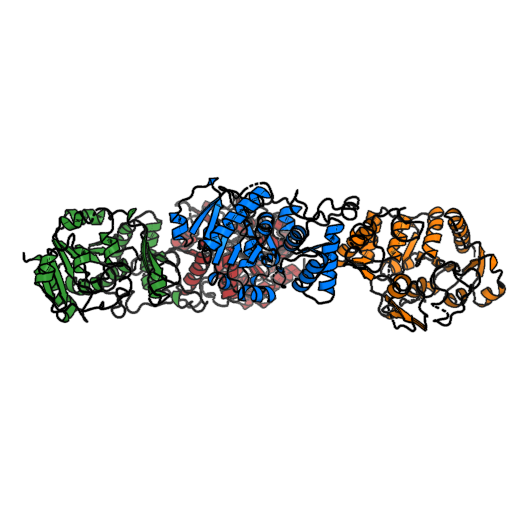1
ATOM 6691 N N . PHE C 1 255 ? -101.605 62.768 37.964 1.00 51.20 255 PHE C N 1
ATOM 6692 C CA . PHE C 1 255 ? -101.960 63.214 39.309 1.00 48.28 255 PHE C CA 1
ATOM 6693 C C . PHE C 1 255 ? -102.773 64.506 39.358 1.00 46.26 255 PHE C C 1
ATOM 6694 O O . PHE C 1 255 ? -103.014 65.049 40.433 1.00 45.89 255 PHE C O 1
ATOM 6702 N N . LEU C 1 256 ? -103.204 64.997 38.205 1.00 44.49 256 LEU C N 1
ATOM 6703 C CA . LEU C 1 256 ? -103.967 66.235 38.168 1.00 45.22 256 LEU C CA 1
ATOM 6704 C C . LEU C 1 256 ? -105.450 66.033 38.506 1.00 46.30 256 LEU C C 1
ATOM 6705 O O . LEU C 1 256 ? -106.164 65.296 37.818 1.00 47.42 256 LEU C O 1
ATOM 6710 N N . ASP C 1 257 ? -105.911 66.683 39.570 1.00 45.55 257 ASP C N 1
ATOM 6711 C CA . ASP C 1 257 ? -107.309 66.585 39.975 1.00 44.12 257 ASP C CA 1
ATOM 6712 C C . ASP C 1 257 ? -108.129 67.726 39.382 1.00 43.72 257 ASP C C 1
ATOM 6713 O O . ASP C 1 257 ? -109.221 67.511 38.871 1.00 44.00 257 ASP C O 1
ATOM 6718 N N . VAL C 1 258 ? -107.601 68.943 39.454 1.00 42.75 258 VAL C N 1
ATOM 6719 C CA . VAL C 1 258 ? -108.298 70.104 38.915 1.00 41.95 258 VAL C CA 1
ATOM 6720 C C . VAL C 1 258 ? -107.378 70.912 38.010 1.00 41.70 258 VAL C C 1
ATOM 6721 O O . VAL C 1 258 ? -106.218 71.144 38.348 1.00 43.28 258 VAL C O 1
ATOM 6725 N N . PHE C 1 259 ? -107.900 71.353 36.870 1.00 40.78 259 PHE C N 1
ATOM 6726 C CA . PHE C 1 259 ? -107.119 72.128 35.917 1.00 40.70 259 PHE C CA 1
ATOM 6727 C C . PHE C 1 259 ? -107.793 73.465 35.639 1.00 41.55 259 PHE C C 1
ATOM 6728 O O . PHE C 1 259 ? -108.999 73.528 35.445 1.00 43.47 259 PHE C O 1
ATOM 6736 N N . VAL C 1 260 ? -107.014 74.538 35.614 1.00 43.01 260 VAL C N 1
ATOM 6737 C CA . VAL C 1 260 ? -107.566 75.859 35.352 1.00 43.88 260 VAL C CA 1
ATOM 6738 C C . VAL C 1 260 ? -106.929 76.464 34.103 1.00 45.77 260 VAL C C 1
ATOM 6739 O O . VAL C 1 260 ? -105.754 76.821 34.121 1.00 47.78 260 VAL C O 1
ATOM 6743 N N . PHE C 1 261 ? -107.683 76.568 33.014 1.00 47.13 261 PHE C N 1
ATOM 6744 C CA . PHE C 1 261 ? -107.124 77.162 31.806 1.00 50.56 261 PHE C CA 1
ATOM 6745 C C . PHE C 1 261 ? -107.790 78.491 31.484 1.00 51.51 261 PHE C C 1
ATOM 6746 O O . PHE C 1 261 ? -108.825 78.825 32.052 1.00 51.60 261 PHE C O 1
ATOM 6754 N N . ASP C 1 262 ? -107.188 79.249 30.574 1.00 52.99 262 ASP C N 1
ATOM 6755 C CA . ASP C 1 262 ? -107.690 80.567 30.221 1.00 55.29 262 ASP C CA 1
ATOM 6756 C C . ASP C 1 262 ? -109.047 80.580 29.523 1.00 57.83 262 ASP C C 1
ATOM 6757 O O . ASP C 1 262 ? -109.465 79.590 28.920 1.00 58.44 262 ASP C O 1
ATOM 6762 N N . GLU C 1 263 ? -109.727 81.720 29.620 1.00 60.46 263 GLU C N 1
ATOM 6763 C CA . GLU C 1 263 ? -111.040 81.919 29.015 1.00 63.27 263 GLU C CA 1
ATOM 6764 C C . GLU C 1 263 ? -110.981 81.833 27.501 1.00 65.52 263 GLU C C 1
ATOM 6765 O O . GLU C 1 263 ? -111.714 81.062 26.890 1.00 67.38 263 GLU C O 1
ATOM 6771 N N . ARG C 1 264 ? -110.109 82.630 26.896 1.00 68.01 264 ARG C N 1
ATOM 6772 C CA . ARG C 1 264 ? -109.973 82.638 25.447 1.00 71.61 264 ARG C CA 1
ATOM 6773 C C . ARG C 1 264 ? -109.972 81.260 24.786 1.00 74.36 264 ARG C C 1
ATOM 6774 O O . ARG C 1 264 ? -110.426 81.127 23.650 1.00 75.80 264 ARG C O 1
ATOM 6782 N N . ASP C 1 265 ? -109.469 80.241 25.476 1.00 77.21 265 ASP C N 1
ATOM 6783 C CA . ASP C 1 265 ? -109.417 78.900 24.897 1.00 81.30 265 ASP C CA 1
ATOM 6784 C C . ASP C 1 265 ? -110.772 78.303 24.546 1.00 83.39 265 ASP C C 1
ATOM 6785 O O . ASP C 1 265 ? -110.967 77.806 23.430 1.00 83.72 265 ASP C O 1
ATOM 6790 N N . ARG C 1 266 ? -111.703 78.345 25.495 1.00 85.72 266 ARG C N 1
ATOM 6791 C CA . ARG C 1 266 ? -113.041 77.800 25.279 1.00 88.23 266 ARG C CA 1
ATOM 6792 C C . ARG C 1 266 ? -112.899 76.422 24.642 1.00 89.24 266 ARG C C 1
ATOM 6793 O O . ARG C 1 266 ? -113.224 76.220 23.470 1.00 88.81 266 ARG C O 1
ATOM 6801 N N . ALA C 1 267 ? -112.394 75.477 25.424 1.00 90.72 267 ALA C N 1
ATOM 6802 C CA . ALA C 1 267 ? -112.195 74.126 24.933 1.00 92.56 267 ALA C CA 1
ATOM 6803 C C . ALA C 1 267 ? -113.170 73.137 25.559 1.00 93.73 267 ALA C C 1
ATOM 6804 O O . ALA C 1 267 ? -113.831 73.438 26.557 1.00 93.09 267 ALA C O 1
ATOM 6806 N N . ASP C 1 268 ? -113.245 71.957 24.950 1.00 95.46 268 ASP C N 1
ATOM 6807 C CA . ASP C 1 268 ? -114.123 70.882 25.398 1.00 96.92 268 ASP C CA 1
ATOM 6808 C C . ASP C 1 268 ? -113.869 70.551 26.861 1.00 97.33 268 ASP C C 1
ATOM 6809 O O . ASP C 1 268 ? -112.973 69.764 27.184 1.00 97.19 268 ASP C O 1
ATOM 6814 N N . GLU C 1 269 ? -114.660 71.155 27.742 1.00 97.82 269 GLU C N 1
ATOM 6815 C CA . GLU C 1 269 ? -114.529 70.910 29.172 1.00 98.33 269 GLU C CA 1
ATOM 6816 C C . GLU C 1 269 ? -114.751 69.426 29.490 1.00 98.01 269 GLU C C 1
ATOM 6817 O O . GLU C 1 269 ? -114.336 68.938 30.545 1.00 97.97 269 GLU C O 1
ATOM 6823 N N . PHE C 1 270 ? -115.396 68.710 28.570 1.00 97.42 270 PHE C N 1
ATOM 6824 C CA . PHE C 1 270 ? -115.653 67.282 28.753 1.00 96.98 270 PHE C CA 1
ATOM 6825 C C . PHE C 1 270 ? -114.382 66.516 28.393 1.00 96.23 270 PHE C C 1
ATOM 6826 O O . PHE C 1 270 ? -114.087 65.466 28.973 1.00 96.41 270 PHE C O 1
ATOM 6834 N N . ALA C 1 271 ? -113.635 67.054 27.431 1.00 94.60 271 ALA C N 1
ATOM 6835 C CA . ALA C 1 271 ? -112.389 66.439 26.986 1.00 93.04 271 ALA C CA 1
ATOM 6836 C C . ALA C 1 271 ? -111.436 66.290 28.170 1.00 92.04 271 ALA C C 1
ATOM 6837 O O . ALA C 1 271 ? -110.789 65.249 28.330 1.00 91.50 271 ALA C O 1
ATOM 6839 N N . PHE C 1 272 ? -111.358 67.330 29.000 1.00 90.58 272 PHE C N 1
ATOM 6840 C CA . PHE C 1 272 ? -110.491 67.296 30.174 1.00 89.06 272 PHE C CA 1
ATOM 6841 C C . PHE C 1 272 ? -110.973 66.220 31.139 1.00 89.35 272 PHE C C 1
ATOM 6842 O O . PHE C 1 272 ? -110.169 65.546 31.790 1.00 89.76 272 PHE C O 1
ATOM 6850 N N . GLU C 1 273 ? -112.290 66.062 31.229 1.00 89.28 273 GLU C N 1
ATOM 6851 C CA . GLU C 1 273 ? -112.863 65.056 32.109 1.00 89.50 273 GLU C CA 1
ATOM 6852 C C . GLU C 1 273 ? -112.364 63.673 31.724 1.00 89.00 273 GLU C C 1
ATOM 6853 O O . GLU C 1 273 ? -112.252 62.788 32.574 1.00 89.44 273 GLU C O 1
ATOM 6859 N N . ARG C 1 274 ? -112.061 63.492 30.441 1.00 88.24 274 ARG C N 1
ATOM 6860 C CA . ARG C 1 274 ? -111.555 62.212 29.963 1.00 87.51 274 ARG C CA 1
ATOM 6861 C C . ARG C 1 274 ? -110.177 61.938 30.559 1.00 86.26 274 ARG C C 1
ATOM 6862 O O . ARG C 1 274 ? -109.831 60.787 30.838 1.00 85.71 274 ARG C O 1
ATOM 6870 N N . LEU C 1 275 ? -109.400 63.002 30.755 1.00 84.38 275 LEU C N 1
ATOM 6871 C CA . LEU C 1 275 ? -108.062 62.889 31.333 1.00 82.55 275 LEU C CA 1
ATOM 6872 C C . LEU C 1 275 ? -108.158 62.508 32.806 1.00 81.32 275 LEU C C 1
ATOM 6873 O O . LEU C 1 275 ? -107.178 62.070 33.414 1.00 81.79 275 LEU C O 1
ATOM 6878 N N . GLY C 1 276 ? -109.346 62.685 33.376 1.00 79.52 276 GLY C N 1
ATOM 6879 C CA . GLY C 1 276 ? -109.562 62.340 34.768 1.00 76.45 276 GLY C CA 1
ATOM 6880 C C . GLY C 1 276 ? -109.399 63.508 35.716 1.00 74.21 276 GLY C C 1
ATOM 6881 O O . GLY C 1 276 ? -108.856 63.354 36.814 1.00 74.97 276 GLY C O 1
ATOM 6882 N N . CYS C 1 277 ? -109.866 64.680 35.303 1.00 71.00 277 CYS C N 1
ATOM 6883 C CA . CYS C 1 277 ? -109.752 65.857 36.148 1.00 68.05 277 CYS C CA 1
ATOM 6884 C C . CYS C 1 277 ? -110.845 66.869 35.836 1.00 66.79 277 CYS C C 1
ATOM 6885 O O . CYS C 1 277 ? -111.334 66.942 34.709 1.00 66.55 277 CYS C O 1
ATOM 6888 N N . HIS C 1 278 ? -111.224 67.646 36.844 1.00 64.61 278 HIS C N 1
ATOM 6889 C CA . HIS C 1 278 ? -112.242 68.663 36.670 1.00 63.00 278 HIS C CA 1
ATOM 6890 C C . HIS C 1 278 ? -111.556 69.936 36.191 1.00 60.62 278 HIS C C 1
ATOM 6891 O O . HIS C 1 278 ? -110.571 70.373 36.780 1.00 60.53 278 HIS C O 1
ATOM 6898 N N . ALA C 1 279 ? -112.071 70.527 35.120 1.00 57.64 279 ALA C N 1
ATOM 6899 C CA . ALA C 1 279 ? -111.484 71.740 34.574 1.00 56.05 279 ALA C CA 1
ATOM 6900 C C . ALA C 1 279 ? -112.435 72.921 34.627 1.00 55.10 279 ALA C C 1
ATOM 6901 O O . ALA C 1 279 ? -113.645 72.756 34.536 1.00 55.92 279 ALA C O 1
ATOM 6903 N N . SER C 1 280 ? -111.876 74.114 34.788 1.00 54.36 280 SER C N 1
ATOM 6904 C CA . SER C 1 280 ? -112.660 75.342 34.823 1.00 53.63 280 SER C CA 1
ATOM 6905 C C . SER C 1 280 ? -111.816 76.470 34.250 1.00 52.88 280 SER C C 1
ATOM 6906 O O . SER C 1 280 ? -110.588 76.418 34.287 1.00 53.37 280 SER C O 1
ATOM 6909 N N . ARG C 1 281 ? -112.472 77.483 33.703 1.00 52.14 281 ARG C N 1
ATOM 6910 C CA . ARG C 1 281 ? -111.754 78.592 33.101 1.00 51.23 281 ARG C CA 1
ATOM 6911 C C . ARG C 1 281 ? -111.674 79.832 33.982 1.00 48.89 281 ARG C C 1
ATOM 6912 O O . ARG C 1 281 ? -112.452 79.989 34.922 1.00 48.13 281 ARG C O 1
ATOM 6920 N N . ALA C 1 282 ? -110.708 80.695 33.667 1.00 45.91 282 ALA C N 1
ATOM 6921 C CA . ALA C 1 282 ? -110.483 81.949 34.384 1.00 43.61 282 ALA C CA 1
ATOM 6922 C C . ALA C 1 282 ? -109.532 82.781 33.550 1.00 42.67 282 ALA C C 1
ATOM 6923 O O . ALA C 1 282 ? -109.012 82.295 32.549 1.00 42.70 282 ALA C O 1
ATOM 6925 N N . ASP C 1 283 ? -109.314 84.030 33.951 1.00 42.45 283 ASP C N 1
ATOM 6926 C CA . ASP C 1 283 ? -108.386 84.911 33.244 1.00 43.22 283 ASP C CA 1
ATOM 6927 C C . ASP C 1 283 ? -106.995 84.678 33.834 1.00 44.29 283 ASP C C 1
ATOM 6928 O O . ASP C 1 283 ? -106.679 85.188 34.910 1.00 44.81 283 ASP C O 1
ATOM 6933 N N . THR C 1 284 ? -106.172 83.907 33.127 1.00 44.92 284 THR C N 1
ATOM 6934 C CA . THR C 1 284 ? -104.821 83.591 33.592 1.00 45.52 284 THR C CA 1
ATOM 6935 C C . THR C 1 284 ? -103.758 84.596 33.152 1.00 46.45 284 THR C C 1
ATOM 6936 O O . THR C 1 284 ? -102.572 84.389 33.404 1.00 47.56 284 THR C O 1
ATOM 6940 N N . LEU C 1 285 ? -104.170 85.671 32.488 1.00 46.91 285 LEU C N 1
ATOM 6941 C CA . LEU C 1 285 ? -103.223 86.680 32.019 1.00 47.69 285 LEU C CA 1
ATOM 6942 C C . LEU C 1 285 ? -103.073 87.732 33.106 1.00 47.17 285 LEU C C 1
ATOM 6943 O O . LEU C 1 285 ? -103.791 88.728 33.127 1.00 47.85 285 LEU C O 1
ATOM 6956 N N . THR C 1 287 ? -101.829 90.696 34.366 1.00 42.32 287 THR C N 1
ATOM 6957 C CA . THR C 1 287 ? -101.189 91.946 34.019 1.00 39.66 287 THR C CA 1
ATOM 6958 C C . THR C 1 287 ? -100.970 92.843 35.232 1.00 37.89 287 THR C C 1
ATOM 6959 O O . THR C 1 287 ? -100.339 93.888 35.131 1.00 37.79 287 THR C O 1
ATOM 6963 N N . SER C 1 288 ? -101.489 92.446 36.385 1.00 36.77 288 SER C N 1
ATOM 6964 C CA . SER C 1 288 ? -101.303 93.252 37.591 1.00 35.72 288 SER C CA 1
ATOM 6965 C C . SER C 1 288 ? -101.544 92.388 38.805 1.00 34.28 288 SER C C 1
ATOM 6966 O O . SER C 1 288 ? -102.013 91.257 38.677 1.00 33.67 288 SER C O 1
ATOM 6969 N N . THR C 1 289 ? -101.229 92.918 39.981 1.00 33.78 289 THR C N 1
ATOM 6970 C CA . THR C 1 289 ? -101.434 92.172 41.209 1.00 34.75 289 THR C CA 1
ATOM 6971 C C . THR C 1 289 ? -102.929 91.879 41.380 1.00 35.49 289 THR C C 1
ATOM 6972 O O . THR C 1 289 ? -103.302 90.801 41.850 1.00 34.19 289 THR C O 1
ATOM 6976 N N . GLU C 1 290 ? -103.784 92.823 40.983 1.00 36.79 290 GLU C N 1
ATOM 6977 C CA . GLU C 1 290 ? -105.224 92.613 41.112 1.00 38.93 290 GLU C CA 1
ATOM 6978 C C . GLU C 1 290 ? -105.694 91.438 40.280 1.00 36.86 290 GLU C C 1
ATOM 6979 O O . GLU C 1 290 ? -106.520 90.649 40.728 1.00 35.84 290 GLU C O 1
ATOM 6985 N N . LYS C 1 291 ? -105.168 91.322 39.067 1.00 36.31 291 LYS C N 1
ATOM 6986 C CA . LYS C 1 291 ? -105.529 90.214 38.196 1.00 36.85 291 LYS C CA 1
ATOM 6987 C C . LYS C 1 291 ? -105.044 88.911 38.823 1.00 35.55 291 LYS C C 1
ATOM 6988 O O . LYS C 1 291 ? -105.719 87.890 38.726 1.00 36.12 291 LYS C O 1
ATOM 6994 N N . SER C 1 292 ? -103.873 88.948 39.458 1.00 33.45 292 SER C N 1
ATOM 6995 C CA . SER C 1 292 ? -103.322 87.760 40.106 1.00 33.60 292 SER C CA 1
ATOM 6996 C C . SER C 1 292 ? -104.179 87.396 41.310 1.00 32.46 292 SER C C 1
ATOM 6997 O O . SER C 1 292 ? -104.502 86.231 41.524 1.00 30.41 292 SER C O 1
ATOM 7000 N N . LYS C 1 293 ? -104.543 88.404 42.096 1.00 32.67 293 LYS C N 1
ATOM 7001 C CA . LYS C 1 293 ? -105.379 88.184 43.268 1.00 34.08 293 LYS C CA 1
ATOM 7002 C C . LYS C 1 293 ? -106.691 87.532 42.840 1.00 33.67 293 LYS C C 1
ATOM 7003 O O . LYS C 1 293 ? -107.194 86.627 43.502 1.00 31.46 293 LYS C O 1
ATOM 7009 N N . GLU C 1 294 ? -107.232 87.980 41.713 1.00 33.99 294 GLU C N 1
ATOM 7010 C CA . GLU C 1 294 ? -108.482 87.416 41.226 1.00 35.26 294 GLU C CA 1
ATOM 7011 C C . GLU C 1 294 ? -108.332 85.978 40.773 1.00 34.14 294 GLU C C 1
ATOM 7012 O O . GLU C 1 294 ? -109.245 85.167 40.932 1.00 34.75 294 GLU C O 1
ATOM 7018 N N . LEU C 1 295 ? -107.176 85.649 40.219 1.00 31.44 295 LEU C N 1
ATOM 7019 C CA . LEU C 1 295 ? -106.952 84.295 39.759 1.00 30.08 295 LEU C CA 1
ATOM 7020 C C . LEU C 1 295 ? -106.663 83.412 40.969 1.00 29.89 295 LEU C C 1
ATOM 7021 O O . LEU C 1 295 ? -107.009 82.226 40.995 1.00 28.56 295 LEU C O 1
ATOM 7026 N N . ALA C 1 296 ? -106.041 83.999 41.986 1.00 29.99 296 ALA C N 1
ATOM 7027 C CA . ALA C 1 296 ? -105.720 83.244 43.187 1.00 28.87 296 ALA C CA 1
ATOM 7028 C C . ALA C 1 296 ? -107.007 82.823 43.886 1.00 29.17 296 ALA C C 1
ATOM 7029 O O . ALA C 1 296 ? -107.115 81.686 44.359 1.00 27.39 296 ALA C O 1
ATOM 7031 N N . GLU C 1 297 ? -107.995 83.720 43.928 1.00 29.19 297 GLU C N 1
ATOM 7032 C CA . GLU C 1 297 ? -109.268 83.402 44.581 1.00 30.85 297 GLU C CA 1
ATOM 7033 C C . GLU C 1 297 ? -109.965 82.234 43.893 1.00 30.13 297 GLU C C 1
ATOM 7034 O O . GLU C 1 297 ? -110.542 81.366 44.555 1.00 30.24 297 GLU C O 1
ATOM 7040 N N . ILE C 1 298 ? -109.911 82.210 42.566 1.00 30.27 298 ILE C N 1
ATOM 7041 C CA . ILE C 1 298 ? -110.535 81.139 41.797 1.00 31.68 298 ILE C CA 1
ATOM 7042 C C . ILE C 1 298 ? -109.842 79.818 42.112 1.00 31.73 298 ILE C C 1
ATOM 7043 O O . ILE C 1 298 ? -110.484 78.762 42.193 1.00 31.28 298 ILE C O 1
ATOM 7048 N N . VAL C 1 299 ? -108.526 79.890 42.300 1.00 31.19 299 VAL C N 1
ATOM 7049 C CA . VAL C 1 299 ? -107.733 78.713 42.631 1.00 29.49 299 VAL C CA 1
ATOM 7050 C C . VAL C 1 299 ? -108.086 78.199 44.019 1.00 28.44 299 VAL C C 1
ATOM 7051 O O . VAL C 1 299 ? -108.204 76.990 44.228 1.00 27.16 299 VAL C O 1
ATOM 7055 N N . VAL C 1 300 ? -108.241 79.113 44.973 1.00 27.85 300 VAL C N 1
ATOM 7056 C CA . VAL C 1 300 ? -108.579 78.708 46.333 1.00 27.91 300 VAL C CA 1
ATOM 7057 C C . VAL C 1 300 ? -109.940 78.029 46.332 1.00 28.59 300 VAL C C 1
ATOM 7058 O O . VAL C 1 300 ? -110.116 76.981 46.960 1.00 28.09 300 VAL C O 1
ATOM 7062 N N . GLN C 1 301 ? -110.894 78.622 45.617 1.00 28.13 301 GLN C N 1
ATOM 7063 C CA . GLN C 1 301 ? -112.239 78.068 45.511 1.00 28.99 301 GLN C CA 1
ATOM 7064 C C . GLN C 1 301 ? -112.145 76.659 44.945 1.00 28.57 301 GLN C C 1
ATOM 7065 O O . GLN C 1 301 ? -112.903 75.764 45.338 1.00 28.24 301 GLN C O 1
ATOM 7071 N N . ALA C 1 302 ? -111.210 76.466 44.018 1.00 27.94 302 ALA C N 1
ATOM 7072 C CA . ALA C 1 302 ? -111.012 75.164 43.401 1.00 27.38 302 ALA C CA 1
ATOM 7073 C C . ALA C 1 302 ? -110.647 74.119 44.453 1.00 28.36 302 ALA C C 1
ATOM 7074 O O . ALA C 1 302 ? -111.059 72.959 44.354 1.00 29.67 302 ALA C O 1
ATOM 7076 N N . PHE C 1 303 ? -109.880 74.520 45.462 1.00 27.49 303 PHE C N 1
ATOM 7077 C CA . PHE C 1 303 ? -109.485 73.597 46.523 1.00 29.25 303 PHE C CA 1
ATOM 7078 C C . PHE C 1 303 ? -110.641 73.337 47.493 1.00 31.15 303 PHE C C 1
ATOM 7079 O O . PHE C 1 303 ? -110.823 72.213 47.970 1.00 30.51 303 PHE C O 1
ATOM 7087 N N . LEU C 1 304 ? -111.425 74.377 47.768 1.00 33.11 304 LEU C N 1
ATOM 7088 C CA . LEU C 1 304 ? -112.566 74.280 48.676 1.00 34.70 304 LEU C CA 1
ATOM 7089 C C . LEU C 1 304 ? -113.672 73.362 48.160 1.00 37.94 304 LEU C C 1
ATOM 7090 O O . LEU C 1 304 ? -114.248 72.598 48.931 1.00 37.58 304 LEU C O 1
ATOM 7095 N N . GLU C 1 305 ? -113.963 73.432 46.862 1.00 42.54 305 GLU C N 1
ATOM 7096 C CA . GLU C 1 305 ? -115.003 72.593 46.261 1.00 49.17 305 GLU C CA 1
ATOM 7097 C C . GLU C 1 305 ? -114.581 71.136 46.127 1.00 53.33 305 GLU C C 1
ATOM 7098 O O . GLU C 1 305 ? -113.438 70.778 46.406 1.00 55.53 305 GLU C O 1
ATOM 7104 N N . HIS C 1 306 ? -115.518 70.295 45.704 1.00 59.53 306 HIS C N 1
ATOM 7105 C CA . HIS C 1 306 ? -115.259 68.868 45.504 1.00 65.08 306 HIS C CA 1
ATOM 7106 C C . HIS C 1 306 ? -116.161 68.290 44.420 1.00 65.70 306 HIS C C 1
ATOM 7107 O O . HIS C 1 306 ? -115.647 67.549 43.550 1.00 66.31 306 HIS C O 1
ATOM 7122 N N . ILE D 1 2 ? -35.755 94.862 41.316 1.00 24.11 2 ILE D N 1
ATOM 7123 C CA . ILE D 1 2 ? -36.801 94.075 41.952 1.00 21.64 2 ILE D CA 1
ATOM 7124 C C . ILE D 1 2 ? -37.140 94.694 43.304 1.00 20.55 2 ILE D C 1
ATOM 7125 O O . ILE D 1 2 ? -36.248 95.046 44.065 1.00 21.12 2 ILE D O 1
ATOM 7130 N N . ILE D 1 3 ? -38.423 94.861 43.597 1.00 18.92 3 ILE D N 1
ATOM 7131 C CA . ILE D 1 3 ? -38.821 95.417 44.883 1.00 19.33 3 ILE D CA 1
ATOM 7132 C C . ILE D 1 3 ? -39.732 94.436 45.616 1.00 20.18 3 ILE D C 1
ATOM 7133 O O . ILE D 1 3 ? -40.690 93.931 45.030 1.00 21.61 3 ILE D O 1
ATOM 7138 N N . PHE D 1 4 ? -39.419 94.154 46.883 1.00 20.00 4 PHE D N 1
ATOM 7139 C CA . PHE D 1 4 ? -40.241 93.262 47.710 1.00 18.94 4 PHE D CA 1
ATOM 7140 C C . PHE D 1 4 ? -41.277 94.165 48.334 1.00 19.45 4 PHE D C 1
ATOM 7141 O O . PHE D 1 4 ? -40.935 95.122 49.021 1.00 20.50 4 PHE D O 1
ATOM 7149 N N . SER D 1 5 ? -42.549 93.871 48.103 1.00 21.80 5 SER D N 1
ATOM 7150 C CA . SER D 1 5 ? -43.598 94.722 48.642 1.00 22.85 5 SER D CA 1
ATOM 7151 C C . SER D 1 5 ? -44.646 94.032 49.492 1.00 25.13 5 SER D C 1
ATOM 7152 O O . SER D 1 5 ? -45.003 92.870 49.277 1.00 25.17 5 SER D O 1
ATOM 7155 N N . GLY D 1 6 ? -45.142 94.794 50.458 1.00 27.64 6 GLY D N 1
ATOM 7156 C CA . GLY D 1 6 ? -46.172 94.322 51.367 1.00 28.72 6 GLY D CA 1
ATOM 7157 C C . GLY D 1 6 ? -46.580 95.508 52.220 1.00 30.03 6 GLY D C 1
ATOM 7158 O O . GLY D 1 6 ? -45.857 96.500 52.281 1.00 31.78 6 GLY D O 1
ATOM 7159 N N . GLY D 1 7 ? -47.728 95.437 52.875 1.00 29.54 7 GLY D N 1
ATOM 7160 C CA . GLY D 1 7 ? -48.131 96.556 53.709 1.00 31.46 7 GLY D CA 1
ATOM 7161 C C . GLY D 1 7 ? -48.388 97.837 52.936 1.00 31.51 7 GLY D C 1
ATOM 7162 O O . GLY D 1 7 ? -48.699 97.791 51.748 1.00 31.25 7 GLY D O 1
ATOM 7163 N N . THR D 1 8 ? -48.269 98.984 53.597 1.00 32.59 8 THR D N 1
ATOM 7164 C CA . THR D 1 8 ? -48.514 100.237 52.899 1.00 33.44 8 THR D CA 1
ATOM 7165 C C . THR D 1 8 ? -47.243 101.011 52.631 1.00 31.13 8 THR D C 1
ATOM 7166 O O . THR D 1 8 ? -47.188 101.828 51.716 1.00 31.29 8 THR D O 1
ATOM 7170 N N . GLY D 1 9 ? -46.216 100.741 53.423 1.00 30.34 9 GLY D N 1
ATOM 7171 C CA . GLY D 1 9 ? -44.960 101.436 53.243 1.00 27.72 9 GLY D CA 1
ATOM 7172 C C . GLY D 1 9 ? -44.345 101.281 51.868 1.00 28.76 9 GLY D C 1
ATOM 7173 O O . GLY D 1 9 ? -44.042 102.276 51.203 1.00 30.22 9 GLY D O 1
ATOM 7174 N N . THR D 1 10 ? -44.165 100.046 51.416 1.00 26.66 10 THR D N 1
ATOM 7175 C CA . THR D 1 10 ? -43.543 99.832 50.123 1.00 26.32 10 THR D CA 1
ATOM 7176 C C . THR D 1 10 ? -44.350 100.408 48.966 1.00 26.58 10 THR D C 1
ATOM 7177 O O . THR D 1 10 ? -43.799 100.979 48.027 1.00 26.13 10 THR D O 1
ATOM 7181 N N . PRO D 1 11 ? -45.678 100.248 49.007 1.00 27.53 11 PRO D N 1
ATOM 7182 C CA . PRO D 1 11 ? -46.396 100.833 47.875 1.00 27.27 11 PRO D CA 1
ATOM 7183 C C . PRO D 1 11 ? -46.260 102.357 47.845 1.00 26.96 11 PRO D C 1
ATOM 7184 O O . PRO D 1 11 ? -46.302 102.964 46.777 1.00 26.57 11 PRO D O 1
ATOM 7188 N N . LYS D 1 12 ? -46.072 102.983 49.001 1.00 27.44 12 LYS D N 1
ATOM 7189 C CA . LYS D 1 12 ? -45.905 104.436 49.021 1.00 27.41 12 LYS D CA 1
ATOM 7190 C C . LYS D 1 12 ? -44.554 104.799 48.424 1.00 27.61 12 LYS D C 1
ATOM 7191 O O . LYS D 1 12 ? -44.411 105.822 47.753 1.00 28.02 12 LYS D O 1
ATOM 7197 N N . LEU D 1 13 ? -43.557 103.955 48.663 1.00 26.55 13 LEU D N 1
ATOM 7198 C CA . LEU D 1 13 ? -42.239 104.198 48.116 1.00 25.04 13 LEU D CA 1
ATOM 7199 C C . LEU D 1 13 ? -42.278 103.924 46.611 1.00 26.59 13 LEU D C 1
ATOM 7200 O O . LEU D 1 13 ? -41.652 104.645 45.829 1.00 26.81 13 LEU D O 1
ATOM 7205 N N . LEU D 1 14 ? -43.023 102.895 46.205 1.00 26.23 14 LEU D N 1
ATOM 7206 C CA . LEU D 1 14 ? -43.135 102.562 44.782 1.00 27.44 14 LEU D CA 1
ATOM 7207 C C . LEU D 1 14 ? -43.783 103.710 44.020 1.00 26.81 14 LEU D C 1
ATOM 7208 O O . LEU D 1 14 ? -43.517 103.921 42.838 1.00 26.63 14 LEU D O 1
ATOM 7213 N N . ASP D 1 15 ? -44.635 104.445 44.718 1.00 27.16 15 ASP D N 1
ATOM 7214 C CA . ASP D 1 15 ? -45.330 105.579 44.143 1.00 29.31 15 ASP D CA 1
ATOM 7215 C C . ASP D 1 15 ? -44.306 106.629 43.700 1.00 30.60 15 ASP D C 1
ATOM 7216 O O . ASP D 1 15 ? -44.545 107.385 42.759 1.00 31.43 15 ASP D O 1
ATOM 7221 N N . GLY D 1 16 ? -43.163 106.663 44.380 1.00 30.10 16 GLY D N 1
ATOM 7222 C CA . GLY D 1 16 ? -42.130 107.612 44.015 1.00 29.85 16 GLY D CA 1
ATOM 7223 C C . GLY D 1 16 ? -41.173 107.029 42.992 1.00 30.33 16 GLY D C 1
ATOM 7224 O O . GLY D 1 16 ? -40.724 107.724 42.083 1.00 30.82 16 GLY D O 1
ATOM 7225 N N . LEU D 1 17 ? -40.868 105.744 43.134 1.00 29.69 17 LEU D N 1
ATOM 7226 C CA . LEU D 1 17 ? -39.951 105.054 42.238 1.00 29.38 17 LEU D CA 1
ATOM 7227 C C . LEU D 1 17 ? -40.427 105.009 40.796 1.00 30.06 17 LEU D C 1
ATOM 7228 O O . LEU D 1 17 ? -39.619 105.014 39.870 1.00 29.59 17 LEU D O 1
ATOM 7233 N N . LYS D 1 18 ? -41.738 104.935 40.604 1.00 30.25 18 LYS D N 1
ATOM 7234 C CA . LYS D 1 18 ? -42.284 104.863 39.261 1.00 29.45 18 LYS D CA 1
ATOM 7235 C C . LYS D 1 18 ? -42.213 106.229 38.586 1.00 30.37 18 LYS D C 1
ATOM 7236 O O . LYS D 1 18 ? -42.479 106.359 37.394 1.00 29.30 18 LYS D O 1
ATOM 7242 N N . GLU D 1 19 ? -41.849 107.244 39.361 1.00 31.21 19 GLU D N 1
ATOM 7243 C CA . GLU D 1 19 ? -41.721 108.602 38.849 1.00 33.17 19 GLU D CA 1
ATOM 7244 C C . GLU D 1 19 ? -40.280 108.912 38.421 1.00 32.15 19 GLU D C 1
ATOM 7245 O O . GLU D 1 19 ? -40.040 109.946 37.797 1.00 33.95 19 GLU D O 1
ATOM 7251 N N . ILE D 1 20 ? -39.327 108.039 38.760 1.00 27.90 20 ILE D N 1
ATOM 7252 C CA . ILE D 1 20 ? -37.939 108.299 38.414 1.00 25.82 20 ILE D CA 1
ATOM 7253 C C . ILE D 1 20 ? -37.223 107.177 37.682 1.00 26.13 20 ILE D C 1
ATOM 7254 O O . ILE D 1 20 ? -36.027 107.247 37.416 1.00 25.43 20 ILE D O 1
ATOM 7259 N N . LEU D 1 21 ? -37.958 106.139 37.342 1.00 26.26 21 LEU D N 1
ATOM 7260 C CA . LEU D 1 21 ? -37.379 105.044 36.594 1.00 26.90 21 LEU D CA 1
ATOM 7261 C C . LEU D 1 21 ? -38.430 104.560 35.621 1.00 28.33 21 LEU D C 1
ATOM 7262 O O . LEU D 1 21 ? -39.633 104.774 35.809 1.00 28.65 21 LEU D O 1
ATOM 7267 N N . PRO D 1 22 ? -37.986 103.919 34.542 1.00 28.76 22 PRO D N 1
ATOM 7268 C CA . PRO D 1 22 ? -38.957 103.422 33.570 1.00 29.28 22 PRO D CA 1
ATOM 7269 C C . PRO D 1 22 ? -39.728 102.248 34.188 1.00 30.74 22 PRO D C 1
ATOM 7270 O O . PRO D 1 22 ? -39.127 101.294 34.707 1.00 30.04 22 PRO D O 1
ATOM 7274 N N . GLU D 1 23 ? -41.056 102.347 34.156 1.00 32.01 23 GLU D N 1
ATOM 7275 C CA . GLU D 1 23 ? -41.928 101.331 34.727 1.00 35.02 23 GLU D CA 1
ATOM 7276 C C . GLU D 1 23 ? -41.689 99.905 34.253 1.00 34.82 23 GLU D C 1
ATOM 7277 O O . GLU D 1 23 ? -41.865 98.963 35.022 1.00 33.78 23 GLU D O 1
ATOM 7283 N N . GLU D 1 24 ? -41.285 99.741 32.999 1.00 34.48 24 GLU D N 1
ATOM 7284 C CA . GLU D 1 24 ? -41.048 98.406 32.468 1.00 36.50 24 GLU D CA 1
ATOM 7285 C C . GLU D 1 24 ? -39.871 97.745 33.163 1.00 35.86 24 GLU D C 1
ATOM 7286 O O . GLU D 1 24 ? -39.715 96.527 33.094 1.00 36.99 24 GLU D O 1
ATOM 7292 N N . GLU D 1 25 ? -39.038 98.544 33.824 1.00 35.14 25 GLU D N 1
ATOM 7293 C CA . GLU D 1 25 ? -37.865 98.016 34.519 1.00 34.37 25 GLU D CA 1
ATOM 7294 C C . GLU D 1 25 ? -38.142 97.666 35.982 1.00 32.35 25 GLU D C 1
ATOM 7295 O O . GLU D 1 25 ? -37.269 97.134 36.672 1.00 30.77 25 GLU D O 1
ATOM 7301 N N . LEU D 1 26 ? -39.342 97.979 36.462 1.00 29.27 26 LEU D N 1
ATOM 7302 C CA . LEU D 1 26 ? -39.687 97.678 37.845 1.00 26.77 26 LEU D CA 1
ATOM 7303 C C . LEU D 1 26 ? -40.433 96.356 37.913 1.00 25.60 26 LEU D C 1
ATOM 7304 O O . LEU D 1 26 ? -41.440 96.165 37.243 1.00 25.60 26 LEU D O 1
ATOM 7309 N N . THR D 1 27 ? -39.905 95.444 38.717 1.00 25.56 27 THR D N 1
ATOM 7310 C CA . THR D 1 27 ? -40.490 94.131 38.932 1.00 24.10 27 THR D CA 1
ATOM 7311 C C . THR D 1 27 ? -40.764 94.086 40.426 1.00 23.37 27 THR D C 1
ATOM 7312 O O . THR D 1 27 ? -39.846 94.209 41.236 1.00 23.50 27 THR D O 1
ATOM 7316 N N . VAL D 1 28 ? -42.024 93.910 40.788 1.00 21.83 28 VAL D N 1
ATOM 7317 C CA . VAL D 1 28 ? -42.401 93.900 42.187 1.00 20.92 28 VAL D CA 1
ATOM 7318 C C . VAL D 1 28 ? -42.781 92.513 42.687 1.00 21.65 28 VAL D C 1
ATOM 7319 O O . VAL D 1 28 ? -43.748 91.944 42.216 1.00 23.64 28 VAL D O 1
ATOM 7323 N N . VAL D 1 29 ? -42.021 91.965 43.629 1.00 20.19 29 VAL D N 1
ATOM 7324 C CA . VAL D 1 29 ? -42.360 90.662 44.182 1.00 20.41 29 VAL D CA 1
ATOM 7325 C C . VAL D 1 29 ? -43.240 90.958 45.400 1.00 21.25 29 VAL D C 1
ATOM 7326 O O . VAL D 1 29 ? -42.806 91.623 46.339 1.00 20.44 29 VAL D O 1
ATOM 7330 N N . VAL D 1 30 ? -44.480 90.471 45.361 1.00 20.98 30 VAL D N 1
ATOM 7331 C CA . VAL D 1 30 ? -45.456 90.750 46.407 1.00 21.12 30 VAL D CA 1
ATOM 7332 C C . VAL D 1 30 ? -45.769 89.648 47.408 1.00 21.31 30 VAL D C 1
ATOM 7333 O O . VAL D 1 30 ? -45.865 88.473 47.061 1.00 23.10 30 VAL D O 1
ATOM 7337 N N . ASN D 1 31 ? -45.949 90.053 48.659 1.00 20.13 31 ASN D N 1
ATOM 7338 C CA . ASN D 1 31 ? -46.295 89.140 49.733 1.00 20.32 31 ASN D CA 1
ATOM 7339 C C . ASN D 1 31 ? -47.701 88.576 49.501 1.00 21.15 31 ASN D C 1
ATOM 7340 O O . ASN D 1 31 ? -48.585 89.282 49.011 1.00 21.14 31 ASN D O 1
ATOM 7345 N N . THR D 1 32 ? -47.914 87.310 49.843 1.00 20.71 32 THR D N 1
ATOM 7346 C CA . THR D 1 32 ? -49.237 86.718 49.658 1.00 21.57 32 THR D CA 1
ATOM 7347 C C . THR D 1 32 ? -49.733 86.070 50.936 1.00 21.85 32 THR D C 1
ATOM 7348 O O . THR D 1 32 ? -50.814 85.489 50.961 1.00 20.83 32 THR D O 1
ATOM 7352 N N . ALA D 1 33 ? -48.937 86.171 51.997 1.00 21.69 33 ALA D N 1
ATOM 7353 C CA . ALA D 1 33 ? -49.300 85.571 53.275 1.00 22.50 33 ALA D CA 1
ATOM 7354 C C . ALA D 1 33 ? -50.580 86.137 53.896 1.00 24.40 33 ALA D C 1
ATOM 7355 O O . ALA D 1 33 ? -51.028 85.641 54.926 1.00 26.94 33 ALA D O 1
ATOM 7357 N N . GLU D 1 34 ? -51.171 87.157 53.271 1.00 26.30 34 GLU D N 1
ATOM 7358 C CA . GLU D 1 34 ? -52.414 87.762 53.778 1.00 28.20 34 GLU D CA 1
ATOM 7359 C C . GLU D 1 34 ? -53.602 87.388 52.881 1.00 26.69 34 GLU D C 1
ATOM 7360 O O . GLU D 1 34 ? -54.733 87.770 53.170 1.00 26.89 34 GLU D O 1
ATOM 7366 N N . ASP D 1 35 ? -53.343 86.676 51.788 1.00 23.38 35 ASP D N 1
ATOM 7367 C CA . ASP D 1 35 ? -54.397 86.294 50.858 1.00 24.64 35 ASP D CA 1
ATOM 7368 C C . ASP D 1 35 ? -55.476 85.433 51.526 1.00 24.95 35 ASP D C 1
ATOM 7369 O O . ASP D 1 35 ? -55.179 84.459 52.214 1.00 25.14 35 ASP D O 1
ATOM 7374 N N . LEU D 1 36 ? -56.734 85.809 51.327 1.00 24.04 36 LEU D N 1
ATOM 7375 C CA . LEU D 1 36 ? -57.858 85.068 51.877 1.00 23.90 36 LEU D CA 1
ATOM 7376 C C . LEU D 1 36 ? -59.003 84.980 50.881 1.00 23.56 36 LEU D C 1
ATOM 7377 O O . LEU D 1 36 ? -59.268 85.916 50.122 1.00 23.77 36 LEU D O 1
ATOM 7382 N N . TRP D 1 37 ? -59.672 83.837 50.864 1.00 22.48 37 TRP D N 1
ATOM 7383 C CA . TRP D 1 37 ? -60.838 83.694 50.022 1.00 20.60 37 TRP D CA 1
ATOM 7384 C C . TRP D 1 37 ? -61.927 84.316 50.896 1.00 20.50 37 TRP D C 1
ATOM 7385 O O . TRP D 1 37 ? -62.076 83.946 52.064 1.00 21.03 37 TRP D O 1
ATOM 7396 N N . VAL D 1 38 ? -62.647 85.292 50.357 1.00 19.26 38 VAL D N 1
ATOM 7397 C CA . VAL D 1 38 ? -63.711 85.957 51.102 1.00 18.62 38 VAL D CA 1
ATOM 7398 C C . VAL D 1 38 ? -64.929 86.062 50.195 1.00 21.11 38 VAL D C 1
ATOM 7399 O O . VAL D 1 38 ? -64.828 86.524 49.049 1.00 20.75 38 VAL D O 1
ATOM 7403 N N . SER D 1 39 ? -66.077 85.612 50.693 1.00 20.07 39 SER D N 1
ATOM 7404 C CA . SER D 1 39 ? -67.296 85.682 49.911 1.00 19.82 39 SER D CA 1
ATOM 7405 C C . SER D 1 39 ? -67.150 85.033 48.539 1.00 20.37 39 SER D C 1
ATOM 7406 O O . SER D 1 39 ? -67.587 85.588 47.538 1.00 21.59 39 SER D O 1
ATOM 7409 N N . GLY D 1 40 ? -66.515 83.865 48.503 1.00 22.25 40 GLY D N 1
ATOM 7410 C CA . GLY D 1 40 ? -66.343 83.130 47.260 1.00 19.96 40 GLY D CA 1
ATOM 7411 C C . GLY D 1 40 ? -65.184 83.547 46.372 1.00 20.49 40 GLY D C 1
ATOM 7412 O O . GLY D 1 40 ? -64.959 82.942 45.325 1.00 21.06 40 GLY D O 1
ATOM 7413 N N . ASN D 1 41 ? -64.424 84.557 46.762 1.00 19.91 41 ASN D N 1
ATOM 7414 C CA . ASN D 1 41 ? -63.344 84.973 45.888 1.00 21.39 41 ASN D CA 1
ATOM 7415 C C . ASN D 1 41 ? -62.037 85.334 46.585 1.00 22.32 41 ASN D C 1
ATOM 7416 O O . ASN D 1 41 ? -62.030 85.891 47.675 1.00 23.88 41 ASN D O 1
ATOM 7421 N N . LEU D 1 42 ? -60.925 85.016 45.935 1.00 22.58 42 LEU D N 1
ATOM 7422 C CA . LEU D 1 42 ? -59.620 85.279 46.513 1.00 22.59 42 LEU D CA 1
ATOM 7423 C C . LEU D 1 42 ? -59.225 86.747 46.587 1.00 22.77 42 LEU D C 1
ATOM 7424 O O . LEU D 1 42 ? -59.252 87.472 45.595 1.00 22.55 42 LEU D O 1
ATOM 7429 N N . ILE D 1 43 ? -58.851 87.186 47.775 1.00 22.29 43 ILE D N 1
ATOM 7430 C CA . ILE D 1 43 ? -58.412 88.550 47.931 1.00 22.76 43 ILE D CA 1
ATOM 7431 C C . ILE D 1 43 ? -56.898 88.543 48.217 1.00 23.83 43 ILE D C 1
ATOM 7432 O O . ILE D 1 43 ? -56.430 87.893 49.160 1.00 21.07 43 ILE D O 1
ATOM 7437 N N . SER D 1 44 ? -56.143 89.224 47.355 1.00 24.03 44 SER D N 1
ATOM 7438 C CA . SER D 1 44 ? -54.696 89.340 47.523 1.00 24.14 44 SER D CA 1
ATOM 7439 C C . SER D 1 44 ? -54.470 90.812 47.697 1.00 23.32 44 SER D C 1
ATOM 7440 O O . SER D 1 44 ? -54.165 91.519 46.745 1.00 23.58 44 SER D O 1
ATOM 7443 N N . PRO D 1 45 ? -54.620 91.285 48.930 1.00 23.04 45 PRO D N 1
ATOM 7444 C CA . PRO D 1 45 ? -54.466 92.679 49.314 1.00 23.87 45 PRO D CA 1
ATOM 7445 C C . PRO D 1 45 ? -53.177 93.384 48.904 1.00 23.68 45 PRO D C 1
ATOM 7446 O O . PRO D 1 45 ? -53.232 94.515 48.422 1.00 24.48 45 PRO D O 1
ATOM 7450 N N . ASP D 1 46 ? -52.029 92.736 49.076 1.00 23.07 46 ASP D N 1
ATOM 7451 C CA . ASP D 1 46 ? -50.761 93.370 48.718 1.00 24.90 46 ASP D CA 1
ATOM 7452 C C . ASP D 1 46 ? -50.572 93.386 47.199 1.00 24.58 46 ASP D C 1
ATOM 7453 O O . ASP D 1 46 ? -50.016 94.316 46.625 1.00 25.40 46 ASP D O 1
ATOM 7458 N N . LEU D 1 47 ? -51.060 92.345 46.553 1.00 24.84 47 LEU D N 1
ATOM 7459 C CA . LEU D 1 47 ? -50.989 92.229 45.113 1.00 26.44 47 LEU D CA 1
ATOM 7460 C C . LEU D 1 47 ? -51.889 93.288 44.456 1.00 26.19 47 LEU D C 1
ATOM 7461 O O . LEU D 1 47 ? -51.497 93.949 43.497 1.00 25.84 47 LEU D O 1
ATOM 7466 N N . ASP D 1 48 ? -53.091 93.450 45.000 1.00 25.30 48 ASP D N 1
ATOM 7467 C CA . ASP D 1 48 ? -54.065 94.403 44.486 1.00 25.75 48 ASP D CA 1
ATOM 7468 C C . ASP D 1 48 ? -53.664 95.855 44.689 1.00 26.41 48 ASP D C 1
ATOM 7469 O O . ASP D 1 48 ? -53.883 96.697 43.809 1.00 26.59 48 ASP D O 1
ATOM 7474 N N . THR D 1 49 ? -53.085 96.149 45.847 1.00 24.60 49 THR D N 1
ATOM 7475 C CA . THR D 1 49 ? -52.647 97.501 46.137 1.00 23.11 49 THR D CA 1
ATOM 7476 C C . THR D 1 49 ? -51.621 97.922 45.077 1.00 21.91 49 THR D C 1
ATOM 7477 O O . THR D 1 49 ? -51.668 99.036 44.568 1.00 20.78 49 THR D O 1
ATOM 7481 N N . VAL D 1 50 ? -50.720 97.017 44.719 1.00 20.51 50 VAL D N 1
ATOM 7482 C CA . VAL D 1 50 ? -49.718 97.335 43.725 1.00 21.54 50 VAL D CA 1
ATOM 7483 C C . VAL D 1 50 ? -50.347 97.486 42.343 1.00 24.18 50 VAL D C 1
ATOM 7484 O O . VAL D 1 50 ? -49.987 98.389 41.594 1.00 23.65 50 VAL D O 1
ATOM 7488 N N . LEU D 1 51 ? -51.288 96.605 42.014 1.00 24.83 51 LEU D N 1
ATOM 7489 C CA . LEU D 1 51 ? -51.976 96.676 40.737 1.00 25.50 51 LEU D CA 1
ATOM 7490 C C . LEU D 1 51 ? -52.684 98.015 40.606 1.00 26.28 51 LEU D C 1
ATOM 7491 O O . LEU D 1 51 ? -52.631 98.657 39.556 1.00 26.34 51 LEU D O 1
ATOM 7496 N N . TYR D 1 52 ? -53.359 98.417 41.680 1.00 26.47 52 TYR D N 1
ATOM 7497 C CA . TYR D 1 52 ? -54.112 99.663 41.698 1.00 27.62 52 TYR D CA 1
ATOM 7498 C C . TYR D 1 52 ? -53.182 100.868 41.645 1.00 28.79 52 TYR D C 1
ATOM 7499 O O . TYR D 1 52 ? -53.464 101.866 40.988 1.00 29.17 52 TYR D O 1
ATOM 7508 N N . LEU D 1 53 ? -52.065 100.771 42.343 1.00 30.11 53 LEU D N 1
ATOM 7509 C CA . LEU D 1 53 ? -51.110 101.856 42.347 1.00 30.21 53 LEU D CA 1
ATOM 7510 C C . LEU D 1 53 ? -50.570 102.090 40.922 1.00 30.69 53 LEU D C 1
ATOM 7511 O O . LEU D 1 53 ? -50.505 103.233 40.463 1.00 29.69 53 LEU D O 1
ATOM 7516 N N . PHE D 1 54 ? -50.233 101.020 40.204 1.00 30.49 54 PHE D N 1
ATOM 7517 C CA . PHE D 1 54 ? -49.708 101.180 38.851 1.00 33.01 54 PHE D CA 1
ATOM 7518 C C . PHE D 1 54 ? -50.749 101.381 37.747 1.00 33.99 54 PHE D C 1
ATOM 7519 O O . PHE D 1 54 ? -50.402 101.493 36.570 1.00 35.47 54 PHE D O 1
ATOM 7527 N N . SER D 1 55 ? -52.022 101.432 38.113 1.00 34.39 55 SER D N 1
ATOM 7528 C CA . SER D 1 55 ? -53.064 101.636 37.113 1.00 34.90 55 SER D CA 1
ATOM 7529 C C . SER D 1 55 ? -53.840 102.900 37.467 1.00 36.34 55 SER D C 1
ATOM 7530 O O . SER D 1 55 ? -54.926 103.156 36.949 1.00 36.10 55 SER D O 1
ATOM 7533 N N . ASP D 1 56 ? -53.248 103.687 38.359 1.00 37.49 56 ASP D N 1
ATOM 7534 C CA . ASP D 1 56 ? -53.820 104.943 38.818 1.00 39.63 56 ASP D CA 1
ATOM 7535 C C . ASP D 1 56 ? -55.258 104.855 39.309 1.00 38.39 56 ASP D C 1
ATOM 7536 O O . ASP D 1 56 ? -56.120 105.629 38.891 1.00 39.49 56 ASP D O 1
ATOM 7541 N N . GLN D 1 57 ? -55.524 103.911 40.200 1.00 36.21 57 GLN D N 1
ATOM 7542 C CA . GLN D 1 57 ? -56.862 103.787 40.749 1.00 35.04 57 GLN D CA 1
ATOM 7543 C C . GLN D 1 57 ? -56.848 103.505 42.245 1.00 33.78 57 GLN D C 1
ATOM 7544 O O . GLN D 1 57 ? -57.895 103.302 42.850 1.00 34.42 57 GLN D O 1
ATOM 7550 N N . ILE D 1 58 ? -55.659 103.521 42.841 1.00 31.37 58 ILE D N 1
ATOM 7551 C CA . ILE D 1 58 ? -55.511 103.268 44.269 1.00 30.87 58 ILE D CA 1
ATOM 7552 C C . ILE D 1 58 ? -56.134 104.385 45.113 1.00 31.79 58 ILE D C 1
ATOM 7553 O O . ILE D 1 58 ? -56.105 105.545 44.732 1.00 33.14 58 ILE D O 1
ATOM 7558 N N . ASP D 1 59 ? -56.708 104.023 46.255 1.00 33.46 59 ASP D N 1
ATOM 7559 C CA . ASP D 1 59 ? -57.303 104.995 47.175 1.00 35.58 59 ASP D CA 1
ATOM 7560 C C . ASP D 1 59 ? -56.129 105.581 47.947 1.00 35.84 59 ASP D C 1
ATOM 7561 O O . ASP D 1 59 ? -55.560 104.919 48.815 1.00 34.44 59 ASP D O 1
ATOM 7566 N N . ARG D 1 60 ? -55.756 106.816 47.640 1.00 36.99 60 ARG D N 1
ATOM 7567 C CA . ARG D 1 60 ? -54.610 107.425 48.310 1.00 38.37 60 ARG D CA 1
ATOM 7568 C C . ARG D 1 60 ? -54.864 107.888 49.726 1.00 39.08 60 ARG D C 1
ATOM 7569 O O . ARG D 1 60 ? -53.962 108.389 50.395 1.00 38.88 60 ARG D O 1
ATOM 7577 N N . LYS D 1 61 ? -56.088 107.707 50.195 1.00 40.62 61 LYS D N 1
ATOM 7578 C CA . LYS D 1 61 ? -56.418 108.109 51.546 1.00 42.35 61 LYS D CA 1
ATOM 7579 C C . LYS D 1 61 ? -56.111 106.983 52.535 1.00 42.05 61 LYS D C 1
ATOM 7580 O O . LYS D 1 61 ? -55.548 107.236 53.602 1.00 43.26 61 LYS D O 1
ATOM 7586 N N . ARG D 1 62 ? -56.463 105.746 52.181 1.00 39.96 62 ARG D N 1
ATOM 7587 C CA . ARG D 1 62 ? -56.208 104.597 53.055 1.00 38.68 62 ARG D CA 1
ATOM 7588 C C . ARG D 1 62 ? -55.079 103.737 52.495 1.00 36.46 62 ARG D C 1
ATOM 7589 O O . ARG D 1 62 ? -54.520 102.882 53.178 1.00 34.45 62 ARG D O 1
ATOM 7597 N N . TRP D 1 63 ? -54.759 103.981 51.236 1.00 35.14 63 TRP D N 1
ATOM 7598 C CA . TRP D 1 63 ? -53.744 103.229 50.525 1.00 33.09 63 TRP D CA 1
ATOM 7599 C C . TRP D 1 63 ? -54.090 101.756 50.333 1.00 31.74 63 TRP D C 1
ATOM 7600 O O . TRP D 1 63 ? -53.240 100.878 50.424 1.00 31.03 63 TRP D O 1
ATOM 7611 N N . TRP D 1 64 ? -55.370 101.503 50.081 1.00 30.49 64 TRP D N 1
ATOM 7612 C CA . TRP D 1 64 ? -55.864 100.167 49.788 1.00 30.13 64 TRP D CA 1
ATOM 7613 C C . TRP D 1 64 ? -57.217 100.363 49.144 1.00 30.54 64 TRP D C 1
ATOM 7614 O O . TRP D 1 64 ? -57.908 101.343 49.437 1.00 30.50 64 TRP D O 1
ATOM 7625 N N . GLY D 1 65 ? -57.584 99.460 48.243 1.00 29.35 65 GLY D N 1
ATOM 7626 C CA . GLY D 1 65 ? -58.864 99.591 47.583 1.00 30.05 65 GLY D CA 1
ATOM 7627 C C . GLY D 1 65 ? -58.819 100.623 46.473 1.00 31.74 65 GLY D C 1
ATOM 7628 O O . GLY D 1 65 ? -57.801 101.283 46.260 1.00 31.94 65 GLY D O 1
ATOM 7629 N N . ILE D 1 66 ? -59.933 100.769 45.765 1.00 32.49 66 ILE D N 1
ATOM 7630 C CA . ILE D 1 66 ? -60.019 101.699 44.653 1.00 33.61 66 ILE D CA 1
ATOM 7631 C C . ILE D 1 66 ? -60.581 103.058 45.071 1.00 34.62 66 ILE D C 1
ATOM 7632 O O . ILE D 1 66 ? -61.422 103.137 45.959 1.00 35.13 66 ILE D O 1
ATOM 7637 N N . GLU D 1 67 ? -60.094 104.121 44.431 1.00 36.98 67 GLU D N 1
ATOM 7638 C CA . GLU D 1 67 ? -60.530 105.486 44.734 1.00 39.25 67 GLU D CA 1
ATOM 7639 C C . GLU D 1 67 ? -62.013 105.689 44.407 1.00 37.94 67 GLU D C 1
ATOM 7640 O O . GLU D 1 67 ? -62.480 105.289 43.343 1.00 35.76 67 GLU D O 1
ATOM 7646 N N . ASN D 1 68 ? -62.732 106.330 45.326 1.00 38.61 68 ASN D N 1
ATOM 7647 C CA . ASN D 1 68 ? -64.171 106.586 45.190 1.00 41.17 68 ASN D CA 1
ATOM 7648 C C . ASN D 1 68 ? -64.917 105.394 44.596 1.00 39.25 68 ASN D C 1
ATOM 7649 O O . ASN D 1 68 ? -65.622 105.510 43.604 1.00 39.04 68 ASN D O 1
ATOM 7654 N N . ASP D 1 69 ? -64.744 104.244 45.230 1.00 37.26 69 ASP D N 1
ATOM 7655 C CA . ASP D 1 69 ? -65.388 103.019 44.799 1.00 36.16 69 ASP D CA 1
ATOM 7656 C C . ASP D 1 69 ? -66.739 102.965 45.492 1.00 36.07 69 ASP D C 1
ATOM 7657 O O . ASP D 1 69 ? -66.947 103.620 46.524 1.00 36.57 69 ASP D O 1
ATOM 7662 N N . THR D 1 70 ? -67.663 102.202 44.919 1.00 34.20 70 THR D N 1
ATOM 7663 C CA . THR D 1 70 ? -68.992 102.048 45.505 1.00 32.96 70 THR D CA 1
ATOM 7664 C C . THR D 1 70 ? -69.021 100.806 46.399 1.00 33.23 70 THR D C 1
ATOM 7665 O O . THR D 1 70 ? -68.184 99.902 46.258 1.00 32.69 70 THR D O 1
ATOM 7669 N N . PHE D 1 71 ? -69.979 100.770 47.322 1.00 32.65 71 PHE D N 1
ATOM 7670 C CA . PHE D 1 71 ? -70.122 99.658 48.259 1.00 32.78 71 PHE D CA 1
ATOM 7671 C C . PHE D 1 71 ? -71.553 99.135 48.340 1.00 32.98 71 PHE D C 1
ATOM 7672 O O . PHE D 1 71 ? -72.086 98.923 49.430 1.00 34.51 71 PHE D O 1
ATOM 7680 N N . GLY D 1 72 ? -72.165 98.927 47.180 1.00 31.71 72 GLY D N 1
ATOM 7681 C CA . GLY D 1 72 ? -73.523 98.439 47.139 1.00 31.72 72 GLY D CA 1
ATOM 7682 C C . GLY D 1 72 ? -73.701 97.140 47.890 1.00 32.44 72 GLY D C 1
ATOM 7683 O O . GLY D 1 72 ? -74.482 97.054 48.837 1.00 34.29 72 GLY D O 1
ATOM 7684 N N . THR D 1 73 ? -72.961 96.120 47.485 1.00 31.24 73 THR D N 1
ATOM 7685 C CA . THR D 1 73 ? -73.075 94.830 48.127 1.00 30.61 73 THR D CA 1
ATOM 7686 C C . THR D 1 73 ? -72.710 94.839 49.609 1.00 32.68 73 THR D C 1
ATOM 7687 O O . THR D 1 73 ? -73.357 94.180 50.424 1.00 31.60 73 THR D O 1
ATOM 7691 N N . TYR D 1 74 ? -71.672 95.589 49.950 1.00 34.88 74 TYR D N 1
ATOM 7692 C CA . TYR D 1 74 ? -71.226 95.677 51.328 1.00 37.75 74 TYR D CA 1
ATOM 7693 C C . TYR D 1 74 ? -72.306 96.298 52.210 1.00 38.22 74 TYR D C 1
ATOM 7694 O O . TYR D 1 74 ? -72.565 95.821 53.314 1.00 35.30 74 TYR D O 1
ATOM 7703 N N . GLU D 1 75 ? -72.918 97.371 51.719 1.00 40.02 75 GLU D N 1
ATOM 7704 C CA . GLU D 1 75 ? -73.955 98.067 52.471 1.00 43.45 75 GLU D CA 1
ATOM 7705 C C . GLU D 1 75 ? -75.183 97.196 52.685 1.00 42.87 75 GLU D C 1
ATOM 7706 O O . GLU D 1 75 ? -75.731 97.146 53.788 1.00 42.37 75 GLU D O 1
ATOM 7712 N N . ARG D 1 76 ? -75.607 96.509 51.629 1.00 42.13 76 ARG D N 1
ATOM 7713 C CA . ARG D 1 76 ? -76.769 95.645 51.719 1.00 41.68 76 ARG D CA 1
ATOM 7714 C C . ARG D 1 76 ? -76.582 94.620 52.829 1.00 42.06 76 ARG D C 1
ATOM 7715 O O . ARG D 1 76 ? -77.443 94.464 53.690 1.00 42.00 76 ARG D O 1
ATOM 7731 N N . LYS D 1 78 ? -74.657 94.772 55.309 1.00 46.64 78 LYS D N 1
ATOM 7732 C CA . LYS D 1 78 ? -74.550 95.436 56.594 1.00 47.41 78 LYS D CA 1
ATOM 7733 C C . LYS D 1 78 ? -75.960 95.678 57.143 1.00 46.25 78 LYS D C 1
ATOM 7734 O O . LYS D 1 78 ? -76.219 95.452 58.324 1.00 45.49 78 LYS D O 1
ATOM 7740 N N . GLU D 1 79 ? -76.870 96.116 56.275 1.00 44.57 79 GLU D N 1
ATOM 7741 C CA . GLU D 1 79 ? -78.254 96.368 56.665 1.00 43.78 79 GLU D CA 1
ATOM 7742 C C . GLU D 1 79 ? -78.864 95.085 57.232 1.00 43.23 79 GLU D C 1
ATOM 7743 O O . GLU D 1 79 ? -79.746 95.136 58.090 1.00 43.18 79 GLU D O 1
ATOM 7749 N N . LEU D 1 80 ? -78.386 93.940 56.739 1.00 41.56 80 LEU D N 1
ATOM 7750 C CA . LEU D 1 80 ? -78.863 92.627 57.167 1.00 39.86 80 LEU D CA 1
ATOM 7751 C C . LEU D 1 80 ? -78.050 92.099 58.342 1.00 40.45 80 LEU D C 1
ATOM 7752 O O . LEU D 1 80 ? -78.282 90.989 58.829 1.00 40.26 80 LEU D O 1
ATOM 7757 N N . GLY D 1 81 ? -77.087 92.901 58.786 1.00 40.97 81 GLY D N 1
ATOM 7758 C CA . GLY D 1 81 ? -76.255 92.518 59.913 1.00 40.73 81 GLY D CA 1
ATOM 7759 C C . GLY D 1 81 ? -75.259 91.409 59.652 1.00 41.44 81 GLY D C 1
ATOM 7760 O O . GLY D 1 81 ? -74.974 90.612 60.545 1.00 42.47 81 GLY D O 1
ATOM 7761 N N . ILE D 1 82 ? -74.724 91.351 58.437 1.00 41.41 82 ILE D N 1
ATOM 7762 C CA . ILE D 1 82 ? -73.741 90.331 58.084 1.00 41.69 82 ILE D CA 1
ATOM 7763 C C . ILE D 1 82 ? -72.420 91.012 57.721 1.00 42.49 82 ILE D C 1
ATOM 7764 O O . ILE D 1 82 ? -72.388 91.915 56.892 1.00 41.84 82 ILE D O 1
ATOM 7769 N N . GLU D 1 83 ? -71.331 90.577 58.346 1.00 44.59 83 GLU D N 1
ATOM 7770 C CA . GLU D 1 83 ? -70.009 91.163 58.088 1.00 45.77 83 GLU D CA 1
ATOM 7771 C C . GLU D 1 83 ? -69.169 90.286 57.161 1.00 43.70 83 GLU D C 1
ATOM 7772 O O . GLU D 1 83 ? -69.043 89.084 57.390 1.00 43.17 83 GLU D O 1
ATOM 7778 N N . GLU D 1 84 ? -68.599 90.870 56.109 1.00 41.70 84 GLU D N 1
ATOM 7779 C CA . GLU D 1 84 ? -67.773 90.069 55.203 1.00 40.07 84 GLU D CA 1
ATOM 7780 C C . GLU D 1 84 ? -66.401 89.858 55.811 1.00 38.60 84 GLU D C 1
ATOM 7781 O O . GLU D 1 84 ? -65.728 88.873 55.506 1.00 38.92 84 GLU D O 1
ATOM 7787 N N . GLY D 1 85 ? -65.995 90.791 56.669 1.00 37.37 85 GLY D N 1
ATOM 7788 C CA . GLY D 1 85 ? -64.696 90.696 57.307 1.00 36.70 85 GLY D CA 1
ATOM 7789 C C . GLY D 1 85 ? -63.822 91.894 56.993 1.00 37.11 85 GLY D C 1
ATOM 7790 O O . GLY D 1 85 ? -62.771 92.083 57.604 1.00 37.67 85 GLY D O 1
ATOM 7791 N N . LEU D 1 86 ? -64.258 92.702 56.032 1.00 36.84 86 LEU D N 1
ATOM 7792 C CA . LEU D 1 86 ? -63.534 93.900 55.623 1.00 35.79 86 LEU D CA 1
ATOM 7793 C C . LEU D 1 86 ? -64.408 94.630 54.630 1.00 34.75 86 LEU D C 1
ATOM 7794 O O . LEU D 1 86 ? -65.264 94.020 53.998 1.00 35.74 86 LEU D O 1
ATOM 7799 N N . LYS D 1 87 ? -64.197 95.932 54.491 1.00 34.22 87 LYS D N 1
ATOM 7800 C CA . LYS D 1 87 ? -65.001 96.715 53.580 1.00 34.05 87 LYS D CA 1
ATOM 7801 C C . LYS D 1 87 ? -64.622 96.433 52.118 1.00 33.16 87 LYS D C 1
ATOM 7802 O O . LYS D 1 87 ? -63.588 96.888 51.626 1.00 32.90 87 LYS D O 1
ATOM 7808 N N . LEU D 1 88 ? -65.468 95.675 51.427 1.00 30.87 88 LEU D N 1
ATOM 7809 C CA . LEU D 1 88 ? -65.220 95.323 50.030 1.00 29.14 88 LEU D CA 1
ATOM 7810 C C . LEU D 1 88 ? -66.033 96.159 49.064 1.00 27.20 88 LEU D C 1
ATOM 7811 O O . LEU D 1 88 ? -67.260 96.061 49.054 1.00 28.42 88 LEU D O 1
ATOM 7816 N N . GLY D 1 89 ? -65.357 96.962 48.244 1.00 24.04 89 GLY D N 1
ATOM 7817 C CA . GLY D 1 89 ? -66.057 97.779 47.269 1.00 21.11 89 GLY D CA 1
ATOM 7818 C C . GLY D 1 89 ? -66.455 96.987 46.032 1.00 20.99 89 GLY D C 1
ATOM 7819 O O . GLY D 1 89 ? -65.853 95.957 45.731 1.00 18.32 89 GLY D O 1
ATOM 7820 N N . ASP D 1 90 ? -67.452 97.475 45.300 1.00 22.29 90 ASP D N 1
ATOM 7821 C CA . ASP D 1 90 ? -67.927 96.782 44.107 1.00 25.58 90 ASP D CA 1
ATOM 7822 C C . ASP D 1 90 ? -66.869 96.661 43.012 1.00 26.10 90 ASP D C 1
ATOM 7823 O O . ASP D 1 90 ? -66.712 95.588 42.418 1.00 26.48 90 ASP D O 1
ATOM 7828 N N . ARG D 1 91 ? -66.146 97.748 42.737 1.00 26.07 91 ARG D N 1
ATOM 7829 C CA . ARG D 1 91 ? -65.111 97.709 41.703 1.00 25.86 91 ARG D CA 1
ATOM 7830 C C . ARG D 1 91 ? -63.971 96.773 42.102 1.00 23.49 91 ARG D C 1
ATOM 7831 O O . ARG D 1 91 ? -63.485 95.982 41.283 1.00 22.87 91 ARG D O 1
ATOM 7839 N N . ASP D 1 92 ? -63.579 96.847 43.371 1.00 22.22 92 ASP D N 1
ATOM 7840 C CA . ASP D 1 92 ? -62.522 96.015 43.943 1.00 21.01 92 ASP D CA 1
ATOM 7841 C C . ASP D 1 92 ? -62.924 94.538 43.834 1.00 22.42 92 ASP D C 1
ATOM 7842 O O . ASP D 1 92 ? -62.102 93.673 43.497 1.00 22.69 92 ASP D O 1
ATOM 7847 N N . ARG D 1 93 ? -64.193 94.244 44.114 1.00 21.53 93 ARG D N 1
ATOM 7848 C CA . ARG D 1 93 ? -64.664 92.866 44.053 1.00 22.19 93 ARG D CA 1
ATOM 7849 C C . ARG D 1 93 ? -64.506 92.310 42.631 1.00 23.31 93 ARG D C 1
ATOM 7850 O O . ARG D 1 93 ? -64.301 91.103 42.446 1.00 22.94 93 ARG D O 1
ATOM 7858 N N . ALA D 1 94 ? -64.591 93.188 41.632 1.00 22.40 94 ALA D N 1
ATOM 7859 C CA . ALA D 1 94 ? -64.435 92.760 40.241 1.00 22.72 94 ALA D CA 1
ATOM 7860 C C . ALA D 1 94 ? -63.051 92.143 40.053 1.00 22.99 94 ALA D C 1
ATOM 7861 O O . ALA D 1 94 ? -62.885 91.156 39.324 1.00 22.15 94 ALA D O 1
ATOM 7863 N N . THR D 1 95 ? -62.066 92.719 40.740 1.00 22.78 95 THR D N 1
ATOM 7864 C CA . THR D 1 95 ? -60.689 92.234 40.685 1.00 21.81 95 THR D CA 1
ATOM 7865 C C . THR D 1 95 ? -60.613 90.834 41.283 1.00 21.76 95 THR D C 1
ATOM 7866 O O . THR D 1 95 ? -59.963 89.946 40.726 1.00 22.99 95 THR D O 1
ATOM 7870 N N . HIS D 1 96 ? -61.275 90.639 42.422 1.00 21.57 96 HIS D N 1
ATOM 7871 C CA . HIS D 1 96 ? -61.279 89.335 43.083 1.00 21.22 96 HIS D CA 1
ATOM 7872 C C . HIS D 1 96 ? -61.926 88.290 42.170 1.00 21.74 96 HIS D C 1
ATOM 7873 O O . HIS D 1 96 ? -61.406 87.180 42.015 1.00 21.67 96 HIS D O 1
ATOM 7880 N N . ILE D 1 97 ? -63.057 88.645 41.569 1.00 20.37 97 ILE D N 1
ATOM 7881 C CA . ILE D 1 97 ? -63.760 87.722 40.688 1.00 21.52 97 ILE D CA 1
ATOM 7882 C C . ILE D 1 97 ? -62.939 87.332 39.441 1.00 23.08 97 ILE D C 1
ATOM 7883 O O . ILE D 1 97 ? -62.795 86.134 39.133 1.00 22.13 97 ILE D O 1
ATOM 7888 N N . ILE D 1 98 ? -62.394 88.331 38.739 1.00 21.79 98 ILE D N 1
ATOM 7889 C CA . ILE D 1 98 ? -61.595 88.066 37.548 1.00 21.20 98 ILE D CA 1
ATOM 7890 C C . ILE D 1 98 ? -60.458 87.132 37.908 1.00 22.78 98 ILE D C 1
ATOM 7891 O O . ILE D 1 98 ? -60.215 86.131 37.223 1.00 25.04 98 ILE D O 1
ATOM 7896 N N . ARG D 1 99 ? -59.761 87.459 38.987 1.00 20.51 99 ARG D N 1
ATOM 7897 C CA . ARG D 1 99 ? -58.661 86.627 39.426 1.00 20.78 99 ARG D CA 1
ATOM 7898 C C . ARG D 1 99 ? -59.135 85.224 39.783 1.00 20.99 99 ARG D C 1
ATOM 7899 O O . ARG D 1 99 ? -58.506 84.239 39.396 1.00 21.34 99 ARG D O 1
ATOM 7907 N N . SER D 1 100 ? -60.236 85.134 40.529 1.00 20.75 100 SER D N 1
ATOM 7908 C CA . SER D 1 100 ? -60.739 83.831 40.959 1.00 22.76 100 SER D CA 1
ATOM 7909 C C . SER D 1 100 ? -61.299 82.969 39.821 1.00 24.11 100 SER D C 1
ATOM 7910 O O . SER D 1 100 ? -61.163 81.737 39.841 1.00 23.23 100 SER D O 1
ATOM 7913 N N . ASN D 1 101 ? -61.922 83.593 38.826 1.00 23.63 101 ASN D N 1
ATOM 7914 C CA . ASN D 1 101 ? -62.409 82.798 37.709 1.00 24.24 101 ASN D CA 1
ATOM 7915 C C . ASN D 1 101 ? -61.223 82.099 37.064 1.00 23.11 101 ASN D C 1
ATOM 7916 O O . ASN D 1 101 ? -61.291 80.911 36.745 1.00 25.25 101 ASN D O 1
ATOM 7921 N N . ILE D 1 102 ? -60.116 82.821 36.919 1.00 23.45 102 ILE D N 1
ATOM 7922 C CA . ILE D 1 102 ? -58.899 82.257 36.327 1.00 21.87 102 ILE D CA 1
ATOM 7923 C C . ILE D 1 102 ? -58.348 81.099 37.158 1.00 22.99 102 ILE D C 1
ATOM 7924 O O . ILE D 1 102 ? -57.961 80.063 36.616 1.00 25.02 102 ILE D O 1
ATOM 7929 N N . ILE D 1 103 ? -58.311 81.261 38.474 1.00 23.49 103 ILE D N 1
ATOM 7930 C CA . ILE D 1 103 ? -57.815 80.198 39.328 1.00 24.04 103 ILE D CA 1
ATOM 7931 C C . ILE D 1 103 ? -58.799 79.022 39.315 1.00 25.73 103 ILE D C 1
ATOM 7932 O O . ILE D 1 103 ? -58.395 77.855 39.337 1.00 25.95 103 ILE D O 1
ATOM 7937 N N . ARG D 1 104 ? -60.092 79.321 39.271 1.00 26.15 104 ARG D N 1
ATOM 7938 C CA . ARG D 1 104 ? -61.087 78.265 39.232 1.00 27.70 104 ARG D CA 1
ATOM 7939 C C . ARG D 1 104 ? -60.959 77.451 37.945 1.00 30.30 104 ARG D C 1
ATOM 7940 O O . ARG D 1 104 ? -61.199 76.244 37.953 1.00 30.02 104 ARG D O 1
ATOM 7948 N N . ASP D 1 105 ? -60.568 78.100 36.847 1.00 32.48 105 ASP D N 1
ATOM 7949 C CA . ASP D 1 105 ? -60.379 77.393 35.582 1.00 35.44 105 ASP D CA 1
ATOM 7950 C C . ASP D 1 105 ? -59.105 76.540 35.550 1.00 34.95 105 ASP D C 1
ATOM 7951 O O . ASP D 1 105 ? -58.863 75.835 34.583 1.00 37.51 105 ASP D O 1
ATOM 7956 N N . GLY D 1 106 ? -58.278 76.609 36.584 1.00 32.90 106 GLY D N 1
ATOM 7957 C CA . GLY D 1 106 ? -57.081 75.788 36.585 1.00 31.31 106 GLY D CA 1
ATOM 7958 C C . GLY D 1 106 ? -55.739 76.494 36.469 1.00 30.62 106 GLY D C 1
ATOM 7959 O O . GLY D 1 106 ? -54.690 75.843 36.550 1.00 30.86 106 GLY D O 1
ATOM 7960 N N . ALA D 1 107 ? -55.753 77.810 36.271 1.00 28.55 107 ALA D N 1
ATOM 7961 C CA . ALA D 1 107 ? -54.509 78.558 36.166 1.00 27.07 107 ALA D CA 1
ATOM 7962 C C . ALA D 1 107 ? -54.040 78.953 37.574 1.00 27.29 107 ALA D C 1
ATOM 7963 O O . ALA D 1 107 ? -54.756 78.756 38.555 1.00 27.64 107 ALA D O 1
ATOM 7965 N N . SER D 1 108 ? -52.842 79.522 37.655 1.00 26.51 108 SER D N 1
ATOM 7966 C CA . SER D 1 108 ? -52.232 79.915 38.924 1.00 24.51 108 SER D CA 1
ATOM 7967 C C . SER D 1 108 ? -52.421 81.381 39.283 1.00 23.03 108 SER D C 1
ATOM 7968 O O . SER D 1 108 ? -52.853 82.196 38.468 1.00 23.75 108 SER D O 1
ATOM 7971 N N . LEU D 1 109 ? -52.071 81.716 40.516 1.00 20.94 109 LEU D N 1
ATOM 7972 C CA . LEU D 1 109 ? -52.186 83.088 40.977 1.00 20.93 109 LEU D CA 1
ATOM 7973 C C . LEU D 1 109 ? -51.335 84.019 40.101 1.00 20.31 109 LEU D C 1
ATOM 7974 O O . LEU D 1 109 ? -51.727 85.153 39.817 1.00 19.70 109 LEU D O 1
ATOM 7979 N N . THR D 1 110 ? -50.174 83.543 39.665 1.00 20.09 110 THR D N 1
ATOM 7980 C CA . THR D 1 110 ? -49.316 84.359 38.820 1.00 22.78 110 THR D CA 1
ATOM 7981 C C . THR D 1 110 ? -50.023 84.608 37.480 1.00 24.74 110 THR D C 1
ATOM 7982 O O . THR D 1 110 ? -50.086 85.746 37.004 1.00 26.78 110 THR D O 1
ATOM 7986 N N . ASP D 1 111 ? -50.570 83.544 36.894 1.00 24.31 111 ASP D N 1
ATOM 7987 C CA . ASP D 1 111 ? -51.318 83.653 35.641 1.00 25.34 111 ASP D CA 1
ATOM 7988 C C . ASP D 1 111 ? -52.406 84.712 35.761 1.00 24.09 111 ASP D C 1
ATOM 7989 O O . ASP D 1 111 ? -52.600 85.512 34.847 1.00 25.86 111 ASP D O 1
ATOM 7994 N N . SER D 1 112 ? -53.109 84.732 36.889 1.00 23.02 112 SER D N 1
ATOM 7995 C CA . SER D 1 112 ? -54.168 85.719 37.053 1.00 24.47 112 SER D CA 1
ATOM 7996 C C . SER D 1 112 ? -53.601 87.131 37.217 1.00 24.43 112 SER D C 1
ATOM 7997 O O . SER D 1 112 ? -54.263 88.117 36.868 1.00 24.99 112 SER D O 1
ATOM 8000 N N . THR D 1 113 ? -52.380 87.239 37.734 1.00 22.17 113 THR D N 1
ATOM 8001 C CA . THR D 1 113 ? -51.805 88.563 37.914 1.00 23.77 113 THR D CA 1
ATOM 8002 C C . THR D 1 113 ? -51.347 89.114 36.562 1.00 23.40 113 THR D C 1
ATOM 8003 O O . THR D 1 113 ? -51.391 90.318 36.319 1.00 23.42 113 THR D O 1
ATOM 8007 N N . VAL D 1 114 ? -50.941 88.222 35.670 1.00 23.28 114 VAL D N 1
ATOM 8008 C CA . VAL D 1 114 ? -50.527 88.623 34.335 1.00 25.73 114 VAL D CA 1
ATOM 8009 C C . VAL D 1 114 ? -51.734 89.192 33.575 1.00 26.68 114 VAL D C 1
ATOM 8010 O O . VAL D 1 114 ? -51.657 90.268 32.972 1.00 27.16 114 VAL D O 1
ATOM 8014 N N . LYS D 1 115 ? -52.854 88.478 33.640 1.00 26.68 115 LYS D N 1
ATOM 8015 C CA . LYS D 1 115 ? -54.084 88.905 32.974 1.00 27.42 115 LYS D CA 1
ATOM 8016 C C . LYS D 1 115 ? -54.589 90.242 33.510 1.00 27.02 115 LYS D C 1
ATOM 8017 O O . LYS D 1 115 ? -54.908 91.153 32.735 1.00 28.05 115 LYS D O 1
ATOM 8023 N N . LEU D 1 116 ? -54.669 90.360 34.832 1.00 25.93 116 LEU D N 1
ATOM 8024 C CA . LEU D 1 116 ? -55.133 91.601 35.440 1.00 25.89 116 LEU D CA 1
ATOM 8025 C C . LEU D 1 116 ? -54.215 92.763 35.079 1.00 26.40 116 LEU D C 1
ATOM 8026 O O . LEU D 1 116 ? -54.672 93.899 34.949 1.00 26.14 116 LEU D O 1
ATOM 8031 N N . SER D 1 117 ? -52.923 92.485 34.923 1.00 26.91 117 SER D N 1
ATOM 8032 C CA . SER D 1 117 ? -51.974 93.529 34.556 1.00 29.70 117 SER D CA 1
ATOM 8033 C C . SER D 1 117 ? -52.296 94.027 33.154 1.00 30.36 117 SER D C 1
ATOM 8034 O O . SER D 1 117 ? -52.247 95.231 32.895 1.00 30.28 117 SER D O 1
ATOM 8037 N N . SER D 1 118 ? -52.625 93.100 32.253 1.00 30.61 118 SER D N 1
ATOM 8038 C CA . SER D 1 118 ? -52.977 93.469 30.882 1.00 31.29 118 SER D CA 1
ATOM 8039 C C . SER D 1 118 ? -54.228 94.312 30.888 1.00 30.68 118 SER D C 1
ATOM 8040 O O . SER D 1 118 ? -54.269 95.390 30.295 1.00 32.11 118 SER D O 1
ATOM 8043 N N . LEU D 1 119 ? -55.256 93.796 31.551 1.00 29.73 119 LEU D N 1
ATOM 8044 C CA . LEU D 1 119 ? -56.535 94.487 31.628 1.00 29.24 119 LEU D CA 1
ATOM 8045 C C . LEU D 1 119 ? -56.373 95.889 32.164 1.00 28.49 119 LEU D C 1
ATOM 8046 O O . LEU D 1 119 ? -57.029 96.808 31.696 1.00 30.75 119 LEU D O 1
ATOM 8051 N N . PHE D 1 120 ? -55.500 96.060 33.148 1.00 29.09 120 PHE D N 1
ATOM 8052 C CA . PHE D 1 120 ? -55.291 97.376 33.746 1.00 30.12 120 PHE D CA 1
ATOM 8053 C C . PHE D 1 120 ? -54.310 98.231 32.953 1.00 29.41 120 PHE D C 1
ATOM 8054 O O . PHE D 1 120 ? -54.152 99.421 33.228 1.00 28.06 120 PHE D O 1
ATOM 8062 N N . GLY D 1 121 ? -53.665 97.615 31.967 1.00 30.03 121 GLY D N 1
ATOM 8063 C CA . GLY D 1 121 ? -52.704 98.323 31.141 1.00 31.48 121 GLY D CA 1
ATOM 8064 C C . GLY D 1 121 ? -51.480 98.771 31.918 1.00 32.50 121 GLY D C 1
ATOM 8065 O O . GLY D 1 121 ? -51.030 99.903 31.764 1.00 33.58 121 GLY D O 1
ATOM 8066 N N . ILE D 1 122 ? -50.951 97.873 32.748 1.00 32.55 122 ILE D N 1
ATOM 8067 C CA . ILE D 1 122 ? -49.774 98.130 33.580 1.00 32.50 122 ILE D CA 1
ATOM 8068 C C . ILE D 1 122 ? -48.485 97.690 32.870 1.00 33.19 122 ILE D C 1
ATOM 8069 O O . ILE D 1 122 ? -48.433 96.603 32.293 1.00 31.76 122 ILE D O 1
ATOM 8074 N N . LYS D 1 123 ? -47.453 98.532 32.927 1.00 33.43 123 LYS D N 1
ATOM 8075 C CA . LYS D 1 123 ? -46.174 98.234 32.285 1.00 34.92 123 LYS D CA 1
ATOM 8076 C C . LYS D 1 123 ? -45.202 97.538 33.240 1.00 33.17 123 LYS D C 1
ATOM 8077 O O . LYS D 1 123 ? -44.341 96.768 32.812 1.00 31.52 123 LYS D O 1
ATOM 8083 N N . ALA D 1 124 ? -45.336 97.812 34.533 1.00 31.91 124 ALA D N 1
ATOM 8084 C CA . ALA D 1 124 ? -44.459 97.190 35.517 1.00 30.23 124 ALA D CA 1
ATOM 8085 C C . ALA D 1 124 ? -44.736 95.693 35.586 1.00 29.49 124 ALA D C 1
ATOM 8086 O O . ALA D 1 124 ? -45.817 95.232 35.225 1.00 30.39 124 ALA D O 1
ATOM 8088 N N . ASN D 1 125 ? -43.753 94.930 36.044 1.00 28.36 125 ASN D N 1
ATOM 8089 C CA . ASN D 1 125 ? -43.898 93.485 36.144 1.00 28.73 125 ASN D CA 1
ATOM 8090 C C . ASN D 1 125 ? -44.228 93.100 37.599 1.00 29.34 125 ASN D C 1
ATOM 8091 O O . ASN D 1 125 ? -43.354 93.100 38.473 1.00 27.92 125 ASN D O 1
ATOM 8096 N N . ILE D 1 126 ? -45.499 92.781 37.836 1.00 27.79 126 ILE D N 1
ATOM 8097 C CA . ILE D 1 126 ? -45.992 92.422 39.160 1.00 25.75 126 ILE D CA 1
ATOM 8098 C C . ILE D 1 126 ? -46.096 90.914 39.338 1.00 25.97 126 ILE D C 1
ATOM 8099 O O . ILE D 1 126 ? -46.836 90.240 38.625 1.00 25.73 126 ILE D O 1
ATOM 8104 N N . LEU D 1 127 ? -45.369 90.389 40.314 1.00 25.00 127 LEU D N 1
ATOM 8105 C CA . LEU D 1 127 ? -45.347 88.957 40.555 1.00 25.40 127 LEU D CA 1
ATOM 8106 C C . LEU D 1 127 ? -45.584 88.539 42.009 1.00 25.76 127 LEU D C 1
ATOM 8107 O O . LEU D 1 127 ? -45.002 89.105 42.939 1.00 24.98 127 LEU D O 1
ATOM 8112 N N . PRO D 1 128 ? -46.476 87.563 42.230 1.00 25.64 128 PRO D N 1
ATOM 8113 C CA . PRO D 1 128 ? -46.675 87.157 43.623 1.00 23.66 128 PRO D CA 1
ATOM 8114 C C . PRO D 1 128 ? -45.463 86.311 44.002 1.00 23.14 128 PRO D C 1
ATOM 8115 O O . PRO D 1 128 ? -44.905 85.613 43.162 1.00 21.10 128 PRO D O 1
ATOM 8127 N N . SER D 1 130 ? -45.146 83.578 45.559 1.00 23.87 130 SER D N 1
ATOM 8128 C CA . SER D 1 130 ? -45.307 82.149 45.401 1.00 24.53 130 SER D CA 1
ATOM 8129 C C . SER D 1 130 ? -46.723 81.879 44.942 1.00 25.15 130 SER D C 1
ATOM 8130 O O . SER D 1 130 ? -47.605 82.716 45.111 1.00 25.31 130 SER D O 1
ATOM 8133 N N . ASP D 1 131 ? -46.925 80.719 44.336 1.00 26.89 131 ASP D N 1
ATOM 8134 C CA . ASP D 1 131 ? -48.244 80.324 43.872 1.00 28.32 131 ASP D CA 1
ATOM 8135 C C . ASP D 1 131 ? -48.877 79.417 44.928 1.00 28.07 131 ASP D C 1
ATOM 8136 O O . ASP D 1 131 ? -50.065 79.130 44.867 1.00 29.34 131 ASP D O 1
ATOM 8141 N N . ASP D 1 132 ? -48.080 78.973 45.896 1.00 27.43 132 ASP D N 1
ATOM 8142 C CA . ASP D 1 132 ? -48.579 78.106 46.959 1.00 28.66 132 ASP D CA 1
ATOM 8143 C C . ASP D 1 132 ? -49.253 78.912 48.076 1.00 27.13 132 ASP D C 1
ATOM 8144 O O . ASP D 1 132 ? -48.927 80.074 48.306 1.00 26.03 132 ASP D O 1
ATOM 8149 N N . PRO D 1 133 ? -50.212 78.299 48.775 1.00 25.87 133 PRO D N 1
ATOM 8150 C CA . PRO D 1 133 ? -50.918 78.988 49.858 1.00 25.35 133 PRO D CA 1
ATOM 8151 C C . PRO D 1 133 ? -50.058 79.236 51.099 1.00 24.72 133 PRO D C 1
ATOM 8152 O O . PRO D 1 133 ? -49.393 78.332 51.586 1.00 24.73 133 PRO D O 1
ATOM 8156 N N . VAL D 1 134 ? -50.081 80.468 51.600 1.00 24.25 134 VAL D N 1
ATOM 8157 C CA . VAL D 1 134 ? -49.332 80.835 52.797 1.00 23.11 134 VAL D CA 1
ATOM 8158 C C . VAL D 1 134 ? -50.273 81.707 53.632 1.00 23.44 134 VAL D C 1
ATOM 8159 O O . VAL D 1 134 ? -50.880 82.642 53.112 1.00 23.64 134 VAL D O 1
ATOM 8163 N N . SER D 1 135 ? -50.403 81.389 54.920 1.00 23.53 135 SER D N 1
ATOM 8164 C CA . SER D 1 135 ? -51.315 82.120 55.802 1.00 24.10 135 SER D CA 1
ATOM 8165 C C . SER D 1 135 ? -50.670 82.622 57.080 1.00 24.15 135 SER D C 1
ATOM 8166 O O . SER D 1 135 ? -50.069 81.861 57.834 1.00 25.94 135 SER D O 1
ATOM 8169 N N . THR D 1 136 ? -50.823 83.908 57.341 1.00 23.46 136 THR D N 1
ATOM 8170 C CA . THR D 1 136 ? -50.249 84.484 58.530 1.00 23.23 136 THR D CA 1
ATOM 8171 C C . THR D 1 136 ? -51.217 84.447 59.691 1.00 22.55 136 THR D C 1
ATOM 8172 O O . THR D 1 136 ? -52.328 84.963 59.615 1.00 21.78 136 THR D O 1
ATOM 8176 N N . TYR D 1 137 ? -50.787 83.825 60.773 1.00 22.73 137 TYR D N 1
ATOM 8177 C CA . TYR D 1 137 ? -51.630 83.745 61.948 1.00 24.63 137 TYR D CA 1
ATOM 8178 C C . TYR D 1 137 ? -50.952 84.498 63.074 1.00 23.63 137 TYR D C 1
ATOM 8179 O O . TYR D 1 137 ? -49.737 84.441 63.209 1.00 24.72 137 TYR D O 1
ATOM 8188 N N . ILE D 1 138 ? -51.741 85.217 63.864 1.00 23.58 138 ILE D N 1
ATOM 8189 C CA . ILE D 1 138 ? -51.216 85.963 64.998 1.00 24.10 138 ILE D CA 1
ATOM 8190 C C . ILE D 1 138 ? -51.605 85.226 66.280 1.00 25.30 138 ILE D C 1
ATOM 8191 O O . ILE D 1 138 ? -52.781 84.937 66.511 1.00 24.55 138 ILE D O 1
ATOM 8196 N N . GLU D 1 139 ? -50.614 84.897 67.102 1.00 25.83 139 GLU D N 1
ATOM 8197 C CA . GLU D 1 139 ? -50.876 84.193 68.350 1.00 26.57 139 GLU D CA 1
ATOM 8198 C C . GLU D 1 139 ? -51.044 85.227 69.453 1.00 27.48 139 GLU D C 1
ATOM 8199 O O . GLU D 1 139 ? -50.095 85.916 69.827 1.00 30.10 139 GLU D O 1
ATOM 8205 N N . THR D 1 140 ? -52.263 85.358 69.961 1.00 27.91 140 THR D N 1
ATOM 8206 C CA . THR D 1 140 ? -52.540 86.335 71.004 1.00 27.95 140 THR D CA 1
ATOM 8207 C C . THR D 1 140 ? -52.925 85.680 72.312 1.00 29.10 140 THR D C 1
ATOM 8208 O O . THR D 1 140 ? -53.141 84.476 72.378 1.00 30.08 140 THR D O 1
ATOM 8212 N N . ALA D 1 141 ? -53.020 86.488 73.357 1.00 31.03 141 ALA D N 1
ATOM 8213 C CA . ALA D 1 141 ? -53.389 85.981 74.668 1.00 33.36 141 ALA D CA 1
ATOM 8214 C C . ALA D 1 141 ? -54.813 85.441 74.649 1.00 34.08 141 ALA D C 1
ATOM 8215 O O . ALA D 1 141 ? -55.166 84.620 75.487 1.00 34.43 141 ALA D O 1
ATOM 8217 N N . GLU D 1 142 ? -55.613 85.907 73.687 1.00 37.20 142 GLU D N 1
ATOM 8218 C CA . GLU D 1 142 ? -57.015 85.491 73.513 1.00 40.34 142 GLU D CA 1
ATOM 8219 C C . GLU D 1 142 ? -57.119 84.252 72.621 1.00 40.02 142 GLU D C 1
ATOM 8220 O O . GLU D 1 142 ? -58.178 83.640 72.516 1.00 41.23 142 GLU D O 1
ATOM 8226 N N . GLY D 1 143 ? -56.025 83.893 71.966 1.00 38.23 143 GLY D N 1
ATOM 8227 C CA . GLY D 1 143 ? -56.051 82.733 71.098 1.00 36.08 143 GLY D CA 1
ATOM 8228 C C . GLY D 1 143 ? -55.369 83.026 69.776 1.00 35.35 143 GLY D C 1
ATOM 8229 O O . GLY D 1 143 ? -54.946 84.149 69.516 1.00 35.35 143 GLY D O 1
ATOM 8230 N N . ILE D 1 144 ? -55.259 82.013 68.933 1.00 33.76 144 ILE D N 1
ATOM 8231 C CA . ILE D 1 144 ? -54.618 82.170 67.643 1.00 32.01 144 ILE D CA 1
ATOM 8232 C C . ILE D 1 144 ? -55.653 82.518 66.575 1.00 32.77 144 ILE D C 1
ATOM 8233 O O . ILE D 1 144 ? -56.695 81.879 66.498 1.00 33.90 144 ILE D O 1
ATOM 8246 N N . HIS D 1 146 ? -56.305 84.623 62.362 1.00 32.85 146 HIS D N 1
ATOM 8247 C CA . HIS D 1 146 ? -55.722 85.099 61.114 1.00 31.77 146 HIS D CA 1
ATOM 8248 C C . HIS D 1 146 ? -55.388 86.577 61.259 1.00 29.15 146 HIS D C 1
ATOM 8249 O O . HIS D 1 146 ? -56.054 87.290 62.011 1.00 28.57 146 HIS D O 1
ATOM 8256 N N . PHE D 1 147 ? -54.362 87.028 60.538 1.00 26.62 147 PHE D N 1
ATOM 8257 C CA . PHE D 1 147 ? -53.939 88.424 60.582 1.00 27.34 147 PHE D CA 1
ATOM 8258 C C . PHE D 1 147 ? -55.120 89.386 60.437 1.00 27.52 147 PHE D C 1
ATOM 8259 O O . PHE D 1 147 ? -55.252 90.328 61.216 1.00 27.46 147 PHE D O 1
ATOM 8267 N N . GLN D 1 148 ? -55.964 89.149 59.431 1.00 28.23 148 GLN D N 1
ATOM 8268 C CA . GLN D 1 148 ? -57.131 89.995 59.195 1.00 29.82 148 GLN D CA 1
ATOM 8269 C C . GLN D 1 148 ? -57.996 90.111 60.452 1.00 29.60 148 GLN D C 1
ATOM 8270 O O . GLN D 1 148 ? -58.446 91.204 60.804 1.00 29.47 148 GLN D O 1
ATOM 8276 N N . ASP D 1 149 ? -58.232 88.986 61.120 1.00 29.45 149 ASP D N 1
ATOM 8277 C CA . ASP D 1 149 ? -59.050 88.974 62.333 1.00 32.39 149 ASP D CA 1
ATOM 8278 C C . ASP D 1 149 ? -58.435 89.842 63.403 1.00 31.16 149 ASP D C 1
ATOM 8279 O O . ASP D 1 149 ? -59.131 90.560 64.115 1.00 31.44 149 ASP D O 1
ATOM 8284 N N . PHE D 1 150 ? -57.116 89.771 63.502 1.00 29.90 150 PHE D N 1
ATOM 8285 C CA . PHE D 1 150 ? -56.386 90.550 64.478 1.00 30.69 150 PHE D CA 1
ATOM 8286 C C . PHE D 1 150 ? -56.309 92.035 64.117 1.00 31.22 150 PHE D C 1
ATOM 8287 O O . PHE D 1 150 ? -56.558 92.888 64.964 1.00 31.08 150 PHE D O 1
ATOM 8295 N N . TRP D 1 151 ? -55.977 92.341 62.863 1.00 31.51 151 TRP D N 1
ATOM 8296 C CA . TRP D 1 151 ? -55.839 93.733 62.436 1.00 32.57 151 TRP D CA 1
ATOM 8297 C C . TRP D 1 151 ? -57.124 94.489 62.119 1.00 31.78 151 TRP D C 1
ATOM 8298 O O . TRP D 1 151 ? -57.299 95.624 62.555 1.00 33.10 151 TRP D O 1
ATOM 8309 N N . ILE D 1 152 ? -58.019 93.874 61.358 1.00 32.11 152 ILE D N 1
ATOM 8310 C CA . ILE D 1 152 ? -59.268 94.525 60.996 1.00 31.90 152 ILE D CA 1
ATOM 8311 C C . ILE D 1 152 ? -60.383 94.220 61.992 1.00 34.74 152 ILE D C 1
ATOM 8312 O O . ILE D 1 152 ? -61.055 95.124 62.484 1.00 36.31 152 ILE D O 1
ATOM 8317 N N . GLY D 1 153 ? -60.572 92.947 62.302 1.00 36.65 153 GLY D N 1
ATOM 8318 C CA . GLY D 1 153 ? -61.603 92.571 63.248 1.00 38.60 153 GLY D CA 1
ATOM 8319 C C . GLY D 1 153 ? -61.376 93.101 64.656 1.00 40.31 153 GLY D C 1
ATOM 8320 O O . GLY D 1 153 ? -62.273 93.720 65.238 1.00 41.73 153 GLY D O 1
ATOM 8321 N N . LYS D 1 154 ? -60.183 92.877 65.205 1.00 40.41 154 LYS D N 1
ATOM 8322 C CA . LYS D 1 154 ? -59.865 93.326 66.560 1.00 40.44 154 LYS D CA 1
ATOM 8323 C C . LYS D 1 154 ? -59.117 94.655 66.591 1.00 39.74 154 LYS D C 1
ATOM 8324 O O . LYS D 1 154 ? -58.649 95.082 67.649 1.00 40.08 154 LYS D O 1
ATOM 8330 N N . ARG D 1 155 ? -58.980 95.289 65.432 1.00 38.90 155 ARG D N 1
ATOM 8331 C CA . ARG D 1 155 ? -58.294 96.574 65.336 1.00 38.86 155 ARG D CA 1
ATOM 8332 C C . ARG D 1 155 ? -56.863 96.577 65.876 1.00 37.25 155 ARG D C 1
ATOM 8333 O O . ARG D 1 155 ? -56.368 97.614 66.306 1.00 36.65 155 ARG D O 1
ATOM 8341 N N . GLY D 1 156 ? -56.202 95.425 65.843 1.00 35.44 156 GLY D N 1
ATOM 8342 C CA . GLY D 1 156 ? -54.841 95.336 66.339 1.00 34.73 156 GLY D CA 1
ATOM 8343 C C . GLY D 1 156 ? -54.738 95.509 67.850 1.00 34.40 156 GLY D C 1
ATOM 8344 O O . GLY D 1 156 ? -53.657 95.778 68.371 1.00 32.88 156 GLY D O 1
ATOM 8345 N N . GLU D 1 157 ? -55.853 95.338 68.556 1.00 34.68 157 GLU D N 1
ATOM 8346 C CA . GLU D 1 157 ? -55.880 95.501 70.014 1.00 36.71 157 GLU D CA 1
ATOM 8347 C C . GLU D 1 157 ? -55.338 94.335 70.860 1.00 34.71 157 GLU D C 1
ATOM 8348 O O . GLU D 1 157 ? -54.646 94.553 71.846 1.00 34.27 157 GLU D O 1
ATOM 8354 N N . PRO D 1 158 ? -55.638 93.083 70.481 1.00 34.39 158 PRO D N 1
ATOM 8355 C CA . PRO D 1 158 ? -55.148 91.933 71.250 1.00 33.74 158 PRO D CA 1
ATOM 8356 C C . PRO D 1 158 ? -53.663 92.041 71.611 1.00 34.66 158 PRO D C 1
ATOM 8357 O O . PRO D 1 158 ? -52.914 92.768 70.953 1.00 33.64 158 PRO D O 1
ATOM 8361 N N . ASP D 1 159 ? -53.246 91.324 72.655 1.00 34.94 159 ASP D N 1
ATOM 8362 C CA . ASP D 1 159 ? -51.848 91.305 73.066 1.00 36.61 159 ASP D CA 1
ATOM 8363 C C . ASP D 1 159 ? -51.193 90.176 72.294 1.00 36.19 159 ASP D C 1
ATOM 8364 O O . ASP D 1 159 ? -51.538 89.006 72.468 1.00 36.62 159 ASP D O 1
ATOM 8369 N N . VAL D 1 160 ? -50.244 90.533 71.443 1.00 34.10 160 VAL D N 1
ATOM 8370 C CA . VAL D 1 160 ? -49.542 89.569 70.615 1.00 31.13 160 VAL D CA 1
ATOM 8371 C C . VAL D 1 160 ? -48.427 88.861 71.356 1.00 30.35 160 VAL D C 1
ATOM 8372 O O . VAL D 1 160 ? -47.604 89.507 72.002 1.00 31.53 160 VAL D O 1
ATOM 8376 N N . ARG D 1 161 ? -48.390 87.534 71.231 1.00 29.67 161 ARG D N 1
ATOM 8377 C CA . ARG D 1 161 ? -47.388 86.705 71.886 1.00 29.26 161 ARG D CA 1
ATOM 8378 C C . ARG D 1 161 ? -46.629 85.835 70.891 1.00 28.02 161 ARG D C 1
ATOM 8379 O O . ARG D 1 161 ? -45.699 85.113 71.260 1.00 27.46 161 ARG D O 1
ATOM 8387 N N . GLY D 1 162 ? -47.018 85.893 69.625 1.00 26.43 162 GLY D N 1
ATOM 8388 C CA . GLY D 1 162 ? -46.318 85.099 68.631 1.00 23.02 162 GLY D CA 1
ATOM 8389 C C . GLY D 1 162 ? -46.836 85.305 67.224 1.00 24.64 162 GLY D C 1
ATOM 8390 O O . GLY D 1 162 ? -47.926 85.857 67.007 1.00 24.74 162 GLY D O 1
ATOM 8391 N N . VAL D 1 163 ? -46.048 84.895 66.243 1.00 22.44 163 VAL D N 1
ATOM 8392 C CA . VAL D 1 163 ? -46.497 85.030 64.880 1.00 24.65 163 VAL D CA 1
ATOM 8393 C C . VAL D 1 163 ? -46.247 83.706 64.205 1.00 26.14 163 VAL D C 1
ATOM 8394 O O . VAL D 1 163 ? -45.185 83.110 64.383 1.00 27.59 163 VAL D O 1
ATOM 8398 N N . ASP D 1 164 ? -47.226 83.238 63.437 1.00 26.17 164 ASP D N 1
ATOM 8399 C CA . ASP D 1 164 ? -47.085 81.966 62.733 1.00 27.93 164 ASP D CA 1
ATOM 8400 C C . ASP D 1 164 ? -47.435 82.117 61.242 1.00 26.67 164 ASP D C 1
ATOM 8401 O O . ASP D 1 164 ? -48.591 82.365 60.879 1.00 27.36 164 ASP D O 1
ATOM 8406 N N . ILE D 1 165 ? -46.425 82.000 60.387 1.00 25.67 165 ILE D N 1
ATOM 8407 C CA . ILE D 1 165 ? -46.616 82.090 58.937 1.00 25.73 165 ILE D CA 1
ATOM 8408 C C . ILE D 1 165 ? -46.711 80.654 58.445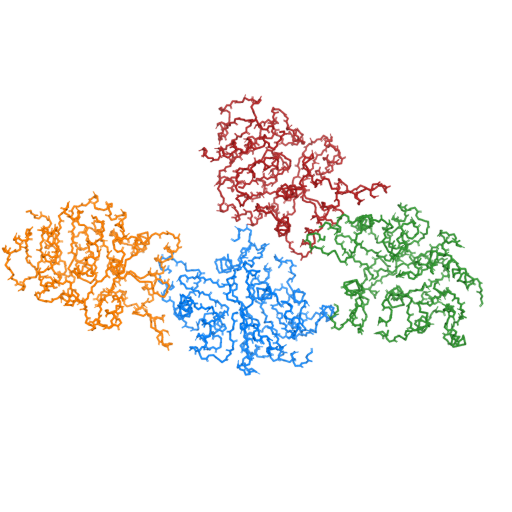 1.00 25.44 165 ILE D C 1
ATOM 8409 O O . ILE D 1 165 ? -45.706 80.025 58.089 1.00 27.36 165 ILE D O 1
ATOM 8414 N N . ARG D 1 166 ? -47.926 80.129 58.452 1.00 24.17 166 ARG D N 1
ATOM 8415 C CA . ARG D 1 166 ? -48.146 78.750 58.058 1.00 23.95 166 ARG D CA 1
ATOM 8416 C C . ARG D 1 166 ? -48.039 78.481 56.574 1.00 23.31 166 ARG D C 1
ATOM 8417 O O . ARG D 1 166 ? -48.545 79.238 55.745 1.00 22.87 166 ARG D O 1
ATOM 8425 N N . GLY D 1 167 ? -47.361 77.387 56.251 1.00 24.06 167 GLY D N 1
ATOM 8426 C CA . GLY D 1 167 ? -47.207 76.986 54.866 1.00 24.94 167 GLY D CA 1
ATOM 8427 C C . GLY D 1 167 ? -45.981 77.497 54.143 1.00 26.58 167 GLY D C 1
ATOM 8428 O O . GLY D 1 167 ? -45.669 77.020 53.052 1.00 26.16 167 GLY D O 1
ATOM 8429 N N . VAL D 1 168 ? -45.276 78.450 54.744 1.00 27.11 168 VAL D N 1
ATOM 8430 C CA . VAL D 1 168 ? -44.100 79.031 54.104 1.00 28.60 168 VAL D CA 1
ATOM 8431 C C . VAL D 1 168 ? -42.991 78.005 53.814 1.00 28.82 168 VAL D C 1
ATOM 8432 O O . VAL D 1 168 ? -42.391 78.024 52.739 1.00 28.42 168 VAL D O 1
ATOM 8436 N N . SER D 1 169 ? -42.736 77.096 54.748 1.00 30.59 169 SER D N 1
ATOM 8437 C CA . SER D 1 169 ? -41.713 76.068 54.547 1.00 33.54 169 SER D CA 1
ATOM 8438 C C . SER D 1 169 ? -42.126 75.060 53.474 1.00 33.94 169 SER D C 1
ATOM 8439 O O . SER D 1 169 ? -41.278 74.419 52.860 1.00 34.94 169 SER D O 1
ATOM 8442 N N . GLU D 1 170 ? -43.425 74.906 53.252 1.00 33.08 170 GLU D N 1
ATOM 8443 C CA . GLU D 1 170 ? -43.892 73.961 52.246 1.00 34.26 170 GLU D CA 1
ATOM 8444 C C . GLU D 1 170 ? -44.046 74.647 50.890 1.00 32.63 170 GLU D C 1
ATOM 8445 O O . GLU D 1 170 ? -44.079 73.997 49.854 1.00 33.58 170 GLU D O 1
ATOM 8451 N N . ALA D 1 171 ? -44.141 75.969 50.904 1.00 31.31 171 ALA D N 1
ATOM 8452 C CA . ALA D 1 171 ? -44.305 76.730 49.682 1.00 29.53 171 ALA D CA 1
ATOM 8453 C C . ALA D 1 171 ? -42.994 76.843 48.926 1.00 29.97 171 ALA D C 1
ATOM 8454 O O . ALA D 1 171 ? -41.918 76.552 49.452 1.00 30.30 171 ALA D O 1
ATOM 8456 N N . SER D 1 172 ? -43.087 77.271 47.680 1.00 28.70 172 SER D N 1
ATOM 8457 C CA . SER D 1 172 ? -41.905 77.426 46.861 1.00 29.88 172 SER D CA 1
ATOM 8458 C C . SER D 1 172 ? -41.890 78.801 46.220 1.00 28.32 172 SER D C 1
ATOM 8459 O O . SER D 1 172 ? -42.936 79.408 46.001 1.00 27.39 172 SER D O 1
ATOM 8462 N N . ILE D 1 173 ? -40.693 79.297 45.937 1.00 26.30 173 ILE D N 1
ATOM 8463 C CA . ILE D 1 173 ? -40.568 80.584 45.286 1.00 25.17 173 ILE D CA 1
ATOM 8464 C C . ILE D 1 173 ? -41.151 80.442 43.875 1.00 24.03 173 ILE D C 1
ATOM 8465 O O . ILE D 1 173 ? -40.835 79.499 43.162 1.00 24.10 173 ILE D O 1
ATOM 8470 N N . SER D 1 174 ? -42.018 81.365 43.486 1.00 23.84 174 SER D N 1
ATOM 8471 C CA . SER D 1 174 ? -42.617 81.330 42.154 1.00 25.93 174 SER D CA 1
ATOM 8472 C C . SER D 1 174 ? -41.562 81.202 41.055 1.00 27.56 174 SER D C 1
ATOM 8473 O O . SER D 1 174 ? -40.586 81.961 41.028 1.00 29.58 174 SER D O 1
ATOM 8476 N N . PRO D 1 175 ? -41.735 80.237 40.138 1.00 27.61 175 PRO D N 1
ATOM 8477 C CA . PRO D 1 175 ? -40.774 80.047 39.047 1.00 27.28 175 PRO D CA 1
ATOM 8478 C C . PRO D 1 175 ? -40.517 81.348 38.286 1.00 26.39 175 PRO D C 1
ATOM 8479 O O . PRO D 1 175 ? -39.396 81.608 37.860 1.00 26.62 175 PRO D O 1
ATOM 8483 N N . LYS D 1 176 ? -41.536 82.185 38.137 1.00 26.56 176 LYS D N 1
ATOM 8484 C CA . LYS D 1 176 ? -41.313 83.451 37.453 1.00 28.65 176 LYS D CA 1
ATOM 8485 C C . LYS D 1 176 ? -40.447 84.408 38.267 1.00 28.70 176 LYS D C 1
ATOM 8486 O O . LYS D 1 176 ? -39.765 85.264 37.708 1.00 29.08 176 LYS D O 1
ATOM 8492 N N . VAL D 1 177 ? -40.470 84.269 39.586 1.00 27.80 177 VAL D N 1
ATOM 8493 C CA . VAL D 1 177 ? -39.660 85.137 40.411 1.00 27.14 177 VAL D CA 1
ATOM 8494 C C . VAL D 1 177 ? -38.216 84.677 40.275 1.00 27.94 177 VAL D C 1
ATOM 8495 O O . VAL D 1 177 ? -37.292 85.493 40.257 1.00 26.95 177 VAL D O 1
ATOM 8499 N N . LEU D 1 178 ? -38.021 83.370 40.158 1.00 26.42 178 LEU D N 1
ATOM 8500 C CA . LEU D 1 178 ? -36.676 82.855 40.005 1.00 27.70 178 LEU D CA 1
ATOM 8501 C C . LEU D 1 178 ? -36.109 83.298 38.657 1.00 28.36 178 LEU D C 1
ATOM 8502 O O . LEU D 1 178 ? -34.921 83.592 38.538 1.00 29.08 178 LEU D O 1
ATOM 8507 N N . GLU D 1 179 ? -36.966 83.350 37.643 1.00 29.43 179 GLU D N 1
ATOM 8508 C CA . GLU D 1 179 ? -36.534 83.767 36.323 1.00 29.84 179 GLU D CA 1
ATOM 8509 C C . GLU D 1 179 ? -36.148 85.252 36.385 1.00 28.74 179 GLU D C 1
ATOM 8510 O O . GLU D 1 179 ? -35.118 85.655 35.844 1.00 28.49 179 GLU D O 1
ATOM 8516 N N . ALA D 1 180 ? -36.954 86.060 37.068 1.00 26.50 180 ALA D N 1
ATOM 8517 C CA . ALA D 1 180 ? -36.654 87.483 37.193 1.00 26.47 180 ALA D CA 1
ATOM 8518 C C . ALA D 1 180 ? -35.326 87.721 37.922 1.00 28.52 180 ALA D C 1
ATOM 8519 O O . ALA D 1 180 ? -34.556 88.609 37.548 1.00 28.86 180 ALA D O 1
ATOM 8521 N N . PHE D 1 181 ? -35.057 86.927 38.956 1.00 29.42 181 PHE D N 1
ATOM 8522 C CA . PHE D 1 181 ? -33.823 87.053 39.723 1.00 33.17 181 PHE D CA 1
ATOM 8523 C C . PHE D 1 181 ? -32.607 86.742 38.867 1.00 36.32 181 PHE D C 1
ATOM 8524 O O . PHE D 1 181 ? -31.538 87.325 39.040 1.00 36.09 181 PHE D O 1
ATOM 8532 N N . GLU D 1 182 ? -32.776 85.804 37.948 1.00 40.15 182 GLU D N 1
ATOM 8533 C CA . GLU D 1 182 ? -31.691 85.410 37.077 1.00 42.64 182 GLU D CA 1
ATOM 8534 C C . GLU D 1 182 ? -31.189 86.595 36.261 1.00 42.88 182 GLU D C 1
ATOM 8535 O O . GLU D 1 182 ? -30.011 86.665 35.925 1.00 42.38 182 GLU D O 1
ATOM 8541 N N . LYS D 1 183 ? -32.084 87.528 35.949 1.00 42.94 183 LYS D N 1
ATOM 8542 C CA . LYS D 1 183 ? -31.724 88.692 35.146 1.00 44.25 183 LYS D CA 1
ATOM 8543 C C . LYS D 1 183 ? -31.486 89.973 35.936 1.00 44.37 183 LYS D C 1
ATOM 8544 O O . LYS D 1 183 ? -30.882 90.909 35.428 1.00 45.00 183 LYS D O 1
ATOM 8550 N N . GLU D 1 184 ? -31.973 90.024 37.169 1.00 43.97 184 GLU D N 1
ATOM 8551 C CA . GLU D 1 184 ? -31.808 91.209 38.000 1.00 43.10 184 GLU D CA 1
ATOM 8552 C C . GLU D 1 184 ? -30.599 91.091 38.896 1.00 42.18 184 GLU D C 1
ATOM 8553 O O . GLU D 1 184 ? -30.160 89.996 39.231 1.00 42.82 184 GLU D O 1
ATOM 8559 N N . GLU D 1 185 ? -30.082 92.236 39.308 1.00 40.98 185 GLU D N 1
ATOM 8560 C CA . GLU D 1 185 ? -28.925 92.270 40.179 1.00 41.02 185 GLU D CA 1
ATOM 8561 C C . GLU D 1 185 ? -29.200 93.141 41.410 1.00 37.33 185 GLU D C 1
ATOM 8562 O O . GLU D 1 185 ? -28.515 93.018 42.429 1.00 35.14 185 GLU D O 1
ATOM 8568 N N . ASN D 1 186 ? -30.215 94.001 41.313 1.00 32.82 186 ASN D N 1
ATOM 8569 C CA . ASN D 1 186 ? -30.582 94.898 42.410 1.00 30.66 186 ASN D CA 1
ATOM 8570 C C . ASN D 1 186 ? -31.938 94.586 43.033 1.00 29.89 186 ASN D C 1
ATOM 8571 O O . ASN D 1 186 ? -32.966 94.550 42.347 1.00 31.87 186 ASN D O 1
ATOM 8576 N N . ILE D 1 187 ? -31.934 94.378 44.343 1.00 26.10 187 ILE D N 1
ATOM 8577 C CA . ILE D 1 187 ? -33.145 94.083 45.072 1.00 23.48 187 ILE D CA 1
ATOM 8578 C C . ILE D 1 187 ? -33.370 95.155 46.137 1.00 23.05 187 ILE D C 1
ATOM 8579 O O . ILE D 1 187 ? -32.459 95.519 46.869 1.00 22.93 187 ILE D O 1
ATOM 8584 N N . LEU D 1 188 ? -34.593 95.665 46.203 1.00 22.12 188 LEU D N 1
ATOM 8585 C CA . LEU D 1 188 ? -34.970 96.679 47.171 1.00 22.38 188 LEU D CA 1
ATOM 8586 C C . LEU D 1 188 ? -36.041 96.136 48.133 1.00 23.48 188 LEU D C 1
ATOM 8587 O O . LEU D 1 188 ? -37.032 95.541 47.703 1.00 24.80 188 LEU D O 1
ATOM 8592 N N . ILE D 1 189 ? -35.846 96.340 49.429 1.00 22.18 189 ILE D N 1
ATOM 8593 C CA . ILE D 1 189 ? -36.829 95.908 50.410 1.00 23.24 189 ILE D CA 1
ATOM 8594 C C . ILE D 1 189 ? -37.502 97.174 50.922 1.00 23.93 189 ILE D C 1
ATOM 8595 O O . ILE D 1 189 ? -36.888 98.000 51.609 1.00 22.06 189 ILE D O 1
ATOM 8600 N N . GLY D 1 190 ? -38.766 97.339 50.553 1.00 24.93 190 GLY D N 1
ATOM 8601 C CA . GLY D 1 190 ? -39.503 98.524 50.951 1.00 25.42 190 GLY D CA 1
ATOM 8602 C C . GLY D 1 190 ? -39.621 98.676 52.446 1.00 26.89 190 GLY D C 1
ATOM 8603 O O . GLY D 1 190 ? -39.376 97.722 53.187 1.00 25.91 190 GLY D O 1
ATOM 8604 N N . PRO D 1 191 ? -39.998 99.871 52.928 1.00 27.70 191 PRO D N 1
ATOM 8605 C CA . PRO D 1 191 ? -40.149 100.142 54.364 1.00 28.28 191 PRO D CA 1
ATOM 8606 C C . PRO D 1 191 ? -41.473 99.607 54.907 1.00 29.13 191 PRO D C 1
ATOM 8607 O O . PRO D 1 191 ? -42.390 100.368 55.219 1.00 30.39 191 PRO D O 1
ATOM 8611 N N . SER D 1 192 ? -41.568 98.290 55.011 1.00 30.20 192 SER D N 1
ATOM 8612 C CA . SER D 1 192 ? -42.771 97.654 55.532 1.00 31.16 192 SER D CA 1
ATOM 8613 C C . SER D 1 192 ? -42.413 96.779 56.718 1.00 31.21 192 SER D C 1
ATOM 8614 O O . SER D 1 192 ? -41.234 96.582 57.022 1.00 31.07 192 SER D O 1
ATOM 8617 N N . ASN D 1 193 ? -43.445 96.270 57.384 1.00 31.60 193 ASN D N 1
ATOM 8618 C CA . ASN D 1 193 ? -43.288 95.386 58.534 1.00 30.76 193 ASN D CA 1
ATOM 8619 C C . ASN D 1 193 ? -42.357 94.243 58.127 1.00 29.85 193 ASN D C 1
ATOM 8620 O O . ASN D 1 193 ? -42.658 93.494 57.207 1.00 30.41 193 ASN D O 1
ATOM 8625 N N . PRO D 1 194 ? -41.215 94.103 58.802 1.00 29.47 194 PRO D N 1
ATOM 8626 C CA . PRO D 1 194 ? -40.255 93.041 58.491 1.00 30.04 194 PRO D CA 1
ATOM 8627 C C . PRO D 1 194 ? -40.727 91.656 58.928 1.00 30.63 194 PRO D C 1
ATOM 8628 O O . PRO D 1 194 ? -40.161 90.642 58.514 1.00 32.24 194 PRO D O 1
ATOM 8632 N N . ILE D 1 195 ? -41.762 91.613 59.760 1.00 29.59 195 ILE D N 1
ATOM 8633 C CA . ILE D 1 195 ? -42.268 90.334 60.242 1.00 30.06 195 ILE D CA 1
ATOM 8634 C C . ILE D 1 195 ? -43.336 89.674 59.367 1.00 29.31 195 ILE D C 1
ATOM 8635 O O . ILE D 1 195 ? -43.229 88.492 59.039 1.00 27.68 195 ILE D O 1
ATOM 8640 N N . THR D 1 196 ? -44.354 90.442 58.988 1.00 28.46 196 THR D N 1
ATOM 8641 C CA . THR D 1 196 ? -45.458 89.910 58.198 1.00 29.01 196 THR D CA 1
ATOM 8642 C C . THR D 1 196 ? -45.589 90.437 56.765 1.00 30.00 196 THR D C 1
ATOM 8643 O O . THR D 1 196 ? -46.321 89.862 55.958 1.00 30.38 196 THR D O 1
ATOM 8647 N N . SER D 1 197 ? -44.904 91.532 56.442 1.00 29.12 197 SER D N 1
ATOM 8648 C CA . SER D 1 197 ? -45.002 92.065 55.087 1.00 27.98 197 SER D CA 1
ATOM 8649 C C . SER D 1 197 ? -43.824 91.633 54.223 1.00 27.82 197 SER D C 1
ATOM 8650 O O . SER D 1 197 ? -43.999 91.315 53.051 1.00 30.83 197 SER D O 1
ATOM 8653 N N . ILE D 1 198 ? -42.630 91.608 54.800 1.00 25.61 198 ILE D N 1
ATOM 8654 C CA . ILE D 1 198 ? -41.435 91.209 54.075 1.00 24.35 198 ILE D CA 1
ATOM 8655 C C . ILE D 1 198 ? -41.013 89.806 54.486 1.00 26.47 198 ILE D C 1
ATOM 8656 O O . ILE D 1 198 ? -40.548 89.013 53.658 1.00 27.29 198 ILE D O 1
ATOM 8661 N N . GLY D 1 199 ? -41.184 89.517 55.778 1.00 27.12 199 GLY D N 1
ATOM 8662 C CA . GLY D 1 199 ? -40.806 88.232 56.338 1.00 24.50 199 GLY D CA 1
ATOM 8663 C C . GLY D 1 199 ? -41.225 87.015 55.547 1.00 24.16 199 GLY D C 1
ATOM 8664 O O . GLY D 1 199 ? -40.406 86.133 55.288 1.00 23.30 199 GLY D O 1
ATOM 8665 N N . PRO D 1 200 ? -42.503 86.920 55.161 1.00 24.49 200 PRO D N 1
ATOM 8666 C CA . PRO D 1 200 ? -42.964 85.758 54.391 1.00 24.48 200 PRO D CA 1
ATOM 8667 C C . PRO D 1 200 ? -42.168 85.564 53.103 1.00 23.37 200 PRO D C 1
ATOM 8668 O O . PRO D 1 200 ? -41.813 84.437 52.746 1.00 23.18 200 PRO D O 1
ATOM 8672 N N . ILE D 1 201 ? -41.873 86.661 52.413 1.00 23.10 201 ILE D N 1
ATOM 8673 C CA . ILE D 1 201 ? -41.112 86.577 51.171 1.00 23.38 201 ILE D CA 1
ATOM 8674 C C . ILE D 1 201 ? -39.693 86.061 51.413 1.00 25.12 201 ILE D C 1
ATOM 8675 O O . ILE D 1 201 ? -39.244 85.132 50.736 1.00 25.19 201 ILE D O 1
ATOM 8680 N N . ILE D 1 202 ? -38.977 86.645 52.370 1.00 24.50 202 ILE D N 1
ATOM 8681 C CA . ILE D 1 202 ? -37.615 86.182 52.608 1.00 27.11 202 ILE D CA 1
ATOM 8682 C C . ILE D 1 202 ? -37.560 84.842 53.348 1.00 28.18 202 ILE D C 1
ATOM 8683 O O . ILE D 1 202 ? -36.501 84.222 53.432 1.00 29.41 202 ILE D O 1
ATOM 8688 N N . SER D 1 203 ? -38.699 84.382 53.861 1.00 28.38 203 SER D N 1
ATOM 8689 C CA . SER D 1 203 ? -38.765 83.110 54.581 1.00 29.67 203 SER D CA 1
ATOM 8690 C C . SER D 1 203 ? -38.921 81.932 53.634 1.00 30.61 203 SER D C 1
ATOM 8691 O O . SER D 1 203 ? -38.736 80.775 54.031 1.00 33.16 203 SER D O 1
ATOM 8694 N N . LEU D 1 204 ? -39.283 82.208 52.388 1.00 27.64 204 LEU D N 1
ATOM 8695 C CA . LEU D 1 204 ? -39.447 81.131 51.432 1.00 26.71 204 LEU D CA 1
ATOM 8696 C C . LEU D 1 204 ? -38.117 80.387 51.312 1.00 28.14 204 LEU D C 1
ATOM 8697 O O . LEU D 1 204 ? -37.043 80.990 51.372 1.00 28.77 204 LEU D O 1
ATOM 8702 N N . PRO D 1 205 ? -38.172 79.054 51.170 1.00 29.52 205 PRO D N 1
ATOM 8703 C CA . PRO D 1 205 ? -36.940 78.268 51.054 1.00 30.11 205 PRO D CA 1
ATOM 8704 C C . PRO D 1 205 ? -36.047 78.666 49.887 1.00 30.87 205 PRO D C 1
ATOM 8705 O O . PRO D 1 205 ? -36.488 78.740 48.735 1.00 30.17 205 PRO D O 1
ATOM 8709 N N . GLY D 1 206 ? -34.785 78.931 50.219 1.00 31.76 206 GLY D N 1
ATOM 8710 C CA . GLY D 1 206 ? -33.800 79.319 49.230 1.00 31.69 206 GLY D CA 1
ATOM 8711 C C . GLY D 1 206 ? -33.680 80.815 48.991 1.00 32.66 206 GLY D C 1
ATOM 8712 O O . GLY D 1 206 ? -32.677 81.266 48.440 1.00 34.06 206 GLY D O 1
ATOM 8721 N N . ARG D 1 208 ? -33.167 83.418 51.058 1.00 36.34 208 ARG D N 1
ATOM 8722 C CA . ARG D 1 208 ? -32.036 84.027 51.743 1.00 39.47 208 ARG D CA 1
ATOM 8723 C C . ARG D 1 208 ? -30.733 83.807 50.994 1.00 39.73 208 ARG D C 1
ATOM 8724 O O . ARG D 1 208 ? -29.958 84.739 50.805 1.00 39.32 208 ARG D O 1
ATOM 8732 N N . GLU D 1 209 ? -30.494 82.579 50.554 1.00 39.44 209 GLU D N 1
ATOM 8733 C CA . GLU D 1 209 ? -29.264 82.294 49.846 1.00 41.20 209 GLU D CA 1
ATOM 8734 C C . GLU D 1 209 ? -29.290 82.990 48.492 1.00 40.61 209 GLU D C 1
ATOM 8735 O O . GLU D 1 209 ? -28.256 83.327 47.918 1.00 41.98 209 GLU D O 1
ATOM 8741 N N . LEU D 1 210 ? -30.486 83.226 47.987 1.00 38.69 210 LEU D N 1
ATOM 8742 C CA . LEU D 1 210 ? -30.622 83.888 46.712 1.00 36.49 210 LEU D CA 1
ATOM 8743 C C . LEU D 1 210 ? -30.276 85.381 46.888 1.00 35.52 210 LEU D C 1
ATOM 8744 O O . LEU D 1 210 ? -29.541 85.950 46.085 1.00 36.35 210 LEU D O 1
ATOM 8749 N N . LEU D 1 211 ? -30.780 86.006 47.949 1.00 33.24 211 LEU D N 1
ATOM 8750 C CA . LEU D 1 211 ? -30.520 87.420 48.212 1.00 32.86 211 LEU D CA 1
ATOM 8751 C C . LEU D 1 211 ? -29.038 87.720 48.434 1.00 33.32 211 LEU D C 1
ATOM 8752 O O . LEU D 1 211 ? -28.559 88.800 48.099 1.00 33.20 211 LEU D O 1
ATOM 8757 N N . LYS D 1 212 ? -28.315 86.757 48.994 1.00 34.32 212 LYS D N 1
ATOM 8758 C CA . LYS D 1 212 ? -26.893 86.914 49.257 1.00 35.37 212 LYS D CA 1
ATOM 8759 C C . LYS D 1 212 ? -26.087 87.192 47.990 1.00 35.63 212 LYS D C 1
ATOM 8760 O O . LYS D 1 212 ? -25.132 87.962 48.014 1.00 34.70 212 LYS D O 1
ATOM 8766 N N . LYS D 1 213 ? -26.465 86.572 46.880 1.00 36.27 213 LYS D N 1
ATOM 8767 C CA . LYS D 1 213 ? -25.732 86.786 45.646 1.00 36.97 213 LYS D CA 1
ATOM 8768 C C . LYS D 1 213 ? -26.182 88.043 44.903 1.00 35.77 213 LYS D C 1
ATOM 8769 O O . LYS D 1 213 ? -25.902 88.200 43.715 1.00 37.17 213 LYS D O 1
ATOM 8775 N N . LYS D 1 214 ? -26.864 88.947 45.597 1.00 32.36 214 LYS D N 1
ATOM 8776 C CA . LYS D 1 214 ? -27.326 90.161 44.949 1.00 31.40 214 LYS D CA 1
ATOM 8777 C C . LYS D 1 214 ? -27.121 91.423 45.773 1.00 29.50 214 LYS D C 1
ATOM 8778 O O . LYS D 1 214 ? -26.765 91.354 46.946 1.00 30.93 214 LYS D O 1
ATOM 8784 N N . LYS D 1 215 ? -27.318 92.579 45.148 1.00 27.27 215 LYS D N 1
ATOM 8785 C CA . LYS D 1 215 ? -27.153 93.851 45.840 1.00 26.60 215 LYS D CA 1
ATOM 8786 C C . LYS D 1 215 ? -28.489 94.196 46.457 1.00 26.00 215 LYS D C 1
ATOM 8787 O O . LYS D 1 215 ? -29.444 94.529 45.742 1.00 24.87 215 LYS D O 1
ATOM 8793 N N . VAL D 1 216 ? -28.554 94.128 47.784 1.00 24.67 216 VAL D N 1
ATOM 8794 C CA . VAL D 1 216 ? -29.788 94.401 48.495 1.00 23.37 216 VAL D CA 1
ATOM 8795 C C . VAL D 1 216 ? -29.773 95.686 49.306 1.00 24.45 216 VAL D C 1
ATOM 8796 O O . VAL D 1 216 ? -28.866 95.920 50.114 1.00 26.02 216 VAL D O 1
ATOM 8800 N N . VAL D 1 217 ? -30.797 96.506 49.098 1.00 22.32 217 VAL D N 1
ATOM 8801 C CA . VAL D 1 217 ? -30.954 97.760 49.813 1.00 20.60 217 VAL D CA 1
ATOM 8802 C C . VAL D 1 217 ? -32.300 97.699 50.538 1.00 22.22 217 VAL D C 1
ATOM 8803 O O . VAL D 1 217 ? -33.292 97.269 49.965 1.00 23.18 217 VAL D O 1
ATOM 8807 N N . ALA D 1 218 ? -32.336 98.131 51.791 1.00 21.84 218 ALA D N 1
ATOM 8808 C CA . ALA D 1 218 ? -33.580 98.136 52.548 1.00 22.16 218 ALA D CA 1
ATOM 8809 C C . ALA D 1 218 ? -33.756 99.509 53.187 1.00 22.95 218 ALA D C 1
ATOM 8810 O O . ALA D 1 218 ? -32.777 100.173 53.520 1.00 23.27 218 ALA D O 1
ATOM 8812 N N . VAL D 1 219 ? -35.006 99.933 53.326 1.00 23.52 219 VAL D N 1
ATOM 8813 C CA . VAL D 1 219 ? -35.356 101.209 53.945 1.00 24.26 219 VAL D CA 1
ATOM 8814 C C . VAL D 1 219 ? -36.106 100.853 55.216 1.00 26.39 219 VAL D C 1
ATOM 8815 O O . VAL D 1 219 ? -37.106 100.134 55.164 1.00 26.24 219 VAL D O 1
ATOM 8819 N N . SER D 1 220 ? -35.634 101.352 56.351 1.00 27.46 220 SER D N 1
ATOM 8820 C CA . SER D 1 220 ? -36.278 101.044 57.614 1.00 27.61 220 SER D CA 1
ATOM 8821 C C . SER D 1 220 ? -37.699 101.579 57.709 1.00 27.79 220 SER D C 1
ATOM 8822 O O . SER D 1 220 ? -37.989 102.681 57.241 1.00 27.91 220 SER D O 1
ATOM 8825 N N . PRO D 1 221 ? -38.618 100.781 58.286 1.00 28.17 221 PRO D N 1
ATOM 8826 C CA . PRO D 1 221 ? -40.016 101.199 58.443 1.00 29.46 221 PRO D CA 1
ATOM 8827 C C . PRO D 1 221 ? -40.225 101.788 59.834 1.00 30.63 221 PRO D C 1
ATOM 8828 O O . PRO D 1 221 ? -41.315 102.255 60.161 1.00 31.61 221 PRO D O 1
ATOM 8832 N N . ILE D 1 222 ? -39.175 101.754 60.647 1.00 31.87 222 ILE D N 1
ATOM 8833 C CA . ILE D 1 222 ? -39.260 102.276 62.001 1.00 35.59 222 ILE D CA 1
ATOM 8834 C C . ILE D 1 222 ? -38.567 103.622 62.199 1.00 36.45 222 ILE D C 1
ATOM 8835 O O . ILE D 1 222 ? -37.395 103.785 61.869 1.00 38.07 222 ILE D O 1
ATOM 8840 N N . ILE D 1 223 ? -39.306 104.582 62.739 1.00 38.05 223 ILE D N 1
ATOM 8841 C CA . ILE D 1 223 ? -38.758 105.907 63.025 1.00 39.76 223 ILE D CA 1
ATOM 8842 C C . ILE D 1 223 ? -38.720 106.038 64.540 1.00 40.16 223 ILE D C 1
ATOM 8843 O O . ILE D 1 223 ? -39.744 106.271 65.181 1.00 38.56 223 ILE D O 1
ATOM 8848 N N . GLY D 1 224 ? -37.538 105.861 65.111 1.00 41.83 224 GLY D N 1
ATOM 8849 C CA . GLY D 1 224 ? -37.416 105.949 66.552 1.00 42.67 224 GLY D CA 1
ATOM 8850 C C . GLY D 1 224 ? -37.581 104.587 67.195 1.00 43.88 224 GLY D C 1
ATOM 8851 O O . GLY D 1 224 ? -36.697 103.733 67.094 1.00 43.62 224 GLY D O 1
ATOM 8852 N N . ASN D 1 225 ? -38.725 104.381 67.841 1.00 45.16 225 ASN D N 1
ATOM 8853 C CA . ASN D 1 225 ? -39.017 103.127 68.533 1.00 45.84 225 ASN D CA 1
ATOM 8854 C C . ASN D 1 225 ? -40.407 102.601 68.155 1.00 44.52 225 ASN D C 1
ATOM 8855 O O . ASN D 1 225 ? -40.948 101.703 68.796 1.00 43.85 225 ASN D O 1
ATOM 8860 N N . ALA D 1 226 ? -40.979 103.170 67.101 1.00 43.55 226 ALA D N 1
ATOM 8861 C CA . ALA D 1 226 ? -42.293 102.752 66.622 1.00 43.06 226 ALA D CA 1
ATOM 8862 C C . ALA D 1 226 ? -42.393 102.917 65.110 1.00 42.90 226 ALA D C 1
ATOM 8863 O O . ALA D 1 226 ? -41.753 103.783 64.514 1.00 43.73 226 ALA D O 1
ATOM 8865 N N . PRO D 1 227 ? -43.198 102.071 64.463 1.00 43.07 227 PRO D N 1
ATOM 8866 C CA . PRO D 1 227 ? -43.341 102.182 63.011 1.00 41.93 227 PRO D CA 1
ATOM 8867 C C . PRO D 1 227 ? -44.195 103.393 62.665 1.00 41.05 227 PRO D C 1
ATOM 8868 O O . PRO D 1 227 ? -44.879 103.945 63.530 1.00 39.93 227 PRO D O 1
ATOM 8872 N N . VAL D 1 228 ? -44.143 103.810 61.405 1.00 41.10 228 VAL D N 1
ATOM 8873 C CA . VAL D 1 228 ? -44.940 104.943 60.950 1.00 41.72 228 VAL D CA 1
ATOM 8874 C C . VAL D 1 228 ? -46.425 104.564 61.036 1.00 42.63 228 VAL D C 1
ATOM 8875 O O . VAL D 1 228 ? -47.269 105.391 61.382 1.00 43.00 228 VAL D O 1
ATOM 8879 N N . SER D 1 229 ? -46.726 103.304 60.723 1.00 43.59 229 SER D N 1
ATOM 8880 C CA . SER D 1 229 ? -48.096 102.774 60.750 1.00 44.02 229 SER D CA 1
ATOM 8881 C C . SER D 1 229 ? -48.050 101.248 60.816 1.00 43.51 229 SER D C 1
ATOM 8882 O O . SER D 1 229 ? -47.045 100.639 60.453 1.00 43.49 229 SER D O 1
ATOM 8885 N N . GLY D 1 230 ? -49.136 100.628 61.268 1.00 42.55 230 GLY D N 1
ATOM 8886 C CA . GLY D 1 230 ? -49.154 99.178 61.330 1.00 42.10 230 GLY D CA 1
ATOM 8887 C C . GLY D 1 230 ? -48.867 98.618 62.709 1.00 41.41 230 GLY D C 1
ATOM 8888 O O . GLY D 1 230 ? -48.468 99.351 63.613 1.00 41.12 230 GLY D O 1
ATOM 8889 N N . PRO D 1 231 ? -49.055 97.305 62.893 1.00 40.65 231 PRO D N 1
ATOM 8890 C CA . PRO D 1 231 ? -48.819 96.646 64.177 1.00 38.35 231 PRO D CA 1
ATOM 8891 C C . PRO D 1 231 ? -47.390 96.144 64.399 1.00 35.94 231 PRO D C 1
ATOM 8892 O O . PRO D 1 231 ? -47.171 95.283 65.256 1.00 36.11 231 PRO D O 1
ATOM 8896 N N . ALA D 1 232 ? -46.422 96.667 63.647 1.00 33.53 232 ALA D N 1
ATOM 8897 C CA . ALA D 1 232 ? -45.029 96.224 63.800 1.00 32.29 232 ALA D CA 1
ATOM 8898 C C . ALA D 1 232 ? -44.550 96.374 65.243 1.00 32.75 232 ALA D C 1
ATOM 8899 O O . ALA D 1 232 ? -43.663 95.636 65.699 1.00 31.74 232 ALA D O 1
ATOM 8901 N N . GLY D 1 233 ? -45.149 97.328 65.953 1.00 32.26 233 GLY D N 1
ATOM 8902 C CA . GLY D 1 233 ? -44.795 97.569 67.338 1.00 32.53 233 GLY D CA 1
ATOM 8903 C C . GLY D 1 233 ? -45.086 96.369 68.217 1.00 33.08 233 GLY D C 1
ATOM 8904 O O . GLY D 1 233 ? -44.392 96.135 69.207 1.00 34.16 233 GLY D O 1
ATOM 8905 N N . LYS D 1 234 ? -46.114 95.602 67.868 1.00 32.41 234 LYS D N 1
ATOM 8906 C CA . LYS D 1 234 ? -46.453 94.421 68.648 1.00 31.35 234 LYS D CA 1
ATOM 8907 C C . LYS D 1 234 ? -45.859 93.166 68.040 1.00 31.17 234 LYS D C 1
ATOM 8908 O O . LYS D 1 234 ? -45.346 92.305 68.755 1.00 31.03 234 LYS D O 1
ATOM 8914 N N . LEU D 1 235 ? -45.913 93.063 66.717 1.00 30.68 235 LEU D N 1
ATOM 8915 C CA . LEU D 1 235 ? -45.409 91.870 66.054 1.00 32.19 235 LEU D CA 1
ATOM 8916 C C . LEU D 1 235 ? -43.910 91.645 66.191 1.00 32.09 235 LEU D C 1
ATOM 8917 O O . LEU D 1 235 ? -43.455 90.514 66.315 1.00 32.21 235 LEU D O 1
ATOM 8930 N N . PRO D 1 237 ? -41.636 92.681 68.721 1.00 34.13 237 PRO D N 1
ATOM 8931 C CA . PRO D 1 237 ? -41.213 92.202 70.042 1.00 35.81 237 PRO D CA 1
ATOM 8932 C C . PRO D 1 237 ? -41.704 90.775 70.299 1.00 37.66 237 PRO D C 1
ATOM 8933 O O . PRO D 1 237 ? -41.024 89.979 70.954 1.00 37.76 237 PRO D O 1
ATOM 8937 N N . ALA D 1 238 ? -42.875 90.444 69.760 1.00 38.09 238 ALA D N 1
ATOM 8938 C CA . ALA D 1 238 ? -43.428 89.112 69.929 1.00 38.64 238 ALA D CA 1
ATOM 8939 C C . ALA D 1 238 ? -42.562 88.081 69.210 1.00 40.07 238 ALA D C 1
ATOM 8940 O O . ALA D 1 238 ? -42.784 86.876 69.343 1.00 40.98 238 ALA D O 1
ATOM 8942 N N . CYS D 1 239 ? -41.582 88.552 68.441 1.00 40.21 239 CYS D N 1
ATOM 8943 C CA . CYS D 1 239 ? -40.674 87.659 67.726 1.00 40.22 239 CYS D CA 1
ATOM 8944 C C . CYS D 1 239 ? -39.252 87.839 68.216 1.00 39.54 239 CYS D C 1
ATOM 8945 O O . CYS D 1 239 ? -38.300 87.404 67.566 1.00 38.94 239 CYS D O 1
ATOM 8948 N N . GLY D 1 240 ? -39.116 88.500 69.361 1.00 39.81 240 GLY D N 1
ATOM 8949 C CA . GLY D 1 240 ? -37.803 88.719 69.945 1.00 39.46 240 GLY D CA 1
ATOM 8950 C C . GLY D 1 240 ? -36.952 89.723 69.202 1.00 38.73 240 GLY D C 1
ATOM 8951 O O . GLY D 1 240 ? -35.727 89.622 69.212 1.00 38.69 240 GLY D O 1
ATOM 8952 N N . ILE D 1 241 ? -37.596 90.692 68.561 1.00 38.39 241 ILE D N 1
ATOM 8953 C CA . ILE D 1 241 ? -36.874 91.709 67.811 1.00 39.93 241 ILE D CA 1
ATOM 8954 C C . ILE D 1 241 ? -37.105 93.092 68.404 1.00 40.87 241 ILE D C 1
ATOM 8955 O O . ILE D 1 241 ? -38.247 93.490 68.633 1.00 40.92 241 ILE D O 1
ATOM 8960 N N . GLU D 1 242 ? -36.017 93.818 68.653 1.00 42.32 242 GLU D N 1
ATOM 8961 C CA . GLU D 1 242 ? -36.082 95.172 69.210 1.00 44.61 242 GLU D CA 1
ATOM 8962 C C . GLU D 1 242 ? -36.755 96.090 68.179 1.00 43.72 242 GLU D C 1
ATOM 8963 O O . GLU D 1 242 ? -36.406 96.050 66.999 1.00 44.19 242 GLU D O 1
ATOM 8969 N N . VAL D 1 243 ? -37.713 96.910 68.606 1.00 41.66 243 VAL D N 1
ATOM 8970 C CA . VAL D 1 243 ? -38.380 97.802 67.659 1.00 39.56 243 VAL D CA 1
ATOM 8971 C C . VAL D 1 243 ? -37.545 99.057 67.374 1.00 39.08 243 VAL D C 1
ATOM 8972 O O . VAL D 1 243 ? -37.778 100.123 67.946 1.00 38.61 243 VAL D O 1
ATOM 8976 N N . SER D 1 244 ? -36.577 98.924 66.472 1.00 38.21 244 SER D N 1
ATOM 8977 C CA . SER D 1 244 ? -35.706 100.032 66.106 1.00 38.52 244 SER D CA 1
ATOM 8978 C C . SER D 1 244 ? -35.074 99.769 64.748 1.00 39.07 244 SER D C 1
ATOM 8979 O O . SER D 1 244 ? -34.996 98.625 64.302 1.00 38.44 244 SER D O 1
ATOM 8982 N N . SER D 1 245 ? -34.592 100.823 64.102 1.00 39.93 245 SER D N 1
ATOM 8983 C CA . SER D 1 245 ? -33.953 100.654 62.809 1.00 40.80 245 SER D CA 1
ATOM 8984 C C . SER D 1 245 ? -32.824 99.646 62.938 1.00 41.36 245 SER D C 1
ATOM 8985 O O . SER D 1 245 ? -32.530 98.908 62.002 1.00 41.37 245 SER D O 1
ATOM 8996 N N . GLY D 1 247 ? -32.846 97.076 64.981 1.00 40.27 247 GLY D N 1
ATOM 8997 C CA . GLY D 1 247 ? -33.455 95.761 65.046 1.00 35.57 247 GLY D CA 1
ATOM 8998 C C . GLY D 1 247 ? -33.748 95.264 63.645 1.00 33.23 247 GLY D C 1
ATOM 8999 O O . GLY D 1 247 ? -33.513 94.097 63.320 1.00 31.79 247 GLY D O 1
ATOM 9000 N N . VAL D 1 248 ? -34.239 96.158 62.795 1.00 30.97 248 VAL D N 1
ATOM 9001 C CA . VAL D 1 248 ? -34.547 95.778 61.425 1.00 30.88 248 VAL D CA 1
ATOM 9002 C C . VAL D 1 248 ? -33.295 95.361 60.671 1.00 31.07 248 VAL D C 1
ATOM 9003 O O . VAL D 1 248 ? -33.291 94.345 59.968 1.00 31.64 248 VAL D O 1
ATOM 9007 N N . ALA D 1 249 ? -32.229 96.141 60.821 1.00 30.44 249 ALA D N 1
ATOM 9008 C CA . ALA D 1 249 ? -30.975 95.841 60.137 1.00 29.42 249 ALA D CA 1
ATOM 9009 C C . ALA D 1 249 ? -30.444 94.462 60.512 1.00 30.03 249 ALA D C 1
ATOM 9010 O O . ALA D 1 249 ? -29.951 93.725 59.648 1.00 26.61 249 ALA D O 1
ATOM 9012 N N . GLU D 1 250 ? -30.547 94.111 61.796 1.00 31.37 250 GLU D N 1
ATOM 9013 C CA . GLU D 1 250 ? -30.067 92.815 62.273 1.00 34.84 250 GLU D CA 1
ATOM 9014 C C . GLU D 1 250 ? -30.902 91.688 61.675 1.00 34.11 250 GLU D C 1
ATOM 9015 O O . GLU D 1 250 ? -30.392 90.610 61.353 1.00 31.51 250 GLU D O 1
ATOM 9021 N N . TYR D 1 251 ? -32.193 91.957 61.524 1.00 34.05 251 TYR D N 1
ATOM 9022 C CA . TYR D 1 251 ? -33.120 90.990 60.960 1.00 33.93 251 TYR D CA 1
ATOM 9023 C C . TYR D 1 251 ? -32.713 90.602 59.536 1.00 33.09 251 TYR D C 1
ATOM 9024 O O . TYR D 1 251 ? -32.886 89.453 59.131 1.00 34.52 251 TYR D O 1
ATOM 9033 N N . TYR D 1 252 ? -32.157 91.553 58.786 1.00 31.57 252 TYR D N 1
ATOM 9034 C CA . TYR D 1 252 ? -31.742 91.298 57.405 1.00 30.57 252 TYR D CA 1
ATOM 9035 C C . TYR D 1 252 ? -30.241 91.088 57.242 1.00 32.37 252 TYR D C 1
ATOM 9036 O O . TYR D 1 252 ? -29.748 90.843 56.130 1.00 31.30 252 TYR D O 1
ATOM 9045 N N . GLN D 1 253 ? -29.535 91.198 58.363 1.00 34.20 253 GLN D N 1
ATOM 9046 C CA . GLN D 1 253 ? -28.082 91.059 58.450 1.00 35.99 253 GLN D CA 1
ATOM 9047 C C . GLN D 1 253 ? -27.461 90.073 57.467 1.00 36.06 253 GLN D C 1
ATOM 9048 O O . GLN D 1 253 ? -26.439 90.355 56.841 1.00 35.14 253 GLN D O 1
ATOM 9054 N N . ASP D 1 254 ? -28.079 88.909 57.343 1.00 36.49 254 ASP D N 1
ATOM 9055 C CA . ASP D 1 254 ? -27.597 87.876 56.446 1.00 36.79 254 ASP D CA 1
ATOM 9056 C C . ASP D 1 254 ? -27.378 88.308 54.991 1.00 34.89 254 ASP D C 1
ATOM 9057 O O . ASP D 1 254 ? -26.530 87.745 54.306 1.00 33.54 254 ASP D O 1
ATOM 9062 N N . PHE D 1 255 ? -28.118 89.304 54.517 1.00 32.08 255 PHE D N 1
ATOM 9063 C CA . PHE D 1 255 ? -27.985 89.711 53.124 1.00 30.62 255 PHE D CA 1
ATOM 9064 C C . PHE D 1 255 ? -28.039 91.208 52.857 1.00 30.98 255 PHE D C 1
ATOM 9065 O O . PHE D 1 255 ? -27.912 91.636 51.713 1.00 32.94 255 PHE D O 1
ATOM 9073 N N . LEU D 1 256 ? -28.234 92.005 53.894 1.00 30.54 256 LEU D N 1
ATOM 9074 C CA . LEU D 1 256 ? -28.331 93.443 53.708 1.00 30.42 256 LEU D CA 1
ATOM 9075 C C . LEU D 1 256 ? -27.027 94.090 53.257 1.00 31.34 256 LEU D C 1
ATOM 9076 O O . LEU D 1 256 ? -25.978 93.880 53.864 1.00 33.73 256 LEU D O 1
ATOM 9081 N N . ASP D 1 257 ? -27.076 94.876 52.186 1.00 31.06 257 ASP D N 1
ATOM 9082 C CA . ASP D 1 257 ? -25.867 95.549 51.725 1.00 30.18 257 ASP D CA 1
ATOM 9083 C C . ASP D 1 257 ? -25.884 97.035 52.076 1.00 29.58 257 ASP D C 1
ATOM 9084 O O . ASP D 1 257 ? -24.878 97.575 52.512 1.00 30.05 257 ASP D O 1
ATOM 9089 N N . VAL D 1 258 ? -27.029 97.684 51.888 1.00 26.76 258 VAL D N 1
ATOM 9090 C CA . VAL D 1 258 ? -27.171 99.111 52.166 1.00 24.99 258 VAL D CA 1
ATOM 9091 C C . VAL D 1 258 ? -28.434 99.342 52.976 1.00 25.44 258 VAL D C 1
ATOM 9092 O O . VAL D 1 258 ? -29.482 98.797 52.657 1.00 28.19 258 VAL D O 1
ATOM 9096 N N . PHE D 1 259 ? -28.356 100.161 54.011 1.00 24.60 259 PHE D N 1
ATOM 9097 C CA . PHE D 1 259 ? -29.516 100.391 54.834 1.00 25.53 259 PHE D CA 1
ATOM 9098 C C . PHE D 1 259 ? -29.842 101.870 54.900 1.00 26.11 259 PHE D C 1
ATOM 9099 O O . PHE D 1 259 ? -28.953 102.700 55.027 1.00 27.23 259 PHE D O 1
ATOM 9107 N N . VAL D 1 260 ? -31.121 102.206 54.810 1.00 26.20 260 VAL D N 1
ATOM 9108 C CA . VAL D 1 260 ? -31.537 103.595 54.863 1.00 27.30 260 VAL D CA 1
ATOM 9109 C C . VAL D 1 260 ? -32.551 103.811 55.984 1.00 29.20 260 VAL D C 1
ATOM 9110 O O . VAL D 1 260 ? -33.666 103.311 55.901 1.00 31.03 260 VAL D O 1
ATOM 9114 N N . PHE D 1 261 ? -32.176 104.528 57.041 1.00 30.96 261 PHE D N 1
ATOM 9115 C CA . PHE D 1 261 ? -33.131 104.795 58.122 1.00 34.10 261 PHE D CA 1
ATOM 9116 C C . PHE D 1 261 ? -33.399 106.292 58.252 1.00 34.78 261 PHE D C 1
ATOM 9117 O O . PHE D 1 261 ? -32.758 107.103 57.582 1.00 34.55 261 PHE D O 1
ATOM 9125 N N . ASP D 1 262 ? -34.351 106.663 59.098 1.00 36.65 262 ASP D N 1
ATOM 9126 C CA . ASP D 1 262 ? -34.711 108.064 59.237 1.00 41.82 262 ASP D CA 1
ATOM 9127 C C . ASP D 1 262 ? -33.685 108.952 59.944 1.00 43.98 262 ASP D C 1
ATOM 9128 O O . ASP D 1 262 ? -32.882 108.482 60.749 1.00 43.48 262 ASP D O 1
ATOM 9133 N N . GLU D 1 263 ? -33.723 110.245 59.623 1.00 47.02 263 GLU D N 1
ATOM 9134 C CA . GLU D 1 263 ? -32.807 111.232 60.193 1.00 50.39 263 GLU D CA 1
ATOM 9135 C C . GLU D 1 263 ? -33.025 111.408 61.688 1.00 51.86 263 GLU D C 1
ATOM 9136 O O . GLU D 1 263 ? -32.070 111.540 62.454 1.00 54.03 263 GLU D O 1
ATOM 9142 N N . ARG D 1 264 ? -34.285 111.422 62.101 1.00 52.27 264 ARG D N 1
ATOM 9143 C CA . ARG D 1 264 ? -34.604 111.599 63.505 1.00 53.79 264 ARG D CA 1
ATOM 9144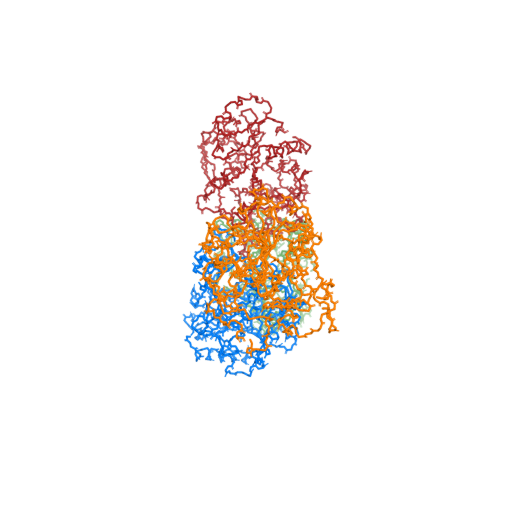 C C . ARG D 1 264 ? -33.861 110.655 64.437 1.00 55.80 264 ARG D C 1
ATOM 9145 O O . ARG D 1 264 ? -33.874 110.861 65.648 1.00 56.68 264 ARG D O 1
ATOM 9153 N N . ASP D 1 265 ? -33.206 109.630 63.901 1.00 58.23 265 ASP D N 1
ATOM 9154 C CA . ASP D 1 265 ? -32.513 108.689 64.770 1.00 63.03 265 ASP D CA 1
ATOM 9155 C C . ASP D 1 265 ? -31.050 108.969 65.069 1.00 65.06 265 ASP D C 1
ATOM 9156 O O . ASP D 1 265 ? -30.627 108.858 66.219 1.00 65.97 265 ASP D O 1
ATOM 9161 N N . ARG D 1 266 ? -30.269 109.320 64.056 1.00 68.38 266 ARG D N 1
ATOM 9162 C CA . ARG D 1 266 ? -28.853 109.590 64.288 1.00 73.71 266 ARG D CA 1
ATOM 9163 C C . ARG D 1 266 ? -28.274 108.440 65.111 1.00 75.51 266 ARG D C 1
ATOM 9164 O O . ARG D 1 266 ? -28.115 108.554 66.329 1.00 75.74 266 ARG D O 1
ATOM 9172 N N . ALA D 1 267 ? -27.976 107.327 64.452 1.00 77.71 267 ALA D N 1
ATOM 9173 C CA . ALA D 1 267 ? -27.423 106.174 65.154 1.00 80.30 267 ALA D CA 1
ATOM 9174 C C . ALA D 1 267 ? -25.960 105.920 64.791 1.00 81.35 267 ALA D C 1
ATOM 9175 O O . ALA D 1 267 ? -25.469 106.383 63.759 1.00 80.60 267 ALA D O 1
ATOM 9177 N N . ASP D 1 268 ? -25.278 105.181 65.659 1.00 83.08 268 ASP D N 1
ATOM 9178 C CA . ASP D 1 268 ? -23.873 104.851 65.472 1.00 85.02 268 ASP D CA 1
ATOM 9179 C C . ASP D 1 268 ? -23.636 104.215 64.105 1.00 85.11 268 ASP D C 1
ATOM 9180 O O . ASP D 1 268 ? -24.131 103.123 63.822 1.00 84.92 268 ASP D O 1
ATOM 9185 N N . GLU D 1 269 ? -22.879 104.906 63.260 1.00 85.06 269 GLU D N 1
ATOM 9186 C CA . GLU D 1 269 ? -22.566 104.395 61.933 1.00 85.17 269 GLU D CA 1
ATOM 9187 C C . GLU D 1 269 ? -21.639 103.182 62.035 1.00 84.14 269 GLU D C 1
ATOM 9188 O O . GLU D 1 269 ? -21.583 102.356 61.121 1.00 83.76 269 GLU D O 1
ATOM 9194 N N . PHE D 1 270 ? -20.919 103.075 63.152 1.00 82.56 270 PHE D N 1
ATOM 9195 C CA . PHE D 1 270 ? -20.017 101.946 63.369 1.00 80.96 270 PHE D CA 1
ATOM 9196 C C . PHE D 1 270 ? -20.831 100.703 63.717 1.00 78.39 270 PHE D C 1
ATOM 9197 O O . PHE D 1 270 ? -20.430 99.576 63.411 1.00 77.71 270 PHE D O 1
ATOM 9205 N N . ALA D 1 271 ? -21.977 100.922 64.357 1.00 75.10 271 ALA D N 1
ATOM 9206 C CA . ALA D 1 271 ? -22.871 99.836 64.741 1.00 71.96 271 ALA D CA 1
ATOM 9207 C C . ALA D 1 271 ? -23.337 99.085 63.494 1.00 70.02 271 ALA D C 1
ATOM 9208 O O . ALA D 1 271 ? -23.299 97.854 63.445 1.00 69.69 271 ALA D O 1
ATOM 9210 N N . PHE D 1 272 ? -23.773 99.832 62.483 1.00 67.46 272 PHE D N 1
ATOM 9211 C CA . PHE D 1 272 ? -24.231 99.222 61.241 1.00 64.60 272 PHE D CA 1
ATOM 9212 C C . PHE D 1 272 ? -23.065 98.574 60.505 1.00 65.21 272 PHE D C 1
ATOM 9213 O O . PHE D 1 272 ? -23.210 97.494 59.931 1.00 65.09 272 PHE D O 1
ATOM 9221 N N . GLU D 1 273 ? -21.907 99.231 60.527 1.00 65.75 273 GLU D N 1
ATOM 9222 C CA . GLU D 1 273 ? -20.724 98.693 59.867 1.00 66.50 273 GLU D CA 1
ATOM 9223 C C . GLU D 1 273 ? -20.428 97.298 60.410 1.00 66.11 273 GLU D C 1
ATOM 9224 O O . GLU D 1 273 ? -20.074 96.389 59.653 1.00 66.02 273 GLU D O 1
ATOM 9230 N N . ARG D 1 274 ? -20.585 97.135 61.721 1.00 65.18 274 ARG D N 1
ATOM 9231 C CA . ARG D 1 274 ? -20.345 95.849 62.367 1.00 64.81 274 ARG D CA 1
ATOM 9232 C C . ARG D 1 274 ? -21.290 94.773 61.842 1.00 62.64 274 ARG D C 1
ATOM 9233 O O . ARG D 1 274 ? -20.918 93.605 61.762 1.00 62.13 274 ARG D O 1
ATOM 9241 N N . LEU D 1 275 ? -22.510 95.173 61.484 1.00 60.86 275 LEU D N 1
ATOM 9242 C CA . LEU D 1 275 ? -23.505 94.249 60.932 1.00 58.70 275 LEU D CA 1
ATOM 9243 C C . LEU D 1 275 ? -23.149 93.871 59.502 1.00 57.60 275 LEU D C 1
ATOM 9244 O O . LEU D 1 275 ? -23.675 92.904 58.959 1.00 57.93 275 LEU D O 1
ATOM 9249 N N . GLY D 1 276 ? -22.263 94.648 58.887 1.00 56.39 276 GLY D N 1
ATOM 9250 C CA . GLY D 1 276 ? -21.857 94.360 57.522 1.00 53.99 276 GLY D CA 1
ATOM 9251 C C . GLY D 1 276 ? -22.685 95.041 56.445 1.00 51.40 276 GLY D C 1
ATOM 9252 O O . GLY D 1 276 ? -22.963 94.448 55.407 1.00 51.25 276 GLY D O 1
ATOM 9253 N N . CYS D 1 277 ? -23.082 96.287 56.679 1.00 49.37 277 CYS D N 1
ATOM 9254 C CA . CYS D 1 277 ? -23.871 97.016 55.690 1.00 47.99 277 CYS D CA 1
ATOM 9255 C C . CYS D 1 277 ? -23.660 98.521 55.798 1.00 46.52 277 CYS D C 1
ATOM 9256 O O . CYS D 1 277 ? -23.605 99.077 56.894 1.00 45.84 277 CYS D O 1
ATOM 9259 N N . HIS D 1 278 ? -23.551 99.184 54.657 1.00 45.15 278 HIS D N 1
ATOM 9260 C CA . HIS D 1 278 ? -23.372 100.622 54.662 1.00 45.40 278 HIS D CA 1
ATOM 9261 C C . HIS D 1 278 ? -24.717 101.251 54.976 1.00 42.77 278 HIS D C 1
ATOM 9262 O O . HIS D 1 278 ? -25.724 100.890 54.386 1.00 43.41 278 HIS D O 1
ATOM 9269 N N . ALA D 1 279 ? -24.744 102.183 55.914 1.00 40.53 279 ALA D N 1
ATOM 9270 C CA . ALA D 1 279 ? -25.995 102.826 56.278 1.00 39.25 279 ALA D CA 1
ATOM 9271 C C . ALA D 1 279 ? -25.959 104.329 56.045 1.00 39.42 279 ALA D C 1
ATOM 9272 O O . ALA D 1 279 ? -24.898 104.949 56.070 1.00 40.92 279 ALA D O 1
ATOM 9274 N N . SER D 1 280 ? -27.128 104.909 55.804 1.00 38.84 280 SER D N 1
ATOM 9275 C CA . SER D 1 280 ? -27.253 106.345 55.586 1.00 38.62 280 SER D CA 1
ATOM 9276 C C . SER D 1 280 ? -28.650 106.749 56.018 1.00 38.59 280 SER D C 1
ATOM 9277 O O . SER D 1 280 ? -29.554 105.912 56.063 1.00 38.33 280 SER D O 1
ATOM 9280 N N . ARG D 1 281 ? -28.827 108.025 56.339 1.00 37.91 281 ARG D N 1
ATOM 9281 C CA . ARG D 1 281 ? -30.121 108.502 56.788 1.00 38.25 281 ARG D CA 1
ATOM 9282 C C . ARG D 1 281 ? -30.816 109.385 55.770 1.00 36.83 281 ARG D C 1
ATOM 9283 O O . ARG D 1 281 ? -30.185 109.945 54.884 1.00 37.30 281 ARG D O 1
ATOM 9291 N N . ALA D 1 282 ? -32.130 109.507 55.907 1.00 36.21 282 ALA D N 1
ATOM 9292 C CA . ALA D 1 282 ? -32.923 110.322 54.994 1.00 34.77 282 ALA D CA 1
ATOM 9293 C C . ALA D 1 282 ? -34.294 110.485 55.620 1.00 34.52 282 ALA D C 1
ATOM 9294 O O . ALA D 1 282 ? -34.564 109.894 56.668 1.00 34.61 282 ALA D O 1
ATOM 9296 N N . ASP D 1 283 ? -35.158 111.284 54.999 1.00 34.99 283 ASP D N 1
ATOM 9297 C CA . ASP D 1 283 ? -36.507 111.471 55.537 1.00 36.92 283 ASP D CA 1
ATOM 9298 C C . ASP D 1 283 ? -37.395 110.346 54.993 1.00 36.88 283 ASP D C 1
ATOM 9299 O O . ASP D 1 283 ? -37.877 110.413 53.864 1.00 38.22 283 ASP D O 1
ATOM 9304 N N . THR D 1 284 ? -37.599 109.309 55.799 1.00 36.93 284 THR D N 1
ATOM 9305 C CA . THR D 1 284 ? -38.411 108.169 55.380 1.00 37.92 284 THR D CA 1
ATOM 9306 C C . THR D 1 284 ? -39.906 108.372 55.604 1.00 39.84 284 THR D C 1
ATOM 9307 O O . THR D 1 284 ? -40.718 107.511 55.262 1.00 41.44 284 THR D O 1
ATOM 9311 N N . LEU D 1 285 ? -40.275 109.513 56.168 1.00 40.46 285 LEU D N 1
ATOM 9312 C CA . LEU D 1 285 ? -41.679 109.780 56.420 1.00 41.82 285 LEU D CA 1
ATOM 9313 C C . LEU D 1 285 ? -42.320 110.343 55.155 1.00 41.71 285 LEU D C 1
ATOM 9314 O O . LEU D 1 285 ? -42.222 111.538 54.873 1.00 41.98 285 LEU D O 1
ATOM 9327 N N . THR D 1 287 ? -45.150 111.711 53.428 1.00 42.15 287 THR D N 1
ATOM 9328 C CA . THR D 1 287 ? -46.448 112.341 53.612 1.00 42.43 287 THR D CA 1
ATOM 9329 C C . THR D 1 287 ? -47.072 112.807 52.293 1.00 42.22 287 THR D C 1
ATOM 9330 O O . THR D 1 287 ? -48.141 113.412 52.285 1.00 42.40 287 THR D O 1
ATOM 9334 N N . SER D 1 288 ? -46.409 112.518 51.179 1.00 40.90 288 SER D N 1
ATOM 9335 C CA . SER D 1 288 ? -46.924 112.921 49.876 1.00 40.43 288 SER D CA 1
ATOM 9336 C C . SER D 1 288 ? -46.116 112.284 48.762 1.00 39.77 288 SER D C 1
ATOM 9337 O O . SER D 1 288 ? -45.062 111.694 49.008 1.00 40.32 288 SER D O 1
ATOM 9340 N N . THR D 1 289 ? -46.602 112.412 47.535 1.00 39.32 289 THR D N 1
ATOM 9341 C CA . THR D 1 289 ? -45.908 111.831 46.398 1.00 41.27 289 THR D CA 1
ATOM 9342 C C . THR D 1 289 ? -44.509 112.423 46.282 1.00 40.97 289 THR D C 1
ATOM 9343 O O . THR D 1 289 ? -43.555 111.707 45.989 1.00 42.34 289 THR D O 1
ATOM 9347 N N . GLU D 1 290 ? -44.371 113.720 46.533 1.00 41.14 290 GLU D N 1
ATOM 9348 C CA . GLU D 1 290 ? -43.056 114.345 46.453 1.00 41.55 290 GLU D CA 1
ATOM 9349 C C . GLU D 1 290 ? -42.073 113.769 47.465 1.00 39.11 290 GLU D C 1
ATOM 9350 O O . GLU D 1 290 ? -40.916 113.508 47.126 1.00 39.75 290 GLU D O 1
ATOM 9356 N N . LYS D 1 291 ? -42.524 113.562 48.697 1.00 35.94 291 LYS D N 1
ATOM 9357 C CA . LYS D 1 291 ? -41.656 112.981 49.711 1.00 35.59 291 LYS D CA 1
ATOM 9358 C C . LYS D 1 291 ? -41.234 111.569 49.298 1.00 34.24 291 LYS D C 1
ATOM 9359 O O . LYS D 1 291 ? -40.080 111.187 49.485 1.00 33.82 291 LYS D O 1
ATOM 9365 N N . SER D 1 292 ? -42.167 110.808 48.722 1.00 32.68 292 SER D N 1
ATOM 9366 C CA . SER D 1 292 ? -41.879 109.449 48.259 1.00 32.62 292 SER D CA 1
ATOM 9367 C C . SER D 1 292 ? -40.859 109.507 47.124 1.00 31.34 292 SER D C 1
ATOM 9368 O O . SER D 1 292 ? -39.970 108.667 47.029 1.00 29.36 292 SER D O 1
ATOM 9371 N N . LYS D 1 293 ? -41.011 110.502 46.254 1.00 31.10 293 LYS D N 1
ATOM 9372 C CA . LYS D 1 293 ? -40.099 110.678 45.131 1.00 31.45 293 LYS D CA 1
ATOM 9373 C C . LYS D 1 293 ? -38.708 110.985 45.666 1.00 30.63 293 LYS D C 1
ATOM 9374 O O . LYS D 1 293 ? -37.726 110.370 45.245 1.00 28.68 293 LYS D O 1
ATOM 9380 N N . GLU D 1 294 ? -38.627 111.920 46.609 1.00 30.40 294 GLU D N 1
ATOM 9381 C CA . GLU D 1 294 ? -37.336 112.269 47.189 1.00 31.70 294 GLU D CA 1
ATOM 9382 C C . GLU D 1 294 ? -36.670 111.056 47.828 1.00 29.13 294 GLU D C 1
ATOM 9383 O O . GLU D 1 294 ? -35.467 110.841 47.652 1.00 29.65 294 GLU D O 1
ATOM 9389 N N . LEU D 1 295 ? -37.447 110.252 48.551 1.00 24.98 295 LEU D N 1
ATOM 9390 C CA . LEU D 1 295 ? -36.885 109.065 49.178 1.00 22.93 295 LEU D CA 1
ATOM 9391 C C . LEU D 1 295 ? -36.502 108.030 48.108 1.00 22.08 295 LEU D C 1
ATOM 9392 O O . LEU D 1 295 ? -35.496 107.330 48.234 1.00 21.58 295 LEU D O 1
ATOM 9397 N N . ALA D 1 296 ? -37.290 107.939 47.045 1.00 20.04 296 ALA D N 1
ATOM 9398 C CA . ALA D 1 296 ? -36.976 106.983 45.996 1.00 20.81 296 ALA D CA 1
ATOM 9399 C C . ALA D 1 296 ? -35.656 107.365 45.322 1.00 21.29 296 ALA D C 1
ATOM 9400 O O . ALA D 1 296 ? -34.872 106.489 44.943 1.00 20.39 296 ALA D O 1
ATOM 9402 N N . GLU D 1 297 ? -35.408 108.667 45.178 1.00 21.13 297 GLU D N 1
ATOM 9403 C CA . GLU D 1 297 ? -34.168 109.123 44.553 1.00 24.00 297 GLU D CA 1
ATOM 9404 C C . GLU D 1 297 ? -32.974 108.734 45.420 1.00 22.94 297 GLU D C 1
ATOM 9405 O O . GLU D 1 297 ? -31.935 108.311 44.913 1.00 21.64 297 GLU D O 1
ATOM 9411 N N . ILE D 1 298 ? -33.118 108.868 46.733 1.00 23.75 298 ILE D N 1
ATOM 9412 C CA . ILE D 1 298 ? -32.028 108.497 47.621 1.00 24.52 298 ILE D CA 1
ATOM 9413 C C . ILE D 1 298 ? -31.773 106.999 47.531 1.00 25.82 298 ILE D C 1
ATOM 9414 O O . ILE D 1 298 ? -30.623 106.545 47.578 1.00 26.60 298 ILE D O 1
ATOM 9419 N N . VAL D 1 299 ? -32.847 106.229 47.386 1.00 25.40 299 VAL D N 1
ATOM 9420 C CA . VAL D 1 299 ? -32.711 104.791 47.260 1.00 23.84 299 VAL D CA 1
ATOM 9421 C C . VAL D 1 299 ? -31.977 104.469 45.961 1.00 23.04 299 VAL D C 1
ATOM 9422 O O . VAL D 1 299 ? -31.067 103.637 45.958 1.00 22.35 299 VAL D O 1
ATOM 9426 N N . VAL D 1 300 ? -32.349 105.119 44.857 1.00 22.42 300 VAL D N 1
ATOM 9427 C CA . VAL D 1 300 ? -31.669 104.836 43.590 1.00 22.93 300 VAL D CA 1
ATOM 9428 C C . VAL D 1 300 ? -30.192 105.166 43.720 1.00 24.27 300 VAL D C 1
ATOM 9429 O O . VAL D 1 300 ? -29.330 104.423 43.253 1.00 24.95 300 VAL D O 1
ATOM 9433 N N . GLN D 1 301 ? -29.897 106.274 44.383 1.00 25.07 301 GLN D N 1
ATOM 9434 C CA . GLN D 1 301 ? -28.523 106.674 44.594 1.00 25.82 301 GLN D CA 1
ATOM 9435 C C . GLN D 1 301 ? -27.783 105.594 45.401 1.00 26.64 301 GLN D C 1
ATOM 9436 O O . GLN D 1 301 ? -26.599 105.333 45.155 1.00 26.42 301 GLN D O 1
ATOM 9442 N N . ALA D 1 302 ? -28.474 104.962 46.356 1.00 26.31 302 ALA D N 1
ATOM 9443 C CA . ALA D 1 302 ? -27.847 103.908 47.166 1.00 25.26 302 ALA D CA 1
ATOM 9444 C C . ALA D 1 302 ? -27.395 102.743 46.295 1.00 26.20 302 ALA D C 1
ATOM 9445 O O . ALA D 1 302 ? -26.372 102.111 46.573 1.00 27.10 302 ALA D O 1
ATOM 9447 N N . PHE D 1 303 ? -28.152 102.454 45.239 1.00 25.45 303 PHE D N 1
ATOM 9448 C CA . PHE D 1 303 ? -27.790 101.362 44.341 1.00 25.94 303 PHE D CA 1
ATOM 9449 C C . PHE D 1 303 ? -26.636 101.775 43.432 1.00 28.40 303 PHE D C 1
ATOM 9450 O O . PHE D 1 303 ? -25.814 100.940 43.047 1.00 26.82 303 PHE D O 1
ATOM 9458 N N . LEU D 1 304 ? -26.577 103.063 43.094 1.00 30.43 304 LEU D N 1
ATOM 9459 C CA . LEU D 1 304 ? -25.519 103.585 42.228 1.00 32.92 304 LEU D CA 1
ATOM 9460 C C . LEU D 1 304 ? -24.175 103.689 42.939 1.00 37.64 304 LEU D C 1
ATOM 9461 O O . LEU D 1 304 ? -23.147 103.318 42.376 1.00 37.47 304 LEU D O 1
ATOM 9466 N N . GLU D 1 305 ? -24.186 104.183 44.176 1.00 43.51 305 GLU D N 1
ATOM 9467 C CA . GLU D 1 305 ? -22.963 104.333 44.972 1.00 51.33 305 GLU D CA 1
ATOM 9468 C C . GLU D 1 305 ? -22.227 103.015 45.224 1.00 55.76 305 GLU D C 1
ATOM 9469 O O . GLU D 1 305 ? -21.271 102.679 44.527 1.00 57.09 305 GLU D O 1
ATOM 9475 N N . HIS D 1 306 ? -22.679 102.274 46.230 1.00 61.12 306 HIS D N 1
ATOM 9476 C CA . HIS D 1 306 ? -22.057 101.005 46.603 1.00 66.82 306 HIS D CA 1
ATOM 9477 C C . HIS D 1 306 ? -22.279 99.919 45.537 1.00 69.10 306 HIS D C 1
ATOM 9478 O O . HIS D 1 306 ? -21.919 98.743 45.790 1.00 69.81 306 HIS D O 1
#

InterPro domains:
  IPR002882 2-phospho-L-lactate transferase CofD [PF01933] (2-266)
  IPR010115 Phosphoenolpyruvate transferase/2-phospho-L-lactate transferase [MF_01257] (1-303)
  IPR010115 Phosphoenolpyruvate transferase/2-phospho-L-lactate transferase [PTHR43007] (1-301)
  IPR010115 Phosphoenolpyruvate transferase/2-phospho-L-lactate transferase [TIGR01819] (1-301)
  IPR010115 Phosphoenolpyruvate transferase/2-phospho-L-lactate transferase [cd07186] (1-301)
  IPR038136 CofD-like domain superfamily [G3DSA:3.40.50.10680] (4-277)
  IPR038136 CofD-like domain superfamily [SSF142338] (2-301)

Organism: Methanosarcina mazei (strain ATCC BAA-159 / DSM 3647 / Goe1 / Go1 / JCM 11833 / OCM 88) (NCBI:txid192952)

B-factor: mean 39.88, std 16.14, range [12.95, 101.22]

Sequence (1192 aa):
IIFSGGTGTPKLLDGLKEILPEEELTVVVNTAEDLWVSGNLISPDLDTVLYLFSDQIDRKRWWGIENDTFGTYERKELGIEEGLKLGDRDRATHIIRSNIIRDGASLTDSTVKLSSLFGIKANILPSDDPVSTYIETAEGIHFQDFWIGKRGEPDVRGVDIRGVSEASISPKVLEAFEKEENILIGPSNPITSIGPIISLPGRELLKKKKVVAVSPIIGNAPVSGPAGKLPACGIEVSSGVAEYYQDFLDVFVFDERDRADEFAFERLGCHASRADTLTSTEKSKELAEIVVQAFLEHIIFSGGTGTPKLLDGLKEILPEEELTVVVNTAEDLWVSGNLISPDLDTVLYLFSDQIDRKRWWGIENDTFGTYERKELGIEEGLKLGDRDRATHIIRSNIIRDGASLTDSTVKLSSLFGIKANILPSDDPVSTYIETAEGIHFQDFWIGKRGEPDVRGVDIRGVSEASISPKVLEAFEKEENILIGPSNPITSIGPIISLPGRELLKKKKVVAVSPIIGNAPVSGPAGKLPACGIEVSSGVAEYYQDFLDVFVFDERDRADEFAFERLGCHASRADTLTSTEKSKELAEIVVQAFLEHIIFSGGTGTPKLLDGLKEILPEEELTVVVNTAEDLWVSGNLISPDLDTVLYLFSDQIDRKRWWGIENDTFGTYERKELGIEEGLKLGDRDRATHIIRSNIIRDGASLTDSTVKLSSLFGIKANILPSDDPVSTYIETAEGIHFQDFWIGKRGEPDVRGVDIRGVSEASISPKVLEAFEKEENILIGPSNPITSIGPIISLPGRELLKKKKVVAVSPIIGNAPVSGPAGKLPACGIEVSSGVAEYYQDFLDVFVFDERDRADEFAFERLGCHASRADTLTSTEKSKELAEIVVQAFLEHIIFSGGTGTPKLLDGLKEILPEEELTVVVNTAEDLWVSGNLISPDLDTVLYLFSDQIDRKRWWGIENDTFGTYERKELGIEEGLKLGDRDRATHIIRSNIIRDGASLTDSTVKLSSLFGIKANILPSDDPVSTYIETAEGIHFQDFWIGKRGEPDVRGVDIRGVSEASISPKVLEAFEKEENILIGPSNPITSIGPIISLPGRELLKKKKVVAVSPIIGNAPVSGPAGKLPACGIEVSSGVAEYYQDFLDVFVFDERDRADEFAFERLGCHASRADTLTSTEKSKELAEIVVQAFLEH

CATH classification: 3.40.50.10680 (+1 more: 1.10.8.240)

Radius of gyration: 41.96 Å; Cα contacts (8 Å, |Δi|>4): 2442; chains: 4; bounding box: 139×68×92 Å

Secondary structure (DSSP, 8-state):
-EEE-TTHHHHHHHHHTTTS-GGG-EEEEP-TT-EEETTEEE-HHHHHHHHHTTT-B-TTTTSSBTT---HHHH--TTS---SS---HHHHHHHHHHHHHHHTT--HHHHHHHHHHHHT--SEEE---S--EEEEEESS---HHIIIIISTT-S-EEEEEEETTTT----HHHHHHHHH--EEEE-SS-TTTTSHHHHHS---HHHHTSEEEEE--EETTEESSSGGGT--TTS--S---HHHHHTTT--EEEEEGGG---HHHHHHHT-EEEEE-----HHHHHHHHHHHHHHHHH-/-EEE-TTHHHHHHHHHTTTS-GGG-EEEE--TT-EEETTEEE-HHHHHHHHHTTT-B-TTTTSSBTT---HHHH--TTS---SS---HHHHHHHHHHHHHHHTT--HHHHHHHHHHHTT--SEEE---S--EEEEEETTB--HHIIIIISTT-SPEEEEEEETTTT----HHHHHHHHH--EEEE-SS-IIIIIHHHHHS---HHHHTSEEEEE-SBSSSSBSSSGGGT--TTS--S---HHHHHTTT-SEEEEETTT---HHHHHHHT-EEEEE-----HHHHHHHHHHHHHHHH--/-EEE-TTHHHHHHHHHTTTS-GGG-EEEE--TT-EEETTEEE-HHHHHHHHHTTT-B-TTTTSSBTT---HHHH--TTS---SS---HHHHHHHHHHHHHHHTT--HHHHHHHHHHHHT--SEEE---S--EEEEEETTB--HHIIIIISTT-SPEEEEEEETTTT----HHHHHHHHH--EEEE-SS-IIIIIHHHHHS---HHHHTSEEEEE-SBSSSSBSSSGGGT--TTS--S---HHHHTTTT--EEEEETTT---HHHHHHHT-EEEEE-----HHHHHHHHHHHHHHHH--/-EEE-TTHHHHHHHHHTTTS-GGG-EEEE--TT-EEETTEEE-HHHHHHHHHTTT-B-TTTTSSBTT---HHHH--TTS---SS---HHHHHHHHHHHHHHHTT--HHHHHHHHHHHHT--SEEE---S--EEEEEETTB--HHIIIIISTT-SPEEEEEEETTTT----HHHHHHHHH--EEEE-SS-TTTTSHHHHHS---HHHHTSEEEEE-SEETTEESSSGGGT--TTS--S---HHHHHTTT--EEEEEGGG---HHHHHHHT-EEEEE-----HHHHHHHHHHHHHHHHH-

Nearest PDB structures (foldseek):
  3c3e-assembly2_C  TM=9.972E-01  e=2.345E-58  Methanosarcina mazei Go1
  6uvx-assembly1_B  TM=9.054E-01  e=1.650E-26  Mycolicibacterium smegmatis MC2 155
  6uw7-assembly1_B  TM=8.804E-01  e=7.691E-26  Mycolicibacterium smegmatis MC2 155
  6uw1-assembly1_B  TM=8.809E-01  e=3.371E-25  Mycolicibacterium smegmatis MC2 155
  6uw7-assembly1_A  TM=8.397E-01  e=5.587E-23  Mycolicibacterium smegmatis MC2 155

Foldseek 3Di:
DEEWFDQQQLLLVLQLVVPDPQLPAEYEFEQQQWDQFPNFIDRFGLQLNLCSQLVFACVVVSTDGHPFAQPPQVVVVVVDHRLDRDGPVNVVLRVQQRVCVVVPDFSQVSSVVSCVVSVGSHHYHYQRDHKHKKFQFPVGIGPSCCCVVVVVPTQTQAIDTPCLAVTADHPVVVVVLVPDAEYEYGQDQCVRTRVSVCSRPDLVSLQNHAYEYEHQADDQHGPDDNSNRNVSVVQGRDLSVLLSNLSRHAEYEYAPNPPDDQVVSVVSHYGYDYDHSHPDSVRSSVVSVVVVVRVVVD/DEEWFDQQQLLLVLQLVVPDPQLLAAYEFEQQQWDQFPNFIDRFRLVLNLCSQLVFACVVRSTDGHPFAQVPQVVVVVVDHRLDRQGPVNVVLRVQQRVCVVVPDFSQVSSVVSCVVSVGNHHYGYQSDHKHKKFQFPVGIGPSCCCPVVVVPTATQAIDIPCQAVTADDPVVVVVLVVDAEYEYGQDQCVRTRVSVCSHPDLVSLQRHAYEYEHQDQAQAGPDDSSNRSVSVVARRGLSSLLVNLSRHAEYEYEPNHPDDQVVSVVSPYHYDYDHSDPDSVNSSVVSVVVVVVVVDD/DEEWFDQFQLLLVLQLVVPDPQLPAAYEFEQQQWDQFPNFIDRFRLVLNLCSQLVFACVPRSTDGHPFAQVPQVVVVVVDHRLDRQGPVNVVLRVQQRVCVVVPDFSQVSSVVSCVVSVGNHHYGYQSDHKHKKFAFPVGIGPSCCCPVVVVPTATQAMDIPPLAVTADHPVVVVVLVVDAEYEYGQDQCVRTRVSVCSHPDLVSLQNHAYEYEHQDQAQAGPDDSSNRSVSVVQRRDLSSLLVNLSRHAEYEYEPNHPDDQVVSVVSPYHYDYDHSDPDSVSSSVVSVVVVVVVVDD/DEEWFDQQQLLLVLQLVVPDPQLPAAYEFEQQQWDQFPNFIDRFGLQLNLCSQLVFACVVVSTDGHPFAQPVCVVVVVVDHRLDRDGPVNVVLRVQQRVCVVVPDFSQVSSVVSSVVSVGNHHYGYQRDHKHKKFQFPVGIGPSCCCVVVVVPTQTQAIDTPPQAVTADHPVVVVVLVVDAEYEYGQDQCVRTRVSVCSHPDLVSLQNHAYEYEHQADPQHGPDDNSNRNVSVVQRRDLSVLLSNLSRHAEYEYAPNPPDDQVVSVVSHYGYDYDHSDPDSVRSNVVSVVVVVRVVPD

Solvent-accessible surface area: 49662 Å² total